Protein AF-0000000067173873 (afdb_homodimer)

Structure (mmCIF, N/CA/C/O backbone):
data_AF-0000000067173873-model_v1
#
loop_
_entity.id
_entity.type
_entity.pdbx_description
1 polymer 'DUF222 domain-containing protein'
#
loop_
_atom_site.group_PDB
_atom_site.id
_atom_site.type_symbol
_atom_site.label_atom_id
_atom_site.label_alt_id
_atom_site.label_comp_id
_atom_site.label_asym_id
_atom_site.label_entity_id
_atom_site.label_seq_id
_atom_site.pdbx_PDB_ins_code
_atom_site.Cartn_x
_atom_site.Cartn_y
_atom_site.Cartn_z
_atom_site.occupancy
_atom_site.B_iso_or_equiv
_atom_site.auth_seq_id
_atom_site.auth_comp_id
_atom_site.auth_asym_id
_atom_site.auth_atom_id
_atom_site.pdbx_PDB_model_num
ATOM 1 N N . MET A 1 1 ? 0.254 -36.562 -36.562 1 41.78 1 MET A N 1
ATOM 2 C CA . MET A 1 1 ? 0.987 -35.406 -36.031 1 41.78 1 MET A CA 1
ATOM 3 C C . MET A 1 1 ? 0.073 -34.5 -35.219 1 41.78 1 MET A C 1
ATOM 5 O O . MET A 1 1 ? 0.48 -34 -34.188 1 41.78 1 MET A O 1
ATOM 9 N N . ASP A 1 2 ? -1.356 -34.438 -35.75 1 58.62 2 ASP A N 1
ATOM 10 C CA . ASP A 1 2 ? -2.451 -33.656 -35.156 1 58.62 2 ASP A CA 1
ATOM 11 C C . ASP A 1 2 ? -2.836 -34.25 -33.781 1 58.62 2 ASP A C 1
ATOM 13 O O . ASP A 1 2 ? -3.143 -33.5 -32.875 1 58.62 2 ASP A O 1
ATOM 17 N N . ASP A 1 3 ? -2.334 -35.469 -33.562 1 78.69 3 ASP A N 1
ATOM 18 C CA . ASP A 1 3 ? -2.832 -36.281 -32.438 1 78.69 3 ASP A CA 1
ATOM 19 C C . ASP A 1 3 ? -2.023 -36 -31.188 1 78.69 3 ASP A C 1
ATOM 21 O O . ASP A 1 3 ? -2.568 -36.031 -30.078 1 78.69 3 ASP A O 1
ATOM 25 N N . GLY A 1 4 ? -0.822 -35.531 -31.406 1 88.88 4 GLY A N 1
ATOM 26 C CA . GLY A 1 4 ? 0.059 -35.375 -30.25 1 88.88 4 GLY A CA 1
ATOM 27 C C . GLY A 1 4 ? -0.312 -34.219 -29.375 1 88.88 4 GLY A C 1
ATOM 28 O O . GLY A 1 4 ? -0.349 -34.344 -28.141 1 88.88 4 GLY A O 1
ATOM 29 N N . VAL A 1 5 ? -0.688 -33.125 -30.031 1 94.5 5 VAL A N 1
ATOM 30 C CA . VAL A 1 5 ? -1.066 -31.922 -29.297 1 94.5 5 VAL A CA 1
ATOM 31 C C . VAL A 1 5 ? -2.383 -32.156 -28.562 1 94.5 5 VAL A C 1
ATOM 33 O O . VAL A 1 5 ? -2.508 -31.828 -27.375 1 94.5 5 VAL A O 1
ATOM 36 N N . GLN A 1 6 ? -3.334 -32.75 -29.234 1 94.75 6 GLN A N 1
ATOM 37 C CA . GLN A 1 6 ? -4.629 -33.062 -28.625 1 94.75 6 GLN A CA 1
ATOM 38 C C . GLN A 1 6 ? -4.473 -33.969 -27.422 1 94.75 6 GLN A C 1
ATOM 40 O O . GLN A 1 6 ? -5.125 -33.781 -26.391 1 94.75 6 GLN A O 1
ATOM 45 N N . ASP A 1 7 ? -3.602 -34.938 -27.547 1 95.94 7 ASP A N 1
ATOM 46 C CA . ASP A 1 7 ? -3.354 -35.875 -26.469 1 95.94 7 ASP A CA 1
ATOM 47 C C . ASP A 1 7 ? -2.717 -35.188 -25.266 1 95.94 7 ASP A C 1
ATOM 49 O O . ASP A 1 7 ? -3.064 -35.469 -24.125 1 95.94 7 ASP A O 1
ATOM 53 N N . ALA A 1 8 ? -1.774 -34.281 -25.562 1 96.69 8 ALA A N 1
ATOM 54 C CA . ALA A 1 8 ? -1.09 -33.562 -24.484 1 96.69 8 ALA A CA 1
ATOM 55 C C . ALA A 1 8 ? -2.059 -32.656 -23.734 1 96.69 8 ALA A C 1
ATOM 57 O O . ALA A 1 8 ? -2.043 -32.625 -22.5 1 96.69 8 ALA A O 1
ATOM 58 N N . VAL A 1 9 ? -2.908 -31.953 -24.453 1 97.31 9 VAL A N 1
ATOM 59 C CA . VAL A 1 9 ? -3.898 -31.062 -23.844 1 97.31 9 VAL A CA 1
ATOM 60 C C . VAL A 1 9 ? -4.922 -31.891 -23.078 1 97.31 9 VAL A C 1
ATOM 62 O O . VAL A 1 9 ? -5.328 -31.516 -21.969 1 97.31 9 VAL A O 1
ATOM 65 N N . ALA A 1 10 ? -5.293 -33.062 -23.609 1 97.06 10 ALA A N 1
ATOM 66 C CA . ALA A 1 10 ? -6.238 -33.938 -22.953 1 97.06 10 ALA A CA 1
ATOM 67 C C . ALA A 1 10 ? -5.66 -34.5 -21.641 1 97.06 10 ALA A C 1
ATOM 69 O O . ALA A 1 10 ? -6.391 -34.688 -20.672 1 97.06 10 ALA A O 1
ATOM 70 N N . ALA A 1 11 ? -4.375 -34.75 -21.656 1 97.5 11 ALA A N 1
ATOM 71 C CA . ALA A 1 11 ? -3.715 -35.219 -20.438 1 97.5 11 ALA A CA 1
ATOM 72 C C . ALA A 1 11 ? -3.773 -34.188 -19.344 1 97.5 11 ALA A C 1
ATOM 74 O O . ALA A 1 11 ? -3.965 -34.5 -18.172 1 97.5 11 ALA A O 1
ATOM 75 N N . LEU A 1 12 ? -3.564 -32.938 -19.703 1 97.5 12 LEU A N 1
ATOM 76 C CA . LEU A 1 12 ? -3.68 -31.828 -18.75 1 97.5 12 LEU A CA 1
ATOM 77 C C . LEU A 1 12 ? -5.094 -31.75 -18.188 1 97.5 12 LEU A C 1
ATOM 79 O O . LEU A 1 12 ? -5.277 -31.641 -16.969 1 97.5 12 LEU A O 1
ATOM 83 N N . ASP A 1 13 ? -6.078 -31.859 -19.062 1 96.75 13 ASP A N 1
ATOM 84 C CA . ASP A 1 13 ? -7.484 -31.844 -18.672 1 96.75 13 ASP A CA 1
ATOM 85 C C . ASP A 1 13 ? -7.812 -33 -17.734 1 96.75 13 ASP A C 1
ATOM 87 O O . ASP A 1 13 ? -8.477 -32.812 -16.719 1 96.75 13 ASP A O 1
ATOM 91 N N . ALA A 1 14 ? -7.316 -34.156 -18.047 1 97.38 14 ALA A N 1
ATOM 92 C CA . ALA A 1 14 ? -7.574 -35.375 -17.266 1 97.38 14 ALA A CA 1
ATOM 93 C C . ALA A 1 14 ? -6.961 -35.25 -15.867 1 97.38 14 ALA A C 1
ATOM 95 O O . ALA A 1 14 ? -7.562 -35.688 -14.875 1 97.38 14 ALA A O 1
ATOM 96 N N . ALA A 1 15 ? -5.758 -34.75 -15.82 1 97.56 15 ALA A N 1
ATOM 97 C CA . ALA A 1 15 ? -5.09 -34.562 -14.539 1 97.56 15 ALA A CA 1
ATOM 98 C C . ALA A 1 15 ? -5.879 -33.625 -13.641 1 97.56 15 ALA A C 1
ATOM 100 O O . ALA A 1 15 ? -6.043 -33.875 -12.445 1 97.56 15 ALA A O 1
ATOM 101 N N . LEU A 1 16 ? -6.445 -32.531 -14.18 1 97.06 16 LEU A N 1
ATOM 102 C CA . LEU A 1 16 ? -7.219 -31.562 -13.406 1 97.06 16 LEU A CA 1
ATOM 103 C C . LEU A 1 16 ? -8.547 -32.188 -12.953 1 97.06 16 LEU A C 1
ATOM 105 O O . LEU A 1 16 ? -9 -31.922 -11.836 1 97.06 16 LEU A O 1
ATOM 109 N N . ASN A 1 17 ? -9.141 -32.969 -13.852 1 96.75 17 ASN A N 1
ATOM 110 C CA . ASN A 1 17 ? -10.367 -33.656 -13.469 1 96.75 17 ASN A CA 1
ATOM 111 C C . ASN A 1 17 ? -10.133 -34.625 -12.297 1 96.75 17 ASN A C 1
ATOM 113 O O . ASN A 1 17 ? -10.969 -34.719 -11.391 1 96.75 17 ASN A O 1
ATOM 117 N N . THR A 1 18 ? -9.031 -35.281 -12.352 1 97.44 18 THR A N 1
ATOM 118 C CA . THR A 1 18 ? -8.68 -36.188 -11.258 1 97.44 18 THR A CA 1
ATOM 119 C C . THR A 1 18 ? -8.531 -35.438 -9.945 1 97.44 18 THR A C 1
ATOM 121 O O . THR A 1 18 ? -9.055 -35.844 -8.914 1 97.44 18 THR A O 1
ATOM 124 N N . LEU A 1 19 ? -7.875 -34.312 -9.961 1 97.62 19 LEU A N 1
ATOM 125 C CA . LEU A 1 19 ? -7.672 -33.5 -8.766 1 97.62 19 LEU A CA 1
ATOM 126 C C . LEU A 1 19 ? -8.992 -32.969 -8.25 1 97.62 19 LEU A C 1
ATOM 128 O O . LEU A 1 19 ? -9.211 -32.875 -7.039 1 97.62 19 LEU A O 1
ATOM 132 N N . LEU A 1 20 ? -9.852 -32.594 -9.188 1 96.25 20 LEU A N 1
ATOM 133 C CA . LEU A 1 20 ? -11.141 -31.984 -8.828 1 96.25 20 LEU A CA 1
ATOM 134 C C . LEU A 1 20 ? -12.031 -33 -8.141 1 96.25 20 LEU A C 1
ATOM 136 O O . LEU A 1 20 ? -12.828 -32.656 -7.27 1 96.25 20 LEU A O 1
ATOM 140 N N . THR A 1 21 ? -11.859 -34.281 -8.469 1 95.5 21 THR A N 1
ATOM 141 C CA . THR A 1 21 ? -12.789 -35.312 -8 1 95.5 21 THR A CA 1
ATOM 142 C C . THR A 1 21 ? -12.219 -36.031 -6.789 1 95.5 21 THR A C 1
ATOM 144 O O . THR A 1 21 ? -12.82 -37 -6.301 1 95.5 21 THR A O 1
ATOM 147 N N . LEU A 1 22 ? -11.062 -35.656 -6.309 1 96.12 22 LEU A N 1
ATOM 148 C CA . LEU A 1 22 ? -10.516 -36.25 -5.086 1 96.12 22 LEU A CA 1
ATOM 149 C C . LEU A 1 22 ? -11.445 -36 -3.904 1 96.12 22 LEU A C 1
ATOM 151 O O . LEU A 1 22 ? -12.172 -35 -3.875 1 96.12 22 LEU A O 1
ATOM 155 N N . PRO A 1 23 ? -11.414 -36.875 -2.938 1 95.81 23 PRO A N 1
ATOM 156 C CA . PRO A 1 23 ? -12.18 -36.656 -1.713 1 95.81 23 PRO A CA 1
ATOM 157 C C . PRO A 1 23 ? -11.469 -35.719 -0.743 1 95.81 23 PRO A C 1
ATOM 159 O O . PRO A 1 23 ? -10.953 -36.156 0.286 1 95.81 23 PRO A O 1
ATOM 162 N N . HIS A 1 24 ? -11.539 -34.469 -0.948 1 95.25 24 HIS A N 1
ATOM 163 C CA . HIS A 1 24 ? -10.75 -33.469 -0.242 1 95.25 24 HIS A CA 1
ATOM 164 C C . HIS A 1 24 ? -11.016 -33.531 1.26 1 95.25 24 HIS A C 1
ATOM 166 O O . HIS A 1 24 ? -10.086 -33.406 2.062 1 95.25 24 HIS A O 1
ATOM 172 N N . SER A 1 25 ? -12.281 -33.719 1.688 1 92.12 25 SER A N 1
ATOM 173 C CA . SER A 1 25 ? -12.633 -33.688 3.102 1 92.12 25 SER A CA 1
ATOM 174 C C . SER A 1 25 ? -12.039 -34.875 3.846 1 92.12 25 SER A C 1
ATOM 176 O O . SER A 1 25 ? -11.992 -34.906 5.078 1 92.12 25 SER A O 1
ATOM 178 N N . ALA A 1 26 ? -11.547 -35.875 3.086 1 94.44 26 ALA A N 1
ATOM 179 C CA . ALA A 1 26 ? -11 -37.094 3.699 1 94.44 26 ALA A CA 1
ATOM 180 C C . ALA A 1 26 ? -9.477 -37.094 3.637 1 94.44 26 ALA A C 1
ATOM 182 O O . ALA A 1 26 ? -8.828 -38.031 4.133 1 94.44 26 ALA A O 1
ATOM 183 N N . LEU A 1 27 ? -8.891 -36.125 3.053 1 96 27 LEU A N 1
ATOM 184 C CA . LEU A 1 27 ? -7.445 -36.062 2.891 1 96 27 LEU A CA 1
ATOM 185 C C . LEU A 1 27 ? -6.785 -35.438 4.113 1 96 27 LEU A C 1
ATOM 187 O O . LEU A 1 27 ? -7.414 -34.656 4.828 1 96 27 LEU A O 1
ATOM 191 N N . THR A 1 28 ? -5.512 -35.781 4.375 1 96.5 28 THR A N 1
ATOM 192 C CA . THR A 1 28 ? -4.742 -35.219 5.477 1 96.5 28 THR A CA 1
ATOM 193 C C . THR A 1 28 ? -4.316 -33.812 5.156 1 96.5 28 THR A C 1
ATOM 195 O O . THR A 1 28 ? -4.363 -33.375 4 1 96.5 28 THR A O 1
ATOM 198 N N . ASP A 1 29 ? -3.895 -33.062 6.199 1 95.38 29 ASP A N 1
ATOM 199 C CA . ASP A 1 29 ? -3.379 -31.703 6.008 1 95.38 29 ASP A CA 1
ATOM 200 C C . ASP A 1 29 ? -2.223 -31.688 5.012 1 95.38 29 ASP A C 1
ATOM 202 O O . ASP A 1 29 ? -2.168 -30.844 4.129 1 95.38 29 ASP A O 1
ATOM 206 N N . ALA A 1 30 ? -1.33 -32.656 5.145 1 95.56 30 ALA A N 1
ATOM 207 C CA . ALA A 1 30 ? -0.156 -32.75 4.281 1 95.56 30 ALA A CA 1
ATOM 208 C C . ALA A 1 30 ? -0.561 -32.969 2.824 1 95.56 30 ALA A C 1
ATOM 210 O O . ALA A 1 30 ? 0.006 -32.344 1.919 1 95.56 30 ALA A O 1
ATOM 211 N N . GLU A 1 31 ? -1.555 -33.812 2.662 1 97 31 GLU A N 1
ATOM 212 C CA . GLU A 1 31 ? -2.033 -34.094 1.312 1 97 31 GLU A CA 1
ATOM 213 C C . GLU A 1 31 ? -2.703 -32.875 0.689 1 97 31 GLU A C 1
ATOM 215 O O . GLU A 1 31 ? -2.48 -32.562 -0.484 1 97 31 GLU A O 1
ATOM 220 N N . LEU A 1 32 ? -3.508 -32.188 1.46 1 97.5 32 LEU A N 1
ATOM 221 C CA . LEU A 1 32 ? -4.203 -31 0.973 1 97.5 32 LEU A CA 1
ATOM 222 C C . LEU A 1 32 ? -3.209 -29.906 0.604 1 97.5 32 LEU A C 1
ATOM 224 O O . LEU A 1 32 ? -3.363 -29.234 -0.425 1 97.5 32 LEU A O 1
ATOM 228 N N . LEU A 1 33 ? -2.189 -29.719 1.395 1 96.44 33 LEU A N 1
ATOM 229 C CA . LEU A 1 33 ? -1.16 -28.719 1.105 1 96.44 33 LEU A CA 1
ATOM 230 C C . LEU A 1 33 ? -0.329 -29.141 -0.104 1 96.44 33 LEU A C 1
ATOM 232 O O . LEU A 1 33 ? 0.122 -28.281 -0.874 1 96.44 33 LEU A O 1
ATOM 236 N N . THR A 1 34 ? -0.162 -30.453 -0.3 1 96.88 34 THR A N 1
ATOM 237 C CA . THR A 1 34 ? 0.522 -30.969 -1.481 1 96.88 34 THR A CA 1
ATOM 238 C C . THR A 1 34 ? -0.263 -30.625 -2.748 1 96.88 34 THR A C 1
ATOM 240 O O . THR A 1 34 ? 0.321 -30.266 -3.77 1 96.88 34 THR A O 1
ATOM 243 N N . ILE A 1 35 ? -1.558 -30.75 -2.676 1 97.88 35 ILE A N 1
ATOM 244 C CA . ILE A 1 35 ? -2.412 -30.375 -3.797 1 97.88 35 ILE A CA 1
ATOM 245 C C . ILE A 1 35 ? -2.232 -28.891 -4.113 1 97.88 35 ILE A C 1
ATOM 247 O O . ILE A 1 35 ? -2.012 -28.516 -5.27 1 97.88 35 ILE A O 1
ATOM 251 N N . CYS A 1 36 ? -2.273 -28.031 -3.059 1 97.88 36 CYS A N 1
ATOM 252 C CA . CYS A 1 36 ? -2.107 -26.594 -3.258 1 97.88 36 CYS A CA 1
ATOM 253 C C . CYS A 1 36 ? -0.749 -26.281 -3.877 1 97.88 36 CYS A C 1
ATOM 255 O O . CYS A 1 36 ? -0.652 -25.469 -4.797 1 97.88 36 CYS A O 1
ATOM 257 N N . ALA A 1 37 ? 0.258 -26.969 -3.43 1 97.31 37 ALA A N 1
ATOM 258 C CA . ALA A 1 37 ? 1.609 -26.75 -3.938 1 97.31 37 ALA A CA 1
ATOM 259 C C . ALA A 1 37 ? 1.724 -27.203 -5.395 1 97.31 37 ALA A C 1
ATOM 261 O O . ALA A 1 37 ? 2.369 -26.531 -6.203 1 97.31 37 ALA A O 1
ATOM 262 N N . GLY A 1 38 ? 1.144 -28.359 -5.707 1 97.69 38 GLY A N 1
ATOM 263 C CA . GLY A 1 38 ? 1.144 -28.828 -7.082 1 97.69 38 GLY A CA 1
ATOM 264 C C . GLY A 1 38 ? 0.436 -27.891 -8.039 1 97.69 38 GLY A C 1
ATOM 265 O O . GLY A 1 38 ? 0.907 -27.656 -9.156 1 97.69 38 GLY A O 1
ATOM 266 N N . LEU A 1 39 ? -0.672 -27.359 -7.609 1 98.25 39 LEU A N 1
ATOM 267 C CA . LEU A 1 39 ? -1.41 -26.391 -8.414 1 98.25 39 LEU A CA 1
ATOM 268 C C . LEU A 1 39 ? -0.602 -25.109 -8.602 1 98.25 39 LEU A C 1
ATOM 270 O O . LEU A 1 39 ? -0.629 -24.516 -9.68 1 98.25 39 LEU A O 1
ATOM 274 N N . GLN A 1 40 ? 0.125 -24.734 -7.516 1 97.69 40 GLN A N 1
ATOM 275 C CA . GLN A 1 40 ? 0.968 -23.547 -7.633 1 97.69 40 GLN A CA 1
ATOM 276 C C . GLN A 1 40 ? 2.096 -23.766 -8.633 1 97.69 40 GLN A C 1
ATOM 278 O O . GLN A 1 40 ? 2.418 -22.875 -9.422 1 97.69 40 GLN A O 1
ATOM 283 N N . ASP A 1 41 ? 2.68 -24.922 -8.625 1 97.31 41 ASP A N 1
ATOM 284 C CA . ASP A 1 41 ? 3.719 -25.25 -9.594 1 97.31 41 ASP A CA 1
ATOM 285 C C . ASP A 1 41 ? 3.188 -25.156 -11.023 1 97.31 41 ASP A C 1
ATOM 287 O O . ASP A 1 41 ? 3.865 -24.641 -11.914 1 97.31 41 ASP A O 1
ATOM 291 N N . ALA A 1 42 ? 1.992 -25.625 -11.227 1 97.88 42 ALA A N 1
ATOM 292 C CA . ALA A 1 42 ? 1.359 -25.516 -12.539 1 97.88 42 ALA A CA 1
ATOM 293 C C . ALA A 1 42 ? 1.172 -24.062 -12.945 1 97.88 42 ALA A C 1
ATOM 295 O O . ALA A 1 42 ? 1.494 -23.672 -14.07 1 97.88 42 ALA A O 1
ATOM 296 N N . ARG A 1 43 ? 0.666 -23.219 -11.984 1 97.62 43 ARG A N 1
ATOM 297 C CA . ARG A 1 43 ? 0.485 -21.797 -12.242 1 97.62 43 ARG A CA 1
ATOM 298 C C . ARG A 1 43 ? 1.804 -21.141 -12.633 1 97.62 43 ARG A C 1
ATOM 300 O O . ARG A 1 43 ? 1.828 -20.234 -13.469 1 97.62 43 ARG A O 1
ATOM 307 N N . ASN A 1 44 ? 2.877 -21.625 -12.023 1 97.81 44 ASN A N 1
ATOM 308 C CA . ASN A 1 44 ? 4.199 -21.062 -12.289 1 97.81 44 ASN A CA 1
ATOM 309 C C . ASN A 1 44 ? 4.688 -21.406 -13.688 1 97.81 44 ASN A C 1
ATOM 311 O O . ASN A 1 44 ? 5.316 -20.578 -14.352 1 97.81 44 ASN A O 1
ATOM 315 N N . ARG A 1 45 ? 4.324 -22.594 -14.234 1 97.94 45 ARG A N 1
ATOM 316 C CA . ARG A 1 45 ? 4.965 -23.125 -15.43 1 97.94 45 ARG A CA 1
ATOM 317 C C . ARG A 1 45 ? 4.105 -22.875 -16.672 1 97.94 45 ARG A C 1
ATOM 319 O O . ARG A 1 45 ? 4.613 -22.859 -17.781 1 97.94 45 ARG A O 1
ATOM 326 N N . ILE A 1 46 ? 2.816 -22.656 -16.531 1 98.06 46 ILE A N 1
ATOM 327 C CA . ILE A 1 46 ? 1.872 -22.531 -17.641 1 98.06 46 ILE A CA 1
ATOM 328 C C . ILE A 1 46 ? 2.312 -21.391 -18.562 1 98.06 46 ILE A C 1
ATOM 330 O O . ILE A 1 46 ? 2.324 -21.547 -19.781 1 98.06 46 ILE A O 1
ATOM 334 N N . PRO A 1 47 ? 2.74 -20.25 -18 1 97.81 47 PRO A N 1
ATOM 335 C CA . PRO A 1 47 ? 3.141 -19.172 -18.906 1 97.81 47 PRO A CA 1
ATOM 336 C C . PRO A 1 47 ? 4.305 -19.562 -19.812 1 97.81 47 PRO A C 1
ATOM 338 O O . PRO A 1 47 ? 4.363 -19.125 -20.969 1 97.81 47 PRO A O 1
ATOM 341 N N . ALA A 1 48 ? 5.219 -20.391 -19.328 1 97.81 48 ALA A N 1
ATOM 342 C CA . ALA A 1 48 ? 6.379 -20.797 -20.125 1 97.81 48 ALA A CA 1
ATOM 343 C C . ALA A 1 48 ? 5.953 -21.562 -21.375 1 97.81 48 ALA A C 1
ATOM 345 O O . ALA A 1 48 ? 6.523 -21.375 -22.438 1 97.81 48 ALA A O 1
ATOM 346 N N . VAL A 1 49 ? 4.977 -22.422 -21.266 1 98.12 49 VAL A N 1
ATOM 347 C CA . VAL A 1 49 ? 4.434 -23.141 -22.422 1 98.12 49 VAL A CA 1
ATOM 348 C C . VAL A 1 49 ? 3.748 -22.156 -23.375 1 98.12 49 VAL A C 1
ATOM 350 O O . VAL A 1 49 ? 3.971 -22.203 -24.578 1 98.12 49 VAL A O 1
ATOM 353 N N . GLU A 1 50 ? 2.992 -21.281 -22.812 1 98.12 50 GLU A N 1
ATOM 354 C CA . GLU A 1 50 ? 2.229 -20.328 -23.609 1 98.12 50 GLU A CA 1
ATOM 355 C C . GLU A 1 50 ? 3.152 -19.391 -24.391 1 98.12 50 GLU A C 1
ATOM 357 O O . GLU A 1 50 ? 2.883 -19.062 -25.547 1 98.12 50 GLU A O 1
ATOM 362 N N . HIS A 1 51 ? 4.211 -18.953 -23.75 1 98 51 HIS A N 1
ATOM 363 C CA . HIS A 1 51 ? 5.172 -18.078 -24.422 1 98 51 HIS A CA 1
ATOM 364 C C . HIS A 1 51 ? 5.723 -18.75 -25.688 1 98 51 HIS A C 1
ATOM 366 O O . HIS A 1 51 ? 5.855 -18.094 -26.719 1 98 51 HIS A O 1
ATOM 372 N N . ARG A 1 52 ? 6.023 -20.016 -25.641 1 97.19 52 ARG A N 1
ATOM 373 C CA . ARG A 1 52 ? 6.562 -20.75 -26.781 1 97.19 52 ARG A CA 1
ATOM 374 C C . ARG A 1 52 ? 5.531 -20.844 -27.891 1 97.19 52 ARG A C 1
ATOM 376 O O . ARG A 1 52 ? 5.863 -20.672 -29.062 1 97.19 52 ARG A O 1
ATOM 383 N N . ALA A 1 53 ? 4.273 -21.094 -27.5 1 97.81 53 ALA A N 1
ATOM 384 C CA . ALA A 1 53 ? 3.205 -21.172 -28.484 1 97.81 53 ALA A CA 1
ATOM 385 C C . ALA A 1 53 ? 2.98 -19.828 -29.172 1 97.81 53 ALA A C 1
ATOM 387 O O . ALA A 1 53 ? 2.871 -19.766 -30.391 1 97.81 53 ALA A O 1
ATOM 388 N N . ILE A 1 54 ? 2.928 -18.75 -28.391 1 97.44 54 ILE A N 1
ATOM 389 C CA . ILE A 1 54 ? 2.688 -17.406 -28.922 1 97.44 54 ILE A CA 1
ATOM 390 C C . ILE A 1 54 ? 3.861 -16.984 -29.797 1 97.44 54 ILE A C 1
ATOM 392 O O . ILE A 1 54 ? 3.666 -16.406 -30.875 1 97.44 54 ILE A O 1
ATOM 396 N N . ALA A 1 55 ? 5.098 -17.266 -29.344 1 96.31 55 ALA A N 1
ATOM 397 C CA . ALA A 1 55 ? 6.289 -16.953 -30.125 1 96.31 55 ALA A CA 1
ATOM 398 C C . ALA A 1 55 ? 6.273 -17.672 -31.469 1 96.31 55 ALA A C 1
ATOM 400 O O . ALA A 1 55 ? 6.574 -17.078 -32.5 1 96.31 55 ALA A O 1
ATOM 401 N N . ALA A 1 56 ? 5.906 -18.953 -31.5 1 95.88 56 ALA A N 1
ATOM 402 C CA . ALA A 1 56 ? 5.836 -19.734 -32.719 1 95.88 56 ALA A CA 1
ATOM 403 C C . ALA A 1 56 ? 4.781 -19.172 -33.688 1 95.88 56 ALA A C 1
ATOM 405 O O . ALA A 1 56 ? 5.02 -19.047 -34.875 1 95.88 56 ALA A O 1
ATOM 406 N N . LEU A 1 57 ? 3.613 -18.781 -33.094 1 95.75 57 LEU A N 1
ATOM 407 C CA . LEU A 1 57 ? 2.568 -18.156 -33.906 1 95.75 57 LEU A CA 1
ATOM 408 C C . LEU A 1 57 ? 3.088 -16.875 -34.562 1 95.75 57 LEU A C 1
ATOM 410 O O . LEU A 1 57 ? 2.885 -16.672 -35.75 1 95.75 57 LEU A O 1
ATOM 414 N N . SER A 1 58 ? 3.773 -16.094 -33.781 1 93.62 58 SER A N 1
ATOM 415 C CA . SER A 1 58 ? 4.25 -14.805 -34.25 1 93.62 58 SER A CA 1
ATOM 416 C C . SER A 1 58 ? 5.293 -14.961 -35.375 1 93.62 58 SER A C 1
ATOM 418 O O . SER A 1 58 ? 5.453 -14.078 -36.219 1 93.62 58 SER A O 1
ATOM 420 N N . GLN A 1 59 ? 5.977 -16.078 -35.406 1 92.31 59 GLN A N 1
ATOM 421 C CA . GLN A 1 59 ? 7.027 -16.328 -36.375 1 92.31 59 GLN A CA 1
ATOM 422 C C . GLN A 1 59 ? 6.449 -16.891 -37.688 1 92.31 59 GLN A C 1
ATOM 424 O O . GLN A 1 59 ? 6.973 -16.625 -38.781 1 92.31 59 GLN A O 1
ATOM 429 N N . GLN A 1 60 ? 5.363 -17.547 -37.594 1 92.31 60 GLN A N 1
ATOM 430 C CA . GLN A 1 60 ? 4.965 -18.344 -38.75 1 92.31 60 GLN A CA 1
ATOM 431 C C . GLN A 1 60 ? 3.744 -17.75 -39.438 1 92.31 60 GLN A C 1
ATOM 433 O O . GLN A 1 60 ? 3.449 -18.078 -40.562 1 92.31 60 GLN A O 1
ATOM 438 N N . THR A 1 61 ? 3 -16.922 -38.688 1 95.19 61 THR A N 1
ATOM 439 C CA . THR A 1 61 ? 1.797 -16.344 -39.281 1 95.19 61 THR A CA 1
ATOM 440 C C . THR A 1 61 ? 1.584 -14.906 -38.781 1 95.19 61 THR A C 1
ATOM 442 O O . THR A 1 61 ? 2.494 -14.305 -38.219 1 95.19 61 THR A O 1
ATOM 445 N N . THR A 1 62 ? 0.426 -14.328 -39.188 1 93.69 62 THR A N 1
ATOM 446 C CA . THR A 1 62 ? 0.048 -12.977 -38.812 1 93.69 62 THR A CA 1
ATOM 447 C C . THR A 1 62 ? -1.356 -12.961 -38.219 1 93.69 62 THR A C 1
ATOM 449 O O . THR A 1 62 ? -2.16 -13.859 -38.469 1 93.69 62 THR A O 1
ATOM 452 N N . PRO A 1 63 ? -1.599 -12.008 -37.344 1 92.38 63 PRO A N 1
ATOM 453 C CA . PRO A 1 63 ? -2.961 -11.898 -36.812 1 92.38 63 PRO A CA 1
ATOM 454 C C . PRO A 1 63 ? -4.016 -11.836 -37.938 1 92.38 63 PRO A C 1
ATOM 456 O O . PRO A 1 63 ? -5.078 -12.445 -37.812 1 92.38 63 PRO A O 1
ATOM 459 N N . ALA A 1 64 ? -3.674 -11.156 -39 1 91.5 64 ALA A N 1
ATOM 460 C CA . ALA A 1 64 ? -4.605 -11.016 -40.094 1 91.5 64 ALA A CA 1
ATOM 461 C C . ALA A 1 64 ? -4.93 -12.375 -40.719 1 91.5 64 ALA A C 1
ATOM 463 O O . ALA A 1 64 ? -6.078 -12.641 -41.062 1 91.5 64 ALA A O 1
ATOM 464 N N . ALA A 1 65 ? -3.924 -13.172 -40.812 1 94.88 65 ALA A N 1
ATOM 465 C CA . ALA A 1 65 ? -4.117 -14.508 -41.375 1 94.88 65 ALA A CA 1
ATOM 466 C C . ALA A 1 65 ? -5.043 -15.344 -40.5 1 94.88 65 ALA A C 1
ATOM 468 O O . ALA A 1 65 ? -5.734 -16.234 -40.969 1 94.88 65 ALA A O 1
ATOM 469 N N . ILE A 1 66 ? -5.086 -15.047 -39.25 1 93.5 66 ILE A N 1
ATOM 470 C CA . ILE A 1 66 ? -5.918 -15.773 -38.281 1 93.5 66 ILE A CA 1
ATOM 471 C C . ILE A 1 66 ? -7.285 -15.109 -38.188 1 93.5 66 ILE A C 1
ATOM 473 O O . ILE A 1 66 ? -8.25 -15.719 -37.719 1 93.5 66 ILE A O 1
ATOM 477 N N . GLY A 1 67 ? -7.367 -13.844 -38.656 1 91.44 67 GLY A N 1
ATOM 478 C CA . GLY A 1 67 ? -8.656 -13.164 -38.688 1 91.44 67 GLY A CA 1
ATOM 479 C C . GLY A 1 67 ? -8.758 -12.062 -37.625 1 91.44 67 GLY A C 1
ATOM 480 O O . GLY A 1 67 ? -9.852 -11.75 -37.156 1 91.44 67 GLY A O 1
ATOM 481 N N . ALA A 1 68 ? -7.676 -11.586 -37.188 1 91.19 68 ALA A N 1
ATOM 482 C CA . ALA A 1 68 ? -7.668 -10.531 -36.188 1 91.19 68 ALA A CA 1
ATOM 483 C C . ALA A 1 68 ? -6.703 -9.414 -36.562 1 91.19 68 ALA A C 1
ATOM 485 O O . ALA A 1 68 ? -5.812 -9.617 -37.406 1 91.19 68 ALA A O 1
ATOM 486 N N . LYS A 1 69 ? -6.887 -8.273 -36.031 1 90.62 69 LYS A N 1
ATOM 487 C CA . LYS A 1 69 ? -6.074 -7.113 -36.375 1 90.62 69 LYS A CA 1
ATOM 488 C C . LYS A 1 69 ? -4.766 -7.098 -35.594 1 90.62 69 LYS A C 1
ATOM 490 O O . LYS A 1 69 ? -3.816 -6.406 -35.969 1 90.62 69 LYS A O 1
ATOM 495 N N . SER A 1 70 ? -4.742 -7.777 -34.469 1 94.06 70 SER A N 1
ATOM 496 C CA . SER A 1 70 ? -3.562 -7.801 -33.594 1 94.06 70 SER A CA 1
ATOM 497 C C . SER A 1 70 ? -3.479 -9.102 -32.812 1 94.06 70 SER A C 1
ATOM 499 O O . SER A 1 70 ? -4.469 -9.828 -32.688 1 94.06 70 SER A O 1
ATOM 501 N N . TRP A 1 71 ? -2.314 -9.391 -32.406 1 94.56 71 TRP A N 1
ATOM 502 C CA . TRP A 1 71 ? -2.117 -10.625 -31.656 1 94.56 71 TRP A CA 1
ATOM 503 C C . TRP A 1 71 ? -2.922 -10.609 -30.359 1 94.56 71 TRP A C 1
ATOM 505 O O . TRP A 1 71 ? -3.555 -11.609 -30 1 94.56 71 TRP A O 1
ATOM 515 N N . PRO A 1 72 ? -2.93 -9.492 -29.562 1 94.19 72 PRO A N 1
ATOM 516 C CA . PRO A 1 72 ? -3.797 -9.461 -28.391 1 94.19 72 PRO A CA 1
ATOM 517 C C . PRO A 1 72 ? -5.254 -9.773 -28.719 1 94.19 72 PRO A C 1
ATOM 519 O O . PRO A 1 72 ? -5.93 -10.477 -27.953 1 94.19 72 PRO A O 1
ATOM 522 N N . LEU A 1 73 ? -5.684 -9.297 -29.859 1 91.38 73 LEU A N 1
ATOM 523 C CA . LEU A 1 73 ? -7.066 -9.578 -30.234 1 91.38 73 LEU A CA 1
ATOM 524 C C . LEU A 1 73 ? -7.254 -11.055 -30.562 1 91.38 73 LEU A C 1
ATOM 526 O O . LEU A 1 73 ? -8.297 -11.641 -30.266 1 91.38 73 LEU A O 1
ATOM 530 N N . VAL A 1 74 ? -6.266 -11.727 -31.219 1 95.06 74 VAL A N 1
ATOM 531 C CA . VAL A 1 74 ? -6.309 -13.164 -31.469 1 95.06 74 VAL A CA 1
ATOM 532 C C . VAL A 1 74 ? -6.5 -13.922 -30.156 1 95.06 74 VAL A C 1
ATOM 534 O O . VAL A 1 74 ? -7.406 -14.75 -30.031 1 95.06 74 VAL A O 1
ATOM 537 N N . LEU A 1 75 ? -5.699 -13.586 -29.156 1 96.38 75 LEU A N 1
ATOM 538 C CA . LEU A 1 75 ? -5.73 -14.289 -27.875 1 96.38 75 LEU A CA 1
ATOM 539 C C . LEU A 1 75 ? -7.016 -13.984 -27.125 1 96.38 75 LEU A C 1
ATOM 541 O O . LEU A 1 75 ? -7.641 -14.891 -26.562 1 96.38 75 LEU A O 1
ATOM 545 N N . ALA A 1 76 ? -7.379 -12.695 -27.062 1 93.31 76 ALA A N 1
ATOM 546 C CA . ALA A 1 76 ? -8.594 -12.32 -26.344 1 93.31 76 ALA A CA 1
ATOM 547 C C . ALA A 1 76 ? -9.812 -13.055 -26.891 1 93.31 76 ALA A C 1
ATOM 549 O O . ALA A 1 76 ? -10.641 -13.547 -26.125 1 93.31 76 ALA A O 1
ATOM 550 N N . THR A 1 77 ? -9.898 -13.188 -28.203 1 91 77 THR A N 1
ATOM 551 C CA . THR A 1 77 ? -11.031 -13.82 -28.875 1 91 77 THR A CA 1
ATOM 552 C C . THR A 1 77 ? -11 -15.328 -28.672 1 91 77 THR A C 1
ATOM 554 O O . THR A 1 77 ? -12.008 -15.93 -28.281 1 91 77 THR A O 1
ATOM 557 N N . ARG A 1 78 ? -9.852 -15.922 -28.891 1 95 78 ARG A N 1
ATOM 558 C CA . ARG A 1 78 ? -9.734 -17.375 -28.844 1 95 78 ARG A CA 1
ATOM 559 C C . ARG A 1 78 ? -9.867 -17.906 -27.422 1 95 78 ARG A C 1
ATOM 561 O O . ARG A 1 78 ? -10.406 -18.984 -27.203 1 95 78 ARG A O 1
ATOM 568 N N . LEU A 1 79 ? -9.367 -17.141 -26.453 1 95.5 79 LEU A N 1
ATOM 569 C CA . LEU A 1 79 ? -9.258 -17.641 -25.094 1 95.5 79 LEU A CA 1
ATOM 570 C C . LEU A 1 79 ? -10.359 -17.047 -24.219 1 95.5 79 LEU A C 1
ATOM 572 O O . LEU A 1 79 ? -10.547 -17.484 -23.078 1 95.5 79 LEU A O 1
ATOM 576 N N . GLY A 1 80 ? -11.078 -16.031 -24.703 1 92.44 80 GLY A N 1
ATOM 577 C CA . GLY A 1 80 ? -12.133 -15.398 -23.922 1 92.44 80 GLY A CA 1
ATOM 578 C C . GLY A 1 80 ? -11.602 -14.586 -22.75 1 92.44 80 GLY A C 1
ATOM 579 O O . GLY A 1 80 ? -12.227 -14.547 -21.688 1 92.44 80 GLY A O 1
ATOM 580 N N . ILE A 1 81 ? -10.445 -13.984 -22.906 1 95.25 81 ILE A N 1
ATOM 581 C CA . ILE A 1 81 ? -9.844 -13.188 -21.828 1 95.25 81 ILE A CA 1
ATOM 582 C C . ILE A 1 81 ? -9.945 -11.703 -22.188 1 95.25 81 ILE A C 1
ATOM 584 O O . ILE A 1 81 ? -10.344 -11.344 -23.297 1 95.25 81 ILE A O 1
ATOM 588 N N . SER A 1 82 ? -9.656 -10.852 -21.219 1 92.81 82 SER A N 1
ATOM 589 C CA . SER A 1 82 ? -9.734 -9.414 -21.453 1 92.81 82 SER A CA 1
ATOM 590 C C . SER A 1 82 ? -8.641 -8.938 -22.391 1 92.81 82 SER A C 1
ATOM 592 O O . SER A 1 82 ? -7.594 -9.586 -22.516 1 92.81 82 SER A O 1
ATOM 594 N N . SER A 1 83 ? -8.898 -7.816 -23.062 1 90.19 83 SER A N 1
ATOM 595 C CA . SER A 1 83 ? -7.898 -7.207 -23.938 1 90.19 83 SER A CA 1
ATOM 596 C C . SER A 1 83 ? -6.637 -6.844 -23.172 1 90.19 83 SER A C 1
ATOM 598 O O . SER A 1 83 ? -5.523 -7.004 -23.672 1 90.19 83 SER A O 1
ATOM 600 N N . LYS A 1 84 ? -6.852 -6.402 -21.969 1 91.62 84 LYS A N 1
ATOM 601 C CA . LYS A 1 84 ? -5.723 -6.047 -21.125 1 91.62 84 LYS A CA 1
ATOM 602 C C . LYS A 1 84 ? -4.855 -7.27 -20.828 1 91.62 84 LYS A C 1
ATOM 604 O O . LYS A 1 84 ? -3.629 -7.207 -20.938 1 91.62 84 LYS A O 1
ATOM 609 N N . GLU A 1 85 ? -5.496 -8.344 -20.453 1 95.38 85 GLU A N 1
ATOM 610 C CA . GLU A 1 85 ? -4.781 -9.578 -20.156 1 95.38 85 GLU A CA 1
ATOM 611 C C . GLU A 1 85 ? -4.094 -10.133 -21.406 1 95.38 85 GLU A C 1
ATOM 613 O O . GLU A 1 85 ? -2.955 -10.602 -21.328 1 95.38 85 GLU A O 1
ATOM 618 N N . ALA A 1 86 ? -4.73 -10.086 -22.531 1 95.75 86 ALA A N 1
ATOM 619 C CA . ALA A 1 86 ? -4.16 -10.555 -23.781 1 95.75 86 ALA A CA 1
ATOM 620 C C . ALA A 1 86 ? -2.914 -9.75 -24.156 1 95.75 86 ALA A C 1
ATOM 622 O O . ALA A 1 86 ? -1.904 -10.32 -24.578 1 95.75 86 ALA A O 1
ATOM 623 N N . ARG A 1 87 ? -3.006 -8.43 -23.984 1 94.69 87 ARG A N 1
ATOM 624 C CA . ARG A 1 87 ? -1.857 -7.574 -24.266 1 94.69 87 ARG A CA 1
ATOM 625 C C . ARG A 1 87 ? -0.681 -7.918 -23.359 1 94.69 87 ARG A C 1
ATOM 627 O O . ARG A 1 87 ? 0.46 -8 -23.828 1 94.69 87 ARG A O 1
ATOM 634 N N . ARG A 1 88 ? -1.024 -8.102 -22.109 1 95 88 ARG A N 1
ATOM 635 C CA . ARG A 1 88 ? 0.019 -8.461 -21.156 1 95 88 ARG A CA 1
ATOM 636 C C . ARG A 1 88 ? 0.702 -9.766 -21.547 1 95 88 ARG A C 1
ATOM 638 O O . ARG A 1 88 ? 1.931 -9.859 -21.531 1 95 88 ARG A O 1
ATOM 645 N N . ARG A 1 89 ? -0.013 -10.789 -21.938 1 96.94 89 ARG A N 1
ATOM 646 C CA . ARG A 1 89 ? 0.523 -12.094 -22.297 1 96.94 89 ARG A CA 1
ATOM 647 C C . ARG A 1 89 ? 1.363 -12.008 -23.562 1 96.94 89 ARG A C 1
ATOM 649 O O . ARG A 1 89 ? 2.391 -12.68 -23.688 1 96.94 89 ARG A O 1
ATOM 656 N N . CYS A 1 90 ? 0.901 -11.164 -24.5 1 96.62 90 CYS A N 1
ATOM 657 C CA . CYS A 1 90 ? 1.691 -10.961 -25.703 1 96.62 90 CYS A CA 1
ATOM 658 C C . CYS A 1 90 ? 3.018 -10.281 -25.391 1 96.62 90 CYS A C 1
ATOM 660 O O . CYS A 1 90 ? 4.062 -10.672 -25.906 1 96.62 90 CYS A O 1
ATOM 662 N N . THR A 1 91 ? 2.928 -9.297 -24.5 1 95.56 91 THR A N 1
ATOM 663 C CA . THR A 1 91 ? 4.141 -8.602 -24.078 1 95.56 91 THR A CA 1
ATOM 664 C C . THR A 1 91 ? 5.094 -9.555 -23.359 1 95.56 91 THR A C 1
ATOM 666 O O . THR A 1 91 ? 6.297 -9.547 -23.625 1 95.56 91 THR A O 1
ATOM 669 N N . ASP A 1 92 ? 4.57 -10.398 -22.516 1 96.56 92 ASP A N 1
ATOM 670 C CA . ASP A 1 92 ? 5.383 -11.383 -21.797 1 96.56 92 ASP A CA 1
ATOM 671 C C . ASP A 1 92 ? 6.039 -12.359 -22.766 1 96.56 92 ASP A C 1
ATOM 673 O O . ASP A 1 92 ? 7.219 -12.688 -22.625 1 96.56 92 ASP A O 1
ATOM 677 N N . ALA A 1 93 ? 5.273 -12.805 -23.719 1 97.38 93 ALA A N 1
ATOM 678 C CA . ALA A 1 93 ? 5.797 -13.766 -24.688 1 97.38 93 ALA A CA 1
ATOM 679 C C . ALA A 1 93 ? 6.941 -13.156 -25.5 1 97.38 93 ALA A C 1
ATOM 681 O O . ALA A 1 93 ? 7.902 -13.844 -25.828 1 97.38 93 ALA A O 1
ATOM 682 N N . ALA A 1 94 ? 6.785 -11.875 -25.797 1 95.81 94 ALA A N 1
ATOM 683 C CA . ALA A 1 94 ? 7.828 -11.18 -26.562 1 95.81 94 ALA A CA 1
ATOM 684 C C . ALA A 1 94 ? 9.117 -11.102 -25.75 1 95.81 94 ALA A C 1
ATOM 686 O O . ALA A 1 94 ? 10.219 -11.141 -26.312 1 95.81 94 ALA A O 1
ATOM 687 N N . GLU A 1 95 ? 8.984 -11.023 -24.391 1 96.38 95 GLU A N 1
ATOM 688 C CA . GLU A 1 95 ? 10.141 -10.852 -23.531 1 96.38 95 GLU A CA 1
ATOM 689 C C . GLU A 1 95 ? 10.695 -12.203 -23.062 1 96.38 95 GLU A C 1
ATOM 691 O O . GLU A 1 95 ? 11.898 -12.344 -22.859 1 96.38 95 GLU A O 1
ATOM 696 N N . LEU A 1 96 ? 9.844 -13.211 -22.938 1 97.81 96 LEU A N 1
ATOM 697 C CA . LEU A 1 96 ? 10.227 -14.43 -22.234 1 97.81 96 LEU A CA 1
ATOM 698 C C . LEU A 1 96 ? 10.188 -15.633 -23.172 1 97.81 96 LEU A C 1
ATOM 700 O O . LEU A 1 96 ? 10.664 -16.719 -22.828 1 97.81 96 LEU A O 1
ATOM 704 N N . GLY A 1 97 ? 9.641 -15.492 -24.359 1 96.56 97 GLY A N 1
ATOM 705 C CA . GLY A 1 97 ? 9.57 -16.578 -25.328 1 96.56 97 GLY A CA 1
ATOM 706 C C . GLY A 1 97 ? 10.828 -16.719 -26.156 1 96.56 97 GLY A C 1
ATOM 707 O O . GLY A 1 97 ? 11.656 -15.797 -26.203 1 96.56 97 GLY A O 1
ATOM 708 N N . PRO A 1 98 ? 10.945 -17.875 -26.734 1 94.94 98 PRO A N 1
ATOM 709 C CA . PRO A 1 98 ? 12.086 -18.062 -27.641 1 94.94 98 PRO A CA 1
ATOM 710 C C . PRO A 1 98 ? 12.07 -17.094 -28.828 1 94.94 98 PRO A C 1
ATOM 712 O O . PRO A 1 98 ? 11 -16.625 -29.219 1 94.94 98 PRO A O 1
ATOM 715 N N . ARG A 1 99 ? 13.234 -16.812 -29.266 1 93.44 99 ARG A N 1
ATOM 716 C CA . ARG A 1 99 ? 13.398 -15.914 -30.406 1 93.44 99 ARG A CA 1
ATOM 717 C C . ARG A 1 99 ? 14.125 -16.594 -31.547 1 93.44 99 ARG A C 1
ATOM 719 O O . ARG A 1 99 ? 14.703 -17.672 -31.375 1 93.44 99 ARG A O 1
ATOM 726 N N . VAL A 1 100 ? 13.977 -16.094 -32.688 1 91.06 100 VAL A N 1
ATOM 727 C CA . VAL A 1 100 ? 14.664 -16.562 -33.906 1 91.06 100 VAL A CA 1
ATOM 728 C C . VAL A 1 100 ? 15.305 -15.391 -34.625 1 91.06 100 VAL A C 1
ATOM 730 O O . VAL A 1 100 ? 14.703 -14.328 -34.75 1 91.06 100 VAL A O 1
ATOM 733 N N . SER A 1 101 ? 16.578 -15.688 -35.031 1 90.25 101 SER A N 1
ATOM 734 C CA . SER A 1 101 ? 17.281 -14.648 -35.75 1 90.25 101 SER A CA 1
ATOM 735 C C . SER A 1 101 ? 16.75 -14.516 -37.188 1 90.25 101 SER A C 1
ATOM 737 O O . SER A 1 101 ? 15.945 -15.328 -37.625 1 90.25 101 SER A O 1
ATOM 739 N N . MET A 1 102 ? 17.297 -13.453 -37.844 1 86.56 102 MET A N 1
ATOM 740 C CA . MET A 1 102 ? 16.922 -13.219 -39.25 1 86.56 102 MET A CA 1
ATOM 741 C C . MET A 1 102 ? 17.375 -14.375 -40.125 1 86.56 102 MET A C 1
ATOM 743 O O . MET A 1 102 ? 16.766 -14.641 -41.156 1 86.56 102 MET A O 1
ATOM 747 N N . THR A 1 103 ? 18.438 -15.078 -39.656 1 90.56 103 THR A N 1
ATOM 748 C CA . THR A 1 103 ? 18.984 -16.203 -40.438 1 90.56 103 THR A CA 1
ATOM 749 C C . THR A 1 103 ? 18.359 -17.516 -40 1 90.56 103 THR A C 1
ATOM 751 O O . THR A 1 103 ? 18.75 -18.578 -40.469 1 90.56 103 THR A O 1
ATOM 754 N N . GLY A 1 104 ? 17.375 -17.453 -39.031 1 85.56 104 GLY A N 1
ATOM 755 C CA . GLY A 1 104 ? 16.625 -18.641 -38.625 1 85.56 104 GLY A CA 1
ATOM 756 C C . GLY A 1 104 ? 17.234 -19.359 -37.438 1 85.56 104 GLY A C 1
ATOM 757 O O . GLY A 1 104 ? 16.75 -20.422 -37.062 1 85.56 104 GLY A O 1
ATOM 758 N N . GLU A 1 105 ? 18.297 -18.844 -36.906 1 90.38 105 GLU A N 1
ATOM 759 C CA . GLU A 1 105 ? 18.953 -19.469 -35.75 1 90.38 105 GLU A CA 1
ATOM 760 C C . GLU A 1 105 ? 18.172 -19.219 -34.469 1 90.38 105 GLU A C 1
ATOM 762 O O . GLU A 1 105 ? 17.656 -18.125 -34.25 1 90.38 105 GLU A O 1
ATOM 767 N N . ALA A 1 106 ? 18.109 -20.25 -33.688 1 90.06 106 ALA A N 1
ATOM 768 C CA . ALA A 1 106 ? 17.438 -20.125 -32.406 1 90.06 106 ALA A CA 1
ATOM 769 C C . ALA A 1 106 ? 18.188 -19.156 -31.469 1 90.06 106 ALA A C 1
ATOM 771 O O . ALA A 1 106 ? 19.406 -19.266 -31.328 1 90.06 106 ALA A O 1
ATOM 772 N N . LEU A 1 107 ? 17.516 -18.172 -30.891 1 92.5 107 LEU A N 1
ATOM 773 C CA . LEU A 1 107 ? 18.062 -17.234 -29.922 1 92.5 107 LEU A CA 1
ATOM 774 C C . LEU A 1 107 ? 17.391 -17.391 -28.562 1 92.5 107 LEU A C 1
ATOM 776 O O . LEU A 1 107 ? 16.219 -17.766 -28.484 1 92.5 107 LEU A O 1
ATOM 780 N N . ALA A 1 108 ? 18.156 -17.141 -27.531 1 93 108 ALA A N 1
ATOM 781 C CA . ALA A 1 108 ? 17.609 -17.141 -26.172 1 93 108 ALA A CA 1
ATOM 782 C C . ALA A 1 108 ? 16.578 -16.016 -26 1 93 108 ALA A C 1
ATOM 784 O O . ALA A 1 108 ? 16.625 -15.016 -26.719 1 93 108 ALA A O 1
ATOM 785 N N . PRO A 1 109 ? 15.57 -16.203 -25.109 1 96.31 109 PRO A N 1
ATOM 786 C CA . PRO A 1 109 ? 14.672 -15.094 -24.781 1 96.31 109 PRO A CA 1
ATOM 787 C C . PRO A 1 109 ? 15.422 -13.844 -24.344 1 96.31 109 PRO A C 1
ATOM 789 O O . PRO A 1 109 ? 16.578 -13.922 -23.922 1 96.31 109 PRO A O 1
ATOM 792 N N . LYS A 1 110 ? 14.812 -12.648 -24.469 1 95.38 110 LYS A N 1
ATOM 793 C CA . LYS A 1 110 ? 15.422 -11.391 -24.047 1 95.38 110 LYS A CA 1
ATOM 794 C C . LYS A 1 110 ? 15.773 -11.422 -22.562 1 95.38 110 LYS A C 1
ATOM 796 O O . LYS A 1 110 ? 16.828 -10.945 -22.156 1 95.38 110 LYS A O 1
ATOM 801 N N . ARG A 1 111 ? 14.867 -12.031 -21.766 1 97.44 111 ARG A N 1
ATOM 802 C CA . ARG A 1 111 ? 15.078 -12.227 -20.328 1 97.44 111 ARG A CA 1
ATOM 803 C C . ARG A 1 111 ? 15.297 -13.695 -20 1 97.44 111 ARG A C 1
ATOM 805 O O . ARG A 1 111 ? 14.438 -14.336 -19.391 1 97.44 111 ARG A O 1
ATOM 812 N N . GLU A 1 112 ? 16.438 -14.172 -20.312 1 96.88 112 GLU A N 1
ATOM 813 C CA . GLU A 1 112 ? 16.766 -15.594 -20.344 1 96.88 112 GLU A CA 1
ATOM 814 C C . GLU A 1 112 ? 16.672 -16.219 -18.953 1 96.88 112 GLU A C 1
ATOM 816 O O . GLU A 1 112 ? 16.156 -17.328 -18.812 1 96.88 112 GLU A O 1
ATOM 821 N N . HIS A 1 113 ? 17.109 -15.516 -17.969 1 97 113 HIS A N 1
ATOM 822 C CA . HIS A 1 113 ? 17.156 -16.094 -16.625 1 97 113 HIS A CA 1
ATOM 823 C C . HIS A 1 113 ? 15.75 -16.188 -16.031 1 97 113 HIS A C 1
ATOM 825 O O . HIS A 1 113 ? 15.422 -17.188 -15.391 1 97 113 HIS A O 1
ATOM 831 N N . ILE A 1 114 ? 14.953 -15.148 -16.266 1 97.94 114 ILE A N 1
ATOM 832 C CA . ILE A 1 114 ? 13.57 -15.203 -15.805 1 97.94 114 ILE A CA 1
ATOM 833 C C . ILE A 1 114 ? 12.82 -16.328 -16.516 1 97.94 114 ILE A C 1
ATOM 835 O O . ILE A 1 114 ? 12.109 -17.109 -15.883 1 97.94 114 ILE A O 1
ATOM 839 N N . ALA A 1 115 ? 13.023 -16.438 -17.844 1 98.06 115 ALA A N 1
ATOM 840 C CA . ALA A 1 115 ? 12.352 -17.453 -18.656 1 98.06 115 ALA A CA 1
ATOM 841 C C . ALA A 1 115 ? 12.695 -18.844 -18.156 1 98.06 115 ALA A C 1
ATOM 843 O O . ALA A 1 115 ? 11.812 -19.703 -18 1 98.06 115 ALA A O 1
ATOM 844 N N . ALA A 1 116 ? 13.938 -19.094 -17.875 1 97.44 116 ALA A N 1
ATOM 845 C CA . ALA A 1 116 ? 14.391 -20.422 -17.438 1 97.44 116 ALA A CA 1
ATOM 846 C C . ALA A 1 116 ? 13.828 -20.766 -16.078 1 97.44 116 ALA A C 1
ATOM 848 O O . ALA A 1 116 ? 13.328 -21.875 -15.859 1 97.44 116 ALA A O 1
ATOM 849 N N . ALA A 1 117 ? 13.883 -19.797 -15.156 1 97.44 117 ALA A N 1
ATOM 850 C CA . ALA A 1 117 ? 13.391 -20.031 -13.805 1 97.44 117 ALA A CA 1
ATOM 851 C C . ALA A 1 117 ? 11.875 -20.25 -13.805 1 97.44 117 ALA A C 1
ATOM 853 O O . ALA A 1 117 ? 11.352 -21.031 -13.016 1 97.44 117 ALA A O 1
ATOM 854 N N . GLN A 1 118 ? 11.172 -19.516 -14.68 1 96.88 118 GLN A N 1
ATOM 855 C CA . GLN A 1 118 ? 9.727 -19.703 -14.812 1 96.88 118 GLN A CA 1
ATOM 856 C C . GLN A 1 118 ? 9.406 -21.094 -15.367 1 96.88 118 GLN A C 1
ATOM 858 O O . GLN A 1 118 ? 8.492 -21.766 -14.891 1 96.88 118 GLN A O 1
ATOM 863 N N . ALA A 1 119 ? 10.125 -21.562 -16.359 1 96.44 119 ALA A N 1
ATOM 864 C CA . ALA A 1 119 ? 9.93 -22.875 -16.938 1 96.44 119 ALA A CA 1
ATOM 865 C C . ALA A 1 119 ? 10.18 -23.984 -15.914 1 96.44 119 ALA A C 1
ATOM 867 O O . ALA A 1 119 ? 9.516 -25.016 -15.93 1 96.44 119 ALA A O 1
ATOM 868 N N . ASP A 1 120 ? 11.094 -23.672 -14.992 1 96 120 ASP A N 1
ATOM 869 C CA . ASP A 1 120 ? 11.422 -24.625 -13.938 1 96 120 ASP A CA 1
ATOM 870 C C . ASP A 1 120 ? 10.391 -24.562 -12.812 1 96 120 ASP A C 1
ATOM 872 O O . ASP A 1 120 ? 10.422 -25.391 -11.898 1 96 120 ASP A O 1
ATOM 876 N N . GLY A 1 121 ? 9.539 -23.594 -12.875 1 96.31 121 GLY A N 1
ATOM 877 C CA . GLY A 1 121 ? 8.477 -23.453 -11.891 1 96.31 121 GLY A CA 1
ATOM 878 C C . GLY A 1 121 ? 8.93 -22.797 -10.609 1 96.31 121 GLY A C 1
ATOM 879 O O . GLY A 1 121 ? 8.211 -22.797 -9.609 1 96.31 121 GLY A O 1
ATOM 880 N N . THR A 1 122 ? 10.125 -22.203 -10.586 1 95.69 122 THR A N 1
ATOM 881 C CA . THR A 1 122 ? 10.695 -21.688 -9.352 1 95.69 122 THR A CA 1
ATOM 882 C C . THR A 1 122 ? 10.266 -20.234 -9.117 1 95.69 122 THR A C 1
ATOM 884 O O . THR A 1 122 ? 10.43 -19.703 -8.016 1 95.69 122 THR A O 1
ATOM 887 N N . LEU A 1 123 ? 9.695 -19.562 -10.133 1 96.56 123 LEU A N 1
ATOM 888 C CA . LEU A 1 123 ? 9.164 -18.219 -9.992 1 96.56 123 LEU A CA 1
ATOM 889 C C . LEU A 1 123 ? 7.641 -18.219 -10.078 1 96.56 123 LEU A C 1
ATOM 891 O O . LEU A 1 123 ? 7.066 -18.828 -10.984 1 96.56 123 LEU A O 1
ATOM 895 N N . THR A 1 124 ? 7.023 -17.609 -9.109 1 96 124 THR A N 1
ATOM 896 C CA . THR A 1 124 ? 5.582 -17.375 -9.188 1 96 124 THR A CA 1
ATOM 897 C C . THR A 1 124 ? 5.273 -16.188 -10.094 1 96 124 THR A C 1
ATOM 899 O O . THR A 1 124 ? 6.168 -15.406 -10.422 1 96 124 THR A O 1
ATOM 902 N N . PRO A 1 125 ? 3.994 -16.062 -10.555 1 94.06 125 PRO A N 1
ATOM 903 C CA . PRO A 1 125 ? 3.604 -14.891 -11.344 1 94.06 125 PRO A CA 1
ATOM 904 C C . PRO A 1 125 ? 3.926 -13.578 -10.633 1 94.06 125 PRO A C 1
ATOM 906 O O . PRO A 1 125 ? 4.32 -12.609 -11.289 1 94.06 125 PRO A O 1
ATOM 909 N N . ASP A 1 126 ? 3.854 -13.586 -9.305 1 94 126 ASP A N 1
ATOM 910 C CA . ASP A 1 126 ? 4.188 -12.375 -8.555 1 94 126 ASP A CA 1
ATOM 911 C C . ASP A 1 126 ? 5.684 -12.078 -8.633 1 94 126 ASP A C 1
ATOM 913 O O . ASP A 1 126 ? 6.09 -10.922 -8.75 1 94 126 ASP A O 1
ATOM 917 N N . HIS A 1 127 ? 6.496 -13.125 -8.57 1 95.88 127 HIS A N 1
ATOM 918 C CA . HIS A 1 127 ? 7.934 -12.953 -8.742 1 95.88 127 HIS A CA 1
ATOM 919 C C . HIS A 1 127 ? 8.25 -12.312 -10.086 1 95.88 127 HIS A C 1
ATOM 921 O O . HIS A 1 127 ? 9.008 -11.344 -10.156 1 95.88 127 HIS A O 1
ATOM 927 N N . VAL A 1 128 ? 7.637 -12.852 -11.102 1 96.31 128 VAL A N 1
ATOM 928 C CA . VAL A 1 128 ? 7.895 -12.391 -12.461 1 96.31 128 VAL A CA 1
ATOM 929 C C . VAL A 1 128 ? 7.488 -10.93 -12.609 1 96.31 128 VAL A C 1
ATOM 931 O O . VAL A 1 128 ? 8.227 -10.125 -13.172 1 96.31 128 VAL A O 1
ATOM 934 N N . ALA A 1 129 ? 6.32 -10.609 -12.07 1 95 129 ALA A N 1
ATOM 935 C CA . ALA A 1 129 ? 5.844 -9.227 -12.117 1 95 129 ALA A CA 1
ATOM 936 C C . ALA A 1 129 ? 6.82 -8.281 -11.414 1 95 129 ALA A C 1
ATOM 938 O O . ALA A 1 129 ? 7.145 -7.215 -11.938 1 95 129 ALA A O 1
ATOM 939 N N . GLU A 1 130 ? 7.281 -8.688 -10.234 1 94.44 130 GLU A N 1
ATOM 940 C CA . GLU A 1 130 ? 8.227 -7.855 -9.492 1 94.44 130 GLU A CA 1
ATOM 941 C C . GLU A 1 130 ? 9.547 -7.711 -10.258 1 94.44 130 GLU A C 1
ATOM 943 O O . GLU A 1 130 ? 10.117 -6.617 -10.312 1 94.44 130 GLU A O 1
ATOM 948 N N . LEU A 1 131 ? 10.016 -8.773 -10.859 1 95.75 131 LEU A N 1
ATOM 949 C CA . LEU A 1 131 ? 11.281 -8.758 -11.594 1 95.75 131 LEU A CA 1
ATOM 950 C C . LEU A 1 131 ? 11.188 -7.859 -12.82 1 95.75 131 LEU A C 1
ATOM 952 O O . LEU A 1 131 ? 12.141 -7.16 -13.156 1 95.75 131 LEU A O 1
ATOM 956 N N . PHE A 1 132 ? 10.062 -7.805 -13.461 1 95.38 132 PHE A N 1
ATOM 957 C CA . PHE A 1 132 ? 9.883 -6.984 -14.656 1 95.38 132 PHE A CA 1
ATOM 958 C C . PHE A 1 132 ? 9.883 -5.504 -14.305 1 95.38 132 PHE A C 1
ATOM 960 O O . PHE A 1 132 ? 10.25 -4.664 -15.125 1 95.38 132 PHE A O 1
ATOM 967 N N . LYS A 1 133 ? 9.555 -5.18 -13.086 1 93.25 133 LYS A N 1
ATOM 968 C CA . LYS A 1 133 ? 9.625 -3.785 -12.656 1 93.25 133 LYS A CA 1
ATOM 969 C C . LYS A 1 133 ? 11.062 -3.268 -12.711 1 93.25 133 LYS A C 1
ATOM 971 O O . LYS A 1 133 ? 11.289 -2.072 -12.914 1 93.25 133 LYS A O 1
ATOM 976 N N . PHE A 1 134 ? 11.992 -4.102 -12.531 1 92.81 134 PHE A N 1
ATOM 977 C CA . PHE A 1 134 ? 13.398 -3.719 -12.664 1 92.81 134 PHE A CA 1
ATOM 978 C C . PHE A 1 134 ? 13.664 -3.129 -14.047 1 92.81 134 PHE A C 1
ATOM 980 O O . PHE A 1 134 ? 14.25 -2.051 -14.164 1 92.81 134 PHE A O 1
ATOM 987 N N . PHE A 1 135 ? 13.141 -3.771 -15.039 1 93.44 135 PHE A N 1
ATOM 988 C CA . PHE A 1 135 ? 13.422 -3.35 -16.406 1 93.44 135 PHE A CA 1
ATOM 989 C C . PHE A 1 135 ? 12.633 -2.094 -16.766 1 93.44 135 PHE A C 1
ATOM 991 O O . PHE A 1 135 ? 13.094 -1.271 -17.547 1 93.44 135 PHE A O 1
ATOM 998 N N . THR A 1 136 ? 11.508 -1.98 -16.172 1 90.62 136 THR A N 1
ATOM 999 C CA . THR A 1 136 ? 10.695 -0.789 -16.391 1 90.62 136 THR A CA 1
ATOM 1000 C C . THR A 1 136 ? 11.344 0.435 -15.758 1 90.62 136 THR A C 1
ATOM 1002 O O . THR A 1 136 ? 11.297 1.533 -16.312 1 90.62 136 THR A O 1
ATOM 1005 N N . LYS A 1 137 ? 12.031 0.211 -14.656 1 87.25 137 LYS A N 1
ATOM 1006 C CA . LYS A 1 137 ? 12.578 1.315 -13.875 1 87.25 137 LYS A CA 1
ATOM 1007 C C . LYS A 1 137 ? 14.062 1.521 -14.172 1 87.25 137 LYS A C 1
ATOM 1009 O O . LYS A 1 137 ? 14.656 2.52 -13.758 1 87.25 137 LYS A O 1
ATOM 1014 N N . CYS A 1 138 ? 14.648 0.6 -14.828 1 89.31 138 CYS A N 1
ATOM 1015 C CA . CYS A 1 138 ? 16.078 0.627 -15.094 1 89.31 138 CYS A CA 1
ATOM 1016 C C . CYS A 1 138 ? 16.469 1.844 -15.93 1 89.31 138 CYS A C 1
ATOM 1018 O O . CYS A 1 138 ? 15.859 2.096 -16.969 1 89.31 138 CYS A O 1
ATOM 1020 N N . PRO A 1 139 ? 17.469 2.613 -15.453 1 86.81 139 PRO A N 1
ATOM 1021 C CA . PRO A 1 139 ? 17.906 3.793 -16.219 1 86.81 139 PRO A CA 1
ATOM 1022 C C . PRO A 1 139 ? 18.406 3.441 -17.609 1 86.81 139 PRO A C 1
ATOM 1024 O O . PRO A 1 139 ? 18.969 2.355 -17.812 1 86.81 139 PRO A O 1
ATOM 1027 N N . ASP A 1 140 ? 18.328 4.383 -18.469 1 87.38 140 ASP A N 1
ATOM 1028 C CA . ASP A 1 140 ? 18.641 4.172 -19.891 1 87.38 140 ASP A CA 1
ATOM 1029 C C . ASP A 1 140 ? 20.141 3.973 -20.094 1 87.38 140 ASP A C 1
ATOM 1031 O O . ASP A 1 140 ? 20.562 3.387 -21.094 1 87.38 140 ASP A O 1
ATOM 1035 N N . TRP A 1 141 ? 20.891 4.531 -19.141 1 88.12 141 TRP A N 1
ATOM 1036 C CA . TRP A 1 141 ? 22.328 4.48 -19.328 1 88.12 141 TRP A CA 1
ATOM 1037 C C . TRP A 1 141 ? 22.875 3.086 -19.031 1 88.12 141 TRP A C 1
ATOM 1039 O O . TRP A 1 141 ? 24.016 2.771 -19.359 1 88.12 141 TRP A O 1
ATOM 1049 N N . VAL A 1 142 ? 22.141 2.193 -18.391 1 91.19 142 VAL A N 1
ATOM 1050 C CA . VAL A 1 142 ? 22.562 0.837 -18.047 1 91.19 142 VAL A CA 1
ATOM 1051 C C . VAL A 1 142 ? 22.578 -0.023 -19.312 1 91.19 142 VAL A C 1
ATOM 1053 O O . VAL A 1 142 ? 21.578 -0.132 -20.016 1 91.19 142 VAL A O 1
ATOM 1056 N N . THR A 1 143 ? 23.719 -0.603 -19.641 1 92.56 143 THR A N 1
ATOM 1057 C CA . THR A 1 143 ? 23.891 -1.391 -20.844 1 92.56 143 THR A CA 1
ATOM 1058 C C . THR A 1 143 ? 23.094 -2.686 -20.766 1 92.56 143 THR A C 1
ATOM 1060 O O . THR A 1 143 ? 22.734 -3.135 -19.688 1 92.56 143 THR A O 1
ATOM 1063 N N . TYR A 1 144 ? 22.828 -3.293 -21.906 1 92.31 144 TYR A N 1
ATOM 1064 C CA . TYR A 1 144 ? 22.109 -4.559 -21.969 1 92.31 144 TYR A CA 1
ATOM 1065 C C . TYR A 1 144 ? 22.859 -5.656 -21.234 1 92.31 144 TYR A C 1
ATOM 1067 O O . TYR A 1 144 ? 22.25 -6.465 -20.531 1 92.31 144 TYR A O 1
ATOM 1075 N N . ALA A 1 145 ? 24.125 -5.691 -21.344 1 93.44 145 ALA A N 1
ATOM 1076 C CA . ALA A 1 145 ? 24.953 -6.691 -20.672 1 93.44 145 ALA A CA 1
ATOM 1077 C C . ALA A 1 145 ? 24.844 -6.559 -19.156 1 93.44 145 ALA A C 1
ATOM 1079 O O . ALA A 1 145 ? 24.75 -7.562 -18.453 1 93.44 145 ALA A O 1
ATOM 1080 N N . GLU A 1 146 ? 24.828 -5.316 -18.688 1 91.56 146 GLU A N 1
ATOM 1081 C CA . GLU A 1 146 ? 24.688 -5.078 -17.25 1 91.56 146 GLU A CA 1
ATOM 1082 C C . GLU A 1 146 ? 23.281 -5.465 -16.766 1 91.56 146 GLU A C 1
ATOM 1084 O O . GLU A 1 146 ? 23.125 -5.996 -15.672 1 91.56 146 GLU A O 1
ATOM 1089 N N . GLN A 1 147 ? 22.328 -5.211 -17.594 1 94.06 147 GLN A N 1
ATOM 1090 C CA . GLN A 1 147 ? 20.969 -5.629 -17.266 1 94.06 147 GLN A CA 1
ATOM 1091 C C . GLN A 1 147 ? 20.875 -7.145 -17.109 1 94.06 147 GLN A C 1
ATOM 1093 O O . GLN A 1 147 ? 20.25 -7.645 -16.188 1 94.06 147 GLN A O 1
ATOM 1098 N N . CYS A 1 148 ? 21.5 -7.863 -18 1 94.31 148 CYS A N 1
ATOM 1099 C CA . CYS A 1 148 ? 21.469 -9.32 -17.969 1 94.31 148 CYS A CA 1
ATOM 1100 C C . CYS A 1 148 ? 22.156 -9.852 -16.703 1 94.31 148 CYS A C 1
ATOM 1102 O O . CYS A 1 148 ? 21.672 -10.805 -16.094 1 94.31 148 CYS A O 1
ATOM 1104 N N . ARG A 1 149 ? 23.203 -9.203 -16.359 1 92.81 149 ARG A N 1
ATOM 1105 C CA . ARG A 1 149 ? 23.906 -9.602 -15.141 1 92.81 149 ARG A CA 1
ATOM 1106 C C . ARG A 1 149 ? 23.047 -9.375 -13.906 1 92.81 149 ARG A C 1
ATOM 1108 O O . ARG A 1 149 ? 22.953 -10.25 -13.031 1 92.81 149 ARG A O 1
ATOM 1115 N N . LEU A 1 150 ? 22.438 -8.234 -13.844 1 93.25 150 LEU A N 1
ATOM 1116 C CA . LEU A 1 150 ? 21.578 -7.914 -12.711 1 93.25 150 LEU A CA 1
ATOM 1117 C C . LEU A 1 150 ? 20.344 -8.82 -12.688 1 93.25 150 LEU A C 1
ATOM 1119 O O . LEU A 1 150 ? 19.891 -9.219 -11.609 1 93.25 150 LEU A O 1
ATOM 1123 N N . GLU A 1 151 ? 19.828 -9.125 -13.867 1 95.31 151 GLU A N 1
ATOM 1124 C CA . GLU A 1 151 ? 18.719 -10.078 -13.969 1 95.31 151 GLU A CA 1
ATOM 1125 C C . GLU A 1 151 ? 19.094 -11.414 -13.344 1 95.31 151 GLU A C 1
ATOM 1127 O O . GLU A 1 151 ? 18.328 -11.969 -12.547 1 95.31 151 GLU A O 1
ATOM 1132 N N . GLU A 1 152 ? 20.219 -11.922 -13.719 1 95.69 152 GLU A N 1
ATOM 1133 C CA . GLU A 1 152 ? 20.688 -13.211 -13.203 1 95.69 152 GLU A CA 1
ATOM 1134 C C . GLU A 1 152 ? 20.766 -13.195 -11.68 1 95.69 152 GLU A C 1
ATOM 1136 O O . GLU A 1 152 ? 20.312 -14.133 -11.016 1 95.69 152 GLU A O 1
ATOM 1141 N N . LYS A 1 153 ? 21.281 -12.133 -11.156 1 93.19 153 LYS A N 1
ATOM 1142 C CA . LYS A 1 153 ? 21.406 -12.008 -9.711 1 93.19 153 LYS A CA 1
ATOM 1143 C C . LYS A 1 153 ? 20.047 -11.938 -9.031 1 93.19 153 LYS A C 1
ATOM 1145 O O . LYS A 1 153 ? 19.812 -12.625 -8.039 1 93.19 153 LYS A O 1
ATOM 1150 N N . LEU A 1 154 ? 19.234 -11.109 -9.562 1 94.56 154 LEU A N 1
ATOM 1151 C CA . LEU A 1 154 ? 17.891 -10.938 -8.992 1 94.56 154 LEU A CA 1
ATOM 1152 C C . LEU A 1 154 ? 17.109 -12.242 -9.047 1 94.56 154 LEU A C 1
ATOM 1154 O O . LEU A 1 154 ? 16.406 -12.594 -8.094 1 94.56 154 LEU A O 1
ATOM 1158 N N . VAL A 1 155 ? 17.203 -13 -10.18 1 96.38 155 VAL A N 1
ATOM 1159 C CA . VAL A 1 155 ? 16.484 -14.266 -10.336 1 96.38 155 VAL A CA 1
ATOM 1160 C C . VAL A 1 155 ? 17.031 -15.297 -9.352 1 96.38 155 VAL A C 1
ATOM 1162 O O . VAL A 1 155 ? 16.266 -16.016 -8.711 1 96.38 155 VAL A O 1
ATOM 1165 N N . THR A 1 156 ? 18.328 -15.344 -9.211 1 93.75 156 THR A N 1
ATOM 1166 C CA . THR A 1 156 ? 18.938 -16.266 -8.258 1 93.75 156 THR A CA 1
ATOM 1167 C C . THR A 1 156 ? 18.438 -15.992 -6.844 1 93.75 156 THR A C 1
ATOM 1169 O O . THR A 1 156 ? 18.109 -16.922 -6.105 1 93.75 156 THR A O 1
ATOM 1172 N N . GLY A 1 157 ? 18.375 -14.766 -6.512 1 89.69 157 GLY A N 1
ATOM 1173 C CA . GLY A 1 157 ? 17.875 -14.375 -5.199 1 89.69 157 GLY A CA 1
ATOM 1174 C C . GLY A 1 157 ? 16.391 -14.633 -5.023 1 89.69 157 GLY A C 1
ATOM 1175 O O . GLY A 1 157 ? 15.93 -14.891 -3.912 1 89.69 157 GLY A O 1
ATOM 1176 N N . ALA A 1 158 ? 15.664 -14.523 -6.098 1 92.12 158 ALA A N 1
ATOM 1177 C CA . ALA A 1 158 ? 14.219 -14.672 -6.051 1 92.12 158 ALA A CA 1
ATOM 1178 C C . ALA A 1 158 ? 13.82 -16.109 -5.746 1 92.12 158 ALA A C 1
ATOM 1180 O O . ALA A 1 158 ? 12.781 -16.359 -5.133 1 92.12 158 ALA A O 1
ATOM 1181 N N . ILE A 1 159 ? 14.703 -17.094 -6.207 1 92.12 159 ILE A N 1
ATOM 1182 C CA . ILE A 1 159 ? 14.414 -18.5 -5.996 1 92.12 159 ILE A CA 1
ATOM 1183 C C . ILE A 1 159 ? 14.484 -18.828 -4.504 1 92.12 159 ILE A C 1
ATOM 1185 O O . ILE A 1 159 ? 15.562 -18.812 -3.906 1 92.12 159 ILE A O 1
ATOM 1189 N N . GLY A 1 160 ? 13.398 -19.031 -3.875 1 89.81 160 GLY A N 1
ATOM 1190 C CA . GLY A 1 160 ? 13.328 -19.328 -2.453 1 89.81 160 GLY A CA 1
ATOM 1191 C C . GLY A 1 160 ? 12.898 -18.141 -1.612 1 89.81 160 GLY A C 1
ATOM 1192 O O . GLY A 1 160 ? 12.734 -18.266 -0.396 1 89.81 160 GLY A O 1
ATOM 1193 N N . ALA A 1 161 ? 12.719 -17 -2.262 1 90.5 161 ALA A N 1
ATOM 1194 C CA . ALA A 1 161 ? 12.273 -15.805 -1.563 1 90.5 161 ALA A CA 1
ATOM 1195 C C . ALA A 1 161 ? 10.805 -15.508 -1.858 1 90.5 161 ALA A C 1
ATOM 1197 O O . ALA A 1 161 ? 10.258 -15.984 -2.855 1 90.5 161 ALA A O 1
ATOM 1198 N N . ASP A 1 162 ? 10.188 -14.797 -0.959 1 90.81 162 ASP A N 1
ATOM 1199 C CA . ASP A 1 162 ? 8.828 -14.336 -1.228 1 90.81 162 ASP A CA 1
ATOM 1200 C C . ASP A 1 162 ? 8.836 -13.109 -2.139 1 90.81 162 ASP A C 1
ATOM 1202 O O . ASP A 1 162 ? 9.844 -12.406 -2.236 1 90.81 162 ASP A O 1
ATOM 1206 N N . PRO A 1 163 ? 7.73 -12.883 -2.824 1 92.88 163 PRO A N 1
ATOM 1207 C CA . PRO A 1 163 ? 7.648 -11.773 -3.785 1 92.88 163 PRO A CA 1
ATOM 1208 C C . PRO A 1 163 ? 7.938 -10.422 -3.148 1 92.88 163 PRO A C 1
ATOM 1210 O O . PRO A 1 163 ? 8.508 -9.539 -3.799 1 92.88 163 PRO A O 1
ATOM 1213 N N . GLU A 1 164 ? 7.566 -10.242 -1.869 1 89.94 164 GLU A N 1
ATOM 1214 C CA . GLU A 1 164 ? 7.863 -8.984 -1.188 1 89.94 164 GLU A CA 1
ATOM 1215 C C . GLU A 1 164 ? 9.367 -8.758 -1.081 1 89.94 164 GLU A C 1
ATOM 1217 O O . GLU A 1 164 ? 9.844 -7.633 -1.261 1 89.94 164 GLU A O 1
ATOM 1222 N N . THR A 1 165 ? 10.062 -9.812 -0.83 1 89.88 165 THR A N 1
ATOM 1223 C CA . THR A 1 165 ? 11.516 -9.75 -0.746 1 89.88 165 THR A CA 1
ATOM 1224 C C . THR A 1 165 ? 12.125 -9.414 -2.105 1 89.88 165 THR A C 1
ATOM 1226 O O . THR A 1 165 ? 13.062 -8.617 -2.195 1 89.88 165 THR A O 1
ATOM 1229 N N . VAL A 1 166 ? 11.57 -9.977 -3.119 1 92.31 166 VAL A N 1
ATOM 1230 C CA . VAL A 1 166 ? 12.039 -9.711 -4.473 1 92.31 166 VAL A CA 1
ATOM 1231 C C . VAL A 1 166 ? 11.781 -8.242 -4.824 1 92.31 166 VAL A C 1
ATOM 1233 O O . VAL A 1 166 ? 12.641 -7.586 -5.426 1 92.31 166 VAL A O 1
ATOM 1236 N N . ARG A 1 167 ? 10.656 -7.773 -4.438 1 90.5 167 ARG A N 1
ATOM 1237 C CA . ARG A 1 167 ? 10.344 -6.363 -4.652 1 90.5 167 ARG A CA 1
ATOM 1238 C C . ARG A 1 167 ? 11.414 -5.465 -4.027 1 90.5 167 ARG A C 1
ATOM 1240 O O . ARG A 1 167 ? 11.883 -4.52 -4.66 1 90.5 167 ARG A O 1
ATOM 1247 N N . GLN A 1 168 ? 11.758 -5.785 -2.793 1 87.31 168 GLN A N 1
ATOM 1248 C CA . GLN A 1 168 ? 12.766 -4.996 -2.088 1 87.31 168 GLN A CA 1
ATOM 1249 C C . GLN A 1 168 ? 14.117 -5.066 -2.797 1 87.31 168 GLN A C 1
ATOM 1251 O O . GLN A 1 168 ? 14.836 -4.066 -2.879 1 87.31 168 GLN A O 1
ATOM 1256 N N . ALA A 1 169 ? 14.469 -6.199 -3.271 1 89.44 169 ALA A N 1
ATOM 1257 C CA . ALA A 1 169 ? 15.719 -6.371 -4 1 89.44 169 ALA A CA 1
ATOM 1258 C C . ALA A 1 169 ? 15.727 -5.555 -5.289 1 89.44 169 ALA A C 1
ATOM 1260 O O . ALA A 1 169 ? 16.719 -4.91 -5.625 1 89.44 169 ALA A O 1
ATOM 1261 N N . VAL A 1 170 ? 14.602 -5.594 -6.008 1 92.12 170 VAL A N 1
ATOM 1262 C CA . VAL A 1 170 ? 14.461 -4.844 -7.25 1 92.12 170 VAL A CA 1
ATOM 1263 C C . VAL A 1 170 ? 14.57 -3.348 -6.965 1 92.12 170 VAL A C 1
ATOM 1265 O O . VAL A 1 170 ? 15.32 -2.635 -7.641 1 92.12 170 VAL A O 1
ATOM 1268 N N . ASP A 1 171 ? 13.883 -2.869 -5.949 1 84.5 171 ASP A N 1
ATOM 1269 C CA . ASP A 1 171 ? 13.914 -1.458 -5.578 1 84.5 171 ASP A CA 1
ATOM 1270 C C . ASP A 1 17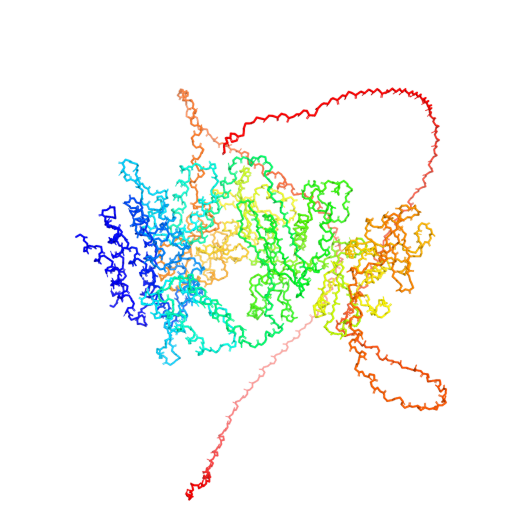1 ? 15.328 -1.026 -5.195 1 84.5 171 ASP A C 1
ATOM 1272 O O . ASP A 1 171 ? 15.773 0.069 -5.555 1 84.5 171 ASP A O 1
ATOM 1276 N N . HIS A 1 172 ? 15.961 -1.893 -4.477 1 83.38 172 HIS A N 1
ATOM 1277 C CA . HIS A 1 172 ? 17.328 -1.609 -4.062 1 83.38 172 HIS A CA 1
ATOM 1278 C C . HIS A 1 172 ? 18.266 -1.533 -5.262 1 83.38 172 HIS A C 1
ATOM 1280 O O . HIS A 1 172 ? 19.109 -0.633 -5.348 1 83.38 172 HIS A O 1
ATOM 1286 N N . ALA A 1 173 ? 18.172 -2.438 -6.168 1 87.25 173 ALA A N 1
ATOM 1287 C CA . ALA A 1 173 ? 18.984 -2.447 -7.375 1 87.25 173 ALA A CA 1
ATOM 1288 C C . ALA A 1 173 ? 18.797 -1.158 -8.172 1 87.25 173 ALA A C 1
ATOM 1290 O O . ALA A 1 173 ? 19.781 -0.539 -8.594 1 87.25 173 ALA A O 1
ATOM 1291 N N . VAL A 1 174 ? 17.547 -0.766 -8.336 1 85.5 174 VAL A N 1
ATOM 1292 C CA . VAL A 1 174 ? 17.234 0.442 -9.086 1 85.5 174 VAL A CA 1
ATOM 1293 C C . VAL A 1 174 ? 17.781 1.667 -8.352 1 85.5 174 VAL A C 1
ATOM 1295 O O . VAL A 1 174 ? 18.297 2.59 -8.977 1 85.5 174 VAL A O 1
ATOM 1298 N N . PHE A 1 175 ? 17.594 1.664 -7.055 1 77.25 175 PHE A N 1
ATOM 1299 C CA . PHE A 1 175 ? 18.094 2.756 -6.227 1 77.25 175 PHE A CA 1
ATOM 1300 C C . PHE A 1 175 ? 19.594 2.922 -6.406 1 77.25 175 PHE A C 1
ATOM 1302 O O . PHE A 1 175 ? 20.078 4.039 -6.602 1 77.25 175 PHE A O 1
ATOM 1309 N N . LEU A 1 176 ? 20.344 1.808 -6.414 1 75.5 176 LEU A N 1
ATOM 1310 C CA . LEU A 1 176 ? 21.797 1.827 -6.57 1 75.5 176 LEU A CA 1
ATOM 1311 C C . LEU A 1 176 ? 22.188 2.318 -7.957 1 75.5 176 LEU A C 1
ATOM 1313 O O . LEU A 1 176 ? 23.156 3.074 -8.109 1 75.5 176 LEU A O 1
ATOM 1317 N N . LEU A 1 177 ? 21.469 1.91 -8.922 1 80.5 177 LEU A N 1
ATOM 1318 C CA . LEU A 1 177 ? 21.75 2.336 -10.289 1 80.5 177 LEU A CA 1
ATOM 1319 C C . LEU A 1 177 ? 21.516 3.834 -10.453 1 80.5 177 LEU A C 1
ATOM 1321 O O . LEU A 1 177 ? 22.219 4.5 -11.203 1 80.5 177 LEU A O 1
ATOM 1325 N N . ASP A 1 178 ? 20.578 4.273 -9.766 1 74.88 178 ASP A N 1
ATOM 1326 C CA . ASP A 1 178 ? 20.266 5.695 -9.836 1 74.88 178 ASP A CA 1
ATOM 1327 C C . ASP A 1 178 ? 21.359 6.535 -9.188 1 74.88 178 ASP A C 1
ATOM 1329 O O . ASP A 1 178 ? 21.609 7.664 -9.602 1 74.88 178 ASP A O 1
ATOM 1333 N N . GLN A 1 179 ? 21.938 5.957 -8.18 1 69.19 179 GLN A N 1
ATOM 1334 C CA . GLN A 1 179 ? 23.016 6.66 -7.488 1 69.19 179 GLN A CA 1
ATOM 1335 C C . GLN A 1 179 ? 24.281 6.688 -8.336 1 69.19 179 GLN A C 1
ATOM 1337 O O . GLN A 1 179 ? 25.078 7.629 -8.242 1 69.19 179 GLN A O 1
ATOM 1342 N N . ASP A 1 180 ? 24.438 5.695 -9.102 1 65.19 180 ASP A N 1
ATOM 1343 C CA . ASP A 1 180 ? 25.656 5.535 -9.898 1 65.19 180 ASP A CA 1
ATOM 1344 C C . ASP A 1 180 ? 25.531 6.254 -11.242 1 65.19 180 ASP A C 1
ATOM 1346 O O . ASP A 1 180 ? 26.5 6.367 -11.984 1 65.19 180 ASP A O 1
ATOM 1350 N N . GLY A 1 181 ? 24.297 6.605 -11.547 1 63.03 181 GLY A N 1
ATOM 1351 C CA . GLY A 1 181 ? 24.094 7.242 -12.844 1 63.03 181 GLY A CA 1
ATOM 1352 C C . GLY A 1 181 ? 24.781 8.586 -12.961 1 63.03 181 GLY A C 1
ATOM 1353 O O . GLY A 1 181 ? 25.375 9.07 -12 1 63.03 181 GLY A O 1
ATOM 1354 N N . PRO A 1 182 ? 25.109 8.938 -14.336 1 59.72 182 PRO A N 1
ATOM 1355 C CA . PRO A 1 182 ? 25.703 10.266 -14.523 1 59.72 182 PRO A CA 1
ATOM 1356 C C . PRO A 1 182 ? 25.031 11.328 -13.656 1 59.72 182 PRO A C 1
ATOM 1358 O O . PRO A 1 182 ? 23.844 11.203 -13.32 1 59.72 182 PRO A O 1
ATOM 1361 N N . ALA A 1 183 ? 25.984 12.023 -13.055 1 54.44 183 ALA A N 1
ATOM 1362 C CA . ALA A 1 183 ? 25.469 13.148 -12.273 1 54.44 183 ALA A CA 1
ATOM 1363 C C . ALA A 1 183 ? 24.25 13.766 -12.938 1 54.44 183 ALA A C 1
ATOM 1365 O O . ALA A 1 183 ? 24.188 13.883 -14.164 1 54.44 183 ALA A O 1
ATOM 1366 N N . PRO A 1 184 ? 23.062 13.547 -12.164 1 50.03 184 PRO A N 1
ATOM 1367 C CA . PRO A 1 184 ? 21.906 14.18 -12.812 1 50.03 184 PRO A CA 1
ATOM 1368 C C . PRO A 1 184 ? 22.297 15.336 -13.719 1 50.03 184 PRO A C 1
ATOM 1370 O O . PRO A 1 184 ? 23.219 16.094 -13.406 1 50.03 184 PRO A O 1
ATOM 1373 N N . THR A 1 185 ? 22.328 15.031 -15.039 1 46.97 185 THR A N 1
ATOM 1374 C CA . THR A 1 185 ? 22.531 16.219 -15.852 1 46.97 185 THR A CA 1
ATOM 1375 C C . THR A 1 185 ? 21.969 17.453 -15.148 1 46.97 185 THR A C 1
ATOM 1377 O O . THR A 1 185 ? 21.172 17.344 -14.219 1 46.97 185 THR A O 1
ATOM 1380 N N . ASP A 1 186 ? 22.047 18.734 -15.805 1 43.56 186 ASP A N 1
ATOM 1381 C CA . ASP A 1 186 ? 21.562 19.984 -15.203 1 43.56 186 ASP A CA 1
ATOM 1382 C C . ASP A 1 186 ? 20.312 19.734 -14.359 1 43.56 186 ASP A C 1
ATOM 1384 O O . ASP A 1 186 ? 19.766 18.625 -14.367 1 43.56 186 ASP A O 1
ATOM 1388 N N . ASN A 1 187 ? 19.359 20.812 -14.375 1 39.06 187 ASN A N 1
ATOM 1389 C CA . ASN A 1 187 ? 18.25 21.203 -13.516 1 39.06 187 ASN A CA 1
ATOM 1390 C C . ASN A 1 187 ? 17.094 20.203 -13.625 1 39.06 187 ASN A C 1
ATOM 1392 O O . ASN A 1 187 ? 16.125 20.453 -14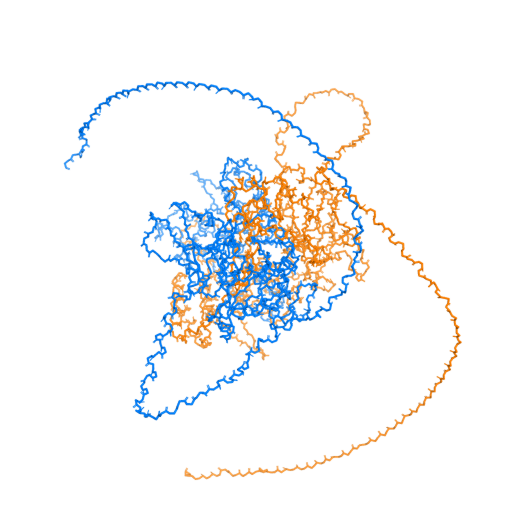.352 1 39.06 187 ASN A O 1
ATOM 1396 N N . PRO A 1 188 ? 17.344 18.938 -13.836 1 44.62 188 PRO A N 1
ATOM 1397 C CA . PRO A 1 188 ? 15.977 18.438 -13.992 1 44.62 188 PRO A CA 1
ATOM 1398 C C . PRO A 1 188 ? 15.031 18.938 -12.906 1 44.62 188 PRO A C 1
ATOM 1400 O O . PRO A 1 188 ? 15.453 19.141 -11.758 1 44.62 188 PRO A O 1
ATOM 1403 N N . PRO A 1 189 ? 13.93 19.531 -13.281 1 42.59 189 PRO A N 1
ATOM 1404 C CA . PRO A 1 189 ? 13.016 20.078 -12.273 1 42.59 189 PRO A CA 1
ATOM 1405 C C . PRO A 1 189 ? 12.633 19.047 -11.211 1 42.59 189 PRO A C 1
ATOM 1407 O O . PRO A 1 189 ? 11.938 18.078 -11.508 1 42.59 189 PRO A O 1
ATOM 1410 N N . THR A 1 190 ? 13.477 18.359 -10.633 1 49.84 190 THR A N 1
ATOM 1411 C CA . THR A 1 190 ? 12.945 17.609 -9.508 1 49.84 190 THR A CA 1
ATOM 1412 C C . THR A 1 190 ? 11.781 18.344 -8.859 1 49.84 190 THR A C 1
ATOM 1414 O O . THR A 1 190 ? 11.938 19.484 -8.406 1 49.84 190 THR A O 1
ATOM 1417 N N . LYS A 1 191 ? 10.625 18.094 -9.414 1 56.38 191 LYS A N 1
ATOM 1418 C CA . LYS A 1 191 ? 9.5 18.703 -8.727 1 56.38 191 LYS A CA 1
ATOM 1419 C C . LYS A 1 191 ? 9.711 18.719 -7.215 1 56.38 191 LYS A C 1
ATOM 1421 O O . LYS A 1 191 ? 9.977 17.672 -6.609 1 56.38 191 LYS A O 1
ATOM 1426 N N . PRO A 1 192 ? 9.781 19.891 -6.633 1 74.31 192 PRO A N 1
ATOM 1427 C CA . PRO A 1 192 ? 10.062 20.125 -5.211 1 74.31 192 PRO A CA 1
ATOM 1428 C C . PRO A 1 192 ? 9.078 19.375 -4.297 1 74.31 192 PRO A C 1
ATOM 1430 O O . PRO A 1 192 ? 7.98 19.016 -4.727 1 74.31 192 PRO A O 1
ATOM 1433 N N . PHE A 1 193 ? 9.602 18.75 -3.371 1 91.56 193 PHE A N 1
ATOM 1434 C CA . PHE A 1 193 ? 8.742 18.25 -2.303 1 91.56 193 PHE A CA 1
ATOM 1435 C C . PHE A 1 193 ? 7.668 19.266 -1.948 1 91.56 193 PHE A C 1
ATOM 1437 O O . PHE A 1 193 ? 7.895 20.469 -2.055 1 91.56 193 PHE A O 1
ATOM 1444 N N . GLY A 1 194 ? 6.527 18.781 -1.74 1 95.62 194 GLY A N 1
ATOM 1445 C CA . GLY A 1 194 ? 5.449 19.688 -1.372 1 95.62 194 GLY A CA 1
ATOM 1446 C C . GLY A 1 194 ? 4.203 18.969 -0.892 1 95.62 194 GLY A C 1
ATOM 1447 O O . GLY A 1 194 ? 3.986 17.797 -1.225 1 95.62 194 GLY A O 1
ATOM 1448 N N . ILE A 1 195 ? 3.428 19.594 -0.048 1 96.38 195 ILE A N 1
ATOM 1449 C CA . ILE A 1 195 ? 2.152 19.109 0.468 1 96.38 195 ILE A CA 1
ATOM 1450 C C . ILE A 1 195 ? 1.051 20.125 0.146 1 96.38 195 ILE A C 1
ATOM 1452 O O . ILE A 1 195 ? 1.241 21.328 0.299 1 96.38 195 ILE A O 1
ATOM 1456 N N . THR A 1 196 ? -0.091 19.656 -0.31 1 95.44 196 THR A N 1
ATOM 1457 C CA . THR A 1 196 ? -1.223 20.516 -0.638 1 95.44 196 THR A CA 1
ATOM 1458 C C . THR A 1 196 ? -2.506 19.984 -0.004 1 95.44 196 THR A C 1
ATOM 1460 O O . THR A 1 196 ? -2.697 18.781 0.105 1 95.44 196 THR A O 1
ATOM 1463 N N . PHE A 1 197 ? -3.348 20.906 0.417 1 93.75 197 PHE A N 1
ATOM 1464 C CA . PHE A 1 197 ? -4.723 20.625 0.806 1 93.75 197 PHE A CA 1
ATOM 1465 C C . PHE A 1 197 ? -5.699 21.172 -0.231 1 93.75 197 PHE A C 1
ATOM 1467 O O . PHE A 1 197 ? -5.598 22.328 -0.643 1 93.75 197 PHE A O 1
ATOM 1474 N N . GLY A 1 198 ? -6.586 20.375 -0.655 1 89.19 198 GLY A N 1
ATOM 1475 C CA . GLY A 1 198 ? -7.672 20.875 -1.48 1 89.19 198 GLY A CA 1
ATOM 1476 C C . GLY A 1 198 ? -8.672 21.703 -0.704 1 89.19 198 GLY A C 1
ATOM 1477 O O . GLY A 1 198 ? -8.523 21.891 0.505 1 89.19 198 GLY A O 1
ATOM 1478 N N . PRO A 1 199 ? -9.672 22.297 -1.485 1 87.19 199 PRO A N 1
ATOM 1479 C CA . PRO A 1 199 ? -10.727 23.031 -0.783 1 87.19 199 PRO A CA 1
ATOM 1480 C C . PRO A 1 199 ? -11.523 22.141 0.176 1 87.19 199 PRO A C 1
ATOM 1482 O O . PRO A 1 199 ? -11.578 20.922 -0.005 1 87.19 199 PRO A O 1
ATOM 1485 N N . GLN A 1 200 ? -12.008 22.797 1.219 1 85.62 200 GLN A N 1
ATOM 1486 C CA . GLN A 1 200 ? -12.852 22.031 2.137 1 85.62 200 GLN A CA 1
ATOM 1487 C C . GLN A 1 200 ? -14.055 21.438 1.409 1 85.62 200 GLN A C 1
ATOM 1489 O O . GLN A 1 200 ? -14.711 22.109 0.617 1 85.62 200 GLN A O 1
ATOM 1494 N N . GLN A 1 201 ? -14.336 20.203 1.659 1 82.38 201 GLN A N 1
ATOM 1495 C CA . GLN A 1 201 ? -15.438 19.484 1.034 1 82.38 201 GLN A CA 1
ATOM 1496 C C . GLN A 1 201 ? -16.75 19.75 1.761 1 82.38 201 GLN A C 1
ATOM 1498 O O . GLN A 1 201 ? -16.75 20.25 2.893 1 82.38 201 GLN A O 1
ATOM 1503 N N . PRO A 1 202 ? -17.859 19.469 1.209 1 73.62 202 PRO A N 1
ATOM 1504 C CA . PRO A 1 202 ? -19.156 19.703 1.852 1 73.62 202 PRO A CA 1
ATOM 1505 C C . PRO A 1 202 ? -19.297 18.969 3.182 1 73.62 202 PRO A C 1
ATOM 1507 O O . PRO A 1 202 ? -19.984 19.438 4.09 1 73.62 202 PRO A O 1
ATOM 1510 N N . ASP A 1 203 ? -18.625 17.859 3.299 1 75.5 203 ASP A N 1
ATOM 1511 C CA . ASP A 1 203 ? -18.703 17.109 4.547 1 75.5 203 ASP A CA 1
ATOM 1512 C C . ASP A 1 203 ? -17.688 17.625 5.562 1 75.5 203 ASP A C 1
ATOM 1514 O O . ASP A 1 203 ? -17.516 17.031 6.633 1 75.5 203 ASP A O 1
ATOM 1518 N N . GLY A 1 204 ? -16.984 18.734 5.223 1 82.06 204 GLY A N 1
ATOM 1519 C CA . GLY A 1 204 ? -16.016 19.359 6.109 1 82.06 204 GLY A CA 1
ATOM 1520 C C . GLY A 1 204 ? -14.609 18.828 5.938 1 82.06 204 GLY A C 1
ATOM 1521 O O . GLY A 1 204 ? -13.656 19.422 6.445 1 82.06 204 GLY A O 1
ATOM 1522 N N . SER A 1 205 ? -14.492 17.719 5.172 1 89.5 205 SER A N 1
ATOM 1523 C CA . SER A 1 205 ? -13.195 17.062 5.035 1 89.5 205 SER A CA 1
ATOM 1524 C C . SER A 1 205 ? -12.32 17.766 4.012 1 89.5 205 SER A C 1
ATOM 1526 O O . SER A 1 205 ? -12.766 18.703 3.344 1 89.5 205 SER A O 1
ATOM 1528 N N . TYR A 1 206 ? -11.016 17.453 4.043 1 92.31 206 TYR A N 1
ATOM 1529 C CA . TYR A 1 206 ? -10.031 17.938 3.08 1 92.31 206 TYR A CA 1
ATOM 1530 C C . TYR A 1 206 ? -9.32 16.781 2.396 1 92.31 206 TYR A C 1
ATOM 1532 O O . TYR A 1 206 ? -9.039 15.75 3.025 1 92.31 206 TYR A O 1
ATOM 1540 N N . HIS A 1 207 ? -9.047 16.953 1.14 1 93.75 207 HIS A N 1
ATOM 1541 C CA . HIS A 1 207 ? -8.125 16.047 0.462 1 93.75 207 HIS A CA 1
ATOM 1542 C C . HIS A 1 207 ? -6.68 16.5 0.605 1 93.75 207 HIS A C 1
ATOM 1544 O O . HIS A 1 207 ? -6.379 17.688 0.373 1 93.75 207 HIS A O 1
ATOM 1550 N N . LEU A 1 208 ? -5.828 15.656 1.021 1 95.44 208 LEU A N 1
ATOM 1551 C CA . LEU A 1 208 ? -4.402 15.883 1.229 1 95.44 208 LEU A CA 1
ATOM 1552 C C . LEU A 1 208 ? -3.576 15.156 0.175 1 95.44 208 LEU A C 1
ATOM 1554 O O . LEU A 1 208 ? -3.822 13.977 -0.11 1 95.44 208 LEU A O 1
ATOM 1558 N N . ARG A 1 209 ? -2.654 15.859 -0.464 1 94.88 209 ARG A N 1
ATOM 1559 C CA . ARG A 1 209 ? -1.737 15.266 -1.431 1 94.88 209 ARG A CA 1
ATOM 1560 C C . ARG A 1 209 ? -0.336 15.844 -1.289 1 94.88 209 ARG A C 1
ATOM 1562 O O . ARG A 1 209 ? -0.178 17.016 -0.914 1 94.88 209 ARG A O 1
ATOM 1569 N N . GLY A 1 210 ? 0.666 14.992 -1.653 1 94.94 210 GLY A N 1
ATOM 1570 C CA . GLY A 1 210 ? 2.006 15.555 -1.629 1 94.94 210 GLY A CA 1
ATOM 1571 C C . GLY A 1 210 ? 3.078 14.562 -2.041 1 94.94 210 GLY A C 1
ATOM 1572 O O . GLY A 1 210 ? 2.812 13.359 -2.146 1 94.94 210 GLY A O 1
ATOM 1573 N N . LYS A 1 211 ? 4.152 15.102 -2.418 1 95.5 211 LYS A N 1
ATOM 1574 C CA . LYS A 1 211 ? 5.426 14.398 -2.523 1 95.5 211 LYS A CA 1
ATOM 1575 C C . LYS A 1 211 ? 6.379 14.805 -1.403 1 95.5 211 LYS A C 1
ATOM 1577 O O . LYS A 1 211 ? 6.699 15.984 -1.255 1 95.5 211 LYS A O 1
ATOM 1582 N N . VAL A 1 212 ? 6.812 13.82 -0.639 1 94.69 212 VAL A N 1
ATOM 1583 C CA . VAL A 1 212 ? 7.602 14.172 0.538 1 94.69 212 VAL A CA 1
ATOM 1584 C C . VAL A 1 212 ? 8.969 13.492 0.469 1 94.69 212 VAL A C 1
ATOM 1586 O O . VAL A 1 212 ? 9.125 12.461 -0.189 1 94.69 212 VAL A O 1
ATOM 1589 N N . SER A 1 213 ? 9.945 14.078 1.14 1 90.62 213 SER A N 1
ATOM 1590 C CA . SER A 1 213 ? 11.32 13.594 1.13 1 90.62 213 SER A CA 1
ATOM 1591 C C . SER A 1 213 ? 11.469 12.336 1.978 1 90.62 213 SER A C 1
ATOM 1593 O O . SER A 1 213 ? 10.602 12.023 2.795 1 90.62 213 SER A O 1
ATOM 1595 N N . ALA A 1 214 ? 12.625 11.641 1.802 1 88.31 214 ALA A N 1
ATOM 1596 C CA . ALA A 1 214 ? 12.969 10.492 2.637 1 88.31 214 ALA A CA 1
ATOM 1597 C C . ALA A 1 214 ? 13.109 10.898 4.102 1 88.31 214 ALA A C 1
ATOM 1599 O O . ALA A 1 214 ? 12.695 10.156 4.996 1 88.31 214 ALA A O 1
ATOM 1600 N N . GLU A 1 215 ? 13.641 12.07 4.312 1 85.94 215 GLU A N 1
ATOM 1601 C CA . GLU A 1 215 ? 13.797 12.586 5.668 1 85.94 215 GLU A CA 1
ATOM 1602 C C . GLU A 1 215 ? 12.445 12.781 6.348 1 85.94 215 GLU A C 1
ATOM 1604 O O . GLU A 1 215 ? 12.289 12.484 7.535 1 85.94 215 GLU A O 1
ATOM 1609 N N . PHE A 1 216 ? 11.523 13.305 5.574 1 91.88 216 PHE A N 1
ATOM 1610 C CA . PHE A 1 216 ? 10.164 13.5 6.07 1 91.88 216 PHE A CA 1
ATOM 1611 C C . PHE A 1 216 ? 9.578 12.188 6.566 1 91.88 216 PHE A C 1
ATOM 1613 O O . PHE A 1 216 ? 9.109 12.094 7.707 1 91.88 216 PHE A O 1
ATOM 1620 N N . LYS A 1 217 ? 9.617 11.164 5.742 1 92.44 217 LYS A N 1
ATOM 1621 C CA . LYS A 1 217 ? 9.047 9.867 6.086 1 92.44 217 LYS A CA 1
ATOM 1622 C C . LYS A 1 217 ? 9.797 9.219 7.246 1 92.44 217 LYS A C 1
ATOM 1624 O O . LYS A 1 217 ? 9.188 8.648 8.148 1 92.44 217 LYS A O 1
ATOM 1629 N N . ALA A 1 218 ? 11.117 9.297 7.266 1 87.69 218 ALA A N 1
ATOM 1630 C CA . ALA A 1 218 ? 11.938 8.75 8.336 1 87.69 218 ALA A CA 1
ATOM 1631 C C . ALA A 1 218 ? 11.586 9.375 9.68 1 87.69 218 ALA A C 1
ATOM 1633 O O . ALA A 1 218 ? 11.578 8.695 10.711 1 87.69 218 ALA A O 1
ATOM 1634 N N . THR A 1 219 ? 11.344 10.688 9.648 1 87.19 219 THR A N 1
ATOM 1635 C CA . THR A 1 219 ? 11 11.414 10.867 1 87.19 219 THR A CA 1
ATOM 1636 C C . THR A 1 219 ? 9.594 11.039 11.336 1 87.19 219 THR A C 1
ATOM 1638 O O . THR A 1 219 ? 9.336 10.945 12.539 1 87.19 219 THR A O 1
ATOM 1641 N N . PHE A 1 220 ? 8.711 10.766 10.422 1 93 220 PHE A N 1
ATOM 1642 C CA . PHE A 1 220 ? 7.324 10.445 10.734 1 93 220 PHE A CA 1
ATOM 1643 C C . PHE A 1 220 ? 7.203 9.008 11.234 1 93 220 PHE A C 1
ATOM 1645 O O . PHE A 1 220 ? 6.312 8.688 12.023 1 93 220 PHE A O 1
ATOM 1652 N N . ASP A 1 221 ? 8.062 8.109 10.875 1 90.81 221 ASP A N 1
ATOM 1653 C CA . ASP A 1 221 ? 7.926 6.676 11.094 1 90.81 221 ASP A CA 1
ATOM 1654 C C . ASP A 1 221 ? 7.797 6.359 12.586 1 90.81 221 ASP A C 1
ATOM 1656 O O . ASP A 1 221 ? 6.863 5.668 13 1 90.81 221 ASP A O 1
ATOM 1660 N N . PRO A 1 222 ? 8.688 6.883 13.461 1 88.25 222 PRO A N 1
ATOM 1661 C CA . PRO A 1 222 ? 8.531 6.551 14.883 1 88.25 222 PRO A CA 1
ATOM 1662 C C . PRO A 1 222 ? 7.238 7.109 15.477 1 88.25 222 PRO A C 1
ATOM 1664 O O . PRO A 1 222 ? 6.652 6.496 16.375 1 88.25 222 PRO A O 1
ATOM 1667 N N . ILE A 1 223 ? 6.801 8.258 14.969 1 91.56 223 ILE A N 1
ATOM 1668 C CA . ILE A 1 223 ? 5.539 8.836 15.414 1 91.56 223 ILE A CA 1
ATOM 1669 C C . ILE A 1 223 ? 4.379 7.93 15.016 1 91.56 223 ILE A C 1
ATOM 1671 O O . ILE A 1 223 ? 3.518 7.609 15.836 1 91.56 223 ILE A O 1
ATOM 1675 N N . ASP A 1 224 ? 4.406 7.492 13.773 1 94.19 224 ASP A N 1
ATOM 1676 C CA . ASP A 1 224 ? 3.391 6.605 13.219 1 94.19 224 ASP A CA 1
ATOM 1677 C C . ASP A 1 224 ? 3.352 5.277 13.969 1 94.19 224 ASP A C 1
ATOM 1679 O O . ASP A 1 224 ? 2.281 4.82 14.375 1 94.19 224 ASP A O 1
ATOM 1683 N N . GLU A 1 225 ? 4.535 4.707 14.172 1 91.25 225 GLU A N 1
ATOM 1684 C CA . GLU A 1 225 ? 4.621 3.396 14.812 1 91.25 225 GLU A CA 1
ATOM 1685 C C . GLU A 1 225 ? 4.141 3.457 16.266 1 91.25 225 GLU A C 1
ATOM 1687 O O . GLU A 1 225 ? 3.568 2.492 16.766 1 91.25 225 GLU A O 1
ATOM 1692 N N . LYS A 1 226 ? 4.367 4.547 16.938 1 91.75 226 LYS A N 1
ATOM 1693 C CA . LYS A 1 226 ? 3.947 4.699 18.328 1 91.75 226 LYS A CA 1
ATOM 1694 C C . LYS A 1 226 ? 2.467 5.055 18.422 1 91.75 226 LYS A C 1
ATOM 1696 O O . LYS A 1 226 ? 1.69 4.344 19.062 1 91.75 226 LYS A O 1
ATOM 1701 N N . LEU A 1 227 ? 2.053 6.09 17.734 1 94.56 227 LEU A N 1
ATOM 1702 C CA . LEU A 1 227 ? 0.741 6.688 17.953 1 94.56 227 LEU A CA 1
ATOM 1703 C C . LEU A 1 227 ? -0.314 6.027 17.078 1 94.56 227 LEU A C 1
ATOM 1705 O O . LEU A 1 227 ? -1.513 6.148 17.344 1 94.56 227 LEU A O 1
ATOM 1709 N N . ALA A 1 228 ? 0.092 5.387 15.992 1 94.88 228 ALA A N 1
ATOM 1710 C CA . ALA A 1 228 ? -0.879 4.758 15.102 1 94.88 228 ALA A CA 1
ATOM 1711 C C . ALA A 1 228 ? -1.019 3.268 15.406 1 94.88 228 ALA A C 1
ATOM 1713 O O . ALA A 1 228 ? -1.655 2.529 14.656 1 94.88 228 ALA A O 1
ATOM 1714 N N . ALA A 1 229 ? -0.36 2.785 16.5 1 92.44 229 ALA A N 1
ATOM 1715 C CA . ALA A 1 229 ? -0.527 1.393 16.906 1 92.44 229 ALA A CA 1
ATOM 1716 C C . ALA A 1 229 ? -1.981 1.095 17.25 1 92.44 229 ALA A C 1
ATOM 1718 O O . ALA A 1 229 ? -2.715 1.982 17.703 1 92.44 229 ALA A O 1
ATOM 1719 N N . PRO A 1 230 ? -2.393 -0.195 17.062 1 92.44 230 PRO A N 1
ATOM 1720 C CA . PRO A 1 230 ? -3.764 -0.532 17.453 1 92.44 230 PRO A CA 1
ATOM 1721 C C . PRO A 1 230 ? -4.074 -0.153 18.906 1 92.44 230 PRO A C 1
ATOM 1723 O O . PRO A 1 230 ? -3.277 -0.434 19.797 1 92.44 230 PRO A O 1
ATOM 1726 N N . GLY A 1 231 ? -5.184 0.488 19.109 1 94.06 231 GLY A N 1
ATOM 1727 C CA . GLY A 1 231 ? -5.629 0.895 20.422 1 94.06 231 GLY A CA 1
ATOM 1728 C C . GLY A 1 231 ? -5.203 2.305 20.797 1 94.06 231 GLY A C 1
ATOM 1729 O O . GLY A 1 231 ? -5.766 2.912 21.703 1 94.06 231 GLY A O 1
ATOM 1730 N N . MET A 1 232 ? -4.207 2.816 20.109 1 94.56 232 MET A N 1
ATOM 1731 C CA . MET A 1 232 ? -3.719 4.16 20.391 1 94.56 232 MET A CA 1
ATOM 1732 C C . MET A 1 232 ? -4.582 5.215 19.719 1 94.56 232 MET A C 1
ATOM 1734 O O . MET A 1 232 ? -5.062 5.004 18.594 1 94.56 232 MET A O 1
ATOM 1738 N N . CYS A 1 233 ? -4.809 6.34 20.328 1 94.31 233 CYS A N 1
ATOM 1739 C CA . CYS A 1 233 ? -5.371 7.578 19.797 1 94.31 233 CYS A CA 1
ATOM 1740 C C . CYS A 1 233 ? -6.727 7.328 19.156 1 94.31 233 CYS A C 1
ATOM 1742 O O . CYS A 1 233 ? -7.051 7.926 18.125 1 94.31 233 CYS A O 1
ATOM 1744 N N . ASN A 1 234 ? -7.422 6.348 19.625 1 93 234 ASN A N 1
ATOM 1745 C CA . ASN A 1 234 ? -8.758 6.055 19.109 1 93 234 ASN A CA 1
ATOM 1746 C C . ASN A 1 234 ? -9.797 7.031 19.656 1 93 234 ASN A C 1
ATOM 1748 O O . ASN A 1 234 ? -10.094 7.023 20.844 1 93 234 ASN A O 1
ATOM 1752 N N . PRO A 1 235 ? -10.398 7.836 18.75 1 87.56 235 PRO A N 1
ATOM 1753 C CA . PRO A 1 235 ? -11.328 8.859 19.219 1 87.56 235 PRO A CA 1
ATOM 1754 C C . PRO A 1 235 ? -12.633 8.266 19.75 1 87.56 235 PRO A C 1
ATOM 1756 O O . PRO A 1 235 ? -13.391 8.953 20.453 1 87.56 235 PRO A O 1
ATOM 1759 N N . THR A 1 236 ? -12.867 7.004 19.375 1 86.81 236 THR A N 1
ATOM 1760 C CA . THR A 1 236 ? -14.109 6.379 19.812 1 86.81 236 THR A CA 1
ATOM 1761 C C . THR A 1 236 ? -13.984 5.859 21.25 1 86.81 236 THR A C 1
ATOM 1763 O O . THR A 1 236 ? -14.984 5.539 21.891 1 86.81 236 THR A O 1
ATOM 1766 N N . ASP A 1 237 ? -12.734 5.777 21.719 1 88.81 237 ASP A N 1
ATOM 1767 C CA . ASP A 1 237 ? -12.531 5.406 23.109 1 88.81 237 ASP A CA 1
ATOM 1768 C C . ASP A 1 237 ? -12.953 6.539 24.047 1 88.81 237 ASP A C 1
ATOM 1770 O O . ASP A 1 237 ? -12.734 7.715 23.734 1 88.81 237 ASP A O 1
ATOM 1774 N N . GLN A 1 238 ? -13.531 6.273 25.234 1 82.44 238 GLN A N 1
ATOM 1775 C CA . GLN A 1 238 ? -13.898 7.297 26.203 1 82.44 238 GLN A CA 1
ATOM 1776 C C . GLN A 1 238 ? -12.688 8.125 26.625 1 82.44 238 GLN A C 1
ATOM 1778 O O . GLN A 1 238 ? -12.773 9.352 26.719 1 82.44 238 GLN A O 1
ATOM 1783 N N . THR A 1 239 ? -11.656 7.371 26.859 1 84.44 239 THR A N 1
ATOM 1784 C CA . THR A 1 239 ? -10.367 8.008 27.141 1 84.44 239 THR A CA 1
ATOM 1785 C C . THR A 1 239 ? -9.289 7.453 26.219 1 84.44 239 THR A C 1
ATOM 1787 O O . THR A 1 239 ? -8.648 6.445 26.531 1 84.44 239 THR A O 1
ATOM 1790 N N . PRO A 1 240 ? -9.07 8.094 25.156 1 90.5 240 PRO A N 1
ATOM 1791 C CA . PRO A 1 240 ? -8.094 7.59 24.188 1 90.5 240 PRO A CA 1
ATOM 1792 C C . PRO A 1 240 ? -6.691 7.465 24.781 1 90.5 240 PRO A C 1
ATOM 1794 O O . PRO A 1 240 ? -6.262 8.336 25.547 1 90.5 240 PRO A O 1
ATOM 1797 N N . CYS A 1 241 ? -5.992 6.441 24.547 1 92.19 241 CYS A N 1
ATOM 1798 C CA . CYS A 1 241 ? -4.605 6.246 24.953 1 92.19 241 CYS A CA 1
ATOM 1799 C C . CYS A 1 241 ? -3.66 7.035 24.062 1 92.19 241 CYS A C 1
ATOM 1801 O O . CYS A 1 241 ? -3.57 6.777 22.859 1 92.19 241 CYS A O 1
ATOM 1803 N N . ILE A 1 242 ? -2.99 8.023 24.562 1 89.88 242 ILE A N 1
ATOM 1804 C CA . ILE A 1 242 ? -2.115 8.844 23.734 1 89.88 242 ILE A CA 1
ATOM 1805 C C . ILE A 1 242 ? -0.673 8.711 24.219 1 89.88 242 ILE A C 1
ATOM 1807 O O . ILE A 1 242 ? 0.228 9.359 23.672 1 89.88 242 ILE A O 1
ATOM 1811 N N . SER A 1 243 ? -0.478 8.008 25.312 1 85.88 243 SER A N 1
ATOM 1812 C CA . SER A 1 243 ? 0.835 7.707 25.875 1 85.88 243 SER A CA 1
ATOM 1813 C C . SER A 1 243 ? 0.851 6.332 26.531 1 85.88 243 SER A C 1
ATOM 1815 O O . SER A 1 243 ? -0.202 5.785 26.859 1 85.88 243 SER A O 1
ATOM 1817 N N . GLY A 1 244 ? 2.053 5.758 26.578 1 84.38 244 GLY A N 1
ATOM 1818 C CA . GLY A 1 244 ? 2.143 4.441 27.188 1 84.38 244 GLY A CA 1
ATOM 1819 C C . GLY A 1 244 ? 1.616 3.334 26.297 1 84.38 244 GLY A C 1
ATOM 1820 O O . GLY A 1 244 ? 1.834 3.352 25.078 1 84.38 244 GLY A O 1
ATOM 1821 N N . THR A 1 245 ? 1.037 2.277 26.953 1 87.12 245 THR A N 1
ATOM 1822 C CA . THR A 1 245 ? 0.551 1.1 26.25 1 87.12 245 THR A CA 1
ATOM 1823 C C . THR A 1 245 ? -0.964 0.978 26.375 1 87.12 245 THR A C 1
ATOM 1825 O O . THR A 1 245 ? -1.509 1.064 27.469 1 87.12 245 THR A O 1
ATOM 1828 N N . PRO A 1 246 ? -1.605 0.87 25.297 1 91.38 246 PRO A N 1
ATOM 1829 C CA . PRO A 1 246 ? -3.057 0.691 25.375 1 91.38 246 PRO A CA 1
ATOM 1830 C C . PRO A 1 246 ? -3.451 -0.627 26.031 1 91.38 246 PRO A C 1
ATOM 1832 O O . PRO A 1 246 ? -2.676 -1.588 26.016 1 91.38 246 PRO A O 1
ATOM 1835 N N . SER A 1 247 ? -4.633 -0.653 26.688 1 91.31 247 SER A N 1
ATOM 1836 C CA . SER A 1 247 ? -5.164 -1.882 27.266 1 91.31 247 SER A CA 1
ATOM 1837 C C . SER A 1 247 ? -5.562 -2.879 26.172 1 91.31 247 SER A C 1
ATOM 1839 O O . SER A 1 247 ? -5.738 -2.504 25.016 1 91.31 247 SER A O 1
ATOM 1841 N N . GLN A 1 248 ? -5.688 -4.141 26.594 1 92.38 248 GLN A N 1
ATOM 1842 C CA . GLN A 1 248 ? -6.098 -5.172 25.641 1 92.38 248 GLN A CA 1
ATOM 1843 C C . GLN A 1 248 ? -7.492 -4.891 25.094 1 92.38 248 GLN A C 1
ATOM 1845 O O . GLN A 1 248 ? -7.766 -5.152 23.922 1 92.38 248 GLN A O 1
ATOM 1850 N N . GLN A 1 249 ? -8.297 -4.414 25.938 1 91.75 249 GLN A N 1
ATOM 1851 C CA . GLN A 1 249 ? -9.648 -4.059 25.5 1 91.75 249 GLN A CA 1
ATOM 1852 C C . GLN A 1 249 ? -9.609 -2.984 24.422 1 91.75 249 GLN A C 1
ATOM 1854 O O . GLN A 1 249 ? -10.359 -3.055 23.438 1 91.75 249 GLN A O 1
ATOM 1859 N N . GLN A 1 250 ? -8.75 -1.955 24.609 1 93.19 250 GLN A N 1
ATOM 1860 C CA . GLN A 1 250 ? -8.617 -0.888 23.625 1 93.19 250 GLN A CA 1
ATOM 1861 C C . GLN A 1 250 ? -8.102 -1.431 22.297 1 93.19 250 GLN A C 1
ATOM 1863 O O . GLN A 1 250 ? -8.539 -0.991 21.219 1 93.19 250 GLN A O 1
ATOM 1868 N N . ILE A 1 251 ? -7.199 -2.318 22.359 1 93 251 ILE A N 1
ATOM 1869 C CA . ILE A 1 251 ? -6.637 -2.932 21.156 1 93 251 ILE A CA 1
ATOM 1870 C C . ILE A 1 251 ? -7.715 -3.744 20.438 1 93 251 ILE A C 1
ATOM 1872 O O . ILE A 1 251 ? -7.906 -3.598 19.234 1 93 251 ILE A O 1
ATOM 1876 N N . ASP A 1 252 ? -8.453 -4.512 21.141 1 92 252 ASP A N 1
ATOM 1877 C CA . ASP A 1 252 ? -9.445 -5.418 20.562 1 92 252 ASP A CA 1
ATOM 1878 C C . ASP A 1 252 ? -10.617 -4.641 19.984 1 92 252 ASP A C 1
ATOM 1880 O O . ASP A 1 252 ? -11.227 -5.078 19 1 92 252 ASP A O 1
ATOM 1884 N N . SER A 1 253 ? -10.898 -3.57 20.516 1 91.56 253 SER A N 1
ATOM 1885 C CA . SER A 1 253 ? -12.062 -2.809 20.094 1 91.56 253 SER A CA 1
ATOM 1886 C C . SER A 1 253 ? -11.727 -1.865 18.953 1 91.56 253 SER A C 1
ATOM 1888 O O . SER A 1 253 ? -12.625 -1.275 18.344 1 91.56 253 SER A O 1
ATOM 1890 N N . ASP A 1 254 ? -10.477 -1.69 18.672 1 93.06 254 ASP A N 1
ATOM 1891 C CA . ASP A 1 254 ? -10.07 -0.776 17.609 1 93.06 254 ASP A CA 1
ATOM 1892 C C . ASP A 1 254 ? -10.344 -1.375 16.234 1 93.06 254 ASP A C 1
ATOM 1894 O O . ASP A 1 254 ? -9.578 -2.201 15.742 1 93.06 254 ASP A O 1
ATOM 1898 N N . GLN A 1 255 ? -11.367 -0.92 15.539 1 91.19 255 GLN A N 1
ATOM 1899 C CA . GLN A 1 255 ? -11.789 -1.475 14.258 1 91.19 255 GLN A CA 1
ATOM 1900 C C . GLN A 1 255 ? -11.242 -0.651 13.094 1 91.19 255 GLN A C 1
ATOM 1902 O O . GLN A 1 255 ? -11.547 -0.927 11.938 1 91.19 255 GLN A O 1
ATOM 1907 N N . ARG A 1 256 ? -10.469 0.351 13.492 1 92.56 256 ARG A N 1
ATOM 1908 C CA . ARG A 1 256 ? -9.914 1.218 12.461 1 92.56 256 ARG A CA 1
ATOM 1909 C C . ARG A 1 256 ? -8.891 0.474 11.617 1 92.56 256 ARG A C 1
ATOM 1911 O O . ARG A 1 256 ? -8.141 -0.36 12.125 1 92.56 256 ARG A O 1
ATOM 1918 N N . GLY A 1 257 ? -8.797 0.906 10.273 1 91.75 257 GLY A N 1
ATOM 1919 C CA . GLY A 1 257 ? -7.688 0.477 9.445 1 91.75 257 GLY A CA 1
ATOM 1920 C C . GLY A 1 257 ? -6.438 1.31 9.648 1 91.75 257 GLY A C 1
ATOM 1921 O O . GLY A 1 257 ? -6.469 2.334 10.328 1 91.75 257 GLY A O 1
ATOM 1922 N N . ALA A 1 258 ? -5.363 0.924 9.023 1 91.94 258 ALA A N 1
ATOM 1923 C CA . ALA A 1 258 ? -4.066 1.568 9.203 1 91.94 258 ALA A CA 1
ATOM 1924 C C . ALA A 1 258 ? -4.109 3.025 8.75 1 91.94 258 ALA A C 1
ATOM 1926 O O . ALA A 1 258 ? -3.615 3.914 9.453 1 91.94 258 ALA A O 1
ATOM 1927 N N . PRO A 1 259 ? -4.77 3.352 7.562 1 94.5 259 PRO A N 1
ATOM 1928 C CA . PRO A 1 259 ? -4.812 4.758 7.152 1 94.5 259 PRO A CA 1
ATOM 1929 C C . PRO A 1 259 ? -5.578 5.637 8.133 1 94.5 259 PRO A C 1
ATOM 1931 O O . PRO A 1 259 ? -5.199 6.789 8.359 1 94.5 259 PRO A O 1
ATOM 1934 N N . GLU A 1 260 ? -6.648 5.082 8.727 1 95.12 260 GLU A N 1
ATOM 1935 C CA . GLU A 1 260 ? -7.426 5.828 9.719 1 95.12 260 GLU A CA 1
ATOM 1936 C C . GLU A 1 260 ? -6.621 6.07 10.984 1 95.12 260 GLU A C 1
ATOM 1938 O O . GLU A 1 260 ? -6.645 7.168 11.547 1 95.12 260 GLU A O 1
ATOM 1943 N N . ARG A 1 261 ? -5.949 5.074 11.445 1 95.81 261 ARG A N 1
ATOM 1944 C CA . ARG A 1 261 ? -5.105 5.215 12.633 1 95.81 261 ARG A CA 1
ATOM 1945 C C . ARG A 1 261 ? -3.99 6.227 12.391 1 95.81 261 ARG A C 1
ATOM 1947 O O . ARG A 1 261 ? -3.637 6.992 13.289 1 95.81 261 ARG A O 1
ATOM 1954 N N . ARG A 1 262 ? -3.459 6.215 11.195 1 96.06 262 ARG A N 1
ATOM 1955 C CA . ARG A 1 262 ? -2.41 7.172 10.859 1 96.06 262 ARG A CA 1
ATOM 1956 C C . ARG A 1 262 ? -2.947 8.602 10.875 1 96.06 262 ARG A C 1
ATOM 1958 O O . ARG A 1 262 ? -2.256 9.523 11.312 1 96.06 262 ARG A O 1
ATOM 1965 N N . HIS A 1 263 ? -4.141 8.75 10.312 1 96.69 263 HIS A N 1
ATOM 1966 C CA . HIS A 1 263 ? -4.809 10.047 10.414 1 96.69 263 HIS A CA 1
ATOM 1967 C C . HIS A 1 263 ? -4.883 10.516 11.859 1 96.69 263 HIS A C 1
ATOM 1969 O O . HIS A 1 263 ? -4.496 11.648 12.172 1 96.69 263 HIS A O 1
ATOM 1975 N N . ASP A 1 264 ? -5.348 9.641 12.703 1 94.69 264 ASP A N 1
ATOM 1976 C CA . ASP A 1 264 ? -5.539 10 14.109 1 94.69 264 ASP A CA 1
ATOM 1977 C C . ASP A 1 264 ? -4.199 10.227 14.805 1 94.69 264 ASP A C 1
ATOM 1979 O O . ASP A 1 264 ? -4.094 11.07 15.695 1 94.69 264 ASP A O 1
ATOM 1983 N N . ALA A 1 265 ? -3.207 9.453 14.422 1 95.38 265 ALA A N 1
ATOM 1984 C CA . ALA A 1 265 ? -1.865 9.609 14.977 1 95.38 265 ALA A CA 1
ATOM 1985 C C . ALA A 1 265 ? -1.288 10.984 14.641 1 95.38 265 ALA A C 1
ATOM 1987 O O . ALA A 1 265 ? -0.76 11.672 15.516 1 95.38 265 ALA A O 1
ATOM 1988 N N . MET A 1 266 ? -1.381 11.359 13.391 1 95.06 266 MET A N 1
ATOM 1989 C CA . MET A 1 266 ? -0.853 12.656 12.977 1 95.06 266 MET A CA 1
ATOM 1990 C C . MET A 1 266 ? -1.6 13.797 13.656 1 95.06 266 MET A C 1
ATOM 1992 O O . MET A 1 266 ? -0.987 14.773 14.086 1 95.06 266 MET A O 1
ATOM 1996 N N . LEU A 1 267 ? -2.902 13.641 13.758 1 93.06 267 LEU A N 1
ATOM 1997 C CA . LEU A 1 267 ? -3.701 14.633 14.477 1 93.06 267 LEU A CA 1
ATOM 1998 C C . LEU A 1 267 ? -3.24 14.758 15.922 1 93.06 267 LEU A C 1
ATOM 2000 O O . LEU A 1 267 ? -3.016 15.867 16.422 1 93.06 267 LEU A O 1
ATOM 2004 N N . THR A 1 268 ? -3.07 13.641 16.562 1 92.56 268 THR A N 1
ATOM 2005 C CA . THR A 1 268 ? -2.633 13.625 17.953 1 92.56 268 THR A CA 1
ATOM 2006 C C . THR A 1 268 ? -1.237 14.227 18.094 1 92.56 268 THR A C 1
ATOM 2008 O O . THR A 1 268 ? -0.965 14.977 19.031 1 92.56 268 THR A O 1
ATOM 2011 N N . ALA A 1 269 ? -0.369 13.906 17.203 1 93.06 269 ALA A N 1
ATOM 2012 C CA . ALA A 1 269 ? 0.981 14.461 17.203 1 93.06 269 ALA A CA 1
ATOM 2013 C C . ALA A 1 269 ? 0.948 15.984 17.156 1 93.06 269 ALA A C 1
ATOM 2015 O O . ALA A 1 269 ? 1.671 16.656 17.906 1 93.06 269 ALA A O 1
ATOM 2016 N N . MET A 1 270 ? 0.189 16.531 16.266 1 91.81 270 MET A N 1
ATOM 2017 C CA . MET A 1 270 ? 0.068 17.984 16.141 1 91.81 270 MET A CA 1
ATOM 2018 C C . MET A 1 270 ? -0.51 18.594 17.422 1 91.81 270 MET A C 1
ATOM 2020 O O . MET A 1 270 ? -0.074 19.656 17.859 1 91.81 270 MET A O 1
ATOM 2024 N N . ARG A 1 271 ? -1.444 17.891 18 1 87.88 271 ARG A N 1
ATOM 2025 C CA . ARG A 1 271 ? -2.021 18.359 19.25 1 87.88 271 ARG A CA 1
ATOM 2026 C C . ARG A 1 271 ? -0.966 18.422 20.344 1 87.88 271 ARG A C 1
ATOM 2028 O O . ARG A 1 271 ? -0.92 19.375 21.125 1 87.88 271 ARG A O 1
ATOM 2035 N N . LEU A 1 272 ? -0.221 17.406 20.406 1 87.75 272 LEU A N 1
ATOM 2036 C CA . LEU A 1 272 ? 0.842 17.344 21.406 1 87.75 272 LEU A CA 1
ATOM 2037 C C . LEU A 1 272 ? 1.84 18.484 21.203 1 87.75 272 LEU A C 1
ATOM 2039 O O . LEU A 1 272 ? 2.289 19.109 22.172 1 87.75 272 LEU A O 1
ATOM 2043 N N . LEU A 1 273 ? 2.152 18.719 19.984 1 88.25 273 LEU A N 1
ATOM 2044 C CA . LEU A 1 273 ? 3.057 19.812 19.672 1 88.25 273 LEU A CA 1
ATOM 2045 C C . LEU A 1 273 ? 2.477 21.141 20.156 1 88.25 273 LEU A C 1
ATOM 2047 O O . LEU A 1 273 ? 3.168 21.922 20.812 1 88.25 273 LEU A O 1
ATOM 2051 N N . LEU A 1 274 ? 1.229 21.453 19.859 1 85 274 LEU A N 1
ATOM 2052 C CA . LEU A 1 274 ? 0.583 22.703 20.234 1 85 274 LEU A CA 1
ATOM 2053 C C . LEU A 1 274 ? 0.473 22.828 21.75 1 85 274 LEU A C 1
ATOM 2055 O O . LEU A 1 274 ? 0.559 23.938 22.297 1 85 274 LEU A O 1
ATOM 2059 N N . ALA A 1 275 ? 0.329 21.719 22.359 1 80.25 275 ALA A N 1
ATOM 2060 C CA . ALA A 1 275 ? 0.205 21.703 23.812 1 80.25 275 ALA A CA 1
ATOM 2061 C C . ALA A 1 275 ? 1.505 22.156 24.469 1 80.25 275 ALA A C 1
ATOM 2063 O O . ALA A 1 275 ? 1.49 22.688 25.594 1 80.25 275 ALA A O 1
ATOM 2064 N N . HIS A 1 276 ? 2.584 21.922 23.844 1 81.5 276 HIS A N 1
ATOM 2065 C CA . HIS A 1 276 ? 3.875 22.328 24.391 1 81.5 276 HIS A CA 1
ATOM 2066 C C . HIS A 1 276 ? 4.059 23.844 24.312 1 81.5 276 HIS A C 1
ATOM 2068 O O . HIS A 1 276 ? 4.941 24.391 24.984 1 81.5 276 HIS A O 1
ATOM 2074 N N . LYS A 1 277 ? 3.303 24.641 23.5 1 76.31 277 LYS A N 1
ATOM 2075 C CA . LYS A 1 277 ? 3.238 26.094 23.406 1 76.31 277 LYS A CA 1
ATOM 2076 C C . LYS A 1 277 ? 4.578 26.672 22.953 1 76.31 277 LYS A C 1
ATOM 2078 O O . LYS A 1 277 ? 4.891 27.828 23.25 1 76.31 277 LYS A O 1
ATOM 2083 N N . ASP A 1 278 ? 5.355 25.859 22.281 1 75.44 278 ASP A N 1
ATOM 2084 C CA . ASP A 1 278 ? 6.691 26.312 21.906 1 75.44 278 ASP A CA 1
ATOM 2085 C C . ASP A 1 278 ? 6.66 27.078 20.594 1 75.44 278 ASP A C 1
ATOM 2087 O O . ASP A 1 278 ? 7.652 27.703 20.203 1 75.44 278 ASP A O 1
ATOM 2091 N N . LEU A 1 279 ? 5.512 27.203 19.953 1 82.19 279 LEU A N 1
ATOM 2092 C CA . LEU A 1 279 ? 5.453 27.844 18.641 1 82.19 279 LEU A CA 1
ATOM 2093 C C . LEU A 1 279 ? 5.289 29.344 18.781 1 82.19 279 LEU A C 1
ATOM 2095 O O . LEU A 1 279 ? 5.422 30.078 17.797 1 82.19 279 LEU A O 1
ATOM 2099 N N . GLY A 1 280 ? 5.008 29.781 19.906 1 75.56 280 GLY A N 1
ATOM 2100 C CA . GLY A 1 280 ? 4.93 31.219 20.141 1 75.56 280 GLY A CA 1
ATOM 2101 C C . GLY A 1 280 ? 3.654 31.844 19.594 1 75.56 280 GLY A C 1
ATOM 2102 O O . GLY A 1 280 ? 2.555 31.359 19.891 1 75.56 280 GLY A O 1
ATOM 2103 N N . GLN A 1 281 ? 3.871 33 18.875 1 76.56 281 GLN A N 1
ATOM 2104 C CA . GLN A 1 281 ? 2.711 33.75 18.422 1 76.56 281 GLN A CA 1
ATOM 2105 C C . GLN A 1 281 ? 2.738 33.969 16.906 1 76.56 281 GLN A C 1
ATOM 2107 O O . GLN A 1 281 ? 3.799 33.875 16.281 1 76.56 281 GLN A O 1
ATOM 2112 N N . ILE A 1 282 ? 1.587 34.125 16.375 1 77.19 282 ILE A N 1
ATOM 2113 C CA . ILE A 1 282 ? 1.374 34.531 14.984 1 77.19 282 ILE A CA 1
ATOM 2114 C C . ILE A 1 282 ? 0.659 35.875 14.961 1 77.19 282 ILE A C 1
ATOM 2116 O O . ILE A 1 282 ? -0.535 35.969 15.258 1 77.19 282 ILE A O 1
ATOM 2120 N N . ASN A 1 283 ? 1.366 36.938 14.555 1 75.69 283 ASN A N 1
ATOM 2121 C CA . ASN A 1 283 ? 0.777 38.25 14.461 1 75.69 283 ASN A CA 1
ATOM 2122 C C . ASN A 1 283 ? 0.022 38.625 15.734 1 75.69 283 ASN A C 1
ATOM 2124 O O . ASN A 1 283 ? -1.095 39.156 15.672 1 75.69 283 ASN A O 1
ATOM 2128 N N . GLY A 1 284 ? 0.554 38.25 16.859 1 72.69 284 GLY A N 1
ATOM 2129 C CA . GLY A 1 284 ? -0.016 38.625 18.141 1 72.69 284 GLY A CA 1
ATOM 2130 C C . GLY A 1 284 ? -0.991 37.594 18.688 1 72.69 284 GLY A C 1
ATOM 2131 O O . GLY A 1 284 ? -1.407 37.688 19.844 1 72.69 284 GLY A O 1
ATOM 2132 N N . LEU A 1 285 ? -1.333 36.656 17.891 1 73.94 285 LEU A N 1
ATOM 2133 C CA . LEU A 1 285 ? -2.17 35.562 18.344 1 73.94 285 LEU A CA 1
ATOM 2134 C C . LEU A 1 285 ? -1.317 34.375 18.766 1 73.94 285 LEU A C 1
ATOM 2136 O O . LEU A 1 285 ? -0.302 34.062 18.125 1 73.94 285 LEU A O 1
ATOM 2140 N N . PRO A 1 286 ? -1.729 33.75 19.891 1 72.38 286 PRO A N 1
ATOM 2141 C CA . PRO A 1 286 ? -1.004 32.531 20.172 1 72.38 286 PRO A CA 1
ATOM 2142 C C . PRO A 1 286 ? -1.038 31.516 19.016 1 72.38 286 PRO A C 1
ATOM 2144 O O . PRO A 1 286 ? -2.061 31.391 18.344 1 72.38 286 PRO A O 1
ATOM 2147 N N . ALA A 1 287 ? 0.073 30.953 18.75 1 74.12 287 ALA A N 1
ATOM 2148 C CA . ALA A 1 287 ? 0.146 29.953 17.688 1 74.12 287 ALA A CA 1
ATOM 2149 C C . ALA A 1 287 ? -0.508 28.641 18.125 1 74.12 287 ALA A C 1
ATOM 2151 O O . ALA A 1 287 ? 0.178 27.641 18.344 1 74.12 287 ALA A O 1
ATOM 2152 N N . THR A 1 288 ? -1.793 28.656 18.25 1 76.44 288 THR A N 1
ATOM 2153 C CA . THR A 1 288 ? -2.584 27.516 18.672 1 76.44 288 THR A CA 1
ATOM 2154 C C . THR A 1 288 ? -3.959 27.531 18 1 76.44 288 THR A C 1
ATOM 2156 O O . THR A 1 288 ? -4.234 28.391 17.156 1 76.44 288 THR A O 1
ATOM 2159 N N . LEU A 1 289 ? -4.75 26.5 18.281 1 76.5 289 LEU A N 1
ATOM 2160 C CA . LEU A 1 289 ? -6.074 26.391 17.688 1 76.5 289 LEU A CA 1
ATOM 2161 C C . LEU A 1 289 ? -7.039 27.391 18.297 1 76.5 289 LEU A C 1
ATOM 2163 O O . LEU A 1 289 ? -7.305 27.359 19.5 1 76.5 289 LEU A O 1
ATOM 2167 N N . LEU A 1 290 ? -7.473 28.328 17.469 1 74.81 290 LEU A N 1
ATOM 2168 C CA . LEU A 1 290 ? -8.469 29.328 17.828 1 74.81 290 LEU A CA 1
ATOM 2169 C C . LEU A 1 290 ? -9.789 29.062 17.109 1 74.81 290 LEU A C 1
ATOM 2171 O O . LEU A 1 290 ? -9.812 28.875 15.891 1 74.81 290 LEU A O 1
ATOM 2175 N N . VAL A 1 291 ? -10.883 28.984 17.922 1 76.19 291 VAL A N 1
ATOM 2176 C CA . VAL A 1 291 ? -12.195 28.688 17.344 1 76.19 291 VAL A CA 1
ATOM 2177 C C . VAL A 1 291 ? -13.211 29.719 17.828 1 76.19 291 VAL A C 1
ATOM 2179 O O . VAL A 1 291 ? -13.211 30.109 19 1 76.19 291 VAL A O 1
ATOM 2182 N N . THR A 1 292 ? -13.961 30.203 16.938 1 72.81 292 THR A N 1
ATOM 2183 C CA . THR A 1 292 ? -15.039 31.109 17.297 1 72.81 292 THR A CA 1
ATOM 2184 C C . THR A 1 292 ? -16.375 30.578 16.797 1 72.81 292 THR A C 1
ATOM 2186 O O . THR A 1 292 ? -16.453 29.891 15.781 1 72.81 292 THR A O 1
ATOM 2189 N N . THR A 1 293 ? -17.359 30.703 17.625 1 73.56 293 THR A N 1
ATOM 2190 C CA . THR A 1 293 ? -18.75 30.406 17.266 1 73.56 293 THR A CA 1
ATOM 2191 C C . THR A 1 293 ? -19.719 31.312 18 1 73.56 293 THR A C 1
ATOM 2193 O O . THR A 1 293 ? -19.281 32.219 18.734 1 73.56 293 THR A O 1
ATOM 2196 N N . THR A 1 294 ? -20.891 31.281 17.547 1 65.81 294 THR A N 1
ATOM 2197 C CA . THR A 1 294 ? -21.906 32.062 18.234 1 65.81 294 THR A CA 1
ATOM 2198 C C . THR A 1 294 ? -22.734 31.188 19.172 1 65.81 294 THR A C 1
ATOM 2200 O O . THR A 1 294 ? -22.75 29.969 19.031 1 65.81 294 THR A O 1
ATOM 2203 N N . LEU A 1 295 ? -23.25 31.891 20.125 1 58.81 295 LEU A N 1
ATOM 2204 C CA . LEU A 1 295 ? -24.141 31.188 21.047 1 58.81 295 LEU A CA 1
ATOM 2205 C C . LEU A 1 295 ? -25.266 30.484 20.281 1 58.81 295 LEU A C 1
ATOM 2207 O O . LEU A 1 295 ? -25.656 29.375 20.625 1 58.81 295 LEU A O 1
ATOM 2211 N N . GLN A 1 296 ? -25.703 31.078 19.281 1 60.03 296 GLN A N 1
ATOM 2212 C CA . GLN A 1 296 ? -26.797 30.562 18.484 1 60.03 296 GLN A CA 1
ATOM 2213 C C . GLN A 1 296 ? -26.391 29.281 17.766 1 60.03 296 GLN A C 1
ATOM 2215 O O . GLN A 1 296 ? -27.156 28.312 17.719 1 60.03 296 GLN A O 1
ATOM 2220 N N . GLU A 1 297 ? -25.266 29.438 17.297 1 63.91 297 GLU A N 1
ATOM 2221 C CA . GLU A 1 297 ? -24.766 28.234 16.625 1 63.91 297 GLU A CA 1
ATOM 2222 C C . GLU A 1 297 ? -24.578 27.078 17.609 1 63.91 297 GLU A C 1
ATOM 2224 O O . GLU A 1 297 ? -24.844 25.922 17.266 1 63.91 297 GLU A O 1
ATOM 2229 N N . LEU A 1 298 ? -24.125 27.391 18.719 1 62.12 298 LEU A N 1
ATOM 2230 C CA . LEU A 1 298 ? -23.922 26.375 19.75 1 62.12 298 LEU A CA 1
ATOM 2231 C C . LEU A 1 298 ? -25.25 25.75 20.172 1 62.12 298 LEU A C 1
ATOM 2233 O O . LEU A 1 298 ? -25.312 24.547 20.422 1 62.12 298 LEU A O 1
ATOM 2237 N N . GLU A 1 299 ? -26.219 26.641 20.141 1 58.56 299 GLU A N 1
ATOM 2238 C CA . GLU A 1 299 ? -27.531 26.172 20.578 1 58.56 299 GLU A CA 1
ATOM 2239 C C . GLU A 1 299 ? -28.172 25.297 19.516 1 58.56 299 GLU A C 1
ATOM 2241 O O . GLU A 1 299 ? -28.938 24.375 19.844 1 58.56 299 GLU A O 1
ATOM 2246 N N . LYS A 1 300 ? -27.875 25.594 18.297 1 57.81 300 LYS A N 1
ATOM 2247 C CA . LYS A 1 300 ? -28.438 24.781 17.203 1 57.81 300 LYS A CA 1
ATOM 2248 C C . LYS A 1 300 ? -27.766 23.422 17.125 1 57.81 300 LYS A C 1
ATOM 2250 O O . LYS A 1 300 ? -28.281 22.516 16.469 1 57.81 300 LYS A O 1
ATOM 2255 N N . ALA A 1 301 ? -27.125 23.016 18.047 1 54.47 301 ALA A N 1
ATOM 2256 C CA . ALA A 1 301 ? -26.297 21.812 18.016 1 54.47 301 ALA A CA 1
ATOM 2257 C C . ALA A 1 301 ? -25.812 21.516 16.594 1 54.47 301 ALA A C 1
ATOM 2259 O O . ALA A 1 301 ? -24.891 20.719 16.406 1 54.47 301 ALA A O 1
ATOM 2260 N N . ALA A 1 302 ? -26.5 22.047 15.547 1 55.91 302 ALA A N 1
ATOM 2261 C CA . ALA A 1 302 ? -26.125 21.844 14.156 1 55.91 302 ALA A CA 1
ATOM 2262 C C . ALA A 1 302 ? -25.422 23.078 13.594 1 55.91 302 ALA A C 1
ATOM 2264 O O . ALA A 1 302 ? -25.469 23.328 12.383 1 55.91 302 ALA A O 1
ATOM 2265 N N . GLY A 1 303 ? -24.938 23.812 14.422 1 65.19 303 GLY A N 1
ATOM 2266 C CA . GLY A 1 303 ? -24.281 25.031 13.969 1 65.19 303 GLY A CA 1
ATOM 2267 C C . GLY A 1 303 ? -22.828 24.812 13.555 1 65.19 303 GLY A C 1
ATOM 2268 O O . GLY A 1 303 ? -22.375 23.672 13.453 1 65.19 303 GLY A O 1
ATOM 2269 N N . VAL A 1 304 ? -22.203 25.938 12.992 1 74.44 304 VAL A N 1
ATOM 2270 C CA . VAL A 1 304 ? -20.844 25.875 12.453 1 74.44 304 VAL A CA 1
ATOM 2271 C C . VAL A 1 304 ? -19.922 26.797 13.25 1 74.44 304 VAL A C 1
ATOM 2273 O O . VAL A 1 304 ? -20.328 27.875 13.688 1 74.44 304 VAL A O 1
ATOM 2276 N N . ALA A 1 305 ? -18.797 26.281 13.578 1 77.88 305 ALA A N 1
ATOM 2277 C CA . ALA A 1 305 ? -17.703 27.078 14.133 1 77.88 305 ALA A CA 1
ATOM 2278 C C . ALA A 1 305 ? -16.594 27.297 13.102 1 77.88 305 ALA A C 1
ATOM 2280 O O . ALA A 1 305 ? -16.453 26.516 12.164 1 77.88 305 ALA A O 1
ATOM 2281 N N . ILE A 1 306 ? -15.93 28.453 13.211 1 78.44 306 ILE A N 1
ATOM 2282 C CA . ILE A 1 306 ? -14.867 28.781 12.266 1 78.44 306 ILE A CA 1
ATOM 2283 C C . ILE A 1 306 ? -13.555 28.984 13.016 1 78.44 306 ILE A C 1
ATOM 2285 O O . ILE A 1 306 ? -13.531 29.625 14.078 1 78.44 306 ILE A O 1
ATOM 2289 N N . THR A 1 307 ? -12.539 28.453 12.469 1 81.62 307 THR A N 1
ATOM 2290 C CA . THR A 1 307 ? -11.227 28.609 13.094 1 81.62 307 THR A CA 1
ATOM 2291 C C . THR A 1 307 ? -10.5 29.812 12.508 1 81.62 307 THR A C 1
ATOM 2293 O O . THR A 1 307 ? -10.93 30.375 11.5 1 81.62 307 THR A O 1
ATOM 2296 N N . ALA A 1 308 ? -9.383 30.203 13.211 1 78.25 308 ALA A N 1
ATOM 2297 C CA . ALA A 1 308 ? -8.594 31.328 12.727 1 78.25 308 ALA A CA 1
ATOM 2298 C C . ALA A 1 308 ? -7.949 31.016 11.383 1 78.25 308 ALA A C 1
ATOM 2300 O O . ALA A 1 308 ? -7.543 31.922 10.648 1 78.25 308 ALA A O 1
ATOM 2301 N N . GLY A 1 309 ? -7.871 29.797 11.062 1 83.25 309 GLY A N 1
ATOM 2302 C CA . GLY A 1 309 ? -7.371 29.359 9.766 1 83.25 309 GLY A CA 1
ATOM 2303 C C . GLY A 1 309 ? -8.453 29.312 8.695 1 83.25 309 GLY A C 1
ATOM 2304 O O . GLY A 1 309 ? -8.156 29.094 7.52 1 83.25 309 GLY A O 1
ATOM 2305 N N . GLY A 1 310 ? -9.664 29.484 9.094 1 81.62 310 GLY A N 1
ATOM 2306 C CA . GLY A 1 310 ? -10.766 29.516 8.141 1 81.62 310 GLY A CA 1
ATOM 2307 C C . GLY A 1 310 ? -11.461 28.188 7.996 1 81.62 310 GLY A C 1
ATOM 2308 O O . GLY A 1 310 ? -12.414 28.062 7.223 1 81.62 310 GLY A O 1
ATOM 2309 N N . THR A 1 311 ? -11.047 27.172 8.688 1 82.94 311 THR A N 1
ATOM 2310 C CA . THR A 1 311 ? -11.672 25.859 8.625 1 82.94 311 THR A CA 1
ATOM 2311 C C . THR A 1 311 ? -13.008 25.859 9.359 1 82.94 311 THR A C 1
ATOM 2313 O O . THR A 1 311 ? -13.125 26.422 10.453 1 82.94 311 THR A O 1
ATOM 2316 N N . LYS A 1 312 ? -13.992 25.344 8.719 1 81.56 312 LYS A N 1
ATOM 2317 C CA . LYS A 1 312 ? -15.305 25.203 9.344 1 81.56 312 LYS A CA 1
ATOM 2318 C C . LYS A 1 312 ? -15.398 23.891 10.117 1 81.56 312 LYS A C 1
ATOM 2320 O O . LYS A 1 312 ? -14.969 22.844 9.633 1 81.56 312 LYS A O 1
ATOM 2325 N N . LEU A 1 313 ? -15.867 24 11.352 1 79.5 313 LEU A N 1
ATOM 2326 C CA . LEU A 1 313 ? -16.078 22.844 12.203 1 79.5 313 LEU A CA 1
ATOM 2327 C C . LEU A 1 313 ? -17.562 22.672 12.547 1 79.5 313 LEU A C 1
ATOM 2329 O O . LEU A 1 313 ? -18.25 23.656 12.797 1 79.5 313 LEU A O 1
ATOM 2333 N N . SER A 1 314 ? -18 21.422 12.562 1 78 314 SER A N 1
ATOM 2334 C CA . SER A 1 314 ? -19.312 21.188 13.133 1 78 314 SER A CA 1
ATOM 2335 C C . SER A 1 314 ? -19.297 21.359 14.648 1 78 314 SER A C 1
ATOM 2337 O O . SER A 1 314 ? -18.25 21.281 15.281 1 78 314 SER A O 1
ATOM 2339 N N . ILE A 1 315 ? -20.438 21.672 15.219 1 70.19 315 ILE A N 1
ATOM 2340 C CA . ILE A 1 315 ? -20.531 21.922 16.656 1 70.19 315 ILE A CA 1
ATOM 2341 C C . ILE A 1 315 ? -20.125 20.656 17.422 1 70.19 315 ILE A C 1
ATOM 2343 O O . ILE A 1 315 ? -19.344 20.719 18.375 1 70.19 315 ILE A O 1
ATOM 2347 N N . PRO A 1 316 ? -20.516 19.5 16.906 1 66.12 316 PRO A N 1
ATOM 2348 C CA . PRO A 1 316 ? -20 18.312 17.578 1 66.12 316 PRO A CA 1
ATOM 2349 C C . PRO A 1 316 ? -18.484 18.203 17.531 1 66.12 316 PRO A C 1
ATOM 2351 O O . PRO A 1 316 ? -17.859 17.828 18.531 1 66.12 316 PRO A O 1
ATOM 2354 N N . ASP A 1 317 ? -17.953 18.531 16.469 1 72.62 317 ASP A N 1
ATOM 2355 C CA . ASP A 1 317 ? -16.484 18.531 16.359 1 72.62 317 ASP A CA 1
ATOM 2356 C C . ASP A 1 317 ? -15.867 19.547 17.328 1 72.62 317 ASP A C 1
ATOM 2358 O O . ASP A 1 317 ? -14.836 19.266 17.938 1 72.62 317 ASP A O 1
ATOM 2362 N N . LEU A 1 318 ? -16.5 20.672 17.422 1 72.25 318 LEU A N 1
ATOM 2363 C CA . LEU A 1 318 ? -16.031 21.719 18.328 1 72.25 318 LEU A CA 1
ATOM 2364 C C . LEU A 1 318 ? -16.078 21.234 19.766 1 72.25 318 LEU A C 1
ATOM 2366 O O . LEU A 1 318 ? -15.133 21.469 20.531 1 72.25 318 LEU A O 1
ATOM 2370 N N . ILE A 1 319 ? -17.094 20.562 20.094 1 65.5 319 ILE A N 1
ATOM 2371 C CA . ILE A 1 319 ? -17.25 20.062 21.453 1 65.5 319 ILE A CA 1
ATOM 2372 C C . ILE A 1 319 ? -16.172 19.031 21.766 1 65.5 319 ILE A C 1
ATOM 2374 O O . ILE A 1 319 ? -15.539 19.078 22.828 1 65.5 319 ILE A O 1
ATOM 2378 N N . ARG A 1 320 ? -15.914 18.219 20.859 1 66.56 320 ARG A N 1
ATOM 2379 C CA . ARG A 1 320 ? -14.867 17.219 21.016 1 66.56 320 ARG A CA 1
ATOM 2380 C C . ARG A 1 320 ? -13.5 17.875 21.172 1 66.56 320 ARG A C 1
ATOM 2382 O O . ARG A 1 320 ? -12.703 17.469 22.031 1 66.56 320 ARG A O 1
ATOM 2389 N N . LEU A 1 321 ? -13.305 18.812 20.344 1 67.88 321 LEU A N 1
ATOM 2390 C CA . LEU A 1 321 ? -12.047 19.547 20.391 1 67.88 321 LEU A CA 1
ATOM 2391 C C . LEU A 1 321 ? -11.883 20.266 21.734 1 67.88 321 LEU A C 1
ATOM 2393 O O . LEU A 1 321 ? -10.789 20.297 22.281 1 67.88 321 LEU A O 1
ATOM 2397 N N . ALA A 1 322 ? -12.953 20.781 22.219 1 62.5 322 ALA A N 1
ATOM 2398 C CA . ALA A 1 322 ? -12.93 21.578 23.453 1 62.5 322 ALA A CA 1
ATOM 2399 C C . ALA A 1 322 ? -12.633 20.703 24.656 1 62.5 322 ALA A C 1
ATOM 2401 O O . ALA A 1 322 ? -12.117 21.188 25.672 1 62.5 322 ALA A O 1
ATOM 2402 N N . SER A 1 323 ? -12.922 19.516 24.438 1 58.34 323 SER A N 1
ATOM 2403 C CA . SER A 1 323 ? -12.664 18.609 25.547 1 58.34 323 SER A CA 1
ATOM 2404 C C . SER A 1 323 ? -11.172 18.344 25.719 1 58.34 323 SER A C 1
ATOM 2406 O O . SER A 1 323 ? -10.734 17.875 26.766 1 58.34 323 SER A O 1
ATOM 2408 N N . GLN A 1 324 ? -10.531 18.891 24.672 1 58.34 324 GLN A N 1
ATOM 2409 C CA . GLN A 1 324 ? -9.086 18.719 24.719 1 58.34 324 GLN A CA 1
ATOM 2410 C C . GLN A 1 324 ? -8.383 20.047 25.031 1 58.34 324 GLN A C 1
ATOM 2412 O O . GLN A 1 324 ? -8.922 21.125 24.766 1 58.34 324 GLN A O 1
ATOM 2417 N N . ALA A 1 325 ? -7.566 20.281 26.141 1 48.66 325 ALA A N 1
ATOM 2418 C CA . ALA A 1 325 ? -6.969 21.484 26.734 1 48.66 325 ALA A CA 1
ATOM 2419 C C . ALA A 1 325 ? -6.25 22.312 25.672 1 48.66 325 ALA A C 1
ATOM 2421 O O . ALA A 1 325 ? -5.402 23.141 25.984 1 48.66 325 ALA A O 1
ATOM 2422 N N . LEU A 1 326 ? -6.586 22.25 24.359 1 53.59 326 LEU A N 1
ATOM 2423 C CA . LEU A 1 326 ? -5.625 22.875 23.469 1 53.59 326 LEU A CA 1
ATOM 2424 C C . LEU A 1 326 ? -6.199 24.156 22.859 1 53.59 326 LEU A C 1
ATOM 2426 O O . LEU A 1 326 ? -5.473 24.938 22.25 1 53.59 326 LEU A O 1
ATOM 2430 N N . HIS A 1 327 ? -7.531 24.578 23.266 1 59.44 327 HIS A N 1
ATOM 2431 C CA . HIS A 1 327 ? -8.117 25.531 22.344 1 59.44 327 HIS A CA 1
ATOM 2432 C C . HIS A 1 327 ? -8.609 26.781 23.062 1 59.44 327 HIS A C 1
ATOM 2434 O O . HIS A 1 327 ? -8.82 26.75 24.281 1 59.44 327 HIS A O 1
ATOM 2440 N N . TYR A 1 328 ? -8.25 28.016 22.344 1 57.31 328 TYR A N 1
ATOM 2441 C CA . TYR A 1 328 ? -9.016 29.203 22.688 1 57.31 328 TYR A CA 1
ATOM 2442 C C . TYR A 1 328 ? -10.359 29.219 21.984 1 57.31 328 TYR A C 1
ATOM 2444 O O . TYR A 1 328 ? -10.438 29 20.781 1 57.31 328 TYR A O 1
ATOM 2452 N N . LEU A 1 329 ? -11.375 29.078 22.891 1 54.91 329 LEU A N 1
ATOM 2453 C CA . LEU A 1 329 ? -12.719 29.172 22.344 1 54.91 329 LEU A CA 1
ATOM 2454 C C . LEU A 1 329 ? -13.32 30.547 22.609 1 54.91 329 LEU A C 1
ATOM 2456 O O . LEU A 1 329 ? -13.281 31.031 23.734 1 54.91 329 LEU A O 1
ATOM 2460 N N . ALA A 1 330 ? -13.602 31.234 21.562 1 57.22 330 ALA A N 1
ATOM 2461 C CA . ALA A 1 330 ? -14.367 32.469 21.688 1 57.22 330 ALA A CA 1
ATOM 2462 C C . ALA A 1 330 ? -15.812 32.281 21.234 1 57.22 330 ALA A C 1
ATOM 2464 O O . ALA A 1 330 ? -16.062 31.75 20.156 1 57.22 330 ALA A O 1
ATOM 2465 N N . VAL A 1 331 ? -16.703 32.531 22.188 1 53.75 331 VAL A N 1
ATOM 2466 C CA . VAL A 1 331 ? -18.125 32.438 21.859 1 53.75 331 VAL A CA 1
ATOM 2467 C C . VAL A 1 331 ? -18.75 33.844 21.844 1 53.75 331 VAL A C 1
ATOM 2469 O O . VAL A 1 331 ? -18.562 34.625 22.781 1 53.75 331 VAL A O 1
ATOM 2472 N N . TYR A 1 332 ? -19.406 34.156 20.688 1 54.06 332 TYR A N 1
ATOM 2473 C CA . TYR A 1 332 ? -20.031 35.469 20.531 1 54.06 332 TYR A CA 1
ATOM 2474 C C . TYR A 1 332 ? -21.547 35.344 20.453 1 54.06 332 TYR A C 1
ATOM 2476 O O . TYR A 1 332 ? -22.078 34.281 20.125 1 54.06 332 TYR A O 1
ATOM 2484 N N . ASP A 1 333 ? -22.25 36.375 20.938 1 46.31 333 ASP A N 1
ATOM 2485 C CA . ASP A 1 333 ? -23.672 36.531 20.656 1 46.31 333 ASP A CA 1
ATOM 2486 C C . ASP A 1 333 ? -23.891 36.938 19.203 1 46.31 333 ASP A C 1
ATOM 2488 O O . ASP A 1 333 ? -23.328 37.938 18.734 1 46.31 333 ASP A O 1
ATOM 2492 N N . GLU A 1 334 ? -24.547 36.156 18.422 1 54.75 334 GLU A N 1
ATOM 2493 C CA . GLU A 1 334 ? -24.766 36.406 17 1 54.75 334 GLU A CA 1
ATOM 2494 C C . GLU A 1 334 ? -25.391 37.781 16.75 1 54.75 334 GLU A C 1
ATOM 2496 O O . GLU A 1 334 ? -25.078 38.438 15.75 1 54.75 334 GLU A O 1
ATOM 2501 N N . HIS A 1 335 ? -26.328 38.156 17.656 1 48.16 335 HIS A N 1
ATOM 2502 C CA . HIS A 1 335 ? -27.094 39.375 17.438 1 48.16 335 HIS A CA 1
ATOM 2503 C C . HIS A 1 335 ? -26.281 40.594 17.781 1 48.16 335 HIS A C 1
ATOM 2505 O O . HIS A 1 335 ? -26.328 41.594 17.078 1 48.16 335 HIS A O 1
ATOM 2511 N N . THR A 1 336 ? -25.453 40.469 18.828 1 47 336 THR A N 1
ATOM 2512 C CA . THR A 1 336 ? -24.781 41.656 19.328 1 47 336 THR A CA 1
ATOM 2513 C C . THR A 1 336 ? -23.312 41.688 18.875 1 47 336 THR A C 1
ATOM 2515 O O . THR A 1 336 ? -22.672 42.719 18.922 1 47 336 THR A O 1
ATOM 2518 N N . GLY A 1 337 ? -22.828 40.562 18.406 1 48.81 337 GLY A N 1
ATOM 2519 C CA . GLY A 1 337 ? -21.422 40.438 18.062 1 48.81 337 GLY A CA 1
ATOM 2520 C C . GLY A 1 337 ? -20.5 40.531 19.266 1 48.81 337 GLY A C 1
ATOM 2521 O O . GLY A 1 337 ? -19.281 40.656 19.109 1 48.81 337 GLY A O 1
ATOM 2522 N N . ILE A 1 338 ? -21.062 40.594 20.484 1 48.75 338 ILE A N 1
ATOM 2523 C CA . ILE A 1 338 ? -20.297 40.719 21.719 1 48.75 338 ILE A CA 1
ATOM 2524 C C . ILE A 1 338 ? -19.75 39.375 22.141 1 48.75 338 ILE A C 1
ATOM 2526 O O . ILE A 1 338 ? -20.469 38.375 22.156 1 48.75 338 ILE A O 1
ATOM 2530 N N . PRO A 1 339 ? -18.328 39.375 22.391 1 53.16 339 PRO A N 1
ATOM 2531 C CA . PRO A 1 339 ? -17.766 38.125 22.906 1 53.16 339 PRO A CA 1
ATOM 2532 C C . PRO A 1 339 ? -18.391 37.688 24.219 1 53.16 339 PRO A C 1
ATOM 2534 O O . PRO A 1 339 ? -18.453 38.469 25.172 1 53.16 339 PRO A O 1
ATOM 2537 N N . LEU A 1 340 ? -19.016 36.562 24.344 1 49.75 340 LEU A N 1
ATOM 2538 C CA . LEU A 1 340 ? -19.656 36.031 25.547 1 49.75 340 LEU A CA 1
ATOM 2539 C C . LEU A 1 340 ? -18.672 35.188 26.344 1 49.75 340 LEU A C 1
ATOM 2541 O O . LEU A 1 340 ? -18.797 35.062 27.562 1 49.75 340 LEU A O 1
ATOM 2545 N N . TYR A 1 341 ? -17.75 34.562 25.672 1 51.22 341 TYR A N 1
ATOM 2546 C CA . TYR A 1 341 ? -16.797 33.656 26.312 1 51.22 341 TYR A CA 1
ATOM 2547 C C . TYR A 1 341 ? -15.477 33.625 25.547 1 51.22 341 TYR A C 1
ATOM 2549 O O . TYR A 1 341 ? -15.453 33.562 24.328 1 51.22 341 TYR A O 1
ATOM 2557 N N . LEU A 1 342 ? -14.547 34.188 26.156 1 51.16 342 LEU A N 1
ATOM 2558 C CA . LEU A 1 342 ? -13.18 33.969 25.688 1 51.16 342 LEU A CA 1
ATOM 2559 C C . LEU A 1 342 ? -12.43 33 26.594 1 51.16 342 LEU A C 1
ATOM 2561 O O . LEU A 1 342 ? -12.008 33.375 27.688 1 51.16 342 LEU A O 1
ATOM 2565 N N . GLY A 1 343 ? -12.406 31.703 26.281 1 50.56 343 GLY A N 1
ATOM 2566 C CA . GLY A 1 343 ? -11.812 30.688 27.125 1 50.56 343 GLY A CA 1
ATOM 2567 C C . GLY A 1 343 ? -10.297 30.734 27.141 1 50.56 343 GLY A C 1
ATOM 2568 O O . GLY A 1 343 ? -9.664 30.938 26.109 1 50.56 343 GLY A O 1
ATOM 2569 N N . ARG A 1 344 ? -9.547 30.375 28.25 1 52.31 344 ARG A N 1
ATOM 2570 C CA . ARG A 1 344 ? -8.172 30.125 28.656 1 52.31 344 ARG A CA 1
ATOM 2571 C C . ARG A 1 344 ? -7.262 31.297 28.297 1 52.31 344 ARG A C 1
ATOM 2573 O O . ARG A 1 344 ? -6.043 31.219 28.453 1 52.31 344 ARG A O 1
ATOM 2580 N N . ALA A 1 345 ? -7.641 32.188 27.516 1 45.94 345 ALA A N 1
ATOM 2581 C CA . ALA A 1 345 ? -6.68 33.25 27.203 1 45.94 345 ALA A CA 1
ATOM 2582 C C . ALA A 1 345 ? -6.23 33.969 28.484 1 45.94 345 ALA A C 1
ATOM 2584 O O . ALA A 1 345 ? -7.062 34.469 29.25 1 45.94 345 ALA A O 1
ATOM 2585 N N . ARG A 1 346 ? -5.254 33.375 29.078 1 41.78 346 ARG A N 1
ATOM 2586 C CA . ARG A 1 346 ? -4.711 34.312 30.047 1 41.78 346 ARG A CA 1
ATOM 2587 C C . ARG A 1 346 ? -4.715 35.75 29.5 1 41.78 346 ARG A C 1
ATOM 2589 O O . ARG A 1 346 ? -4.492 35.969 28.312 1 41.78 346 ARG A O 1
ATOM 2596 N N . ARG A 1 347 ? -5.059 36.688 30.359 1 41.66 347 ARG A N 1
ATOM 2597 C CA . ARG A 1 347 ? -5.59 38.031 30.406 1 41.66 347 ARG A CA 1
ATOM 2598 C C . ARG A 1 347 ? -4.598 39.031 29.828 1 41.66 347 ARG A C 1
ATOM 2600 O O . ARG A 1 347 ? -4.219 40 30.5 1 41.66 347 ARG A O 1
ATOM 2607 N N . THR A 1 348 ? -3.5 38.688 29.188 1 43.84 348 THR A N 1
ATOM 2608 C CA . THR A 1 348 ? -3.053 40.031 28.922 1 43.84 348 THR A CA 1
ATOM 2609 C C . THR A 1 348 ? -4.027 40.75 27.984 1 43.84 348 THR A C 1
ATOM 2611 O O . THR A 1 348 ? -4.648 40.125 27.125 1 43.84 348 THR A O 1
ATOM 2614 N N . ALA A 1 349 ? -4.41 41.875 28.484 1 43.94 349 ALA A N 1
ATOM 2615 C CA . ALA A 1 349 ? -5.344 42.781 27.828 1 43.94 349 ALA A CA 1
ATOM 2616 C C . ALA A 1 349 ? -5.156 42.75 26.312 1 43.94 349 ALA A C 1
ATOM 2618 O O . ALA A 1 349 ? -6.133 42.719 25.562 1 43.94 349 ALA A O 1
ATOM 2619 N N . SER A 1 350 ? -3.836 42.562 25.906 1 56.28 350 SER A N 1
ATOM 2620 C CA . SER A 1 350 ? -3.533 42.719 24.484 1 56.28 350 SER A CA 1
ATOM 2621 C C . SER A 1 350 ? -3.93 41.438 23.719 1 56.28 350 SER A C 1
ATOM 2623 O O . SER A 1 350 ? -4.512 41.531 22.625 1 56.28 350 SER A O 1
ATOM 2625 N N . ALA A 1 351 ? -3.734 40.312 24.359 1 61.31 351 ALA A N 1
ATOM 2626 C CA . ALA A 1 351 ? -4.102 39.062 23.672 1 61.31 351 ALA A CA 1
ATOM 2627 C C . ALA A 1 351 ? -5.617 38.906 23.625 1 61.31 351 ALA A C 1
ATOM 2629 O O . ALA A 1 351 ? -6.164 38.438 22.609 1 61.31 351 ALA A O 1
ATOM 2630 N N . GLY A 1 352 ? -6.195 39.312 24.672 1 62.41 352 GLY A N 1
ATOM 2631 C CA . GLY A 1 352 ? -7.648 39.25 24.719 1 62.41 352 GLY A CA 1
ATOM 2632 C C . GLY A 1 352 ? -8.312 40.156 23.688 1 62.41 352 GLY A C 1
ATOM 2633 O O . GLY A 1 352 ? -9.297 39.75 23.062 1 62.41 352 GLY A O 1
ATOM 2634 N N . GLN A 1 353 ? -7.785 41.344 23.578 1 65.88 353 GLN A N 1
ATOM 2635 C CA . GLN A 1 353 ? -8.305 42.281 22.594 1 65.88 353 GLN A CA 1
ATOM 2636 C C . GLN A 1 353 ? -8.148 41.719 21.172 1 65.88 353 GLN A C 1
ATOM 2638 O O . GLN A 1 353 ? -9.062 41.812 20.359 1 65.88 353 GLN A O 1
ATOM 2643 N N . ARG A 1 354 ? -7 41.156 20.922 1 74.62 354 ARG A N 1
ATOM 2644 C CA . ARG A 1 354 ? -6.746 40.594 19.594 1 74.62 354 ARG A CA 1
ATOM 2645 C C . ARG A 1 354 ? -7.695 39.438 19.312 1 74.62 354 ARG A C 1
ATOM 2647 O O . ARG A 1 354 ? -8.188 39.281 18.188 1 74.62 354 ARG A O 1
ATOM 2654 N N . LEU A 1 355 ? -7.922 38.656 20.344 1 72 355 LEU A N 1
ATOM 2655 C CA . LEU A 1 355 ? -8.836 37.531 20.203 1 72 355 LEU A CA 1
ATOM 2656 C C . LEU A 1 355 ? -10.258 38.031 19.938 1 72 355 LEU A C 1
ATOM 2658 O O . LEU A 1 355 ? -10.977 37.438 19.125 1 72 355 LEU A O 1
ATOM 2662 N N . ALA A 1 356 ? -10.586 39.062 20.578 1 71.06 356 ALA A N 1
ATOM 2663 C CA . ALA A 1 356 ? -11.922 39.625 20.406 1 71.06 356 ALA A CA 1
ATOM 2664 C C . ALA A 1 356 ? -12.109 40.156 18.984 1 71.06 356 ALA A C 1
ATOM 2666 O O . ALA A 1 356 ? -13.148 39.938 18.359 1 71.06 356 ALA A O 1
ATOM 2667 N N . ILE A 1 357 ? -11.141 40.875 18.484 1 77.38 357 ILE A N 1
ATOM 2668 C CA . ILE A 1 357 ? -11.234 41.438 17.141 1 77.38 357 ILE A CA 1
ATOM 2669 C C . ILE A 1 357 ? -11.25 40.281 16.109 1 77.38 357 ILE A C 1
ATOM 2671 O O . ILE A 1 357 ? -11.984 40.344 15.117 1 77.38 357 ILE A O 1
ATOM 2675 N N . TRP A 1 358 ? -10.422 39.281 16.375 1 78.31 358 TRP A N 1
ATOM 2676 C CA . TRP A 1 358 ? -10.422 38.156 15.469 1 78.31 358 TRP A CA 1
ATOM 2677 C C . TRP A 1 358 ? -11.781 37.469 15.438 1 78.31 358 TRP A C 1
ATOM 2679 O O . TRP A 1 358 ? -12.312 37.156 14.367 1 78.31 358 TRP A O 1
ATOM 2689 N N . ALA A 1 359 ? -12.273 37.219 16.609 1 75.19 359 ALA A N 1
ATOM 2690 C CA . ALA A 1 359 ? -13.562 36.531 16.688 1 75.19 359 ALA A CA 1
ATOM 2691 C C . ALA A 1 359 ? -14.648 37.312 15.945 1 75.19 359 ALA A C 1
ATOM 2693 O O . ALA A 1 359 ? -15.539 36.719 15.336 1 75.19 359 ALA A O 1
ATOM 2694 N N . ARG A 1 360 ? -14.586 38.562 16 1 75.31 360 ARG A N 1
ATOM 2695 C CA . ARG A 1 360 ? -15.562 39.438 15.352 1 75.31 360 ARG A CA 1
ATOM 2696 C C . ARG A 1 360 ? -15.352 39.438 13.836 1 75.31 360 ARG A C 1
ATOM 2698 O O . ARG A 1 360 ? -16.297 39.219 13.07 1 75.31 360 ARG A O 1
ATOM 2705 N N . ASP A 1 361 ? -14.109 39.656 13.398 1 82.56 361 ASP A N 1
ATOM 2706 C CA . ASP A 1 361 ? -13.812 39.938 11.992 1 82.56 361 ASP A CA 1
ATOM 2707 C C . ASP A 1 361 ? -13.523 38.625 11.242 1 82.56 361 ASP A C 1
ATOM 2709 O O . ASP A 1 361 ? -13.703 38.562 10.023 1 82.56 361 ASP A O 1
ATOM 2713 N N . ARG A 1 362 ? -12.93 37.594 11.922 1 81.81 362 ARG A N 1
ATOM 2714 C CA . ARG A 1 362 ? -12.617 36.25 11.422 1 81.81 362 ARG A CA 1
ATOM 2715 C C . ARG A 1 362 ? -11.469 36.281 10.422 1 81.81 362 ARG A C 1
ATOM 2717 O O . ARG A 1 362 ? -10.812 35.281 10.18 1 81.81 362 ARG A O 1
ATOM 2724 N N . GLY A 1 363 ? -11.227 37.438 9.75 1 88.81 363 GLY A N 1
ATOM 2725 C CA . GLY A 1 363 ? -10.164 37.625 8.781 1 88.81 363 GLY A CA 1
ATOM 2726 C C . GLY A 1 363 ? -10.023 39.094 8.352 1 88.81 363 GLY A C 1
ATOM 2727 O O . GLY A 1 363 ? -10.547 39.969 9.008 1 88.81 363 GLY A O 1
ATOM 2728 N N . CYS A 1 364 ? -9.219 39.219 7.227 1 91.62 364 CYS A N 1
ATOM 2729 C CA . CYS A 1 364 ? -8.992 40.562 6.738 1 91.62 364 CYS A CA 1
ATOM 2730 C C . CYS A 1 364 ? -10.305 41.25 6.367 1 91.62 364 CYS A C 1
ATOM 2732 O O . CYS A 1 364 ? -11.133 40.656 5.676 1 91.62 364 CYS A O 1
ATOM 2734 N N . THR A 1 365 ? -10.508 42.5 6.766 1 92.06 365 THR A N 1
ATOM 2735 C CA . THR A 1 365 ? -11.789 43.156 6.594 1 92.06 365 THR A CA 1
ATOM 2736 C C . THR A 1 365 ? -11.836 43.906 5.258 1 92.06 365 THR A C 1
ATOM 2738 O O . THR A 1 365 ? -12.883 44.438 4.875 1 92.06 365 THR A O 1
ATOM 2741 N N . ARG A 1 366 ? -10.742 43.938 4.484 1 91.5 366 ARG A N 1
ATOM 2742 C CA . ARG A 1 366 ? -10.82 44.531 3.154 1 91.5 366 ARG A CA 1
ATOM 2743 C C . ARG A 1 366 ? -11.633 43.656 2.209 1 91.5 366 ARG A C 1
ATOM 2745 O O . ARG A 1 366 ? -11.344 42.469 2.061 1 91.5 366 ARG A O 1
ATOM 2752 N N . PRO A 1 367 ? -12.539 44.25 1.492 1 88.06 367 PRO A N 1
ATOM 2753 C CA . PRO A 1 367 ? -13.359 43.469 0.574 1 88.06 367 PRO A CA 1
ATOM 2754 C C . PRO A 1 367 ? -12.523 42.719 -0.474 1 88.06 367 PRO A C 1
ATOM 2756 O O . PRO A 1 367 ? -11.625 43.312 -1.079 1 88.06 367 PRO A O 1
ATOM 2759 N N . GLY A 1 368 ? -12.844 41.406 -0.601 1 84.38 368 GLY A N 1
ATOM 2760 C CA . GLY A 1 368 ? -12.188 40.625 -1.619 1 84.38 368 GLY A CA 1
ATOM 2761 C C . GLY A 1 368 ? -10.945 39.906 -1.113 1 84.38 368 GLY A C 1
ATOM 2762 O O . GLY A 1 368 ? -10.445 39 -1.756 1 84.38 368 GLY A O 1
ATOM 2763 N N . CYS A 1 369 ? -10.344 40.375 -0.047 1 89.19 369 CYS A N 1
ATOM 2764 C CA . CYS A 1 369 ? -9.164 39.719 0.495 1 89.19 369 CYS A CA 1
ATOM 2765 C C . CYS A 1 369 ? -9.539 38.469 1.244 1 89.19 369 CYS A C 1
ATOM 2767 O O . CYS A 1 369 ? -10.453 38.469 2.072 1 89.19 369 CYS A O 1
ATOM 2769 N N . THR A 1 370 ? -8.836 37.344 1.023 1 88.25 370 THR A N 1
ATOM 2770 C CA . THR A 1 370 ? -9.195 36.031 1.575 1 88.25 370 THR A CA 1
ATOM 2771 C C . THR A 1 370 ? -8.258 35.656 2.723 1 88.25 370 THR A C 1
ATOM 2773 O O . THR A 1 370 ? -8.289 34.531 3.213 1 88.25 370 THR A O 1
ATOM 2776 N N . ALA A 1 371 ? -7.414 36.594 3.168 1 88.12 371 ALA A N 1
ATOM 2777 C CA . ALA A 1 371 ? -6.473 36.312 4.246 1 88.12 371 ALA A CA 1
ATOM 2778 C C . ALA A 1 371 ? -7.211 35.906 5.523 1 88.12 371 ALA A C 1
ATOM 2780 O O . ALA A 1 371 ? -8.094 36.656 5.98 1 88.12 371 ALA A O 1
ATOM 2781 N N . ASN A 1 372 ? -6.781 34.812 6.094 1 87.94 372 ASN A N 1
ATOM 2782 C CA . ASN A 1 372 ? -7.469 34.312 7.273 1 87.94 372 ASN A CA 1
ATOM 2783 C C . ASN A 1 372 ? -7 35.031 8.547 1 87.94 372 ASN A C 1
ATOM 2785 O O . ASN A 1 372 ? -6.207 35.969 8.484 1 87.94 372 ASN A O 1
ATOM 2789 N N . GLY A 1 373 ? -7.535 34.656 9.672 1 84.94 373 GLY A N 1
ATOM 2790 C CA . GLY A 1 373 ? -7.281 35.281 10.953 1 84.94 373 GLY A CA 1
ATOM 2791 C C . GLY A 1 373 ? -5.812 35.312 11.336 1 84.94 373 GLY A C 1
ATOM 2792 O O . GLY A 1 373 ? -5.305 36.312 11.844 1 84.94 373 GLY A O 1
ATOM 2793 N N . TYR A 1 374 ? -5.059 34.25 11.023 1 85.19 374 TYR A N 1
ATOM 2794 C CA . TYR A 1 374 ? -3.65 34.156 11.398 1 85.19 374 TYR A CA 1
ATOM 2795 C C . TYR A 1 374 ? -2.805 35.125 10.578 1 85.19 374 TYR A C 1
ATOM 2797 O O . TYR A 1 374 ? -1.752 35.562 11.031 1 85.19 374 TYR A O 1
ATOM 2805 N N . ARG A 1 375 ? -3.355 35.469 9.453 1 87.88 375 ARG A N 1
ATOM 2806 C CA . ARG A 1 375 ? -2.568 36.281 8.531 1 87.88 375 ARG A CA 1
ATOM 2807 C C . ARG A 1 375 ? -2.885 37.781 8.695 1 87.88 375 ARG A C 1
ATOM 2809 O O . ARG A 1 375 ? -2.535 38.594 7.836 1 87.88 375 ARG A O 1
ATOM 2816 N N . CYS A 1 376 ? -3.594 38.094 9.68 1 88.38 376 CYS A N 1
ATOM 2817 C CA . CYS A 1 376 ? -4.047 39.469 9.852 1 88.38 376 CYS A CA 1
ATOM 2818 C C . CYS A 1 376 ? -3.439 40.062 11.109 1 88.38 376 CYS A C 1
ATOM 2820 O O . CYS A 1 376 ? -3.016 39.375 12.016 1 88.38 376 CYS A O 1
ATOM 2822 N N . GLN A 1 377 ? -3.307 41.375 11.109 1 84.75 377 GLN A N 1
ATOM 2823 C CA . GLN A 1 377 ? -2.898 42.188 12.258 1 84.75 377 GLN A CA 1
ATOM 2824 C C . GLN A 1 377 ? -4 43.156 12.656 1 84.75 377 GLN A C 1
ATOM 2826 O O . GLN A 1 377 ? -4.973 43.344 11.93 1 84.75 377 GLN A O 1
ATOM 2831 N N . ALA A 1 378 ? -3.844 43.656 13.898 1 82.75 378 ALA A N 1
ATOM 2832 C CA . ALA A 1 378 ? -4.773 44.688 14.336 1 82.75 378 ALA A CA 1
ATOM 2833 C C . ALA A 1 378 ? -4.555 45.969 13.562 1 82.75 378 ALA A C 1
ATOM 2835 O O . ALA A 1 378 ? -3.424 46.438 13.445 1 82.75 378 ALA A O 1
ATOM 2836 N N . HIS A 1 379 ? -5.578 46.438 12.898 1 84.94 379 HIS A N 1
ATOM 2837 C CA . HIS A 1 379 ? -5.621 47.656 12.102 1 84.94 379 HIS A CA 1
ATOM 2838 C C . HIS A 1 379 ? -6.465 48.75 12.781 1 84.94 379 HIS A C 1
ATOM 2840 O O . HIS A 1 379 ? -7.598 48.469 13.188 1 84.94 379 HIS A O 1
ATOM 2846 N N . HIS A 1 380 ? -5.844 49.875 12.961 1 80.81 380 HIS A N 1
ATOM 2847 C CA . HIS A 1 380 ? -6.602 51 13.492 1 80.81 380 HIS A CA 1
ATOM 2848 C C . HIS A 1 380 ? -7.574 51.562 12.453 1 80.81 380 HIS A C 1
ATOM 2850 O O . HIS A 1 380 ? -7.188 52.344 11.594 1 80.81 380 HIS A O 1
ATOM 2856 N N . ALA A 1 381 ? -8.812 51.25 12.531 1 82.56 381 ALA A N 1
ATOM 2857 C CA . ALA A 1 381 ? -9.797 51.5 11.477 1 82.56 381 ALA A CA 1
ATOM 2858 C C . ALA A 1 381 ? -10.398 52.875 11.594 1 82.56 381 ALA A C 1
ATOM 2860 O O . ALA A 1 381 ? -10.922 53.438 10.609 1 82.56 381 ALA A O 1
ATOM 2861 N N . THR A 1 382 ? -10.57 53.531 12.695 1 72.31 382 THR A N 1
ATOM 2862 C CA . THR A 1 382 ? -11.203 54.812 12.859 1 72.31 382 THR A CA 1
ATOM 2863 C C . THR A 1 382 ? -10.172 55.938 12.773 1 72.31 382 THR A C 1
ATOM 2865 O O . THR A 1 382 ? -10.359 56.906 12.031 1 72.31 382 THR A O 1
ATOM 2868 N N . THR A 1 383 ? -9.336 55.938 13.719 1 63.69 383 THR A N 1
ATOM 2869 C CA . THR A 1 383 ? -8.297 56.969 13.742 1 63.69 383 THR A CA 1
ATOM 2870 C C . THR A 1 383 ? -6.91 56.312 13.758 1 63.69 383 THR A C 1
ATOM 2872 O O . THR A 1 383 ? -6.652 55.406 14.539 1 63.69 383 THR A O 1
ATOM 2875 N N . ASP A 1 384 ? -6.16 56.719 12.711 1 59.38 384 ASP A N 1
ATOM 2876 C CA . ASP A 1 384 ? -4.801 56.188 12.656 1 59.38 384 ASP A CA 1
ATOM 2877 C C . ASP A 1 384 ? -4.105 56.312 14.008 1 59.38 384 ASP A C 1
ATOM 2879 O O . ASP A 1 384 ? -4.324 57.281 14.742 1 59.38 384 ASP A O 1
ATOM 2883 N N . TYR A 1 385 ? -3.416 55.344 14.461 1 54.53 385 TYR A N 1
ATOM 2884 C CA . TYR A 1 385 ? -2.672 55.344 15.719 1 54.53 385 TYR A CA 1
ATOM 2885 C C . TYR A 1 385 ? -1.862 56.625 15.883 1 54.53 385 TYR A C 1
ATOM 2887 O O . TYR A 1 385 ? -1.821 57.188 16.969 1 54.53 385 TYR A O 1
ATOM 2895 N N . ALA A 1 386 ? -1.22 57 14.75 1 52.25 386 ALA A N 1
ATOM 2896 C CA . ALA A 1 386 ? -0.372 58.188 14.789 1 52.25 386 ALA A CA 1
ATOM 2897 C C . ALA A 1 386 ? -1.179 59.438 15.18 1 52.25 386 ALA A C 1
ATOM 2899 O O . ALA A 1 386 ? -0.623 60.406 15.688 1 52.25 386 ALA A O 1
ATOM 2900 N N . LYS A 1 387 ? -2.438 59.375 15.086 1 54.91 387 LYS A N 1
ATOM 2901 C CA . LYS A 1 387 ? -3.271 60.562 15.383 1 54.91 387 LYS A CA 1
ATOM 2902 C C . LYS A 1 387 ? -4.082 60.344 16.656 1 54.91 387 LYS A C 1
ATOM 2904 O O . LYS A 1 387 ? -5.105 61 16.859 1 54.91 387 LYS A O 1
ATOM 2909 N N . GLY A 1 388 ? -3.672 59.375 17.469 1 50.62 388 GLY A N 1
ATOM 2910 C CA . GLY A 1 388 ? -4.293 59.219 18.766 1 50.62 388 GLY A CA 1
ATOM 2911 C C . GLY A 1 388 ? -5.418 58.188 18.766 1 50.62 388 GLY A C 1
ATOM 2912 O O . GLY A 1 388 ? -6.301 58.25 19.625 1 50.62 388 GLY A O 1
ATOM 2913 N N . GLY A 1 389 ? -5.488 57.406 17.797 1 51.38 389 GLY A N 1
ATOM 2914 C CA . GLY A 1 389 ? -6.582 56.469 17.719 1 51.38 389 GLY A CA 1
ATOM 2915 C C . GLY A 1 389 ? -6.656 55.531 18.922 1 51.38 389 GLY A C 1
ATOM 2916 O O . GLY A 1 389 ? -5.629 55.188 19.516 1 51.38 389 GLY A O 1
ATOM 2917 N N . LEU A 1 390 ? -7.953 55.25 19.469 1 52.31 390 LEU A N 1
ATOM 2918 C CA . LEU A 1 390 ? -8.219 54.406 20.641 1 52.31 390 LEU A CA 1
ATOM 2919 C C . LEU A 1 390 ? -7.883 52.969 20.344 1 52.31 390 LEU A C 1
ATOM 2921 O O . LEU A 1 390 ? -7.973 52.5 19.203 1 52.31 390 LEU A O 1
ATOM 2925 N N . THR A 1 391 ? -7.148 52.281 21.25 1 62.22 391 THR A N 1
ATOM 2926 C CA . THR A 1 391 ? -6.773 50.875 21.156 1 62.22 391 THR A CA 1
ATOM 2927 C C . THR A 1 391 ? -7.887 50 21.688 1 62.22 391 THR A C 1
ATOM 2929 O O . THR A 1 391 ? -7.66 48.812 21.984 1 62.22 391 THR A O 1
ATOM 2932 N N . ASP A 1 392 ? -9.047 50.594 21.734 1 63.59 392 ASP A N 1
ATOM 2933 C CA . ASP A 1 392 ? -10.18 49.781 22.141 1 63.59 392 ASP A CA 1
ATOM 2934 C C . ASP A 1 392 ? -10.648 48.875 21 1 63.59 392 ASP A C 1
ATOM 2936 O O . ASP A 1 392 ? -10.492 49.219 19.828 1 63.59 392 ASP A O 1
ATOM 2940 N N . ALA A 1 393 ? -11.078 47.719 21.328 1 67 393 ALA A N 1
ATOM 2941 C CA . ALA A 1 393 ? -11.492 46.688 20.375 1 67 393 ALA A CA 1
ATOM 2942 C C . ALA A 1 393 ? -12.477 47.25 19.359 1 67 393 ALA A C 1
ATOM 2944 O O . ALA A 1 393 ? -12.492 46.812 18.203 1 67 393 ALA A O 1
ATOM 2945 N N . ASP A 1 394 ? -13.164 48.312 19.719 1 70.56 394 ASP A N 1
ATOM 2946 C CA . ASP A 1 394 ? -14.195 48.844 18.844 1 70.56 394 ASP A CA 1
ATOM 2947 C C . ASP A 1 394 ? -13.594 49.75 17.766 1 70.56 394 ASP A C 1
ATOM 2949 O O . ASP A 1 394 ? -14.25 50.031 16.766 1 70.56 394 ASP A O 1
ATOM 2953 N N . ALA A 1 395 ? -12.383 50.125 17.984 1 78.06 395 ALA A N 1
ATOM 2954 C CA . ALA A 1 395 ? -11.742 51.031 17.016 1 78.06 395 ALA A CA 1
ATOM 2955 C C . ALA A 1 395 ? -10.789 50.25 16.109 1 78.06 395 ALA A C 1
ATOM 2957 O O . ALA A 1 395 ? -10.203 50.812 15.188 1 78.06 395 ALA A O 1
ATOM 2958 N N . LEU A 1 396 ? -10.719 49 16.406 1 83.75 396 LEU A N 1
ATOM 2959 C CA . LEU A 1 396 ? -9.758 48.188 15.688 1 83.75 396 LEU A CA 1
ATOM 2960 C C . LEU A 1 396 ? -10.461 47.219 14.75 1 83.75 396 LEU A C 1
ATOM 2962 O O . LEU A 1 396 ? -11.625 46.875 14.969 1 83.75 396 LEU A O 1
ATOM 2966 N N . ALA A 1 397 ? -9.836 46.812 13.695 1 88.81 397 ALA A N 1
ATOM 2967 C CA . ALA A 1 397 ? -10.266 45.781 12.758 1 88.81 397 ALA A CA 1
ATOM 2968 C C . ALA A 1 397 ? -9.086 44.938 12.281 1 88.81 397 ALA A C 1
ATOM 2970 O O . ALA A 1 397 ? -7.93 45.312 12.492 1 88.81 397 ALA A O 1
ATOM 2971 N N . LEU A 1 398 ? -9.375 43.812 11.719 1 89 398 LEU A N 1
ATOM 2972 C CA . LEU A 1 398 ? -8.312 42.969 11.195 1 89 398 LEU A CA 1
ATOM 2973 C C . LEU A 1 398 ? -7.961 43.344 9.766 1 89 398 LEU A C 1
ATOM 2975 O O . LEU A 1 398 ? -8.852 43.656 8.961 1 89 398 LEU A O 1
ATOM 2979 N N . ALA A 1 399 ? -6.707 43.406 9.461 1 92.19 399 ALA A N 1
ATOM 2980 C CA . ALA A 1 399 ? -6.195 43.594 8.102 1 92.19 399 ALA A CA 1
ATOM 2981 C C . ALA A 1 399 ? -4.891 42.812 7.91 1 92.19 399 ALA A C 1
ATOM 2983 O O . ALA A 1 399 ? -4.047 42.781 8.812 1 92.19 399 ALA A O 1
ATOM 2984 N N . CYS A 1 400 ? -4.797 42.188 6.805 1 90.75 400 CYS A N 1
ATOM 2985 C CA . CYS A 1 400 ? -3.512 41.562 6.512 1 90.75 400 CYS A CA 1
ATOM 2986 C C . CYS A 1 400 ? -2.428 42.625 6.32 1 90.75 400 CYS A C 1
ATOM 2988 O O . CYS A 1 400 ? -2.729 43.781 6.121 1 90.75 400 CYS A O 1
ATOM 2990 N N . GLY A 1 401 ? -1.174 42.188 6.418 1 85 401 GLY A N 1
ATOM 2991 C CA . GLY A 1 401 ? -0.064 43.125 6.324 1 85 401 GLY A CA 1
ATOM 2992 C C . GLY A 1 401 ? -0.08 43.938 5.051 1 85 401 GLY A C 1
ATOM 2993 O O . GLY A 1 401 ? 0.107 45.156 5.086 1 85 401 GLY A O 1
ATOM 2994 N N . CYS A 1 402 ? -0.338 43.375 3.969 1 86.56 402 CYS A N 1
ATOM 2995 C CA . CYS A 1 402 ? -0.359 44.031 2.672 1 86.56 402 CYS A CA 1
ATOM 2996 C C . CYS A 1 402 ? -1.472 45.094 2.611 1 86.56 402 CYS A C 1
ATOM 2998 O O . CYS A 1 402 ? -1.257 46.188 2.139 1 86.56 402 CYS A O 1
ATOM 3000 N N . ASP A 1 403 ? -2.609 44.688 3.066 1 90.5 403 ASP A N 1
ATOM 3001 C CA . ASP A 1 403 ? -3.752 45.594 2.998 1 90.5 403 ASP A CA 1
ATOM 3002 C C . ASP A 1 403 ? -3.627 46.719 4.031 1 90.5 403 ASP A C 1
ATOM 3004 O O . ASP A 1 403 ? -3.998 47.875 3.762 1 90.5 403 ASP A O 1
ATOM 3008 N N . ASN A 1 404 ? -3.105 46.375 5.137 1 89.19 404 ASN A N 1
ATOM 3009 C CA . ASN A 1 404 ? -2.879 47.375 6.168 1 89.19 404 ASN A CA 1
ATOM 3010 C C . ASN A 1 404 ? -2.008 48.531 5.652 1 89.19 404 ASN A C 1
ATOM 3012 O O . ASN A 1 404 ? -2.246 49.688 5.977 1 89.19 404 ASN A O 1
ATOM 3016 N N . ARG A 1 405 ? -1.128 48.188 4.812 1 87.38 405 ARG A N 1
ATOM 3017 C CA . ARG A 1 405 ? -0.173 49.156 4.297 1 87.38 405 ARG A CA 1
ATOM 3018 C C . ARG A 1 405 ? -0.809 50.031 3.217 1 87.38 405 ARG A C 1
ATOM 3020 O O . ARG A 1 405 ? -0.255 51.062 2.842 1 87.38 405 ARG A O 1
ATOM 3027 N N . LEU A 1 406 ? -1.903 49.625 2.73 1 89.62 406 LEU A N 1
ATOM 3028 C CA . LEU A 1 406 ? -2.6 50.406 1.701 1 89.62 406 LEU A CA 1
ATOM 3029 C C . LEU A 1 406 ? -3.312 51.594 2.309 1 89.62 406 LEU A C 1
ATOM 3031 O O . LEU A 1 406 ? -3.715 52.531 1.589 1 89.62 406 LEU A O 1
ATOM 3035 N N . VAL A 1 407 ? -3.469 51.656 3.584 1 90.62 407 VAL A N 1
ATOM 3036 C CA . VAL A 1 407 ? -4.281 52.688 4.238 1 90.62 407 VAL A CA 1
ATOM 3037 C C . VAL A 1 407 ? -3.428 53.906 4.531 1 90.62 407 VAL A C 1
ATOM 3039 O O . VAL A 1 407 ? -2.275 53.781 4.949 1 90.62 407 VAL A O 1
ATOM 3042 N N . GLY A 1 408 ? -3.943 55.031 4.281 1 87.56 408 GLY A N 1
ATOM 3043 C CA . GLY A 1 408 ? -3.236 56.281 4.543 1 87.56 408 GLY A CA 1
ATOM 3044 C C . GLY A 1 408 ? -4.031 57.531 4.156 1 87.56 408 GLY A C 1
ATOM 3045 O O . GLY A 1 408 ? -5.191 57.406 3.756 1 87.56 408 GLY A O 1
ATOM 3046 N N . GLU A 1 409 ? -3.361 58.625 4.219 1 86.56 409 GLU A N 1
ATOM 3047 C CA . GLU A 1 409 ? -4.027 59.906 3.984 1 86.56 409 GLU A CA 1
ATOM 3048 C C . GLU A 1 409 ? -3.836 60.375 2.543 1 86.56 409 GLU A C 1
ATOM 3050 O O . GLU A 1 409 ? -4.57 61.219 2.061 1 86.56 409 GLU A O 1
ATOM 3055 N N . ALA A 1 410 ? -2.943 59.781 1.855 1 86.69 410 ALA A N 1
ATOM 3056 C CA . ALA A 1 410 ? -2.684 60.188 0.474 1 86.69 410 ALA A CA 1
ATOM 3057 C C . ALA A 1 410 ? -3.85 59.781 -0.434 1 86.69 410 ALA A C 1
ATOM 3059 O O . ALA A 1 410 ? -4.598 58.875 -0.14 1 86.69 410 ALA A O 1
ATOM 3060 N N . PRO A 1 411 ? -4.094 60.594 -1.488 1 86.44 411 PRO A N 1
ATOM 3061 C CA . PRO A 1 411 ? -5.246 60.375 -2.367 1 86.44 411 PRO A CA 1
ATOM 3062 C C . PRO A 1 411 ? -5.246 58.969 -2.994 1 86.44 411 PRO A C 1
ATOM 3064 O O . PRO A 1 411 ? -6.305 58.469 -3.375 1 86.44 411 PRO A O 1
ATOM 3067 N N . ASN A 1 412 ? -4.117 58.406 -3.15 1 90.12 412 ASN A N 1
ATOM 3068 C CA . ASN A 1 412 ? -4.047 57.094 -3.768 1 90.12 412 ASN A CA 1
ATOM 3069 C C . ASN A 1 412 ? -4.121 55.969 -2.727 1 90.12 412 ASN A C 1
ATOM 3071 O O . ASN A 1 412 ? -3.832 54.812 -3.027 1 90.12 412 ASN A O 1
ATOM 3075 N N . LYS A 1 413 ? -4.457 56.281 -1.559 1 92.5 413 LYS A N 1
ATOM 3076 C CA . LYS A 1 413 ? -4.523 55.312 -0.461 1 92.5 413 LYS A CA 1
ATOM 3077 C C . LYS A 1 413 ? -5.969 55.031 -0.082 1 92.5 413 LYS A C 1
ATOM 3079 O O . LYS A 1 413 ? -6.875 55.812 -0.396 1 92.5 413 LYS A O 1
ATOM 3084 N N . TRP A 1 414 ? -6.125 53.906 0.506 1 92.31 414 TRP A N 1
ATOM 3085 C CA . TRP A 1 414 ? -7.426 53.5 1.045 1 92.31 414 TRP A CA 1
ATOM 3086 C C . TRP A 1 414 ? -7.684 54.188 2.387 1 92.31 414 TRP A C 1
ATOM 3088 O O . TRP A 1 414 ? -6.742 54.531 3.104 1 92.31 414 TRP A O 1
ATOM 3098 N N . THR A 1 415 ? -8.883 54.406 2.678 1 91.81 415 THR A N 1
ATOM 3099 C CA . THR A 1 415 ? -9.289 54.844 4.016 1 91.81 415 THR A CA 1
ATOM 3100 C C . THR A 1 415 ? -10.305 53.875 4.605 1 91.81 415 THR A C 1
ATOM 3102 O O . THR A 1 415 ? -10.977 53.156 3.873 1 91.81 415 THR A O 1
ATOM 3105 N N . THR A 1 416 ? -10.289 53.781 5.938 1 92.69 416 THR A N 1
ATOM 3106 C CA . THR A 1 416 ? -11.203 52.844 6.605 1 92.69 416 THR A CA 1
ATOM 3107 C C . THR A 1 416 ? -12.047 53.594 7.637 1 92.69 416 THR A C 1
ATOM 3109 O O . THR A 1 416 ? -11.656 54.656 8.117 1 92.69 416 THR A O 1
ATOM 3112 N N . ARG A 1 417 ? -13.188 53.156 7.945 1 89.31 417 ARG A N 1
ATOM 3113 C CA . ARG A 1 417 ? -14.062 53.625 9.016 1 89.31 417 ARG A CA 1
ATOM 3114 C C . ARG A 1 417 ? -14.93 52.5 9.562 1 89.31 417 ARG A C 1
ATOM 3116 O O . ARG A 1 417 ? -15.078 51.438 8.914 1 89.31 417 ARG A O 1
ATOM 3123 N N . ILE A 1 418 ? -15.391 52.625 10.758 1 87.81 418 ILE A N 1
ATOM 3124 C CA . ILE A 1 418 ? -16.328 51.656 11.352 1 87.81 418 ILE A CA 1
ATOM 3125 C C . ILE A 1 418 ? -17.75 52.188 11.211 1 87.81 418 ILE A C 1
ATOM 3127 O O . ILE A 1 418 ? -18.047 53.312 11.617 1 87.81 418 ILE A O 1
ATOM 3131 N N . ASN A 1 419 ? -18.547 51.406 10.648 1 85 419 ASN A N 1
ATOM 3132 C CA . ASN A 1 419 ? -19.922 51.875 10.445 1 85 419 ASN A CA 1
ATOM 3133 C C . ASN A 1 419 ? -20.766 51.656 11.695 1 85 419 ASN A C 1
ATOM 3135 O O . ASN A 1 419 ? -20.25 51.25 12.742 1 85 419 ASN A O 1
ATOM 3139 N N . ASN A 1 420 ? -22.062 51.938 11.578 1 78.62 420 ASN A N 1
ATOM 3140 C CA . ASN A 1 420 ? -22.969 51.938 12.727 1 78.62 420 ASN A CA 1
ATOM 3141 C C . ASN A 1 420 ? -23.25 50.5 13.195 1 78.62 420 ASN A C 1
ATOM 3143 O O . ASN A 1 420 ? -23.75 50.281 14.297 1 78.62 420 ASN A O 1
ATOM 3147 N N . HIS A 1 421 ? -22.906 49.531 12.438 1 73.94 421 HIS A N 1
ATOM 3148 C CA . HIS A 1 421 ? -23.109 48.125 12.797 1 73.94 421 HIS A CA 1
ATOM 3149 C C . HIS A 1 421 ? -21.844 47.5 13.352 1 73.94 421 HIS A C 1
ATOM 3151 O O . HIS A 1 421 ? -21.781 46.281 13.586 1 73.94 421 HIS A O 1
ATOM 3157 N N . GLY A 1 422 ? -20.797 48.344 13.469 1 76.44 422 GLY A N 1
ATOM 3158 C CA . GLY A 1 422 ? -19.547 47.875 14.031 1 76.44 422 GLY A CA 1
ATOM 3159 C C . GLY A 1 422 ? -18.641 47.219 13.008 1 76.44 422 GLY A C 1
ATOM 3160 O O . GLY A 1 422 ? -17.641 46.594 13.367 1 76.44 422 GLY A O 1
ATOM 3161 N N . GLN A 1 423 ? -18.984 47.344 11.773 1 82.5 423 GLN A N 1
ATOM 3162 C CA . GLN A 1 423 ? -18.188 46.719 10.719 1 82.5 423 GLN A CA 1
ATOM 3163 C C . GLN A 1 423 ? -17.188 47.688 10.133 1 82.5 423 GLN A C 1
ATOM 3165 O O . GLN A 1 423 ? -17.484 48.875 9.977 1 82.5 423 GLN A O 1
ATOM 3170 N N . CYS A 1 424 ? -16.078 47.188 9.805 1 89.19 424 CYS A N 1
ATOM 3171 C CA . CYS A 1 424 ? -15.062 48.031 9.188 1 89.19 424 CYS A CA 1
ATOM 3172 C C . CYS A 1 424 ? -15.328 48.188 7.695 1 89.19 424 CYS A C 1
ATOM 3174 O O . CYS A 1 424 ? -15.445 47.219 6.961 1 89.19 424 CYS A O 1
ATOM 3176 N N . GLU A 1 425 ? -15.438 49.344 7.273 1 92.69 425 GLU A N 1
ATOM 3177 C CA . GLU A 1 425 ? -15.602 49.688 5.863 1 92.69 425 GLU A CA 1
ATOM 3178 C C . GLU A 1 425 ? -14.289 50.188 5.254 1 92.69 425 GLU A C 1
ATOM 3180 O O . GLU A 1 425 ? -13.547 50.938 5.891 1 92.69 425 GLU A O 1
ATOM 3185 N N . TRP A 1 426 ? -14.016 49.688 4.117 1 93.62 426 TRP A N 1
ATOM 3186 C CA . TRP A 1 426 ? -12.859 50.125 3.346 1 93.62 426 TRP A CA 1
ATOM 3187 C C . TRP A 1 426 ? -13.281 50.969 2.15 1 93.62 426 TRP A C 1
ATOM 3189 O O . TRP A 1 426 ? -14.125 50.562 1.353 1 93.62 426 TRP A O 1
ATOM 3199 N N . ILE A 1 427 ? -12.773 52.125 2.072 1 92.88 427 ILE A N 1
ATOM 3200 C CA . ILE A 1 427 ? -13.07 53.031 0.984 1 92.88 427 ILE A CA 1
ATOM 3201 C C . ILE A 1 427 ? -11.883 53.094 0.025 1 92.88 427 ILE A C 1
ATOM 3203 O O . ILE A 1 427 ? -10.805 53.562 0.397 1 92.88 427 ILE A O 1
ATOM 3207 N N . PRO A 1 428 ? -12.094 52.656 -1.217 1 90.94 428 PRO A N 1
ATOM 3208 C CA . PRO A 1 428 ? -10.992 52.688 -2.18 1 90.94 428 PRO A CA 1
ATOM 3209 C C . PRO A 1 428 ? -10.688 54.094 -2.68 1 90.94 428 PRO A C 1
ATOM 3211 O O . PRO A 1 428 ? -11.539 55 -2.57 1 90.94 428 PRO A O 1
ATOM 3214 N N . PRO A 1 429 ? -9.391 54.25 -3.096 1 89.12 429 PRO A N 1
ATOM 3215 C CA . PRO A 1 429 ? -9.148 55.5 -3.799 1 89.12 429 PRO A CA 1
ATOM 3216 C C . PRO A 1 429 ? -10.039 55.688 -5.031 1 89.12 429 PRO A C 1
ATOM 3218 O O . PRO A 1 429 ? -10.57 54.688 -5.547 1 89.12 429 PRO A O 1
ATOM 3221 N N . ASP A 1 430 ? -10.086 56.844 -5.48 1 88.44 430 ASP A N 1
ATOM 3222 C CA . ASP A 1 430 ? -11.07 57.25 -6.488 1 88.44 430 ASP A CA 1
ATOM 3223 C C . ASP A 1 430 ? -10.945 56.375 -7.738 1 88.44 430 ASP A C 1
ATOM 3225 O O . ASP A 1 430 ? -11.953 55.938 -8.297 1 88.44 430 ASP A O 1
ATOM 3229 N N . LEU A 1 431 ? -9.773 56.062 -8.141 1 87.06 431 LEU A N 1
ATOM 3230 C CA . LEU A 1 431 ? -9.547 55.375 -9.391 1 87.06 431 LEU A CA 1
ATOM 3231 C C . LEU A 1 431 ? -10.008 53.906 -9.289 1 87.06 431 LEU A C 1
ATOM 3233 O O . LEU A 1 431 ? -10.195 53.25 -10.312 1 87.06 431 LEU A O 1
ATOM 3237 N N . LEU A 1 432 ? -10.195 53.438 -8.109 1 87.5 432 LEU A N 1
ATOM 3238 C CA . LEU A 1 432 ? -10.586 52.031 -7.914 1 87.5 432 LEU A CA 1
ATOM 3239 C C . LEU A 1 432 ? -12.023 51.938 -7.43 1 87.5 432 LEU A C 1
ATOM 3241 O O . LEU A 1 432 ? -12.539 50.844 -7.23 1 87.5 432 LEU A O 1
ATOM 3245 N N . ASP A 1 433 ? -12.602 53.031 -7.191 1 86.75 433 ASP A N 1
ATOM 3246 C CA . ASP A 1 433 ? -13.945 53.062 -6.621 1 86.75 433 ASP A CA 1
ATOM 3247 C C . ASP A 1 433 ? -15.008 52.844 -7.703 1 86.75 433 ASP A C 1
ATOM 3249 O O . ASP A 1 433 ? -15.188 53.719 -8.57 1 86.75 433 ASP A O 1
ATOM 3253 N N . ARG A 1 434 ? -15.625 51.75 -7.711 1 83.5 434 ARG A N 1
ATOM 3254 C CA . ARG A 1 434 ? -16.688 51.469 -8.664 1 83.5 434 ARG A CA 1
ATOM 3255 C C . ARG A 1 434 ? -18.031 51.312 -7.961 1 83.5 434 ARG A C 1
ATOM 3257 O O . ARG A 1 434 ? -18.984 50.781 -8.523 1 83.5 434 ARG A O 1
ATOM 3264 N N . GLY A 1 435 ? -18.062 51.688 -6.73 1 83.62 435 GLY A N 1
ATOM 3265 C CA . GLY A 1 435 ? -19.266 51.5 -5.934 1 83.62 435 GLY A CA 1
ATOM 3266 C C . GLY A 1 435 ? -19.406 50.094 -5.363 1 83.62 435 GLY A C 1
ATOM 3267 O O . GLY A 1 435 ? -20.516 49.656 -5.062 1 83.62 435 GLY A O 1
ATOM 3268 N N . GLN A 1 436 ? -18.312 49.469 -5.176 1 83.62 436 GLN A N 1
ATOM 3269 C CA . GLN A 1 436 ? -18.312 48.094 -4.68 1 83.62 436 GLN A CA 1
ATOM 3270 C C . GLN A 1 436 ? -18.609 48.062 -3.184 1 83.62 436 GLN A C 1
ATOM 3272 O O . GLN A 1 436 ? -18.594 49.094 -2.512 1 83.62 436 GLN A O 1
ATOM 3277 N N . HIS A 1 437 ? -18.859 46.844 -2.703 1 83.38 437 HIS A N 1
ATOM 3278 C CA . HIS A 1 437 ? -19.078 46.656 -1.273 1 83.38 437 HIS A CA 1
ATOM 3279 C C . HIS A 1 437 ? -17.891 47.156 -0.462 1 83.38 437 HIS A C 1
ATOM 3281 O O . HIS A 1 437 ? -16.75 47 -0.872 1 83.38 437 HIS A O 1
ATOM 3287 N N . ARG A 1 438 ? -18.203 47.75 0.66 1 91.62 438 ARG A N 1
ATOM 3288 C CA . ARG A 1 438 ? -17.141 48.344 1.469 1 91.62 438 ARG A CA 1
ATOM 3289 C C . ARG A 1 438 ? -16.766 47.438 2.633 1 91.62 438 ARG A C 1
ATOM 3291 O O . ARG A 1 438 ? -15.781 47.688 3.334 1 91.62 438 ARG A O 1
ATOM 3298 N N . THR A 1 439 ? -17.531 46.375 2.844 1 89.31 439 THR A N 1
ATOM 3299 C CA . THR A 1 439 ? -17.219 45.406 3.879 1 89.31 439 THR A CA 1
ATOM 3300 C C . THR A 1 439 ? -16.859 44.062 3.256 1 89.31 439 THR A C 1
ATOM 3302 O O . THR A 1 439 ? -17.266 43.75 2.131 1 89.31 439 THR A O 1
ATOM 3305 N N . ASN A 1 440 ? -16.047 43.25 3.891 1 89.19 440 ASN A N 1
ATOM 3306 C CA . ASN A 1 440 ? -15.617 41.938 3.387 1 89.19 440 ASN A CA 1
ATOM 3307 C C . ASN A 1 440 ? -16.547 40.812 3.848 1 89.19 440 ASN A C 1
ATOM 3309 O O . ASN A 1 440 ? -16.438 40.344 4.977 1 89.19 440 ASN A O 1
ATOM 3313 N N . THR A 1 441 ? -17.359 40.281 2.996 1 79.56 441 THR A N 1
ATOM 3314 C CA . THR A 1 441 ? -18.312 39.25 3.35 1 79.56 441 THR A CA 1
ATOM 3315 C C . THR A 1 441 ? -17.734 37.844 3.104 1 79.56 441 THR A C 1
ATOM 3317 O O . THR A 1 441 ? -18.391 36.844 3.373 1 79.56 441 THR A O 1
ATOM 3320 N N . TYR A 1 442 ? -16.562 37.875 2.604 1 82.62 442 TYR A N 1
ATOM 3321 C CA . TYR A 1 442 ? -15.914 36.594 2.359 1 82.62 442 TYR A CA 1
ATOM 3322 C C . TYR A 1 442 ? -15.852 35.781 3.637 1 82.62 442 TYR A C 1
ATOM 3324 O O . TYR A 1 442 ? -16.109 34.562 3.613 1 82.62 442 TYR A O 1
ATOM 3332 N N . HIS A 1 443 ? -15.492 36.375 4.723 1 82.88 443 HIS A N 1
ATOM 3333 C CA . HIS A 1 443 ? -15.312 35.688 5.992 1 82.88 443 HIS A CA 1
ATOM 3334 C C . HIS A 1 443 ? -16.641 35.562 6.742 1 82.88 443 HIS A C 1
ATOM 3336 O O . HIS A 1 443 ? -16.688 34.969 7.812 1 82.88 443 HIS A O 1
ATOM 3342 N N . HIS A 1 444 ? -17.688 36.188 6.18 1 78.25 444 HIS A N 1
ATOM 3343 C CA . HIS A 1 444 ? -19.031 36.156 6.73 1 78.25 444 HIS A CA 1
ATOM 3344 C C . HIS A 1 444 ? -20.062 35.812 5.645 1 78.25 444 HIS A C 1
ATOM 3346 O O . HIS A 1 444 ? -20.969 36.625 5.383 1 78.25 444 HIS A O 1
ATOM 3352 N N . PRO A 1 445 ? -19.969 34.625 5.152 1 69.25 445 PRO A N 1
ATOM 3353 C CA . PRO A 1 445 ? -20.828 34.312 4.012 1 69.25 445 PRO A CA 1
ATOM 3354 C C . PRO A 1 445 ? -22.312 34.281 4.383 1 69.25 445 PRO A C 1
ATOM 3356 O O . PRO A 1 445 ? -23.172 34.406 3.512 1 69.25 445 PRO A O 1
ATOM 3359 N N . GLU A 1 446 ? -22.594 34.062 5.648 1 67.12 446 GLU A N 1
ATOM 3360 C CA . GLU A 1 446 ? -23.984 34 6.113 1 67.12 446 GLU A CA 1
ATOM 3361 C C . GLU A 1 446 ? -24.703 35.344 5.875 1 67.12 446 GLU A C 1
ATOM 3363 O O . GLU A 1 446 ? -25.922 35.375 5.777 1 67.12 446 GLU A O 1
ATOM 3368 N N . THR A 1 447 ? -23.891 36.344 5.836 1 64.88 447 THR A N 1
ATOM 3369 C CA . THR A 1 447 ? -24.469 37.656 5.637 1 64.88 447 THR A CA 1
ATOM 3370 C C . THR A 1 447 ? -25.109 37.781 4.254 1 64.88 447 THR A C 1
ATOM 3372 O O . THR A 1 447 ? -26.078 38.5 4.07 1 64.88 447 THR A O 1
ATOM 3375 N N . LEU A 1 448 ? -24.516 37 3.377 1 60.84 448 LEU A N 1
ATOM 3376 C CA . LEU A 1 448 ? -25.047 37.031 2.021 1 60.84 448 LEU A CA 1
ATOM 3377 C C . LEU A 1 448 ? -26.344 36.219 1.931 1 60.84 448 LEU A C 1
ATOM 3379 O O . LEU A 1 448 ? -27.141 36.406 1.01 1 60.84 448 LEU A O 1
ATOM 3383 N N . LEU A 1 449 ? -26.484 35.281 2.816 1 53.84 449 LEU A N 1
ATOM 3384 C CA . LEU A 1 449 ? -27.625 34.375 2.771 1 53.84 449 LEU A CA 1
ATOM 3385 C C . LEU A 1 449 ? -28.734 34.844 3.703 1 53.84 449 LEU A C 1
ATOM 3387 O O . LEU A 1 449 ? -29.812 34.25 3.738 1 53.84 449 LEU A O 1
ATOM 3391 N N . ALA A 1 450 ? -28.5 35.656 4.625 1 48.97 450 ALA A N 1
ATOM 3392 C CA . ALA A 1 450 ? -29.453 36.094 5.652 1 48.97 450 ALA A CA 1
ATOM 3393 C C . ALA A 1 450 ? -30.844 36.281 5.066 1 48.97 450 ALA A C 1
ATOM 3395 O O . ALA A 1 450 ? -31.844 35.969 5.723 1 48.97 450 ALA A O 1
ATOM 3396 N N . ASP A 1 451 ? -30.984 36.781 3.936 1 45.69 451 ASP A N 1
ATOM 3397 C CA . ASP A 1 451 ? -32.344 37 3.461 1 45.69 451 ASP A CA 1
ATOM 3398 C C . ASP A 1 451 ? -33 35.719 3.025 1 45.69 451 ASP A C 1
ATOM 3400 O O . ASP A 1 451 ? -34.219 35.656 2.863 1 45.69 451 ASP A O 1
ATOM 3404 N N . ILE A 1 452 ? -32.25 34.75 2.834 1 43.28 452 ILE A N 1
ATOM 3405 C CA . ILE A 1 452 ? -32.906 33.531 2.311 1 43.28 452 ILE A CA 1
ATOM 3406 C C . ILE A 1 452 ? -33.75 32.906 3.393 1 43.28 452 ILE A C 1
ATOM 3408 O O . ILE A 1 452 ? -34.844 32.406 3.113 1 43.28 452 ILE A O 1
ATOM 3412 N N . ASN A 1 453 ? -33.375 32.875 4.613 1 38.72 453 ASN A N 1
ATOM 3413 C CA . ASN A 1 453 ? -34.156 32.219 5.648 1 38.72 453 ASN A CA 1
ATOM 3414 C C . ASN A 1 453 ? -35.312 33.125 6.109 1 38.72 453 ASN A C 1
ATOM 3416 O O . ASN A 1 453 ? -36.281 32.656 6.715 1 38.72 453 ASN A O 1
ATOM 3420 N N . ARG A 1 454 ? -35.25 34.438 6.043 1 39.22 454 ARG A N 1
ATOM 3421 C CA . ARG A 1 454 ? -36.344 35.281 6.508 1 39.22 454 ARG A CA 1
ATOM 3422 C C . ARG A 1 454 ? -37.594 35.094 5.641 1 39.22 454 ARG A C 1
ATOM 3424 O O . ARG A 1 454 ? -38.719 35.188 6.129 1 39.22 454 ARG A O 1
ATOM 3431 N N . ASP A 1 455 ? -37.438 34.844 4.391 1 37.56 455 ASP A N 1
ATOM 3432 C CA . ASP A 1 455 ? -38.625 34.844 3.549 1 37.56 455 ASP A CA 1
ATOM 3433 C C . ASP A 1 455 ? -39.438 33.562 3.791 1 37.56 455 ASP A C 1
ATOM 3435 O O . ASP A 1 455 ? -40.594 33.469 3.395 1 37.56 455 ASP A O 1
ATOM 3439 N N . GLN A 1 456 ? -38.844 32.562 4.336 1 35.94 456 GLN A N 1
ATOM 3440 C CA . GLN A 1 456 ? -39.688 31.391 4.445 1 35.94 456 GLN A CA 1
ATOM 3441 C C . GLN A 1 456 ? -40.594 31.484 5.668 1 35.94 456 GLN A C 1
ATOM 3443 O O . GLN A 1 456 ? -41.562 30.734 5.785 1 35.94 456 GLN A O 1
ATOM 3448 N N . LYS A 1 457 ? -40.219 32.25 6.734 1 38.66 457 LYS A N 1
ATOM 3449 C CA . LYS A 1 457 ? -41.125 32.219 7.891 1 38.66 457 LYS A CA 1
ATOM 3450 C C . LYS A 1 457 ? -42.312 33.125 7.688 1 38.66 457 LYS A C 1
ATOM 3452 O O . LYS A 1 457 ? -43.281 33.062 8.445 1 38.66 457 LYS A O 1
ATOM 3457 N N . THR A 1 458 ? -42.188 34.156 6.875 1 36.47 458 THR A N 1
ATOM 3458 C CA . THR A 1 458 ? -43.281 35.125 6.93 1 36.47 458 THR A CA 1
ATOM 3459 C C . THR A 1 458 ? -44.531 34.562 6.254 1 36.47 458 THR A C 1
ATOM 3461 O O . THR A 1 458 ? -45.594 35.125 6.406 1 36.47 458 THR A O 1
ATOM 3464 N N . ASP A 1 459 ? -44.281 33.656 5.352 1 35.91 459 ASP A N 1
ATOM 3465 C CA . ASP A 1 459 ? -45.531 33.531 4.582 1 35.91 459 ASP A CA 1
ATOM 3466 C C . ASP A 1 459 ? -46.562 32.75 5.363 1 35.91 459 ASP A C 1
ATOM 3468 O O . ASP A 1 459 ? -47.688 32.531 4.875 1 35.91 459 ASP A O 1
ATOM 3472 N N . GLY A 1 460 ? -46.125 32 6.398 1 33.56 460 GLY A N 1
ATOM 3473 C CA . GLY A 1 460 ? -47.25 31.188 6.859 1 33.56 460 GLY A CA 1
ATOM 3474 C C . GLY A 1 460 ? -48.25 31.969 7.652 1 33.56 460 GLY A C 1
ATOM 3475 O O . GLY A 1 460 ? -49.469 31.688 7.574 1 33.56 460 GLY A O 1
ATOM 3476 N N . ASP A 1 461 ? -47.781 32.688 8.734 1 31.7 461 ASP A N 1
ATOM 3477 C CA . ASP A 1 461 ? -48.75 32.844 9.805 1 31.7 461 ASP A CA 1
ATOM 3478 C C . ASP A 1 461 ? -49.625 34.094 9.586 1 31.7 461 ASP A C 1
ATOM 3480 O O . ASP A 1 461 ? -50.312 34.531 10.492 1 31.7 461 ASP A O 1
ATOM 3484 N N . ASN A 1 462 ? -49.375 34.844 8.555 1 30.84 462 ASN A N 1
ATOM 3485 C CA . ASN A 1 462 ? -50.062 36.125 8.625 1 30.84 462 ASN A CA 1
ATOM 3486 C C . ASN A 1 462 ? -51.594 35.938 8.562 1 30.84 462 ASN A C 1
ATOM 3488 O O . ASN A 1 462 ? -52.312 36.906 8.25 1 30.84 462 ASN A O 1
ATOM 3492 N N . ARG A 1 463 ? -52.094 34.781 8.422 1 28.8 463 ARG A N 1
ATOM 3493 C CA . ARG A 1 463 ? -53.531 34.938 8.258 1 28.8 463 ARG A CA 1
ATOM 3494 C C . ARG A 1 463 ? -54.188 35.375 9.562 1 28.8 463 ARG A C 1
ATOM 3496 O O . ARG A 1 463 ? -54.969 34.594 10.156 1 28.8 463 ARG A O 1
ATOM 3503 N N . GLU A 1 464 ? -53.375 35.938 10.594 1 26.09 464 GLU A N 1
ATOM 3504 C CA . GLU A 1 464 ? -54.156 36.25 11.797 1 26.09 464 GLU A CA 1
ATOM 3505 C C . GLU A 1 464 ? -55.188 37.344 11.516 1 26.09 464 GLU A C 1
ATOM 3507 O O . GLU A 1 464 ? -54.969 38.25 10.719 1 26.09 464 GLU A O 1
ATOM 3512 N N . GLN A 1 465 ? -56.5 37.094 11.906 1 25.86 465 GLN A N 1
ATOM 3513 C CA . GLN A 1 465 ? -57.781 37.844 11.938 1 25.86 465 GLN A CA 1
ATOM 3514 C C . GLN A 1 465 ? -57.594 39.188 12.633 1 25.86 465 GLN A C 1
ATOM 3516 O O . GLN A 1 465 ? -56.906 39.281 13.641 1 25.86 465 GLN A O 1
ATOM 3521 N N . HIS A 1 466 ? -57.75 40.281 11.953 1 24.95 466 HIS A N 1
ATOM 3522 C CA . HIS A 1 466 ? -57.688 41.719 12.234 1 24.95 466 HIS A CA 1
ATOM 3523 C C . HIS A 1 466 ? -58.656 42.094 13.375 1 24.95 466 HIS A C 1
ATOM 3525 O O . HIS A 1 466 ? -59.781 42.5 13.141 1 24.95 466 HIS A O 1
ATOM 3531 N N . HIS A 1 467 ? -58.812 41.25 14.484 1 23.38 467 HIS A N 1
ATOM 3532 C CA . HIS A 1 467 ? -59.812 41.812 15.383 1 23.38 467 HIS A CA 1
ATOM 3533 C C . HIS A 1 467 ? -59.375 43.156 15.93 1 23.38 467 HIS A C 1
ATOM 3535 O O . HIS A 1 467 ? -58.219 43.375 16.281 1 23.38 467 HIS A O 1
ATOM 3541 N N . THR A 1 468 ? -60.125 44.219 15.609 1 23.67 468 THR A N 1
ATOM 3542 C CA . THR A 1 468 ? -60.094 45.656 15.836 1 23.67 468 THR A CA 1
ATOM 3543 C C . THR A 1 468 ? -60.094 45.969 17.328 1 23.67 468 THR A C 1
ATOM 3545 O O . THR A 1 468 ? -60.219 47.156 17.719 1 23.67 468 THR A O 1
ATOM 3548 N N . ASP A 1 469 ? -59.562 45.094 18.234 1 20.42 469 ASP A N 1
ATOM 3549 C CA . ASP A 1 469 ? -59.938 45.5 19.594 1 20.42 469 ASP A CA 1
ATOM 3550 C C . ASP A 1 469 ? -59.312 46.812 19.984 1 20.42 469 ASP A C 1
ATOM 3552 O O . ASP A 1 469 ? -58.125 47.062 19.688 1 20.42 469 ASP A O 1
ATOM 3556 N N . THR A 1 470 ? -60.062 47.875 20.281 1 22.97 470 THR A N 1
ATOM 3557 C CA . THR A 1 470 ? -60 49.281 20.594 1 22.97 470 THR A CA 1
ATOM 3558 C C . THR A 1 470 ? -59.125 49.531 21.812 1 22.97 470 THR A C 1
ATOM 3560 O O . THR A 1 470 ? -58.625 50.656 22.031 1 22.97 470 THR A O 1
ATOM 3563 N N . GLY A 1 471 ? -59.062 48.594 22.781 1 20.41 471 GLY A N 1
ATOM 3564 C CA . GLY A 1 471 ? -59.031 49.219 24.094 1 20.41 471 GLY A CA 1
ATOM 3565 C C . GLY A 1 471 ? -57.688 49.875 24.391 1 20.41 471 GLY A C 1
ATOM 3566 O O . GLY A 1 471 ? -56.688 49.562 23.734 1 20.41 471 GLY A O 1
ATOM 3567 N N . ALA A 1 472 ? -57.656 50.906 25.266 1 21.31 472 ALA A N 1
ATOM 3568 C CA . ALA A 1 472 ? -56.906 52.062 25.703 1 21.31 472 ALA A CA 1
ATOM 3569 C C . ALA A 1 472 ? -55.594 51.656 26.359 1 21.31 472 ALA A C 1
ATOM 3571 O O . ALA A 1 472 ? -54.562 52.312 26.172 1 21.31 472 ALA A O 1
ATOM 3572 N N . ASP A 1 473 ? -55.625 50.656 27.234 1 20.64 473 ASP A N 1
ATOM 3573 C CA . ASP A 1 473 ? -54.969 50.969 28.516 1 20.64 473 ASP A CA 1
ATOM 3574 C C . ASP A 1 473 ? -53.469 50.844 28.406 1 20.64 473 ASP A C 1
ATOM 3576 O O . ASP A 1 473 ? -52.938 49.938 27.75 1 20.64 473 ASP A O 1
ATOM 3580 N N . THR A 1 474 ? -52.688 51.906 28.625 1 20.09 474 THR A N 1
ATOM 3581 C CA . THR A 1 474 ? -51.281 52.312 28.531 1 20.09 474 THR A CA 1
ATOM 3582 C C . THR A 1 474 ? -50.438 51.469 29.469 1 20.09 474 THR A C 1
ATOM 3584 O O . THR A 1 474 ? -49.25 51.75 29.656 1 20.09 474 THR A O 1
ATOM 3587 N N . GLY A 1 475 ? -50.906 50.281 29.938 1 19.75 475 GLY A N 1
ATOM 3588 C CA . GLY A 1 475 ? -50.188 49.906 31.141 1 19.75 475 GLY A CA 1
ATOM 3589 C C . GLY A 1 475 ? -48.719 49.562 30.875 1 19.75 475 GLY A C 1
ATOM 3590 O O . GLY A 1 475 ? -48.375 49.094 29.797 1 19.75 475 GLY A O 1
ATOM 3591 N N . THR A 1 476 ? -47.75 50.312 31.484 1 20.23 476 THR A N 1
ATOM 3592 C CA . THR A 1 476 ? -46.312 50.344 31.562 1 20.23 476 THR A CA 1
ATOM 3593 C C . THR A 1 476 ? -45.75 48.969 31.953 1 20.23 476 THR A C 1
ATOM 3595 O O . THR A 1 476 ? -45.969 48.5 33.062 1 20.23 476 THR A O 1
ATOM 3598 N N . VAL A 1 477 ? -45.969 47.844 31.172 1 19.38 477 VAL A N 1
ATOM 3599 C CA . VAL A 1 477 ? -45.531 46.562 31.703 1 19.38 477 VAL A CA 1
ATOM 3600 C C . VAL A 1 477 ? -44 46.531 31.875 1 19.38 477 VAL A C 1
ATOM 3602 O O . VAL A 1 477 ? -43.281 46.875 30.938 1 19.38 477 VAL A O 1
ATOM 3605 N N . HIS A 1 478 ? -43.469 46.75 33.094 1 21.22 478 HIS A N 1
ATOM 3606 C CA . HIS A 1 478 ? -42.125 46.562 33.656 1 21.22 478 HIS A CA 1
ATOM 3607 C C . HIS A 1 478 ? -41.625 45.156 33.344 1 21.22 478 HIS A C 1
ATOM 3609 O O . HIS A 1 478 ? -42.219 44.156 33.719 1 21.22 478 HIS A O 1
ATOM 3615 N N . VAL A 1 479 ? -41.125 44.906 32.188 1 19.69 479 VAL A N 1
ATOM 3616 C CA . VAL A 1 479 ? -40.625 43.594 31.75 1 19.69 479 VAL A CA 1
ATOM 3617 C C . VAL A 1 479 ? -39.5 43.125 32.656 1 19.69 479 VAL A C 1
ATOM 3619 O O . VAL A 1 479 ? -38.406 43.75 32.688 1 19.69 479 VAL A O 1
ATOM 3622 N N . ASN A 1 480 ? -39.656 42.719 33.938 1 22.5 480 ASN A N 1
ATOM 3623 C CA . ASN A 1 480 ? -38.75 42.094 34.875 1 22.5 480 ASN A CA 1
ATOM 3624 C C . ASN A 1 480 ? -38.125 40.844 34.281 1 22.5 480 ASN A C 1
ATOM 3626 O O . ASN A 1 480 ? -37.594 40 35 1 22.5 480 ASN A O 1
ATOM 3630 N N . GLY A 1 481 ? -38.25 40.5 33 1 22.14 481 GLY A N 1
ATOM 3631 C CA . GLY A 1 481 ? -37.969 39.125 32.625 1 22.14 481 GLY A CA 1
ATOM 3632 C C . GLY A 1 481 ? -36.531 38.719 32.875 1 22.14 481 GLY A C 1
ATOM 3633 O O . GLY A 1 481 ? -35.625 39.25 32.25 1 22.14 481 GLY A O 1
ATOM 3634 N N . HIS A 1 482 ? -36.062 38.438 34.125 1 25.84 482 HIS A N 1
ATOM 3635 C CA . HIS A 1 482 ? -34.812 37.75 34.531 1 25.84 482 HIS A CA 1
ATOM 3636 C C . HIS A 1 482 ? -34.562 36.5 33.688 1 25.84 482 HIS A C 1
ATOM 3638 O O . HIS A 1 482 ? -35.094 35.438 33.969 1 25.84 482 HIS A O 1
ATOM 3644 N N . GLY A 1 483 ? -34.75 36.562 32.438 1 24.97 483 GLY A N 1
ATOM 3645 C CA . GLY A 1 483 ? -34.594 35.344 31.688 1 24.97 483 GLY A CA 1
ATOM 3646 C C . GLY A 1 483 ? -33.312 34.594 32 1 24.97 483 GLY A C 1
ATOM 3647 O O . GLY A 1 483 ? -32.281 35.219 32.25 1 24.97 483 GLY A O 1
ATOM 3648 N N . GLU A 1 484 ? -33.469 33.406 32.594 1 28.03 484 GLU A N 1
ATOM 3649 C CA . GLU A 1 484 ? -32.438 32.438 32.938 1 28.03 484 GLU A CA 1
ATOM 3650 C C . GLU A 1 484 ? -31.391 32.281 31.844 1 28.03 484 GLU A C 1
ATOM 3652 O O . GLU A 1 484 ? -31.75 32.094 30.688 1 28.03 484 GLU A O 1
ATOM 3657 N N . LYS A 1 485 ? -30.266 32.969 31.953 1 33.28 485 LYS A N 1
ATOM 3658 C CA . LYS A 1 485 ? -29.062 32.812 31.125 1 33.28 485 LYS A CA 1
ATOM 3659 C C . LYS A 1 485 ? -28.859 31.359 30.734 1 33.28 485 LYS A C 1
ATOM 3661 O O . LYS A 1 485 ? -28.812 30.484 31.609 1 33.28 485 LYS A O 1
ATOM 3666 N N . PRO A 1 486 ? -29.344 30.938 29.641 1 31.11 486 PRO A N 1
ATOM 3667 C CA . PRO A 1 486 ? -29.109 29.516 29.344 1 31.11 486 PRO A CA 1
ATOM 3668 C C . PRO A 1 486 ? -27.703 29.062 29.688 1 31.11 486 PRO A C 1
ATOM 3670 O O . PRO A 1 486 ? -26.734 29.812 29.484 1 31.11 486 PRO A O 1
ATOM 3673 N N . ALA A 1 487 ? -27.484 28.125 30.656 1 32.25 487 ALA A N 1
ATOM 3674 C CA . ALA A 1 487 ? -26.266 27.547 31.234 1 32.25 487 ALA A CA 1
ATOM 3675 C C . ALA A 1 487 ? -25.359 26.984 30.141 1 32.25 487 ALA A C 1
ATOM 3677 O O . ALA A 1 487 ? -25.812 26.203 29.297 1 32.25 487 ALA A O 1
ATOM 3678 N N . ILE A 1 488 ? -24.328 27.703 29.625 1 39.72 488 ILE A N 1
ATOM 3679 C CA . ILE A 1 488 ? -23.25 27.062 28.875 1 39.72 488 ILE A CA 1
ATOM 3680 C C . ILE A 1 488 ? -22.969 25.672 29.438 1 39.72 488 ILE A C 1
ATOM 3682 O O . ILE A 1 488 ? -22.891 25.5 30.656 1 39.72 488 ILE A O 1
ATOM 3686 N N . PRO A 1 489 ? -23.297 24.594 28.734 1 41.19 489 PRO A N 1
ATOM 3687 C CA . PRO A 1 489 ? -23.016 23.281 29.312 1 41.19 489 PRO A CA 1
ATOM 3688 C C . PRO A 1 489 ? -21.734 23.281 30.141 1 41.19 489 PRO A C 1
ATOM 3690 O O . PRO A 1 489 ? -20.719 23.844 29.719 1 41.19 489 PRO A O 1
ATOM 3693 N N . PRO A 1 490 ? -21.859 22.938 31.469 1 40.56 490 PRO A N 1
ATOM 3694 C CA . PRO A 1 490 ? -20.734 22.969 32.406 1 40.56 490 PRO A CA 1
ATOM 3695 C C . PRO A 1 490 ? -19.484 22.312 31.812 1 40.56 490 PRO A C 1
ATOM 3697 O O . PRO A 1 490 ? -18.359 22.703 32.156 1 40.56 490 PRO A O 1
ATOM 3700 N N . GLU A 1 491 ? -19.766 21.391 30.906 1 43.34 491 GLU A N 1
ATOM 3701 C CA . GLU A 1 491 ? -18.609 20.688 30.359 1 43.34 491 GLU A CA 1
ATOM 3702 C C . GLU A 1 491 ? -17.703 21.641 29.578 1 43.34 491 GLU A C 1
ATOM 3704 O O . GLU A 1 491 ? -16.5 21.391 29.438 1 43.34 491 GLU A O 1
ATOM 3709 N N . LEU A 1 492 ? -18.422 22.516 28.984 1 43.81 492 LEU A N 1
ATOM 3710 C CA . LEU A 1 492 ? -17.641 23.516 28.281 1 43.81 492 LEU A CA 1
ATOM 3711 C C . LEU A 1 492 ? -17.031 24.516 29.266 1 43.81 492 LEU A C 1
ATOM 3713 O O . LEU A 1 492 ? -16.047 25.203 28.938 1 43.81 492 LEU A O 1
ATOM 3717 N N . LEU A 1 493 ? -17.719 24.656 30.562 1 38.25 493 LEU A N 1
ATOM 3718 C CA . LEU A 1 493 ? -17.312 25.609 31.594 1 38.25 493 LEU A CA 1
ATOM 3719 C C . LEU A 1 493 ? -16.422 24.938 32.625 1 38.25 493 LEU A C 1
ATOM 3721 O O . LEU A 1 493 ? -15.688 25.609 33.375 1 38.25 493 LEU A O 1
ATOM 3725 N N . ASP A 1 494 ? -16.672 23.672 33.094 1 33.06 494 ASP A N 1
ATOM 3726 C CA . ASP A 1 494 ? -16 23.047 34.219 1 33.06 494 ASP A CA 1
ATOM 3727 C C . ASP A 1 494 ? -14.5 22.938 34 1 33.06 494 ASP A C 1
ATOM 3729 O O . ASP A 1 494 ? -14.016 21.953 33.438 1 33.06 494 ASP A O 1
ATOM 3733 N N . GLN A 1 495 ? -13.969 24 33.625 1 33.16 495 GLN A N 1
ATOM 3734 C CA . GLN A 1 495 ? -12.508 23.938 33.656 1 33.16 495 GLN A CA 1
ATOM 3735 C C . GLN A 1 495 ? -11.984 23.719 35.062 1 33.16 495 GLN A C 1
ATOM 3737 O O . GLN A 1 495 ? -12.508 24.297 36.031 1 33.16 495 GLN A O 1
ATOM 3742 N N . GLY A 1 496 ? -11.516 22.531 35.438 1 27.75 496 GLY A N 1
ATOM 3743 C CA . GLY A 1 496 ? -10.859 22.188 36.688 1 27.75 496 GLY A CA 1
ATOM 3744 C C . GLY A 1 496 ? -10.023 23.312 37.25 1 27.75 496 GLY A C 1
ATOM 3745 O O . GLY A 1 496 ? -9.367 24.031 36.5 1 27.75 496 GLY A O 1
ATOM 3746 N N . GLN A 1 497 ? -10.414 23.922 38.344 1 26.42 497 GLN A N 1
ATOM 3747 C CA . GLN A 1 497 ? -9.688 24.766 39.281 1 26.42 497 GLN A CA 1
ATOM 3748 C C . GLN A 1 497 ? -8.305 24.203 39.594 1 26.42 497 GLN A C 1
ATOM 3750 O O . GLN A 1 497 ? -8.164 23.344 40.469 1 26.42 497 GLN A O 1
ATOM 3755 N N . GLN A 1 498 ? -7.551 23.656 38.719 1 23.8 498 GLN A N 1
ATOM 3756 C CA . GLN A 1 498 ? -6.293 23.281 39.375 1 23.8 498 GLN A CA 1
ATOM 3757 C C . GLN A 1 498 ? -5.688 24.469 40.094 1 23.8 498 GLN A C 1
ATOM 3759 O O . GLN A 1 498 ? -5.641 25.578 39.562 1 23.8 498 GLN A O 1
ATOM 3764 N N . ARG A 1 499 ? -5.66 24.375 41.438 1 26.05 499 ARG A N 1
ATOM 3765 C CA . ARG A 1 499 ? -5.012 25.172 42.469 1 26.05 499 ARG A CA 1
ATOM 3766 C C . ARG A 1 499 ? -3.594 25.547 42.062 1 26.05 499 ARG A C 1
ATOM 3768 O O . ARG A 1 499 ? -2.775 24.688 41.75 1 26.05 499 ARG A O 1
ATOM 3775 N N . THR A 1 500 ? -3.453 26.719 41.5 1 23.64 500 THR A N 1
ATOM 3776 C CA . THR A 1 500 ? -2.209 27.422 41.219 1 23.64 500 THR A CA 1
ATOM 3777 C C . THR A 1 500 ? -1.271 27.391 42.406 1 23.64 500 THR A C 1
ATOM 3779 O O . THR A 1 500 ? -1.648 27.797 43.531 1 23.64 500 THR A O 1
ATOM 3782 N N . ALA A 1 501 ? -0.531 26.312 42.5 1 22.84 501 ALA A N 1
ATOM 3783 C CA . ALA A 1 501 ? 0.469 26.344 43.562 1 22.84 501 ALA A CA 1
ATOM 3784 C C . ALA A 1 501 ? 1.175 27.688 43.625 1 22.84 501 ALA A C 1
ATOM 3786 O O . ALA A 1 501 ? 1.344 28.359 42.594 1 22.84 501 ALA A O 1
ATOM 3787 N N . PRO A 1 502 ? 1.247 28.281 44.812 1 21.88 502 PRO A N 1
ATOM 3788 C CA . PRO A 1 502 ? 1.755 29.625 45.062 1 21.88 502 PRO A CA 1
ATOM 3789 C C . PRO A 1 502 ? 3.146 29.875 44.5 1 21.88 502 PRO A C 1
ATOM 3791 O O . PRO A 1 502 ? 3.971 28.953 44.469 1 21.88 502 PRO A O 1
ATOM 3794 N N . TYR A 1 503 ? 3.152 30.484 43.344 1 19.83 503 TYR A N 1
ATOM 3795 C CA . TYR A 1 503 ? 4.398 30.906 42.719 1 19.83 503 TYR A CA 1
ATOM 3796 C C . TYR A 1 503 ? 5.34 31.531 43.719 1 19.83 503 TYR A C 1
ATOM 3798 O O . TYR A 1 503 ? 4.957 32.469 44.438 1 19.83 503 TYR A O 1
ATOM 3806 N N . HIS A 1 504 ? 6.023 30.688 44.438 1 21 504 HIS A N 1
ATOM 3807 C CA . HIS A 1 504 ? 7.035 31.203 45.344 1 21 504 HIS A CA 1
ATOM 3808 C C . HIS A 1 504 ? 7.883 32.281 44.688 1 21 504 HIS A C 1
ATOM 3810 O O . HIS A 1 504 ? 8.297 32.125 43.531 1 21 504 HIS A O 1
ATOM 3816 N N . GLN A 1 505 ? 7.656 33.469 45.094 1 19.12 505 GLN A N 1
ATOM 3817 C CA . GLN A 1 505 ? 8.195 34.781 44.75 1 19.12 505 GLN A CA 1
ATOM 3818 C C . GLN A 1 505 ? 9.719 34.75 44.75 1 19.12 505 GLN A C 1
ATOM 3820 O O . GLN A 1 505 ? 10.359 34.562 45.781 1 19.12 505 GLN A O 1
ATOM 3825 N N . ALA A 1 506 ? 10.281 33.906 43.844 1 20 506 ALA A N 1
ATOM 3826 C CA . ALA A 1 506 ? 11.734 33.938 43.969 1 20 506 ALA A CA 1
ATOM 3827 C C . ALA A 1 506 ? 12.242 35.375 43.906 1 20 506 ALA A C 1
ATOM 3829 O O . ALA A 1 506 ? 11.76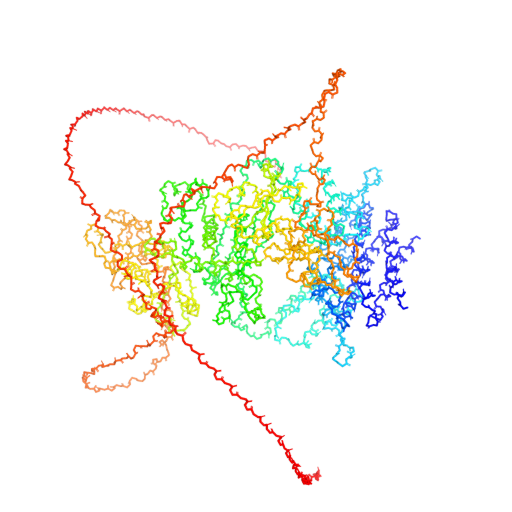6 36.188 43.094 1 20 506 ALA A O 1
ATOM 3830 N N . GLU A 1 507 ? 12.703 35.875 44.906 1 20.2 507 GLU A N 1
ATOM 3831 C CA . GLU A 1 507 ? 13.289 37.156 45.25 1 20.2 507 GLU A CA 1
ATOM 3832 C C . GLU A 1 507 ? 14.391 37.562 44.281 1 20.2 507 GLU A C 1
ATOM 3834 O O . GLU A 1 507 ? 15.359 36.812 44.125 1 20.2 507 GLU A O 1
ATOM 3839 N N . VAL A 1 508 ? 13.945 38.062 43.125 1 20.44 508 VAL A N 1
ATOM 3840 C CA . VAL A 1 508 ? 14.836 38.562 42.094 1 20.44 508 VAL A CA 1
ATOM 3841 C C . VAL A 1 508 ? 15.898 39.469 42.719 1 20.44 508 VAL A C 1
ATOM 3843 O O . VAL A 1 508 ? 15.57 40.406 43.438 1 20.44 508 VAL A O 1
ATOM 3846 N N . PRO A 1 509 ? 17.031 38.969 42.938 1 21.56 509 PRO A N 1
ATOM 3847 C CA . PRO A 1 509 ? 17.984 39.844 43.656 1 21.56 509 PRO A CA 1
ATOM 3848 C C . PRO A 1 509 ? 18.203 41.156 42.906 1 21.56 509 PRO A C 1
ATOM 3850 O O . PRO A 1 509 ? 17.969 41.25 41.719 1 21.56 509 PRO A O 1
ATOM 3853 N N . PRO A 1 510 ? 18.391 42.25 43.594 1 19.28 510 PRO A N 1
ATOM 3854 C CA . PRO A 1 510 ? 18.438 43.688 43.25 1 19.28 510 PRO A CA 1
ATOM 3855 C C . PRO A 1 510 ? 19.469 44 42.188 1 19.28 510 PRO A C 1
ATOM 3857 O O . PRO A 1 510 ? 20.609 43.531 42.25 1 19.28 510 PRO A O 1
ATOM 3860 N N . VAL A 1 511 ? 19.078 43.844 40.938 1 19.08 511 VAL A N 1
ATOM 3861 C CA . VAL A 1 511 ? 20 44.25 39.875 1 19.08 511 VAL A CA 1
ATOM 3862 C C . VAL A 1 511 ? 20.547 45.625 40.188 1 19.08 511 VAL A C 1
ATOM 3864 O O . VAL A 1 511 ? 19.766 46.562 40.469 1 19.08 511 VAL A O 1
ATOM 3867 N N . ASN A 1 512 ? 21.781 45.688 40.469 1 17.59 512 ASN A N 1
ATOM 3868 C CA . ASN A 1 512 ? 22.547 46.906 40.781 1 17.59 512 ASN A CA 1
ATOM 3869 C C . ASN A 1 512 ? 22.484 47.906 39.656 1 17.59 512 ASN A C 1
ATOM 3871 O O . ASN A 1 512 ? 22.469 47.531 38.469 1 17.59 512 ASN A O 1
ATOM 3875 N N . THR A 1 513 ? 22.281 49.25 39.938 1 17.19 513 THR A N 1
ATOM 3876 C CA . THR A 1 513 ? 21.938 50.562 39.375 1 17.19 513 THR A CA 1
ATOM 3877 C C . THR A 1 513 ? 23.047 51.062 38.438 1 17.19 513 THR A C 1
ATOM 3879 O O . THR A 1 513 ? 22.938 52.125 37.844 1 17.19 513 THR A O 1
ATOM 3882 N N . ARG A 1 514 ? 24.156 50.406 38 1 16.25 514 ARG A N 1
ATOM 3883 C CA . ARG A 1 514 ? 25.125 51.5 37.938 1 16.25 514 ARG A CA 1
ATOM 3884 C C . ARG A 1 514 ? 24.719 52.5 36.875 1 16.25 514 ARG A C 1
ATOM 3886 O O . ARG A 1 514 ? 23.953 52.188 35.969 1 16.25 514 ARG A O 1
ATOM 3893 N N . ASP A 1 515 ? 25.75 53.469 36.594 1 15.93 515 ASP A N 1
ATOM 3894 C CA . ASP A 1 515 ? 26.016 54.906 36.469 1 15.93 515 ASP A CA 1
ATOM 3895 C C . ASP A 1 515 ? 25.719 55.406 35.062 1 15.93 515 ASP A C 1
ATOM 3897 O O . ASP A 1 515 ? 25.672 54.625 34.094 1 15.93 515 ASP A O 1
ATOM 3901 N N . THR A 1 516 ? 25.938 56.75 34.906 1 15.8 516 THR A N 1
ATOM 3902 C CA . THR A 1 516 ? 25.469 58.031 34.344 1 15.8 516 THR A CA 1
ATOM 3903 C C . THR A 1 516 ? 25.984 58.219 32.938 1 15.8 516 THR A C 1
ATOM 3905 O O . THR A 1 516 ? 25.297 58.812 32.094 1 15.8 516 THR A O 1
ATOM 3908 N N . ARG A 1 517 ? 27.281 58.031 32.438 1 15.85 517 ARG A N 1
ATOM 3909 C CA . ARG A 1 517 ? 27.859 59.281 32.031 1 15.85 517 ARG A CA 1
ATOM 3910 C C . ARG A 1 517 ? 27.406 59.688 30.641 1 15.85 517 ARG A C 1
ATOM 3912 O O . ARG A 1 517 ? 27.047 58.844 29.828 1 15.85 517 ARG A O 1
ATOM 3919 N N . SER A 1 518 ? 27.625 61.062 30.266 1 1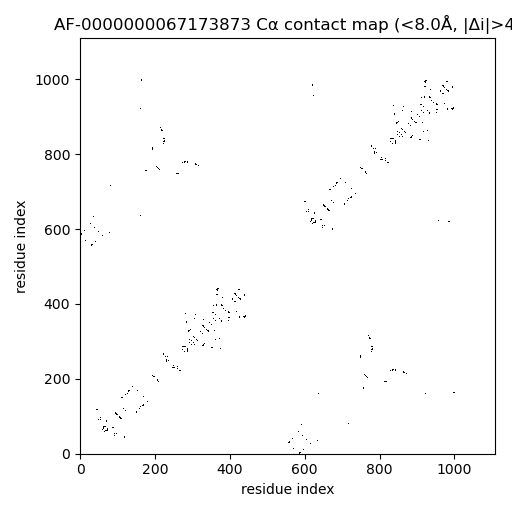5.17 518 SER A N 1
ATOM 3920 C CA . SER A 1 518 ? 27.141 62.281 29.594 1 15.17 518 SER A CA 1
ATOM 3921 C C . SER A 1 518 ? 27.5 62.281 28.109 1 15.17 518 SER A C 1
ATOM 3923 O O . SER A 1 518 ? 26.766 62.812 27.297 1 15.17 518 SER A O 1
ATOM 3925 N N . SER A 1 519 ? 28.719 61.875 27.547 1 14.92 519 SER A N 1
ATOM 3926 C CA . SER A 1 519 ? 29.359 63.031 26.922 1 14.92 519 SER A CA 1
ATOM 3927 C C . SER A 1 519 ? 28.734 63.344 25.562 1 14.92 519 SER A C 1
ATOM 3929 O O . SER A 1 519 ? 28.094 62.469 24.953 1 14.92 519 SER A O 1
ATOM 3931 N N . THR A 1 520 ? 29.266 64.5 24.875 1 14.87 520 THR A N 1
ATOM 3932 C CA . THR A 1 520 ? 28.969 65.75 24.172 1 14.87 520 THR A CA 1
ATOM 3933 C C . THR A 1 520 ? 28.875 65.5 22.672 1 14.87 520 THR A C 1
ATOM 3935 O O . THR A 1 520 ? 27.906 65.938 22.031 1 14.87 520 THR A O 1
ATOM 3938 N N . THR A 1 521 ? 30.031 65.75 21.875 1 14.6 521 THR A N 1
ATOM 3939 C CA . THR A 1 521 ? 30.172 66.938 21.094 1 14.6 521 THR A CA 1
ATOM 3940 C C . THR A 1 521 ? 29.672 66.75 19.672 1 14.6 521 THR A C 1
ATOM 3942 O O . THR A 1 521 ? 29.516 65.625 19.219 1 14.6 521 THR A O 1
ATOM 3945 N N . THR A 1 522 ? 30.344 67.562 18.688 1 14.55 522 THR A N 1
ATOM 3946 C CA . THR A 1 522 ? 30.016 68.688 17.828 1 14.55 522 THR A CA 1
ATOM 3947 C C . THR A 1 522 ? 29.797 68.25 16.391 1 14.55 522 THR A C 1
ATOM 3949 O O . THR A 1 522 ? 28.797 68.625 15.773 1 14.55 522 THR A O 1
ATOM 3952 N N . ARG A 1 523 ? 30.938 68.125 15.453 1 14.09 523 ARG A N 1
ATOM 3953 C CA . ARG A 1 523 ? 31.156 69.188 14.484 1 14.09 523 ARG A CA 1
ATOM 3954 C C . ARG A 1 523 ? 30.453 68.938 13.172 1 14.09 523 ARG A C 1
ATOM 3956 O O . ARG A 1 523 ? 30.125 67.75 12.875 1 14.09 523 ARG A O 1
ATOM 3963 N N . ASP A 1 524 ? 30.891 69.688 12.07 1 14.07 524 ASP A N 1
ATOM 3964 C CA . ASP A 1 524 ? 30.469 70.688 11.117 1 14.07 524 ASP A CA 1
ATOM 3965 C C . ASP A 1 524 ? 30.172 70.062 9.75 1 14.07 524 ASP A C 1
ATOM 3967 O O . ASP A 1 524 ? 29.125 70.312 9.164 1 14.07 524 ASP A O 1
ATOM 3971 N N . ALA A 1 525 ? 31.25 69.688 8.875 1 13.7 525 ALA A N 1
ATOM 3972 C CA . ALA A 1 525 ? 31.531 70.625 7.773 1 13.7 525 ALA A CA 1
ATOM 3973 C C . ALA A 1 525 ? 30.703 70.25 6.543 1 13.7 525 ALA A C 1
ATOM 3975 O O . ALA A 1 525 ? 30.016 71.125 5.969 1 13.7 525 ALA A O 1
ATOM 3976 N N . ASN A 1 526 ? 31.406 69.75 5.465 1 13.8 526 ASN A N 1
ATOM 3977 C CA . ASN A 1 526 ? 31.625 70.5 4.242 1 13.8 526 ASN A CA 1
ATOM 3978 C C . ASN A 1 526 ? 30.531 70.25 3.211 1 13.8 526 ASN A C 1
ATOM 3980 O O . ASN A 1 526 ? 29.859 69.25 3.285 1 13.8 526 ASN A O 1
ATOM 3984 N N . ARG A 1 527 ? 30.859 70.562 1.812 1 14.01 527 ARG A N 1
ATOM 3985 C CA . ARG A 1 527 ? 30.516 71.5 0.787 1 14.01 527 ARG A CA 1
ATOM 3986 C C . ARG A 1 527 ? 29.578 70.938 -0.26 1 14.01 527 ARG A C 1
ATOM 3988 O O . ARG A 1 527 ? 29.484 69.688 -0.377 1 14.01 527 ARG A O 1
ATOM 3995 N N . HIS A 1 528 ? 29.828 71.375 -1.596 1 13.91 528 HIS A N 1
ATOM 3996 C CA . HIS A 1 528 ? 29.094 72.188 -2.549 1 13.91 528 HIS A CA 1
ATOM 3997 C C . HIS A 1 528 ? 28.375 71.312 -3.582 1 13.91 528 HIS A C 1
ATOM 3999 O O . HIS A 1 528 ? 27.156 71.5 -3.764 1 13.91 528 HIS A O 1
ATOM 4005 N N . ASN A 1 529 ? 28.938 71.375 -4.922 1 13.54 529 ASN A N 1
ATOM 4006 C CA . ASN A 1 529 ? 28.422 72.188 -6.02 1 13.54 529 ASN A CA 1
ATOM 4007 C C . ASN A 1 529 ? 27.516 71.375 -6.938 1 13.54 529 ASN A C 1
ATOM 4009 O O . ASN A 1 529 ? 27.453 70.125 -6.812 1 13.54 529 ASN A O 1
ATOM 4013 N N . GLY A 1 530 ? 27.828 71.438 -8.398 1 13.65 530 GLY A N 1
ATOM 4014 C CA . GLY A 1 530 ? 27.234 72.188 -9.508 1 13.65 530 GLY A CA 1
ATOM 4015 C C . GLY A 1 530 ? 26.391 71.25 -10.414 1 13.65 530 GLY A C 1
ATOM 4016 O O . GLY A 1 530 ? 25.156 71.312 -10.344 1 13.65 530 GLY A O 1
ATOM 4017 N N . ASN A 1 531 ? 26.891 71 -11.82 1 14.08 531 ASN A N 1
ATOM 4018 C CA . ASN A 1 531 ? 26.391 71.625 -13.047 1 14.08 531 ASN A CA 1
ATOM 4019 C C . ASN A 1 531 ? 25.391 70.75 -13.758 1 14.08 531 ASN A C 1
ATOM 4021 O O . ASN A 1 531 ? 25.266 69.562 -13.43 1 14.08 531 ASN A O 1
ATOM 4025 N N . GLY A 1 532 ? 25.578 70.625 -15.25 1 13.85 532 GLY A N 1
ATOM 4026 C CA . GLY A 1 532 ? 24.953 71.188 -16.438 1 13.85 532 GLY A CA 1
ATOM 4027 C C . GLY A 1 532 ? 24.031 70.188 -17.156 1 13.85 532 GLY A C 1
ATOM 4028 O O . GLY A 1 532 ? 23.984 69 -16.797 1 13.85 532 GLY A O 1
ATOM 4029 N N . ASP A 1 533 ? 24.234 70.125 -18.609 1 14.2 533 ASP A N 1
ATOM 4030 C CA . ASP A 1 533 ? 23.422 70.562 -19.734 1 14.2 533 ASP A CA 1
ATOM 4031 C C . ASP A 1 533 ? 22.641 69.375 -20.328 1 14.2 533 ASP A C 1
ATOM 4033 O O . ASP A 1 533 ? 21.406 69.438 -20.422 1 14.2 533 ASP A O 1
ATOM 4037 N N . ARG A 1 534 ? 23.125 68.812 -21.625 1 14.06 534 ARG A N 1
ATOM 4038 C CA . ARG A 1 534 ? 22.656 69.188 -22.969 1 14.06 534 ARG A CA 1
ATOM 4039 C C . ARG A 1 534 ? 21.609 68.188 -23.453 1 14.06 534 ARG A C 1
ATOM 4041 O O . ARG A 1 534 ? 21.484 67.062 -22.922 1 14.06 534 ARG A O 1
ATOM 4048 N N . ASN A 1 535 ? 21.703 67.875 -24.938 1 14 535 ASN A N 1
ATOM 4049 C CA . ASN A 1 535 ? 20.938 68.188 -26.156 1 14 535 ASN A CA 1
ATOM 4050 C C . ASN A 1 535 ? 20.062 67 -26.562 1 14 535 ASN A C 1
ATOM 4052 O O . ASN A 1 535 ? 20.156 65.938 -25.984 1 14 535 ASN A O 1
ATOM 4056 N N . SER A 1 536 ? 20.312 66.5 -27.938 1 14.14 536 SER A N 1
ATOM 4057 C CA . SER A 1 536 ? 19.609 66.625 -29.203 1 14.14 536 SER A CA 1
ATOM 4058 C C . SER A 1 536 ? 18.734 65.438 -29.5 1 14.14 536 SER A C 1
ATOM 4060 O O . SER A 1 536 ? 18.906 64.375 -28.922 1 14.14 536 SER A O 1
ATOM 4062 N N . ALA A 1 537 ? 18.266 65.375 -30.891 1 13.59 537 ALA A N 1
ATOM 4063 C CA . ALA A 1 537 ? 17.078 65.375 -31.734 1 13.59 537 ALA A CA 1
ATOM 4064 C C . ALA A 1 537 ? 16.75 63.938 -32.188 1 13.59 537 ALA A C 1
ATOM 4066 O O . ALA A 1 537 ? 15.617 63.469 -32.062 1 13.59 537 ALA A O 1
ATOM 4067 N N . GLU A 1 538 ? 17.562 63.375 -33.312 1 14.03 538 GLU A N 1
ATOM 4068 C CA . GLU A 1 538 ? 17.016 63.312 -34.656 1 14.03 538 GLU A CA 1
ATOM 4069 C C . GLU A 1 538 ? 16.156 62.094 -34.875 1 14.03 538 GLU A C 1
ATOM 4071 O O . GLU A 1 538 ? 16.219 61.156 -34.062 1 14.03 538 GLU A O 1
ATOM 4076 N N . ASN A 1 539 ? 16.469 61.406 -36.094 1 14.89 539 ASN A N 1
ATOM 4077 C CA . ASN A 1 539 ? 15.766 61.312 -37.344 1 14.89 539 ASN A CA 1
ATOM 4078 C C . ASN A 1 539 ? 14.93 60.031 -37.438 1 14.89 539 ASN A C 1
ATOM 4080 O O . ASN A 1 539 ? 15.133 59.094 -36.656 1 14.89 539 ASN A O 1
ATOM 4084 N N . ARG A 1 540 ? 14.93 59.375 -38.719 1 13.68 540 ARG A N 1
ATOM 4085 C CA . ARG A 1 540 ? 13.984 59.312 -39.844 1 13.68 540 ARG A CA 1
ATOM 4086 C C . ARG A 1 540 ? 13.375 57.906 -39.938 1 13.68 540 ARG A C 1
ATOM 4088 O O . ARG A 1 540 ? 12.156 57.781 -40.031 1 13.68 540 ARG A O 1
ATOM 4095 N N . ASN A 1 541 ? 14.203 56.969 -40.625 1 14.84 541 ASN A N 1
ATOM 4096 C CA . ASN A 1 541 ? 13.812 56.531 -41.938 1 14.84 541 ASN A CA 1
ATOM 4097 C C . ASN A 1 541 ? 12.727 55.469 -41.875 1 14.84 541 ASN A C 1
ATOM 4099 O O . ASN A 1 541 ? 12.539 54.812 -40.844 1 14.84 541 ASN A O 1
ATOM 4103 N N . GLY A 1 542 ? 12.391 54.875 -43.125 1 14.16 542 GLY A N 1
ATOM 4104 C CA . GLY A 1 542 ? 11.375 54.656 -44.125 1 14.16 542 GLY A CA 1
ATOM 4105 C C . GLY A 1 542 ? 10.695 53.312 -44.031 1 14.16 542 GLY A C 1
ATOM 4106 O O . GLY A 1 542 ? 9.625 53.188 -43.438 1 14.16 542 GLY A O 1
ATOM 4107 N N . PRO A 1 543 ? 11.016 52.406 -45.094 1 15.69 543 PRO A N 1
ATOM 4108 C CA . PRO A 1 543 ? 10.055 52.094 -46.156 1 15.69 543 PRO A CA 1
ATOM 4109 C C . PRO A 1 543 ? 9.164 50.906 -45.781 1 15.69 543 PRO A C 1
ATOM 4111 O O . PRO A 1 543 ? 9.383 50.25 -44.781 1 15.69 543 PRO A O 1
ATOM 4114 N N . SER A 1 544 ? 8.961 49.938 -46.875 1 15.19 544 SER A N 1
ATOM 4115 C CA . SER A 1 544 ? 8.008 49.5 -47.906 1 15.19 544 SER A CA 1
ATOM 4116 C C . SER A 1 544 ? 7.41 48.156 -47.562 1 15.19 544 SER A C 1
ATOM 4118 O O . SER A 1 544 ? 8.023 47.344 -46.875 1 15.19 544 SER A O 1
ATOM 4120 N N . LYS A 1 545 ? 6.148 47.875 -48.094 1 14.75 545 LYS A N 1
ATOM 4121 C CA . LYS A 1 545 ? 4.926 47.062 -48.125 1 14.75 545 LYS A CA 1
ATOM 4122 C C . LYS A 1 545 ? 5.195 45.688 -48.75 1 14.75 545 LYS A C 1
ATOM 4124 O O . LYS A 1 545 ? 4.324 44.812 -48.75 1 14.75 545 LYS A O 1
ATOM 4129 N N . ASN A 1 546 ? 6.121 45.5 -49.812 1 15.2 546 ASN A N 1
ATOM 4130 C CA . ASN A 1 546 ? 5.609 44.969 -51.062 1 15.2 546 ASN A CA 1
ATOM 4131 C C . ASN A 1 546 ? 5 43.562 -50.844 1 15.2 546 ASN A C 1
ATOM 4133 O O . ASN A 1 546 ? 5.312 42.875 -49.875 1 15.2 546 ASN A O 1
ATOM 4137 N N . ALA A 1 547 ? 4.434 42.969 -52.031 1 15.37 547 ALA A N 1
ATOM 4138 C CA . ALA A 1 547 ? 3.395 42.281 -52.812 1 15.37 547 ALA A CA 1
ATOM 4139 C C . ALA A 1 547 ? 3.531 40.781 -52.688 1 15.37 547 ALA A C 1
ATOM 4141 O O . ALA A 1 547 ? 2.535 40.062 -52.5 1 15.37 547 ALA A O 1
ATOM 4142 N N . ALA A 1 548 ? 4.566 40.125 -53.312 1 15.45 548 ALA A N 1
ATOM 4143 C CA . ALA A 1 548 ? 4.414 39.375 -54.562 1 15.45 548 ALA A CA 1
ATOM 4144 C C . ALA A 1 548 ? 3.762 38.031 -54.312 1 15.45 548 ALA A C 1
ATOM 4146 O O . ALA A 1 548 ? 3.695 37.562 -53.156 1 15.45 548 ALA A O 1
ATOM 4147 N N . GLY A 1 549 ? 4.246 37 -55.094 1 15.15 549 GLY A N 1
ATOM 4148 C CA . GLY A 1 549 ? 3.9 36.219 -56.281 1 15.15 549 GLY A CA 1
ATOM 4149 C C . GLY A 1 549 ? 3.305 34.875 -55.938 1 15.15 549 GLY A C 1
ATOM 4150 O O . GLY A 1 549 ? 2.234 34.5 -56.438 1 15.15 549 GLY A O 1
ATOM 4151 N N . ASP A 1 550 ? 4.117 33.719 -55.906 1 15.98 550 ASP A N 1
ATOM 4152 C CA . ASP A 1 550 ? 4.133 32.812 -57.031 1 15.98 550 ASP A CA 1
ATOM 4153 C C . ASP A 1 550 ? 3.1 31.703 -56.875 1 15.98 550 ASP A C 1
ATOM 4155 O O . ASP A 1 550 ? 2.332 31.422 -57.781 1 15.98 550 ASP A O 1
ATOM 4159 N N . ASP A 1 551 ? 3.508 30.547 -56.25 1 15.59 551 ASP A N 1
ATOM 4160 C CA . ASP A 1 551 ? 3.645 29.188 -56.781 1 15.59 551 ASP A CA 1
ATOM 4161 C C . ASP A 1 551 ? 2.43 28.344 -56.406 1 15.59 551 ASP A C 1
ATOM 4163 O O . ASP A 1 551 ? 2.27 27.938 -55.25 1 15.59 551 ASP A O 1
ATOM 4167 N N . ASP A 1 552 ? 1.343 28.547 -57.031 1 18.31 552 ASP A N 1
ATOM 4168 C CA . ASP A 1 552 ? 0.014 28.047 -56.688 1 18.31 552 ASP A CA 1
ATOM 4169 C C . ASP A 1 552 ? -0.183 26.625 -57.219 1 18.31 552 ASP A C 1
ATOM 4171 O O . ASP A 1 552 ? -1.263 26.047 -57.094 1 18.31 552 ASP A O 1
ATOM 4175 N N . GLU A 1 553 ? 0.81 25.875 -57.531 1 17.69 553 GLU A N 1
ATOM 4176 C CA . GLU A 1 553 ? 0.459 25.141 -58.75 1 17.69 553 GLU A CA 1
ATOM 4177 C C . GLU A 1 553 ? -1.042 24.875 -58.812 1 17.69 553 GLU A C 1
ATOM 4179 O O . GLU A 1 553 ? -1.72 24.828 -57.781 1 17.69 553 GLU A O 1
ATOM 4184 N N . PRO A 1 554 ? -1.366 24.141 -59.844 1 18.42 554 PRO A N 1
ATOM 4185 C CA . PRO A 1 554 ? -2.264 24.312 -61 1 18.42 554 PRO A CA 1
ATOM 4186 C C . PRO A 1 554 ? -3.721 24.5 -60.594 1 18.42 554 PRO A C 1
ATOM 4188 O O . PRO A 1 554 ? -4.047 24.375 -59.406 1 18.42 554 PRO A O 1
ATOM 4191 N N . ARG A 1 555 ? -4.488 23.828 -61.562 1 17.12 555 ARG A N 1
ATOM 4192 C CA . ARG A 1 555 ? -5.859 23.859 -62.062 1 17.12 555 ARG A CA 1
ATOM 4193 C C . ARG A 1 555 ? -6.848 23.422 -61 1 17.12 555 ARG A C 1
ATOM 4195 O O . ARG A 1 555 ? -6.562 22.5 -60.219 1 17.12 555 ARG A O 1
ATOM 4202 N N . MET B 1 1 ? -3.012 -44.844 0.57 1 40.59 1 MET B N 1
ATOM 4203 C CA . MET B 1 1 ? -3.936 -43.719 0.531 1 40.59 1 MET B CA 1
ATOM 4204 C C . MET B 1 1 ? -3.199 -42.438 0.203 1 40.59 1 MET B C 1
ATOM 4206 O O . MET B 1 1 ? -3.721 -41.594 -0.521 1 40.59 1 MET B O 1
ATOM 4210 N N . ASP B 1 2 ? -1.777 -42.312 0.753 1 58.84 2 ASP B N 1
ATOM 4211 C CA . ASP B 1 2 ? -0.837 -41.219 0.547 1 58.84 2 ASP B CA 1
ATOM 4212 C C . ASP B 1 2 ? -0.43 -41.125 -0.92 1 58.84 2 ASP B C 1
ATOM 4214 O O . ASP B 1 2 ? -0.266 -40 -1.446 1 58.84 2 ASP B O 1
ATOM 4218 N N . ASP B 1 3 ? -0.78 -42.188 -1.641 1 78.31 3 ASP B N 1
ATOM 4219 C CA . ASP B 1 3 ? -0.213 -42.406 -2.969 1 78.31 3 ASP B CA 1
ATOM 4220 C C . ASP B 1 3 ? -1.088 -41.781 -4.047 1 78.31 3 ASP B C 1
ATOM 4222 O O . ASP B 1 3 ? -0.578 -41.25 -5.047 1 78.31 3 ASP B O 1
ATOM 4226 N N . GLY B 1 4 ? -2.359 -41.594 -3.686 1 89.19 4 GLY B N 1
ATOM 4227 C CA . GLY B 1 4 ? -3.283 -41.125 -4.695 1 89.19 4 GLY B CA 1
ATOM 4228 C C . GLY B 1 4 ? -3.104 -39.625 -5.004 1 89.19 4 GLY B C 1
ATOM 4229 O O . GLY B 1 4 ? -3.082 -39.25 -6.172 1 89.19 4 GLY B O 1
ATOM 4230 N N . VAL B 1 5 ? -2.887 -38.875 -3.967 1 94.75 5 VAL B N 1
ATOM 4231 C CA . VAL B 1 5 ? -2.701 -37.438 -4.133 1 94.75 5 VAL B CA 1
ATOM 4232 C C . VAL B 1 5 ? -1.388 -37.156 -4.859 1 94.75 5 VAL B C 1
ATOM 4234 O O . VAL B 1 5 ? -1.346 -36.344 -5.801 1 94.75 5 VAL B O 1
ATOM 4237 N N . GLN B 1 6 ? -0.348 -37.875 -4.477 1 95.06 6 GLN B N 1
ATOM 4238 C CA . GLN B 1 6 ? 0.956 -37.688 -5.109 1 95.06 6 GLN B CA 1
ATOM 4239 C C . GLN B 1 6 ? 0.9 -38.062 -6.59 1 95.06 6 GLN B C 1
ATOM 4241 O O . GLN B 1 6 ? 1.491 -37.375 -7.43 1 95.06 6 GLN B O 1
ATOM 4246 N N . ASP B 1 7 ? 0.174 -39.094 -6.855 1 96 7 ASP B N 1
ATOM 4247 C CA . ASP B 1 7 ? 0.033 -39.531 -8.242 1 96 7 ASP B CA 1
ATOM 4248 C C . ASP B 1 7 ? -0.732 -38.5 -9.07 1 96 7 ASP B C 1
ATOM 4250 O O . ASP B 1 7 ? -0.381 -38.219 -10.219 1 96 7 ASP B O 1
ATOM 4254 N N . ALA B 1 8 ? -1.786 -37.938 -8.492 1 96.81 8 ALA B N 1
ATOM 4255 C CA . ALA B 1 8 ? -2.596 -36.969 -9.195 1 96.81 8 ALA B CA 1
ATOM 4256 C C . ALA B 1 8 ? -1.786 -35.688 -9.484 1 96.81 8 ALA B C 1
ATOM 4258 O O . ALA B 1 8 ? -1.847 -35.156 -10.594 1 96.81 8 ALA B O 1
ATOM 4259 N N . VAL B 1 9 ? -1.022 -35.25 -8.516 1 97.31 9 VAL B N 1
ATOM 4260 C CA . VAL B 1 9 ? -0.186 -34.062 -8.68 1 97.31 9 VAL B CA 1
ATOM 4261 C C . VAL B 1 9 ? 0.919 -34.344 -9.695 1 97.31 9 VAL B C 1
ATOM 4263 O O . VAL B 1 9 ? 1.229 -33.5 -10.547 1 97.31 9 VAL B O 1
ATOM 4266 N N . ALA B 1 10 ? 1.471 -35.562 -9.656 1 97.06 10 ALA B N 1
ATOM 4267 C CA . ALA B 1 10 ? 2.51 -35.969 -10.602 1 97.06 10 ALA B CA 1
ATOM 4268 C C . ALA B 1 10 ? 1.97 -36 -12.031 1 97.06 10 ALA B C 1
ATOM 4270 O O . ALA B 1 10 ? 2.693 -35.719 -12.984 1 97.06 10 ALA B O 1
ATOM 4271 N N . ALA B 1 11 ? 0.714 -36.406 -12.172 1 97.5 11 ALA B N 1
ATOM 4272 C CA . ALA B 1 11 ? 0.09 -36.438 -13.492 1 97.5 11 ALA B CA 1
ATOM 4273 C C . ALA B 1 11 ? -0.032 -35.031 -14.07 1 97.5 11 ALA B C 1
ATOM 4275 O O . ALA B 1 11 ? 0.166 -34.812 -15.273 1 97.5 11 ALA B O 1
ATOM 4276 N N . LEU B 1 12 ? -0.403 -34.094 -13.234 1 97.44 12 LEU B N 1
ATOM 4277 C CA . LEU B 1 12 ? -0.472 -32.688 -13.664 1 97.44 12 LEU B CA 1
ATOM 4278 C C . LEU B 1 12 ? 0.898 -32.188 -14.102 1 97.44 12 LEU B C 1
ATOM 4280 O O . LEU B 1 12 ? 1.023 -31.578 -15.164 1 97.44 12 LEU B O 1
ATOM 4284 N N . ASP B 1 13 ? 1.934 -32.531 -13.32 1 96.62 13 ASP B N 1
ATOM 4285 C CA . ASP B 1 13 ? 3.311 -32.156 -13.625 1 96.62 13 ASP B CA 1
ATOM 4286 C C . ASP B 1 13 ? 3.768 -32.781 -14.945 1 96.62 13 ASP B C 1
ATOM 4288 O O . ASP B 1 13 ? 4.355 -32.094 -15.781 1 96.62 13 ASP B O 1
ATOM 4292 N N . ALA B 1 14 ? 3.447 -34 -15.148 1 97.31 14 ALA B N 1
ATOM 4293 C CA . ALA B 1 14 ? 3.844 -34.719 -16.359 1 97.31 14 ALA B CA 1
ATOM 4294 C C . ALA 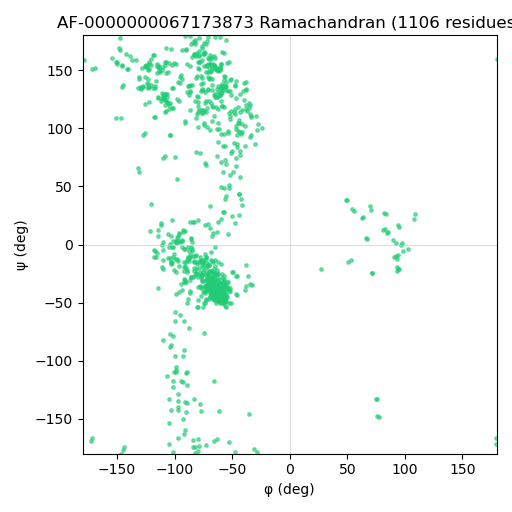B 1 14 ? 3.172 -34.156 -17.594 1 97.31 14 ALA B C 1
ATOM 4296 O O . ALA B 1 14 ? 3.793 -34.031 -18.656 1 97.31 14 ALA B O 1
ATOM 4297 N N . ALA B 1 15 ? 1.898 -33.812 -17.469 1 97.62 15 ALA B N 1
ATOM 4298 C CA . ALA B 1 15 ? 1.17 -33.219 -18.578 1 97.62 15 ALA B CA 1
ATOM 4299 C C . ALA B 1 15 ? 1.792 -31.891 -19 1 97.62 15 ALA B C 1
ATOM 4301 O O . ALA B 1 15 ? 1.949 -31.625 -20.188 1 97.62 15 ALA B O 1
ATOM 4302 N N . LEU B 1 16 ? 2.219 -31.078 -18.031 1 97 16 LEU B N 1
ATOM 4303 C CA . LEU B 1 16 ? 2.828 -29.781 -18.328 1 97 16 LEU B CA 1
ATOM 4304 C C . LEU B 1 16 ? 4.211 -29.969 -18.938 1 97 16 LEU B C 1
ATOM 4306 O O . LEU B 1 16 ? 4.586 -29.219 -19.859 1 97 16 LEU B O 1
ATOM 4310 N N . ASN B 1 17 ? 4.953 -30.969 -18.438 1 96.62 17 ASN B N 1
ATOM 4311 C CA . ASN B 1 17 ? 6.254 -31.266 -19.031 1 96.62 17 ASN B CA 1
ATOM 4312 C C . ASN B 1 17 ? 6.125 -31.688 -20.5 1 96.62 17 ASN B C 1
ATOM 4314 O O . ASN B 1 17 ? 6.938 -31.281 -21.328 1 96.62 17 ASN B O 1
ATOM 4318 N N . THR B 1 18 ? 5.121 -32.438 -20.781 1 97.38 18 THR B N 1
ATOM 4319 C CA . THR B 1 18 ? 4.871 -32.844 -22.156 1 97.38 18 THR B CA 1
ATOM 4320 C C . THR B 1 18 ? 4.574 -31.656 -23.047 1 97.38 18 THR B C 1
ATOM 4322 O O . THR B 1 18 ? 5.117 -31.531 -24.141 1 97.38 18 THR B O 1
ATOM 4325 N N . LEU B 1 19 ? 3.771 -30.781 -22.594 1 97.5 19 LEU B N 1
ATOM 4326 C CA . LEU B 1 19 ? 3.418 -29.578 -23.359 1 97.5 19 LEU B CA 1
ATOM 4327 C C . LEU B 1 19 ? 4.637 -28.688 -23.562 1 97.5 19 LEU B C 1
ATOM 4329 O O . LEU B 1 19 ? 4.797 -28.094 -24.625 1 97.5 19 LEU B O 1
ATOM 4333 N N . LEU B 1 20 ? 5.465 -28.609 -22.516 1 95.94 20 LEU B N 1
ATOM 4334 C CA . LEU B 1 20 ? 6.641 -27.734 -22.562 1 95.94 20 LEU B CA 1
ATOM 4335 C C . LEU B 1 20 ? 7.652 -28.266 -23.578 1 95.94 20 LEU B C 1
ATOM 4337 O O . LEU B 1 20 ? 8.367 -27.469 -24.203 1 95.94 20 LEU B O 1
ATOM 4341 N N . THR B 1 21 ? 7.68 -29.594 -23.812 1 95.38 21 THR B N 1
ATOM 4342 C CA . THR B 1 21 ? 8.727 -30.203 -24.641 1 95.38 21 THR B CA 1
ATOM 4343 C C . THR B 1 21 ? 8.227 -30.438 -26.062 1 95.38 21 THR B C 1
ATOM 4345 O O . THR B 1 21 ? 8.938 -31.031 -26.875 1 95.38 21 THR B O 1
ATOM 4348 N N . LEU B 1 22 ? 7.023 -30.031 -26.375 1 95.94 22 LEU B N 1
ATOM 4349 C CA . LEU B 1 22 ? 6.527 -30.125 -27.75 1 95.94 22 LEU B CA 1
ATOM 4350 C C . LEU B 1 22 ? 7.375 -29.281 -28.703 1 95.94 22 LEU B C 1
ATOM 4352 O O . LEU B 1 22 ? 7.949 -28.281 -28.297 1 95.94 22 LEU B O 1
ATOM 4356 N N . PRO B 1 23 ? 7.48 -29.703 -29.938 1 95.56 23 PRO B N 1
ATOM 4357 C CA . PRO B 1 23 ? 8.164 -28.875 -30.938 1 95.56 23 PRO B CA 1
ATOM 4358 C C . PRO B 1 23 ? 7.297 -27.734 -31.453 1 95.56 23 PRO B C 1
ATOM 4360 O O . PRO B 1 23 ? 6.812 -27.797 -32.594 1 95.56 23 PRO B O 1
ATOM 4363 N N . HIS B 1 24 ? 7.156 -26.688 -30.766 1 95 24 HIS B N 1
ATOM 4364 C CA . HIS B 1 24 ? 6.215 -25.609 -31.016 1 95 24 HIS B CA 1
ATOM 4365 C C . HIS B 1 24 ? 6.43 -25 -32.406 1 95 24 HIS B C 1
ATOM 4367 O O . HIS B 1 24 ? 5.469 -24.688 -33.094 1 95 24 HIS B O 1
ATOM 4373 N N . SER B 1 25 ? 7.711 -24.828 -32.812 1 91.88 25 SER B N 1
ATOM 4374 C CA . SER B 1 25 ? 8.016 -24.188 -34.094 1 91.88 25 SER B CA 1
ATOM 4375 C C . SER B 1 25 ? 7.562 -25.031 -35.281 1 91.88 25 SER B C 1
ATOM 4377 O O . SER B 1 25 ? 7.457 -24.547 -36.406 1 91.88 25 SER B O 1
ATOM 4379 N N . ALA B 1 26 ? 7.262 -26.328 -35 1 93.88 26 ALA B N 1
ATOM 4380 C CA . ALA B 1 26 ? 6.879 -27.234 -36.062 1 93.88 26 ALA B CA 1
ATOM 4381 C C . ALA B 1 26 ? 5.375 -27.484 -36.062 1 93.88 26 ALA B C 1
ATOM 4383 O O . ALA B 1 26 ? 4.855 -28.219 -36.906 1 93.88 26 ALA B O 1
ATOM 4384 N N . LEU B 1 27 ? 4.656 -26.906 -35.188 1 95.69 27 LEU B N 1
ATOM 4385 C CA . LEU B 1 27 ? 3.223 -27.141 -35.062 1 95.69 27 LEU B CA 1
ATOM 4386 C C . LEU B 1 27 ? 2.438 -26.172 -35.938 1 95.69 27 LEU B C 1
ATOM 4388 O O . LEU B 1 27 ? 2.918 -25.078 -36.25 1 95.69 27 LEU B O 1
ATOM 4392 N N . THR B 1 28 ? 1.229 -26.562 -36.312 1 96.06 28 THR B N 1
ATOM 4393 C CA . THR B 1 28 ? 0.358 -25.703 -37.094 1 96.06 28 THR B CA 1
ATOM 4394 C C . THR B 1 28 ? -0.25 -24.594 -36.25 1 96.06 28 THR B C 1
ATOM 4396 O O . THR B 1 28 ? -0.242 -24.688 -35.031 1 96.06 28 THR B O 1
ATOM 4399 N N . ASP B 1 29 ? -0.808 -23.547 -36.906 1 94.5 29 ASP B N 1
ATOM 4400 C CA . ASP B 1 29 ? -1.485 -22.469 -36.188 1 94.5 29 ASP B CA 1
ATOM 4401 C C . ASP B 1 29 ? -2.615 -23 -35.312 1 94.5 29 ASP B C 1
ATOM 4403 O O . ASP B 1 29 ? -2.77 -22.578 -34.188 1 94.5 29 ASP B O 1
ATOM 4407 N N . ALA B 1 30 ? -3.336 -23.938 -35.875 1 95 30 ALA B N 1
ATOM 4408 C CA . ALA B 1 30 ? -4.473 -24.516 -35.156 1 95 30 ALA B CA 1
ATOM 4409 C C . ALA B 1 30 ? -4.008 -25.266 -33.906 1 95 30 ALA B C 1
ATOM 4411 O O . ALA B 1 30 ? -4.633 -25.156 -32.844 1 95 30 ALA B O 1
ATOM 4412 N N . GLU B 1 31 ? -2.893 -26 -34.062 1 96.38 31 GLU B N 1
ATOM 4413 C CA . GLU B 1 31 ? -2.346 -26.75 -32.938 1 96.38 31 GLU B CA 1
ATOM 4414 C C . GLU B 1 31 ? -1.83 -25.812 -31.844 1 96.38 31 GLU B C 1
ATOM 4416 O O . GLU B 1 31 ? -2.059 -26.047 -30.656 1 96.38 31 GLU B O 1
ATOM 4421 N N . LEU B 1 32 ? -1.197 -24.766 -32.25 1 96.81 32 LEU B N 1
ATOM 4422 C CA . LEU B 1 32 ? -0.66 -23.797 -31.297 1 96.81 32 LEU B CA 1
ATOM 4423 C C . LEU B 1 32 ? -1.784 -23.094 -30.547 1 96.81 32 LEU B C 1
ATOM 4425 O O . LEU B 1 32 ? -1.695 -22.906 -29.328 1 96.81 32 LEU B O 1
ATOM 4429 N N . LEU B 1 33 ? -2.816 -22.734 -31.203 1 95.69 33 LEU B N 1
ATOM 4430 C CA . LEU B 1 33 ? -3.965 -22.094 -30.562 1 95.69 33 LEU B CA 1
ATOM 4431 C C . LEU B 1 33 ? -4.691 -23.078 -29.641 1 95.69 33 LEU B C 1
ATOM 4433 O O . LEU B 1 33 ? -5.23 -22.688 -28.609 1 95.69 33 LEU B O 1
ATOM 4437 N N . THR B 1 34 ? -4.684 -24.375 -30 1 96.44 34 THR B N 1
ATOM 4438 C CA . THR B 1 34 ? -5.258 -25.422 -29.156 1 96.44 34 THR B CA 1
ATOM 4439 C C . THR B 1 34 ? -4.492 -25.531 -27.844 1 96.44 34 THR B C 1
ATOM 4441 O O . THR B 1 34 ? -5.09 -25.688 -26.766 1 96.44 34 THR B O 1
ATOM 4444 N N . ILE B 1 35 ? -3.182 -25.438 -27.938 1 97.44 35 ILE B N 1
ATOM 4445 C CA . ILE B 1 35 ? -2.352 -25.438 -26.734 1 97.44 35 ILE B CA 1
ATOM 4446 C C . ILE B 1 35 ? -2.725 -24.25 -25.844 1 97.44 35 ILE B C 1
ATOM 4448 O O . ILE B 1 35 ? -2.963 -24.422 -24.641 1 97.44 35 ILE B O 1
ATOM 4452 N N . CYS B 1 36 ? -2.838 -23.016 -26.422 1 97.31 36 CYS B N 1
ATOM 4453 C CA . CYS B 1 36 ? -3.193 -21.828 -25.656 1 97.31 36 CYS B CA 1
ATOM 4454 C C . CYS B 1 36 ? -4.562 -21.984 -25.016 1 97.31 36 CYS B C 1
ATOM 4456 O O . CYS B 1 36 ? -4.742 -21.641 -23.844 1 97.31 36 CYS B O 1
ATOM 4458 N N . ALA B 1 37 ? -5.48 -22.562 -25.734 1 96.69 37 ALA B N 1
ATOM 4459 C CA . ALA B 1 37 ? -6.832 -22.766 -25.203 1 96.69 37 ALA B CA 1
ATOM 4460 C C . ALA B 1 37 ? -6.84 -23.781 -24.062 1 96.69 37 ALA B C 1
ATOM 4462 O O . ALA B 1 37 ? -7.551 -23.594 -23.078 1 96.69 37 ALA B O 1
ATOM 4463 N N . GLY B 1 38 ? -6.113 -24.875 -24.25 1 97.5 38 GLY B N 1
ATOM 4464 C CA . GLY B 1 38 ? -5.996 -25.859 -23.203 1 97.5 38 GLY B CA 1
ATOM 4465 C C . GLY B 1 38 ? -5.395 -25.312 -21.922 1 97.5 38 GLY B C 1
ATOM 4466 O O . GLY B 1 38 ? -5.859 -25.625 -20.828 1 97.5 38 GLY B O 1
ATOM 4467 N N . LEU B 1 39 ? -4.379 -24.5 -22.047 1 98.06 39 LEU B N 1
ATOM 4468 C CA . LEU B 1 39 ? -3.756 -23.844 -20.906 1 98.06 39 LEU B CA 1
ATOM 4469 C C . LEU B 1 39 ? -4.727 -22.891 -20.234 1 98.06 39 LEU B C 1
ATOM 4471 O O . LEU B 1 39 ? -4.754 -22.781 -19 1 98.06 39 LEU B O 1
ATOM 4475 N N . GLN B 1 40 ? -5.512 -22.188 -21.047 1 97.31 40 GLN B N 1
ATOM 4476 C CA . GLN B 1 40 ? -6.508 -21.281 -20.484 1 97.31 40 GLN B CA 1
ATOM 4477 C C . GLN B 1 40 ? -7.559 -22.047 -19.688 1 97.31 40 GLN B C 1
ATOM 4479 O O . GLN B 1 40 ? -7.977 -21.609 -18.609 1 97.31 40 GLN B O 1
ATOM 4484 N N . ASP B 1 41 ? -7.984 -23.156 -20.203 1 97 41 ASP B N 1
ATOM 4485 C CA . ASP B 1 41 ? -8.938 -24 -19.5 1 97 41 ASP B CA 1
ATOM 4486 C C . ASP B 1 41 ? -8.383 -24.422 -18.141 1 97 41 ASP B C 1
ATOM 4488 O O . ASP B 1 41 ? -9.094 -24.422 -17.141 1 97 41 ASP B O 1
ATOM 4492 N N . ALA B 1 42 ? -7.141 -24.797 -18.156 1 97.69 42 ALA B N 1
ATOM 4493 C CA . ALA B 1 42 ? -6.488 -25.156 -16.891 1 97.69 42 ALA B CA 1
ATOM 4494 C C . ALA B 1 42 ? -6.492 -23.969 -15.922 1 97.69 42 ALA B C 1
ATOM 4496 O O . ALA B 1 42 ? -6.832 -24.125 -14.75 1 97.69 42 ALA B O 1
ATOM 4497 N N . ARG B 1 43 ? -6.137 -22.734 -16.422 1 97.5 43 ARG B N 1
ATOM 4498 C CA . ARG B 1 43 ? -6.145 -21.531 -15.602 1 97.5 43 ARG B CA 1
ATOM 4499 C C . ARG B 1 43 ? -7.531 -21.266 -15.008 1 97.5 43 ARG B C 1
ATOM 4501 O O . ARG B 1 43 ? -7.652 -20.797 -13.883 1 97.5 43 ARG B O 1
ATOM 4508 N N . ASN B 1 44 ? -8.539 -21.609 -15.766 1 97.5 44 ASN B N 1
ATOM 4509 C CA . ASN B 1 44 ? -9.922 -21.406 -15.336 1 97.5 44 ASN B CA 1
ATOM 4510 C C . ASN B 1 44 ? -10.312 -22.359 -14.219 1 97.5 44 ASN B C 1
ATOM 4512 O O . ASN B 1 44 ? -11.031 -21.969 -13.289 1 97.5 44 ASN B O 1
ATOM 4516 N N . ARG B 1 45 ? -9.797 -23.562 -14.242 1 97.81 45 ARG B N 1
ATOM 4517 C CA . ARG B 1 45 ? -10.32 -24.625 -13.391 1 97.81 45 ARG B CA 1
ATOM 4518 C C . ARG B 1 45 ? -9.469 -24.797 -12.141 1 97.81 45 ARG B C 1
ATOM 4520 O O . ARG B 1 45 ? -9.938 -25.312 -11.125 1 97.81 45 ARG B O 1
ATOM 4527 N N . ILE B 1 46 ? -8.211 -24.406 -12.141 1 98.06 46 ILE B N 1
ATOM 4528 C CA . ILE B 1 46 ? -7.266 -24.609 -11.055 1 98.06 46 ILE B CA 1
ATOM 4529 C C . ILE B 1 46 ? -7.832 -24.031 -9.758 1 98.06 46 ILE B C 1
ATOM 4531 O O . ILE B 1 46 ? -7.789 -24.672 -8.711 1 98.06 46 ILE B O 1
ATOM 4535 N N . PRO B 1 47 ? -8.438 -22.828 -9.805 1 97.81 47 PRO B N 1
ATOM 4536 C CA . PRO B 1 47 ? -8.953 -22.281 -8.547 1 97.81 47 PRO B CA 1
ATOM 4537 C C . PRO B 1 47 ? -10.031 -23.156 -7.918 1 97.81 47 PRO B C 1
ATOM 4539 O O . PRO B 1 47 ? -10.117 -23.25 -6.691 1 97.81 47 PRO B O 1
ATOM 4542 N N . ALA B 1 48 ? -10.836 -23.828 -8.711 1 97.75 48 ALA B N 1
ATOM 4543 C CA . ALA B 1 48 ? -11.906 -24.672 -8.188 1 97.75 48 ALA B CA 1
ATOM 4544 C C . ALA B 1 48 ? -11.344 -25.812 -7.348 1 97.75 48 ALA B C 1
ATOM 4546 O O . ALA B 1 48 ? -11.906 -26.172 -6.309 1 97.75 48 ALA B O 1
ATOM 4547 N N . VAL B 1 49 ? -10.266 -26.422 -7.797 1 98.06 49 VAL B N 1
ATOM 4548 C CA . VAL B 1 49 ? -9.594 -27.469 -7.031 1 98.06 49 VAL B CA 1
ATOM 4549 C C . VAL B 1 49 ? -9.023 -26.891 -5.742 1 98.06 49 VAL B C 1
ATOM 4551 O O . VAL B 1 49 ? -9.203 -27.453 -4.66 1 98.06 49 VAL B O 1
ATOM 4554 N N . GLU B 1 50 ? -8.391 -25.766 -5.855 1 98.19 50 GLU B N 1
ATOM 4555 C CA . GLU B 1 50 ? -7.734 -25.141 -4.715 1 98.19 50 GLU B CA 1
ATOM 4556 C C . GLU B 1 50 ? -8.75 -24.734 -3.648 1 98.19 50 GLU B C 1
ATOM 4558 O O . GLU B 1 50 ? -8.492 -24.891 -2.453 1 98.19 50 GLU B O 1
ATOM 4563 N N . HIS B 1 51 ? -9.891 -24.203 -4.09 1 98.06 51 HIS B N 1
ATOM 4564 C CA . HIS B 1 51 ? -10.938 -23.828 -3.145 1 98.06 51 HIS B CA 1
ATOM 4565 C C . HIS B 1 51 ? -11.359 -25.016 -2.287 1 98.06 51 HIS B C 1
ATOM 4567 O O . HIS B 1 51 ? -11.555 -24.875 -1.077 1 98.06 51 HIS B O 1
ATOM 4573 N N . ARG B 1 52 ? -11.5 -26.172 -2.865 1 97.31 52 ARG B N 1
ATOM 4574 C CA . ARG B 1 52 ? -11.898 -27.375 -2.143 1 97.31 52 ARG B CA 1
ATOM 4575 C C . ARG B 1 52 ? -10.836 -27.797 -1.134 1 97.31 52 ARG B C 1
ATOM 4577 O O . ARG B 1 52 ? -11.148 -28.172 -0.002 1 97.31 52 ARG B O 1
ATOM 4584 N N . ALA B 1 53 ? -9.578 -27.688 -1.565 1 98.06 53 ALA B N 1
ATOM 4585 C CA . ALA B 1 53 ? -8.477 -28.031 -0.666 1 98.06 53 ALA B CA 1
ATOM 4586 C C . ALA B 1 53 ? -8.422 -27.062 0.516 1 98.06 53 ALA B C 1
ATOM 4588 O O . ALA B 1 53 ? -8.289 -27.5 1.666 1 98.06 53 ALA B O 1
ATOM 4589 N N . ILE B 1 54 ? -8.516 -25.766 0.222 1 97.94 54 ILE B N 1
ATOM 4590 C CA . ILE B 1 54 ? -8.445 -24.734 1.263 1 97.94 54 ILE B CA 1
ATOM 4591 C C . ILE B 1 54 ? -9.641 -24.875 2.203 1 97.94 54 ILE B C 1
ATOM 4593 O O . ILE B 1 54 ? -9.5 -24.766 3.422 1 97.94 54 ILE B O 1
ATOM 4597 N N . ALA B 1 55 ? -10.836 -25.109 1.673 1 96.69 55 ALA B N 1
ATOM 4598 C CA . ALA B 1 55 ? -12.031 -25.297 2.486 1 96.69 55 ALA B CA 1
ATOM 4599 C C . ALA B 1 55 ? -11.875 -26.5 3.412 1 96.69 55 ALA B C 1
ATOM 4601 O O . ALA B 1 55 ? -12.227 -26.438 4.594 1 96.69 55 ALA B O 1
ATOM 4602 N N . ALA B 1 56 ? -11.352 -27.594 2.92 1 96.19 56 ALA B N 1
ATOM 4603 C CA . ALA B 1 56 ? -11.141 -28.797 3.727 1 96.19 56 ALA B CA 1
ATOM 4604 C C . ALA B 1 56 ? -10.148 -28.531 4.855 1 96.19 56 ALA B C 1
ATOM 4606 O O . ALA B 1 56 ? -10.367 -28.953 5.996 1 96.19 56 ALA B O 1
ATOM 4607 N N . LEU B 1 57 ? -9.047 -27.828 4.508 1 96.56 57 LEU B N 1
ATOM 4608 C CA . LEU B 1 57 ? -8.078 -27.438 5.531 1 96.56 57 LEU B CA 1
ATOM 4609 C C . LEU B 1 57 ? -8.758 -26.625 6.637 1 96.56 57 LEU B C 1
ATOM 4611 O O . LEU B 1 57 ? -8.57 -26.922 7.82 1 96.56 57 LEU B O 1
ATOM 4615 N N . SER B 1 58 ? -9.539 -25.688 6.23 1 94.44 58 SER B N 1
ATOM 4616 C CA . SER B 1 58 ? -10.18 -24.766 7.172 1 94.44 58 SER B CA 1
ATOM 4617 C C . SER B 1 58 ? -11.164 -25.516 8.078 1 94.44 58 SER B C 1
ATOM 4619 O O . SER B 1 58 ? -11.414 -25.078 9.203 1 94.44 58 SER B O 1
ATOM 4621 N N . GLN B 1 59 ? -11.695 -26.609 7.664 1 92.75 59 GLN B N 1
ATOM 4622 C CA . GLN B 1 59 ? -12.68 -27.375 8.422 1 92.75 59 GLN B CA 1
ATOM 4623 C C . GLN B 1 59 ? -11.992 -28.328 9.398 1 92.75 59 GLN B C 1
ATOM 4625 O O . GLN B 1 59 ? -12.516 -28.594 10.484 1 92.75 59 GLN B O 1
ATOM 4630 N N . GLN B 1 60 ? -10.82 -28.75 9.086 1 93.06 60 GLN B N 1
ATOM 4631 C CA . GLN B 1 60 ? -10.297 -29.875 9.844 1 93.06 60 GLN B CA 1
ATOM 4632 C C . GLN B 1 60 ? -9.133 -29.453 10.734 1 93.06 60 GLN B C 1
ATOM 4634 O O . GLN B 1 60 ? -8.719 -30.188 11.625 1 93.06 60 GLN B O 1
ATOM 4639 N N . THR B 1 61 ? -8.539 -28.328 10.422 1 95.69 61 THR B N 1
ATOM 4640 C CA . THR B 1 61 ? -7.402 -27.875 11.227 1 95.69 61 THR B CA 1
ATOM 4641 C C . THR B 1 61 ? -7.398 -26.359 11.352 1 95.69 61 THR B C 1
ATOM 4643 O O . THR B 1 61 ? -8.398 -25.703 11.047 1 95.69 61 THR B O 1
ATOM 4646 N N . THR B 1 62 ? -6.355 -25.812 12.023 1 94.94 62 THR B N 1
ATOM 4647 C CA . THR B 1 62 ? -6.18 -24.375 12.219 1 94.94 62 THR B CA 1
ATOM 4648 C C . THR B 1 62 ? -4.809 -23.938 11.719 1 94.94 62 THR B C 1
ATOM 4650 O O . THR B 1 62 ? -3.883 -24.734 11.617 1 94.94 62 THR B O 1
ATOM 4653 N N . PRO B 1 63 ? -4.715 -22.688 11.336 1 94.81 63 PRO B N 1
ATOM 4654 C CA . PRO B 1 63 ? -3.396 -22.172 10.953 1 94.81 63 PRO B CA 1
ATOM 4655 C C . PRO B 1 63 ? -2.336 -22.422 12.023 1 94.81 63 PRO B C 1
ATOM 4657 O O . PRO B 1 63 ? -1.201 -22.781 11.703 1 94.81 63 PRO B O 1
ATOM 4660 N N . ALA B 1 64 ? -2.709 -22.266 13.266 1 91.69 64 ALA B N 1
ATOM 4661 C CA . ALA B 1 64 ? -1.781 -22.469 14.375 1 91.69 64 ALA B CA 1
ATOM 4662 C C . ALA B 1 64 ? -1.254 -23.906 14.398 1 91.69 64 ALA B C 1
ATOM 4664 O O . ALA B 1 64 ? -0.067 -24.125 14.641 1 91.69 64 ALA B O 1
ATOM 4665 N N . ALA B 1 65 ? -2.15 -24.797 14.117 1 94 65 ALA B N 1
ATOM 4666 C CA . ALA B 1 65 ? -1.765 -26.219 14.094 1 94 65 ALA B CA 1
ATOM 4667 C C . ALA B 1 65 ? -0.757 -26.5 12.984 1 94 65 ALA B C 1
ATOM 4669 O O . ALA B 1 65 ? 0.025 -27.438 13.07 1 94 65 ALA B O 1
ATOM 4670 N N . ILE B 1 66 ? -0.767 -25.703 11.961 1 94.19 66 ILE B N 1
ATOM 4671 C CA . ILE B 1 66 ? 0.122 -25.859 10.82 1 94.19 66 ILE B CA 1
ATOM 4672 C C . ILE B 1 66 ? 1.393 -25.047 11.023 1 94.19 66 ILE B C 1
ATOM 4674 O O . ILE B 1 66 ? 2.414 -25.297 10.383 1 94.19 66 ILE B O 1
ATOM 4678 N N . GLY B 1 67 ? 1.337 -24.047 11.945 1 91.38 67 GLY B N 1
ATOM 4679 C CA . GLY B 1 67 ? 2.518 -23.25 12.258 1 91.38 67 GLY B CA 1
ATOM 4680 C C . GLY B 1 67 ? 2.432 -21.828 11.734 1 91.38 67 GLY B C 1
ATOM 4681 O O . GLY B 1 67 ? 3.453 -21.219 11.422 1 91.38 67 GLY B O 1
ATOM 4682 N N . ALA B 1 68 ? 1.309 -21.312 11.562 1 93 68 ALA B N 1
ATOM 4683 C CA . ALA B 1 68 ? 1.115 -19.953 11.086 1 93 68 ALA B CA 1
ATOM 4684 C C . ALA B 1 68 ? 0.013 -19.25 11.867 1 93 68 ALA B C 1
ATOM 4686 O O . ALA B 1 68 ? -0.818 -19.891 12.508 1 93 68 ALA B O 1
ATOM 4687 N N . LYS B 1 69 ? 0.066 -17.938 11.82 1 89.19 69 LYS B N 1
ATOM 4688 C CA . LYS B 1 69 ? -0.904 -17.141 12.578 1 89.19 69 LYS B CA 1
ATOM 4689 C C . LYS B 1 69 ? -2.227 -17.031 11.82 1 89.19 69 LYS B C 1
ATOM 4691 O O . LYS B 1 69 ? -3.254 -16.688 12.414 1 89.19 69 LYS B O 1
ATOM 4696 N N . SER B 1 70 ? -2.199 -17.25 10.531 1 93.19 70 SER B N 1
ATOM 4697 C CA . SER B 1 70 ? -3.387 -17.094 9.695 1 93.19 70 SER B CA 1
ATOM 4698 C C . SER B 1 70 ? -3.311 -17.953 8.453 1 93.19 70 SER B C 1
ATOM 4700 O O . SER B 1 70 ? -2.232 -18.438 8.086 1 93.19 70 SER B O 1
ATOM 4702 N N . TRP B 1 71 ? -4.469 -18.188 7.859 1 95.5 71 TRP B N 1
ATOM 4703 C CA . TRP B 1 71 ? -4.512 -19.031 6.668 1 95.5 71 TRP B CA 1
ATOM 4704 C C . TRP B 1 71 ? -3.75 -18.375 5.516 1 95.5 71 TRP B C 1
ATOM 4706 O O . TRP B 1 71 ? -3 -19.047 4.805 1 95.5 71 TRP B O 1
ATOM 4716 N N . PRO B 1 72 ? -3.9 -17.047 5.301 1 95.19 72 PRO B N 1
ATOM 4717 C CA . PRO B 1 72 ? -3.072 -16.438 4.262 1 95.19 72 PRO B CA 1
ATOM 4718 C C . PRO B 1 72 ? -1.578 -16.656 4.488 1 95.19 72 PRO B C 1
ATOM 4720 O O . PRO B 1 72 ? -0.835 -16.906 3.533 1 95.19 72 PRO B O 1
ATOM 4723 N N . LEU B 1 73 ? -1.185 -16.641 5.703 1 93.62 73 LEU B N 1
ATOM 4724 C CA . LEU B 1 73 ? 0.232 -16.859 5.977 1 93.62 73 LEU B CA 1
ATOM 4725 C C . LEU B 1 73 ? 0.619 -18.312 5.703 1 93.62 73 LEU B C 1
ATOM 4727 O O . LEU B 1 73 ? 1.726 -18.594 5.234 1 93.62 73 LEU B O 1
ATOM 4731 N N . VAL B 1 74 ? -0.265 -19.281 5.977 1 95.88 74 VAL B N 1
ATOM 4732 C CA . VAL B 1 74 ? -0.023 -20.672 5.625 1 95.88 74 VAL B CA 1
ATOM 4733 C C . VAL B 1 74 ? 0.238 -20.797 4.125 1 95.88 74 VAL B C 1
ATOM 4735 O O . VAL B 1 74 ? 1.253 -21.359 3.705 1 95.88 74 VAL B O 1
ATOM 4738 N N . LEU B 1 75 ? -0.621 -20.203 3.363 1 96.94 75 LEU B N 1
ATOM 4739 C CA . LEU B 1 75 ? -0.524 -20.312 1.912 1 96.94 75 LEU B CA 1
ATOM 4740 C C . LEU B 1 75 ? 0.686 -19.562 1.382 1 96.94 75 LEU B C 1
ATOM 4742 O O . LEU B 1 75 ? 1.412 -20.062 0.52 1 96.94 75 LEU B O 1
ATOM 4746 N N . ALA B 1 76 ? 0.887 -18.344 1.886 1 95.44 76 ALA B N 1
ATOM 4747 C CA . ALA B 1 76 ? 2.025 -17.562 1.427 1 95.44 76 ALA B CA 1
ATOM 4748 C C . ALA B 1 76 ? 3.34 -18.297 1.674 1 95.44 76 ALA B C 1
ATOM 4750 O O . ALA B 1 76 ? 4.215 -18.312 0.805 1 95.44 76 ALA B O 1
ATOM 4751 N N . THR B 1 77 ? 3.432 -18.891 2.809 1 93 77 THR B N 1
ATOM 4752 C CA . THR B 1 77 ? 4.66 -19.578 3.193 1 93 77 THR B CA 1
ATOM 4753 C C . THR B 1 77 ? 4.828 -20.875 2.406 1 93 77 THR B C 1
ATOM 4755 O O . THR B 1 77 ? 5.887 -21.125 1.83 1 93 77 THR B O 1
ATOM 4758 N N . ARG B 1 78 ? 3.781 -21.656 2.316 1 95.69 78 ARG B N 1
ATOM 4759 C CA . ARG B 1 78 ? 3.855 -22.984 1.697 1 95.69 78 ARG B CA 1
ATOM 4760 C C . ARG B 1 78 ? 3.986 -22.875 0.182 1 95.69 78 ARG B C 1
ATOM 4762 O O . ARG B 1 78 ? 4.629 -23.703 -0.455 1 95.69 78 ARG B O 1
ATOM 4769 N N . LEU B 1 79 ? 3.41 -21.828 -0.392 1 96.06 79 LEU B N 1
ATOM 4770 C CA . LEU B 1 79 ? 3.346 -21.75 -1.847 1 96.06 79 LEU B CA 1
ATOM 4771 C C . LEU B 1 79 ? 4.344 -20.719 -2.375 1 96.06 79 LEU B C 1
ATOM 4773 O O . LEU B 1 79 ? 4.566 -20.625 -3.584 1 96.06 79 LEU B O 1
ATOM 4777 N N . GLY B 1 80 ? 4.914 -19.922 -1.499 1 93.81 80 GLY B N 1
ATOM 4778 C CA . GLY B 1 80 ? 5.855 -18.906 -1.919 1 93.81 80 GLY B CA 1
ATOM 4779 C C . GLY B 1 80 ? 5.195 -17.766 -2.67 1 93.81 80 GLY B C 1
ATOM 4780 O O . GLY B 1 80 ? 5.785 -17.188 -3.592 1 93.81 80 GLY B O 1
ATOM 4781 N N . ILE B 1 81 ? 3.949 -17.469 -2.377 1 95.75 81 ILE B N 1
ATOM 4782 C CA . ILE B 1 81 ? 3.223 -16.391 -3.043 1 95.75 81 ILE B CA 1
ATOM 4783 C C . ILE B 1 81 ? 3.137 -15.18 -2.121 1 95.75 81 ILE B C 1
ATOM 4785 O O . ILE B 1 81 ? 3.518 -15.25 -0.951 1 95.75 81 ILE B O 1
ATOM 4789 N N . SER B 1 82 ? 2.719 -14.078 -2.686 1 94.19 82 SER B N 1
ATOM 4790 C CA . SER B 1 82 ? 2.615 -12.859 -1.894 1 94.19 82 SER B CA 1
ATOM 4791 C C . SER B 1 82 ? 1.488 -12.961 -0.87 1 94.19 82 SER B C 1
ATOM 4793 O O . SER B 1 82 ? 0.54 -13.719 -1.057 1 94.19 82 SER B O 1
ATOM 4795 N N . SER B 1 83 ? 1.628 -12.172 0.186 1 92.75 83 SER B N 1
ATOM 4796 C CA . SER B 1 83 ? 0.577 -12.102 1.196 1 92.75 83 SER B CA 1
ATOM 4797 C C . SER B 1 83 ? -0.738 -11.617 0.593 1 92.75 83 SER B C 1
ATOM 4799 O O . SER B 1 83 ? -1.809 -12.117 0.947 1 92.75 83 SER B O 1
ATOM 4801 N N . LYS B 1 84 ? -0.607 -10.688 -0.27 1 91.75 84 LYS B N 1
ATOM 4802 C CA . LYS B 1 84 ? -1.797 -10.164 -0.938 1 91.75 84 LYS B CA 1
ATOM 4803 C C . LYS B 1 84 ? -2.51 -11.266 -1.723 1 91.75 84 LYS B C 1
ATOM 4805 O O . LYS B 1 84 ? -3.729 -11.422 -1.619 1 91.75 84 LYS B O 1
ATOM 4810 N N . GLU B 1 85 ? -1.759 -12.008 -2.486 1 95.81 85 GLU B N 1
ATOM 4811 C CA . GLU B 1 85 ? -2.318 -13.102 -3.273 1 95.81 85 GLU B CA 1
ATOM 4812 C C . GLU B 1 85 ? -2.896 -14.195 -2.375 1 95.81 85 GLU B C 1
ATOM 4814 O O . GLU B 1 85 ? -3.965 -14.734 -2.658 1 95.81 85 GLU B O 1
ATOM 4819 N N . ALA B 1 86 ? -2.227 -14.523 -1.317 1 97 86 ALA B N 1
ATOM 4820 C CA . ALA B 1 86 ? -2.695 -15.531 -0.372 1 97 86 ALA B CA 1
ATOM 4821 C C . ALA B 1 86 ? -4.027 -15.125 0.25 1 97 86 ALA B C 1
ATOM 4823 O O . ALA B 1 86 ? -4.941 -15.938 0.37 1 97 86 ALA B O 1
ATOM 4824 N N . ARG B 1 87 ? -4.148 -13.852 0.624 1 94.69 87 ARG B N 1
ATOM 4825 C CA . ARG B 1 87 ? -5.391 -13.344 1.196 1 94.69 87 ARG B CA 1
ATOM 4826 C C . ARG B 1 87 ? -6.535 -13.445 0.195 1 94.69 87 ARG B C 1
ATOM 4828 O O . ARG B 1 87 ? -7.641 -13.859 0.549 1 94.69 87 ARG B O 1
ATOM 4835 N N . ARG B 1 88 ? -6.207 -13.055 -0.985 1 95 88 ARG B N 1
ATOM 4836 C CA . ARG B 1 88 ? -7.223 -13.133 -2.033 1 95 88 ARG B CA 1
ATOM 4837 C C . ARG B 1 88 ? -7.711 -14.57 -2.211 1 95 88 ARG B C 1
ATOM 4839 O O . ARG B 1 88 ? -8.914 -14.812 -2.297 1 95 88 ARG B O 1
ATOM 4846 N N . ARG B 1 89 ? -6.852 -15.523 -2.264 1 97.06 89 ARG B N 1
ATOM 4847 C CA . ARG B 1 89 ? -7.199 -16.922 -2.486 1 97.06 89 ARG B CA 1
ATOM 4848 C C . ARG B 1 89 ? -8.008 -17.484 -1.316 1 97.06 89 ARG B C 1
ATOM 4850 O O . ARG B 1 89 ? -8.93 -18.266 -1.513 1 97.06 89 ARG B O 1
ATOM 4857 N N . CYS B 1 90 ? -7.629 -17.062 -0.107 1 97.19 90 CYS B N 1
ATOM 4858 C CA . CYS B 1 90 ? -8.406 -17.484 1.056 1 97.19 90 CYS B CA 1
ATOM 4859 C C . CYS B 1 90 ? -9.82 -16.906 0.996 1 97.19 90 CYS B C 1
ATOM 4861 O O . CYS B 1 90 ? -10.789 -17.625 1.282 1 97.19 90 CYS B O 1
ATOM 4863 N N . THR B 1 91 ? -9.906 -15.641 0.604 1 95.5 91 THR B N 1
ATOM 4864 C CA . THR B 1 91 ? -11.219 -15 0.473 1 95.5 91 THR B CA 1
ATOM 4865 C C . THR B 1 91 ? -12.055 -15.703 -0.594 1 95.5 91 THR B C 1
ATOM 4867 O O . THR B 1 91 ? -13.234 -15.977 -0.384 1 95.5 91 THR B O 1
ATOM 4870 N N . ASP B 1 92 ? -11.461 -16.016 -1.706 1 96.25 92 ASP B N 1
ATOM 4871 C CA . ASP B 1 92 ? -12.156 -16.719 -2.783 1 96.25 92 ASP B CA 1
ATOM 4872 C C . ASP B 1 92 ? -12.648 -18.094 -2.318 1 96.25 92 ASP B C 1
ATOM 4874 O O . ASP B 1 92 ? -13.781 -18.484 -2.611 1 96.25 92 ASP B O 1
ATOM 4878 N N . ALA B 1 93 ? -11.789 -18.781 -1.632 1 97.5 93 ALA B N 1
ATOM 4879 C CA . ALA B 1 93 ? -12.156 -20.125 -1.161 1 97.5 93 ALA B CA 1
ATOM 4880 C C . ALA B 1 93 ? -13.344 -20.062 -0.21 1 97.5 93 ALA B C 1
ATOM 4882 O O . ALA B 1 93 ? -14.195 -20.953 -0.213 1 97.5 93 ALA B O 1
ATOM 4883 N N . ALA B 1 94 ? -13.359 -19.031 0.622 1 96.06 94 ALA B N 1
ATOM 4884 C CA . ALA B 1 94 ? -14.461 -18.844 1.56 1 96.06 94 ALA B CA 1
ATOM 4885 C C . ALA B 1 94 ? -15.781 -18.609 0.819 1 96.06 94 ALA B C 1
ATOM 4887 O O . ALA B 1 94 ? -16.844 -19.031 1.286 1 96.06 94 ALA B O 1
ATOM 4888 N N . GLU B 1 95 ? -15.703 -17.969 -0.379 1 96.25 95 GLU B N 1
ATOM 4889 C CA . GLU B 1 95 ? -16.891 -17.609 -1.146 1 96.25 95 GLU B CA 1
ATOM 4890 C C . GLU B 1 95 ? -17.266 -18.719 -2.133 1 96.25 95 GLU B C 1
ATOM 4892 O O . GLU B 1 95 ? -18.438 -18.938 -2.422 1 96.25 95 GLU B O 1
ATOM 4897 N N . LEU B 1 96 ? -16.281 -19.422 -2.631 1 97.62 96 LEU B N 1
ATOM 4898 C CA . LEU B 1 96 ? -16.516 -20.297 -3.781 1 97.62 96 LEU B CA 1
ATOM 4899 C C . LEU B 1 96 ? -16.281 -21.75 -3.416 1 97.62 96 LEU B C 1
ATOM 4901 O O . LEU B 1 96 ? -16.625 -22.656 -4.191 1 97.62 96 LEU B O 1
ATOM 4905 N N . GLY B 1 97 ? -15.711 -22.031 -2.26 1 96.25 97 GLY B N 1
ATOM 4906 C CA . GLY B 1 97 ? -15.469 -23.391 -1.816 1 96.25 97 GLY B CA 1
ATOM 4907 C C . GLY B 1 97 ? -16.688 -24.031 -1.164 1 96.25 97 GLY B C 1
ATOM 4908 O O . GLY B 1 97 ? -17.625 -23.344 -0.774 1 96.25 97 GLY B O 1
ATOM 4909 N N . PRO B 1 98 ? -16.609 -25.359 -1.083 1 95 98 PRO B N 1
ATOM 4910 C CA . PRO B 1 98 ? -17.688 -26.047 -0.379 1 95 98 PRO B CA 1
ATOM 4911 C C . PRO B 1 98 ? -17.781 -25.672 1.096 1 95 98 PRO B C 1
ATOM 4913 O O . PRO B 1 98 ? -16.781 -25.266 1.689 1 95 98 PRO B O 1
ATOM 4916 N N . ARG B 1 99 ? -18.953 -25.766 1.577 1 93.62 99 ARG B N 1
ATOM 4917 C CA . ARG B 1 99 ? -19.203 -25.438 2.979 1 93.62 99 ARG B CA 1
ATOM 4918 C C . ARG B 1 99 ? -19.812 -26.625 3.717 1 93.62 99 ARG B C 1
ATOM 4920 O O . ARG B 1 99 ? -20.25 -27.594 3.092 1 93.62 99 ARG B O 1
ATOM 4927 N N . VAL B 1 100 ? -19.656 -26.625 4.961 1 91 100 VAL B N 1
ATOM 4928 C CA . VAL B 1 100 ? -20.25 -27.641 5.828 1 91 100 VAL B CA 1
ATOM 4929 C C . VAL B 1 100 ? -21.047 -26.953 6.945 1 91 100 VAL B C 1
ATOM 4931 O O . VAL B 1 100 ? -20.594 -25.969 7.52 1 91 100 VAL B O 1
ATOM 4934 N N . SER B 1 101 ? -22.25 -27.531 7.16 1 89.62 101 SER B N 1
ATOM 4935 C CA . SER B 1 101 ? -23.094 -27 8.227 1 89.62 101 SER B CA 1
ATOM 4936 C C . SER B 1 101 ? -22.547 -27.375 9.602 1 89.62 101 SER B C 1
ATOM 4938 O O . SER B 1 101 ? -21.625 -28.188 9.703 1 89.62 101 SER B O 1
ATOM 4940 N N . MET B 1 102 ? -23.219 -26.766 10.586 1 86.44 102 MET B N 1
ATOM 4941 C CA . MET B 1 102 ? -22.844 -27.078 11.969 1 86.44 102 MET B CA 1
ATOM 4942 C C . MET B 1 102 ? -23.109 -28.547 12.297 1 86.44 102 MET B C 1
ATOM 4944 O O . MET B 1 102 ? -22.438 -29.125 13.148 1 86.44 102 MET B O 1
ATOM 4948 N N . THR B 1 103 ? -24.062 -29.125 11.523 1 89.56 103 THR B N 1
ATOM 4949 C CA . THR B 1 103 ? -24.422 -30.531 11.742 1 89.56 103 THR B CA 1
ATOM 4950 C C . THR B 1 103 ? -23.609 -31.438 10.828 1 89.56 103 THR B C 1
ATOM 4952 O O . THR B 1 103 ? -23.844 -32.656 10.797 1 89.56 103 THR B O 1
ATOM 4955 N N . GLY B 1 104 ? -22.672 -30.859 10.055 1 85.44 104 GLY B N 1
ATOM 4956 C CA . GLY B 1 104 ? -21.781 -31.656 9.234 1 85.44 104 GLY B CA 1
ATOM 4957 C C . GLY B 1 104 ? -22.328 -31.922 7.836 1 85.44 104 GLY B C 1
ATOM 4958 O O . GLY B 1 104 ? -21.703 -32.656 7.051 1 85.44 104 GLY B O 1
ATOM 4959 N N . GLU B 1 105 ? -23.453 -31.375 7.5 1 90.12 105 GLU B N 1
ATOM 4960 C CA . GLU B 1 105 ? -24.047 -31.562 6.18 1 90.12 105 GLU B CA 1
ATOM 4961 C C . GLU B 1 105 ? -23.344 -30.703 5.137 1 90.12 105 GLU B C 1
ATOM 4963 O O . GLU B 1 105 ? -22.984 -29.547 5.41 1 90.12 105 GLU B O 1
ATOM 4968 N N . ALA B 1 106 ? -23.141 -31.344 3.971 1 90.19 106 ALA B N 1
ATOM 4969 C CA . ALA B 1 106 ? -22.547 -30.594 2.871 1 90.19 106 ALA B CA 1
ATOM 4970 C C . ALA B 1 106 ? -23.453 -29.453 2.428 1 90.19 106 ALA B C 1
ATOM 4972 O O . ALA B 1 106 ? -24.656 -29.656 2.221 1 90.19 106 ALA B O 1
ATOM 4973 N N . LEU B 1 107 ? -22.953 -28.25 2.375 1 92.44 107 LEU B N 1
ATOM 4974 C CA . LEU B 1 107 ? -23.641 -27.078 1.866 1 92.44 107 LEU B CA 1
ATOM 4975 C C . LEU B 1 107 ? -22.984 -26.578 0.583 1 92.44 107 LEU B C 1
ATOM 4977 O O . LEU B 1 107 ? -21.781 -26.719 0.397 1 92.44 107 LEU B O 1
ATOM 4981 N N . ALA B 1 108 ? -23.828 -26 -0.272 1 92.94 108 ALA B N 1
ATOM 4982 C CA . ALA B 1 108 ? -23.312 -25.359 -1.483 1 92.94 108 ALA B CA 1
ATOM 4983 C C . ALA B 1 108 ? -22.453 -24.141 -1.144 1 92.94 108 ALA B C 1
ATOM 4985 O O . ALA B 1 108 ? -22.609 -23.547 -0.075 1 92.94 108 ALA B O 1
ATOM 4986 N N . PRO B 1 109 ? -21.453 -23.812 -2.08 1 96.06 109 PRO B N 1
ATOM 4987 C CA . PRO B 1 109 ? -20.734 -22.547 -1.894 1 96.06 109 PRO B CA 1
ATOM 4988 C C . PRO B 1 109 ? -21.656 -21.344 -1.791 1 96.06 109 PRO B C 1
ATOM 4990 O O . PRO B 1 109 ? -22.797 -21.391 -2.244 1 96.06 109 PRO B O 1
ATOM 4993 N N . LYS B 1 110 ? -21.188 -20.25 -1.156 1 95.12 110 LYS B N 1
ATOM 4994 C CA . LYS B 1 110 ? -21.969 -19.031 -1.042 1 95.12 110 LYS B CA 1
ATOM 4995 C C . LYS B 1 110 ? -22.359 -18.484 -2.418 1 95.12 110 LYS B C 1
ATOM 4997 O O . LYS B 1 110 ? -23.484 -18.047 -2.623 1 95.12 110 LYS B O 1
ATOM 5002 N N . ARG B 1 111 ? -21.406 -18.562 -3.346 1 97.25 111 ARG B N 1
ATOM 5003 C CA . ARG B 1 111 ? -21.641 -18.188 -4.734 1 97.25 111 ARG B CA 1
ATOM 5004 C C . ARG B 1 111 ? -21.672 -19.406 -5.645 1 97.25 111 ARG B C 1
ATOM 5006 O O . ARG B 1 111 ? -20.766 -19.594 -6.465 1 97.25 111 ARG B O 1
ATOM 5013 N N . GLU B 1 112 ? -22.734 -20.094 -5.582 1 96.5 112 GLU B N 1
ATOM 5014 C CA . GLU B 1 112 ? -22.875 -21.438 -6.137 1 96.5 112 GLU B CA 1
ATOM 5015 C C . GLU B 1 112 ? -22.734 -21.422 -7.656 1 96.5 112 GLU B C 1
ATOM 5017 O O . GLU B 1 112 ? -22.094 -22.312 -8.234 1 96.5 112 GLU B O 1
ATOM 5022 N N . HIS B 1 113 ? -23.281 -20.453 -8.273 1 96.62 113 HIS B N 1
ATOM 5023 C CA . HIS B 1 113 ? -23.297 -20.422 -9.734 1 96.62 113 HIS B CA 1
ATOM 5024 C C . HIS B 1 113 ? -21.906 -20.078 -10.281 1 96.62 113 HIS B C 1
ATOM 5026 O O . HIS B 1 113 ? -21.469 -20.672 -11.273 1 96.62 113 HIS B O 1
ATOM 5032 N N . ILE B 1 114 ? -21.25 -19.109 -9.633 1 97.75 114 ILE B N 1
ATOM 5033 C CA . ILE B 1 114 ? -19.891 -18.781 -10.039 1 97.75 114 ILE B CA 1
ATOM 5034 C C . ILE B 1 114 ? -18.984 -19.984 -9.828 1 97.75 114 ILE B C 1
ATOM 5036 O O . ILE B 1 114 ? -18.188 -20.344 -10.711 1 97.75 114 ILE B O 1
ATOM 5040 N N . ALA B 1 115 ? -19.125 -20.656 -8.672 1 97.94 115 ALA B N 1
ATOM 5041 C CA . ALA B 1 115 ? -18.297 -21.812 -8.336 1 97.94 115 ALA B CA 1
ATOM 5042 C C . ALA B 1 115 ? -18.469 -22.922 -9.367 1 97.94 115 ALA B C 1
ATOM 5044 O O . ALA B 1 115 ? -17.484 -23.516 -9.828 1 97.94 115 ALA B O 1
ATOM 5045 N N . ALA B 1 116 ? -19.672 -23.203 -9.766 1 97.06 116 ALA B N 1
ATOM 5046 C CA . ALA B 1 116 ? -19.953 -24.266 -10.719 1 97.06 116 ALA B CA 1
ATOM 5047 C C . ALA B 1 116 ? -19.391 -23.938 -12.094 1 97.06 116 ALA B C 1
ATOM 5049 O O . ALA B 1 116 ? -18.75 -24.797 -12.727 1 97.06 116 ALA B O 1
ATOM 5050 N N . ALA B 1 117 ? -19.594 -22.719 -12.5 1 96.94 117 ALA B N 1
ATOM 5051 C CA . ALA B 1 117 ? -19.109 -22.297 -13.812 1 96.94 117 ALA B CA 1
ATOM 5052 C C . ALA B 1 117 ? -17.578 -22.297 -13.859 1 96.94 117 ALA B C 1
ATOM 5054 O O . ALA B 1 117 ? -16.984 -22.609 -14.891 1 96.94 117 ALA B O 1
ATOM 5055 N N . GLN B 1 118 ? -16.953 -21.906 -12.75 1 96.69 118 GLN B N 1
ATOM 5056 C CA . GLN B 1 118 ? -15.5 -21.938 -12.656 1 96.69 118 GLN B CA 1
ATOM 5057 C C . GLN B 1 118 ? -14.977 -23.359 -12.703 1 96.69 118 GLN B C 1
ATOM 5059 O O . GLN B 1 118 ? -13.992 -23.656 -13.398 1 96.69 118 GLN B O 1
ATOM 5064 N N . ALA B 1 119 ? -15.617 -24.297 -12.047 1 96.25 119 ALA B N 1
ATOM 5065 C CA . ALA B 1 119 ? -15.234 -25.719 -12.039 1 96.25 119 ALA B CA 1
ATOM 5066 C C . ALA B 1 119 ? -15.352 -26.312 -13.438 1 96.25 119 ALA B C 1
ATOM 5068 O O . ALA B 1 119 ? -14.555 -27.172 -13.82 1 96.25 119 ALA B O 1
ATOM 5069 N N . ASP B 1 120 ? -16.312 -25.766 -14.172 1 95.75 120 ASP B N 1
ATOM 5070 C CA . ASP B 1 120 ? -16.531 -26.25 -15.531 1 95.75 120 ASP B CA 1
ATOM 5071 C C . ASP B 1 120 ? -15.555 -25.594 -16.516 1 95.75 120 ASP B C 1
ATOM 5073 O O . ASP B 1 120 ? -15.492 -25.969 -17.688 1 95.75 120 ASP B O 1
ATOM 5077 N N . GLY B 1 121 ? -14.859 -24.609 -16.031 1 96.12 121 GLY B N 1
ATOM 5078 C CA . GLY B 1 121 ? -13.852 -23.938 -16.844 1 96.12 121 GLY B CA 1
ATOM 5079 C C . GLY B 1 121 ? -14.43 -22.875 -17.75 1 96.12 121 GLY B C 1
ATOM 5080 O O . GLY B 1 121 ? -13.734 -22.359 -18.625 1 96.12 121 GLY B O 1
ATOM 5081 N N . THR B 1 122 ? -15.656 -22.484 -17.547 1 95.38 122 THR B N 1
ATOM 5082 C CA . THR B 1 122 ? -16.328 -21.594 -18.484 1 95.38 122 THR B CA 1
ATOM 5083 C C . THR B 1 122 ? -16.094 -20.141 -18.078 1 95.38 122 THR B C 1
ATOM 5085 O O . THR B 1 122 ? -16.359 -19.219 -18.859 1 95.38 122 THR B O 1
ATOM 5088 N N . LEU B 1 123 ? -15.633 -19.891 -16.875 1 96.19 123 LEU B N 1
ATOM 5089 C CA . LEU B 1 123 ? -15.297 -18.531 -16.422 1 96.19 123 LEU B CA 1
ATOM 5090 C C . LEU B 1 123 ? -13.789 -18.359 -16.312 1 96.19 123 LEU B C 1
ATOM 5092 O O . LEU B 1 123 ? -13.109 -19.203 -15.711 1 96.19 123 LEU B O 1
ATOM 5096 N N . THR B 1 124 ? -13.273 -17.312 -16.922 1 95.31 124 THR B N 1
ATOM 5097 C CA . THR B 1 124 ? -11.875 -16.938 -16.719 1 95.31 124 THR B CA 1
ATOM 5098 C C . THR B 1 124 ? -11.703 -16.188 -15.391 1 95.31 124 THR B C 1
ATOM 5100 O O . THR B 1 124 ? -12.688 -15.742 -14.797 1 95.31 124 THR B O 1
ATOM 5103 N N . PRO B 1 125 ? -10.406 -16.094 -14.875 1 93.38 125 PRO B N 1
ATOM 5104 C CA . PRO B 1 125 ? -10.156 -15.305 -13.672 1 93.38 125 PRO B CA 1
ATOM 5105 C C . PRO B 1 125 ? -10.68 -13.875 -13.773 1 93.38 125 PRO B C 1
ATOM 5107 O O . PRO B 1 125 ? -11.188 -13.32 -12.797 1 93.38 125 PRO B O 1
ATOM 5110 N N . ASP B 1 126 ? -10.672 -13.305 -14.953 1 92.62 126 ASP B N 1
ATOM 5111 C CA . ASP B 1 126 ? -11.195 -11.953 -15.148 1 92.62 126 ASP B CA 1
ATOM 5112 C C . ASP B 1 126 ? -12.711 -11.922 -15 1 92.62 126 ASP B C 1
ATOM 5114 O O . ASP B 1 126 ? -13.266 -10.977 -14.43 1 92.62 126 ASP B O 1
ATOM 5118 N N . HIS B 1 127 ? -13.375 -12.953 -15.555 1 94.25 127 HIS B N 1
ATOM 5119 C CA . HIS B 1 127 ? -14.82 -13.055 -15.367 1 94.25 127 HIS B CA 1
ATOM 5120 C C . HIS B 1 127 ? -15.188 -13.07 -13.883 1 94.25 127 HIS B C 1
ATOM 5122 O O . HIS B 1 127 ? -16.062 -12.32 -13.453 1 94.25 127 HIS B O 1
ATOM 5128 N N . VAL B 1 128 ? -14.445 -13.922 -13.195 1 95.81 128 VAL B N 1
ATOM 5129 C CA . VAL B 1 128 ? -14.719 -14.102 -11.773 1 95.81 128 VAL B CA 1
ATOM 5130 C C . VAL B 1 128 ? -14.508 -12.781 -11.031 1 95.81 128 VAL B C 1
ATOM 5132 O O . VAL B 1 128 ? -15.336 -12.383 -10.211 1 95.81 128 VAL B O 1
ATOM 5135 N N . ALA B 1 129 ? -13.414 -12.109 -11.336 1 94.19 129 ALA B N 1
ATOM 5136 C CA . ALA B 1 129 ? -13.125 -10.82 -10.711 1 94.19 129 ALA B CA 1
ATOM 5137 C C . ALA B 1 129 ? -14.234 -9.82 -10.984 1 94.19 129 ALA B C 1
ATOM 5139 O O . ALA B 1 129 ? -14.688 -9.109 -10.078 1 94.19 129 ALA B O 1
ATOM 5140 N N . GLU B 1 130 ? -14.695 -9.703 -12.227 1 91.44 130 GLU B N 1
ATOM 5141 C CA . GLU B 1 130 ? -15.766 -8.781 -12.586 1 91.44 130 GLU B CA 1
ATOM 5142 C C . GLU B 1 130 ? -17.062 -9.133 -11.883 1 91.44 130 GLU B C 1
ATOM 5144 O O . GLU B 1 130 ? -17.781 -8.242 -11.398 1 91.44 130 GLU B O 1
ATOM 5149 N N . LEU B 1 131 ? -17.359 -10.414 -11.797 1 94.12 131 LEU B N 1
ATOM 5150 C CA . LEU B 1 131 ? -18.594 -10.867 -11.156 1 94.12 131 LEU B CA 1
ATOM 5151 C C . LEU B 1 131 ? -18.578 -10.539 -9.664 1 94.12 131 LEU B C 1
ATOM 5153 O O . LEU B 1 131 ? -19.609 -10.172 -9.102 1 94.12 131 LEU B O 1
ATOM 5157 N N . PHE B 1 132 ? -17.453 -10.656 -9.039 1 94.44 132 PHE B N 1
ATOM 5158 C CA . PHE B 1 132 ? -17.344 -10.383 -7.609 1 94.44 132 PHE B CA 1
ATOM 5159 C C . PHE B 1 132 ? -17.562 -8.906 -7.32 1 94.44 132 PHE B C 1
ATOM 5161 O O . PHE B 1 132 ? -18 -8.531 -6.23 1 94.44 132 PHE B O 1
ATOM 5168 N N . LYS B 1 133 ? -17.297 -8.031 -8.289 1 90.25 133 LYS B N 1
ATOM 5169 C CA . LYS B 1 133 ? -17.578 -6.609 -8.117 1 90.25 133 LYS B CA 1
ATOM 5170 C C . LYS B 1 133 ? -19.062 -6.355 -7.895 1 90.25 133 LYS B C 1
ATOM 5172 O O . LYS B 1 133 ? -19.438 -5.383 -7.23 1 90.25 133 LYS B O 1
ATOM 5177 N N . PHE B 1 134 ? -19.922 -7.164 -8.422 1 92.06 134 PHE B N 1
ATOM 5178 C CA . PHE B 1 134 ? -21.359 -7.059 -8.18 1 92.06 134 PHE B CA 1
ATOM 5179 C C . PHE B 1 134 ? -21.672 -7.145 -6.691 1 92.06 134 PHE B C 1
ATOM 5181 O O . PHE B 1 134 ? -22.391 -6.301 -6.156 1 92.06 134 PHE B O 1
ATOM 5188 N N . PHE B 1 135 ? -21 -8.094 -6.07 1 91.69 135 PHE B N 1
ATOM 5189 C CA . PHE B 1 135 ? -21.297 -8.328 -4.66 1 91.69 135 PHE B CA 1
ATOM 5190 C C . PHE B 1 135 ? -20.672 -7.234 -3.795 1 91.69 135 PHE B C 1
ATOM 5192 O O . PHE B 1 135 ? -21.219 -6.891 -2.74 1 91.69 135 PHE B O 1
ATOM 5199 N N . THR B 1 136 ? -19.578 -6.73 -4.223 1 87.81 136 THR B N 1
ATOM 5200 C CA . THR B 1 136 ? -18.922 -5.641 -3.51 1 87.81 136 THR B CA 1
ATOM 5201 C C . THR B 1 136 ? -19.75 -4.363 -3.596 1 87.81 136 THR B C 1
ATOM 5203 O O . THR B 1 136 ? -19.844 -3.604 -2.627 1 87.81 136 THR B O 1
ATOM 5206 N N . LYS B 1 137 ? -20.422 -4.156 -4.688 1 82.44 137 LYS B N 1
ATOM 5207 C CA . LYS B 1 137 ? -21.141 -2.916 -4.965 1 82.44 137 LYS B CA 1
ATOM 5208 C C . LYS B 1 137 ? -22.625 -3.057 -4.637 1 82.44 137 LYS B C 1
ATOM 5210 O O . LYS B 1 137 ? -23.359 -2.064 -4.609 1 82.44 137 LYS B O 1
ATOM 5215 N N . CYS B 1 138 ? -23.047 -4.234 -4.426 1 86.75 138 CYS B N 1
ATOM 5216 C CA . CYS B 1 138 ? -24.469 -4.516 -4.215 1 86.75 138 CYS B CA 1
ATOM 5217 C C . CYS B 1 138 ? -24.969 -3.818 -2.957 1 86.75 138 CYS B C 1
ATOM 5219 O O . CYS B 1 138 ? -24.375 -3.951 -1.885 1 86.75 138 CYS B O 1
ATOM 5221 N N . PRO B 1 139 ? -26.078 -3.018 -3.094 1 82.81 139 PRO B N 1
ATOM 5222 C CA . PRO B 1 139 ? -26.625 -2.338 -1.922 1 82.81 139 PRO B CA 1
ATOM 5223 C C . PRO B 1 139 ? -27.047 -3.309 -0.821 1 82.81 139 PRO B C 1
ATOM 5225 O O . PRO B 1 139 ? -27.453 -4.441 -1.11 1 82.81 139 PRO B O 1
ATOM 5228 N N . ASP B 1 140 ? -27.062 -2.824 0.384 1 83.88 140 ASP B N 1
ATOM 5229 C CA . ASP B 1 140 ? -27.297 -3.648 1.564 1 83.88 140 ASP B CA 1
ATOM 5230 C C . ASP B 1 140 ? -28.75 -4.109 1.629 1 83.88 140 ASP B C 1
ATOM 5232 O O . ASP B 1 140 ? -29.062 -5.121 2.266 1 83.88 140 ASP B O 1
ATOM 5236 N N . TRP B 1 141 ? -29.609 -3.328 1.004 1 84.69 141 TRP B N 1
ATOM 5237 C CA . TRP B 1 141 ? -31.031 -3.646 1.117 1 84.69 141 TRP B CA 1
ATOM 5238 C C . TRP B 1 141 ? -31.391 -4.844 0.245 1 84.69 141 TRP B C 1
ATOM 5240 O O . TRP B 1 141 ? -32.469 -5.43 0.395 1 84.69 141 TRP B O 1
ATOM 5250 N N . VAL B 1 142 ? -30.562 -5.277 -0.708 1 88.75 142 VAL B N 1
ATOM 5251 C CA . VAL B 1 142 ? -30.828 -6.41 -1.59 1 88.75 142 VAL B CA 1
ATOM 5252 C C . VAL B 1 142 ? -30.703 -7.715 -0.805 1 88.75 142 VAL B C 1
ATOM 5254 O O . VAL B 1 142 ? -29.672 -7.969 -0.167 1 88.75 142 VAL B O 1
ATOM 5257 N N . THR B 1 143 ? -31.75 -8.523 -0.803 1 91.31 143 THR B N 1
ATOM 5258 C CA . THR B 1 143 ? -31.781 -9.766 -0.038 1 91.31 143 THR B CA 1
ATOM 5259 C C . THR B 1 143 ? -30.812 -10.797 -0.633 1 91.31 143 THR B C 1
ATOM 5261 O O . THR B 1 143 ? -30.453 -10.695 -1.805 1 91.31 143 THR B O 1
ATOM 5264 N N . TYR B 1 144 ? -30.5 -11.805 0.144 1 92.5 144 TYR B N 1
ATOM 5265 C CA . TYR B 1 144 ? -29.609 -12.875 -0.298 1 92.5 144 TYR B CA 1
ATOM 5266 C C . TYR B 1 144 ? -30.234 -13.648 -1.458 1 92.5 144 TYR B C 1
ATOM 5268 O O . TYR B 1 144 ? -29.531 -13.992 -2.42 1 92.5 144 TYR B O 1
ATOM 5276 N N . ALA B 1 145 ? -31.5 -13.883 -1.381 1 93.44 145 ALA B N 1
ATOM 5277 C CA . ALA B 1 145 ? -32.188 -14.609 -2.438 1 93.44 145 ALA B CA 1
ATOM 5278 C C . ALA B 1 145 ? -32.156 -13.836 -3.756 1 93.44 145 ALA B C 1
ATOM 5280 O O . ALA B 1 145 ? -31.953 -14.43 -4.82 1 93.44 145 ALA B O 1
ATOM 5281 N N . GLU B 1 146 ? -32.281 -12.547 -3.65 1 91.88 146 GLU B N 1
ATOM 5282 C CA . GLU B 1 146 ? -32.188 -11.719 -4.852 1 91.88 146 GLU B CA 1
ATOM 5283 C C . GLU B 1 146 ? -30.781 -11.672 -5.402 1 91.88 146 GLU B C 1
ATOM 5285 O O . GLU B 1 146 ? -30.578 -11.672 -6.621 1 91.88 146 GLU B O 1
ATOM 5290 N N . GLN B 1 147 ? -29.828 -11.641 -4.547 1 93.94 147 GLN B N 1
ATOM 5291 C CA . GLN B 1 147 ? -28.438 -11.703 -4.969 1 93.94 147 GLN B CA 1
ATOM 5292 C C . GLN B 1 147 ? -28.156 -12.992 -5.738 1 93.94 147 GLN B C 1
ATOM 5294 O O . GLN B 1 147 ? -27.5 -12.977 -6.777 1 93.94 147 GLN B O 1
ATOM 5299 N N . CYS B 1 148 ? -28.688 -14.094 -5.254 1 94.25 148 CYS B N 1
ATOM 5300 C CA . CYS B 1 148 ? -28.484 -15.391 -5.891 1 94.25 148 CYS B CA 1
ATOM 5301 C C . CYS B 1 148 ? -29.109 -15.43 -7.277 1 94.25 148 CYS B C 1
ATOM 5303 O O . CYS B 1 148 ? -28.531 -15.977 -8.211 1 94.25 148 CYS B O 1
ATOM 5305 N N . ARG B 1 149 ? -30.25 -14.828 -7.363 1 93.62 149 ARG B N 1
ATOM 5306 C CA . ARG B 1 149 ? -30.938 -14.773 -8.648 1 93.62 149 ARG B CA 1
ATOM 5307 C C . ARG B 1 149 ? -30.141 -13.945 -9.656 1 93.62 149 ARG B C 1
ATOM 5309 O O . ARG B 1 149 ? -29.969 -14.352 -10.812 1 93.62 149 ARG B O 1
ATOM 5316 N N . LEU B 1 150 ? -29.688 -12.844 -9.227 1 93.38 150 LEU B N 1
ATOM 5317 C CA . LEU B 1 150 ? -28.906 -11.969 -10.094 1 93.38 150 LEU B CA 1
ATOM 5318 C C . LEU B 1 150 ? -27.562 -12.609 -10.453 1 93.38 150 LEU B C 1
ATOM 5320 O O . LEU B 1 150 ? -27.094 -12.461 -11.578 1 93.38 150 LEU B O 1
ATOM 5324 N N . GLU B 1 151 ? -26.969 -13.312 -9.461 1 95.69 151 GLU B N 1
ATOM 5325 C CA . GLU B 1 151 ? -25.75 -14.07 -9.727 1 95.69 151 GLU B CA 1
ATOM 5326 C C . GLU B 1 151 ? -25.953 -15.062 -10.867 1 95.69 151 GLU B C 1
ATOM 5328 O O . GLU B 1 151 ? -25.141 -15.117 -11.797 1 95.69 151 GLU B O 1
ATOM 5333 N N . GLU B 1 152 ? -27.016 -15.805 -10.781 1 96.31 152 GLU B N 1
ATOM 5334 C CA . GLU B 1 152 ? -27.312 -16.797 -11.805 1 96.31 152 GLU B CA 1
ATOM 5335 C C . GLU B 1 152 ? -27.438 -16.156 -13.18 1 96.31 152 GLU B C 1
ATOM 5337 O O . GLU B 1 152 ? -26.891 -16.672 -14.164 1 96.31 152 GLU B O 1
ATOM 5342 N N . LYS B 1 153 ? -28.109 -15.055 -13.219 1 94.19 153 LYS B N 1
ATOM 5343 C CA . LYS B 1 153 ? -28.312 -14.352 -14.484 1 94.19 153 LYS B CA 1
ATOM 5344 C C . LYS B 1 153 ? -26.984 -13.828 -15.039 1 94.19 153 LYS B C 1
ATOM 5346 O O . LYS B 1 153 ? -26.688 -13.984 -16.219 1 94.19 153 LYS B O 1
ATOM 5351 N N . LEU B 1 154 ? -26.25 -13.227 -14.164 1 94.69 154 LEU B N 1
ATOM 5352 C CA . LEU B 1 154 ? -24.969 -12.656 -14.57 1 94.69 154 LEU B CA 1
ATOM 5353 C C . LEU B 1 154 ? -24.016 -13.75 -15.047 1 94.69 154 LEU B C 1
ATOM 5355 O O . LEU B 1 154 ? -23.297 -13.578 -16.047 1 94.69 154 LEU B O 1
ATOM 5359 N N . VAL B 1 155 ? -23.984 -14.938 -14.336 1 96.88 155 VAL B N 1
ATOM 5360 C CA . VAL B 1 155 ? -23.109 -16.047 -14.688 1 96.88 155 VAL B CA 1
ATOM 5361 C C . VAL B 1 155 ? -23.531 -16.641 -16.031 1 96.88 155 VAL B C 1
ATOM 5363 O O . VAL B 1 155 ? -22.688 -16.922 -16.891 1 96.88 155 VAL B O 1
ATOM 5366 N N . THR B 1 156 ? -24.812 -16.781 -16.219 1 94.88 156 THR B N 1
ATOM 5367 C CA . THR B 1 156 ? -25.328 -17.281 -17.484 1 94.88 156 THR B CA 1
ATOM 5368 C C . THR B 1 156 ? -24.906 -16.391 -18.641 1 94.88 156 THR B C 1
ATOM 5370 O O . THR B 1 156 ? -24.484 -16.875 -19.703 1 94.88 156 THR B O 1
ATOM 5373 N N . GLY B 1 157 ? -24.984 -15.156 -18.422 1 90.88 157 GLY B N 1
ATOM 5374 C CA . GLY B 1 157 ? -24.578 -14.195 -19.438 1 90.88 157 GLY B CA 1
ATOM 5375 C C . GLY B 1 157 ? -23.078 -14.156 -19.641 1 90.88 157 GLY B C 1
ATOM 5376 O O . GLY B 1 157 ? -22.609 -13.852 -20.75 1 90.88 157 GLY B O 1
ATOM 5377 N N . ALA B 1 158 ? -22.328 -14.43 -18.641 1 92.44 158 ALA B N 1
ATOM 5378 C CA . ALA B 1 158 ? -20.875 -14.352 -18.703 1 92.44 158 ALA B CA 1
ATOM 5379 C C . ALA B 1 158 ? -20.297 -15.477 -19.547 1 92.44 158 ALA B C 1
ATOM 5381 O O . ALA B 1 158 ? -19.25 -15.312 -20.172 1 92.44 158 ALA B O 1
ATOM 5382 N N . ILE B 1 159 ? -21.062 -16.625 -19.547 1 91.69 159 ILE B N 1
ATOM 5383 C CA . ILE B 1 159 ? -20.609 -17.766 -20.328 1 91.69 159 ILE B CA 1
ATOM 5384 C C . ILE B 1 159 ? -20.641 -17.422 -21.812 1 91.69 159 ILE B C 1
ATOM 5386 O O . ILE B 1 159 ? -21.719 -17.156 -22.359 1 91.69 159 ILE B O 1
ATOM 5390 N N . GLY B 1 160 ? -19.547 -17.281 -22.453 1 88.06 160 GLY B N 1
ATOM 5391 C CA . GLY B 1 160 ? -19.453 -16.953 -23.859 1 88.06 160 GLY B CA 1
ATOM 5392 C C . GLY B 1 160 ? -19.203 -15.469 -24.109 1 88.06 160 GLY B C 1
ATOM 5393 O O . GLY B 1 160 ? -19.047 -15.055 -25.266 1 88.06 160 GLY B O 1
ATOM 5394 N N . ALA B 1 161 ? -19.219 -14.703 -23.094 1 87.69 161 ALA B N 1
ATOM 5395 C CA . ALA B 1 161 ? -18.953 -13.273 -23.219 1 87.69 161 ALA B CA 1
ATOM 5396 C C . ALA B 1 161 ? -17.547 -12.922 -22.781 1 87.69 161 ALA B C 1
ATOM 5398 O O . ALA B 1 161 ? -16.906 -13.68 -22.031 1 87.69 161 ALA B O 1
ATOM 5399 N N . ASP B 1 162 ? -17.047 -11.828 -23.328 1 87 162 ASP B N 1
ATOM 5400 C CA . ASP B 1 162 ? -15.758 -11.352 -22.844 1 87 162 ASP B CA 1
ATOM 5401 C C . ASP B 1 162 ? -15.906 -10.633 -21.516 1 87 162 ASP B C 1
ATOM 5403 O O . ASP B 1 162 ? -16.984 -10.148 -21.172 1 87 162 ASP B O 1
ATOM 5407 N N . PRO B 1 163 ? -14.812 -10.555 -20.734 1 90.69 163 PRO B N 1
ATOM 5408 C CA . PRO B 1 163 ? -14.852 -9.945 -19.391 1 90.69 163 PRO B CA 1
ATOM 5409 C C . PRO B 1 163 ? -15.328 -8.5 -19.422 1 90.69 163 PRO B C 1
ATOM 5411 O O . PRO B 1 163 ? -15.992 -8.047 -18.5 1 90.69 163 PRO B O 1
ATOM 5414 N N . GLU B 1 164 ? -15.016 -7.75 -20.516 1 85.31 164 GLU B N 1
ATOM 5415 C CA . GLU B 1 164 ? -15.469 -6.371 -20.641 1 85.31 164 GLU B CA 1
ATOM 5416 C C . GLU B 1 164 ? -16.984 -6.293 -20.703 1 85.31 164 GLU B C 1
ATOM 5418 O O . GLU B 1 164 ? -17.594 -5.406 -20.109 1 85.31 164 GLU B O 1
ATOM 5423 N N . THR B 1 165 ? -17.547 -7.23 -21.406 1 85.44 165 THR B N 1
ATOM 5424 C CA . THR B 1 165 ? -19 -7.316 -21.5 1 85.44 165 THR B CA 1
ATOM 5425 C C . THR B 1 165 ? -19.609 -7.641 -20.141 1 85.44 165 THR B C 1
ATOM 5427 O O . THR B 1 165 ? -20.641 -7.07 -19.766 1 85.44 165 THR B O 1
ATOM 5430 N N . VAL B 1 166 ? -18.984 -8.531 -19.438 1 90.81 166 VAL B N 1
ATOM 5431 C CA . VAL B 1 166 ? -19.453 -8.906 -18.094 1 90.81 166 VAL B CA 1
ATOM 5432 C C . VAL B 1 166 ? -19.375 -7.699 -17.172 1 90.81 166 VAL B C 1
ATOM 5434 O O . VAL B 1 166 ? -20.281 -7.461 -16.375 1 90.81 166 VAL B O 1
ATOM 5437 N N . ARG B 1 167 ? -18.297 -6.953 -17.281 1 87.62 167 ARG B N 1
ATOM 5438 C CA . ARG B 1 167 ? -18.156 -5.73 -16.5 1 87.62 167 ARG B CA 1
ATOM 5439 C C . ARG B 1 167 ? -19.328 -4.793 -16.719 1 87.62 167 ARG B C 1
ATOM 5441 O O . ARG B 1 167 ? -19.906 -4.266 -15.766 1 87.62 167 ARG B O 1
ATOM 5448 N N . GLN B 1 168 ? -19.703 -4.621 -17.969 1 83.62 168 GLN B N 1
ATOM 5449 C CA . GLN B 1 168 ? -20.828 -3.744 -18.297 1 83.62 168 GLN B CA 1
ATOM 5450 C C . GLN B 1 168 ? -22.141 -4.273 -17.734 1 83.62 168 GLN B C 1
ATOM 5452 O O . GLN B 1 168 ? -22.969 -3.502 -17.266 1 83.62 168 GLN B O 1
ATOM 5457 N N . ALA B 1 169 ? -22.312 -5.562 -17.812 1 86.44 169 ALA B N 1
ATOM 5458 C CA . ALA B 1 169 ? -23.516 -6.184 -17.266 1 86.44 169 ALA B CA 1
ATOM 5459 C C . ALA B 1 169 ? -23.594 -5.977 -15.758 1 86.44 169 ALA B C 1
ATOM 5461 O O . ALA B 1 169 ? -24.656 -5.668 -15.227 1 86.44 169 ALA B O 1
ATOM 5462 N N . VAL B 1 170 ? -22.453 -6.199 -15.039 1 89.5 170 VAL B N 1
ATOM 5463 C CA . VAL B 1 170 ? -22.375 -6.016 -13.594 1 89.5 170 VAL B CA 1
ATOM 5464 C C . VAL B 1 170 ? -22.703 -4.566 -13.242 1 89.5 170 VAL B C 1
ATOM 5466 O O . VAL B 1 170 ? -23.516 -4.305 -12.359 1 89.5 170 VAL B O 1
ATOM 5469 N N . ASP B 1 171 ? -22.109 -3.611 -13.984 1 80.88 171 ASP B N 1
ATOM 5470 C CA . ASP B 1 171 ? -22.344 -2.189 -13.742 1 80.88 171 ASP B CA 1
ATOM 5471 C C . ASP B 1 171 ? -23.812 -1.831 -13.961 1 80.88 171 ASP B C 1
ATOM 5473 O O . ASP B 1 171 ? -24.391 -1.066 -13.188 1 80.88 171 ASP B O 1
ATOM 5477 N N . HIS B 1 172 ? -24.359 -2.379 -14.961 1 81.12 172 HIS B N 1
ATOM 5478 C CA . HIS B 1 172 ? -25.766 -2.133 -15.273 1 81.12 172 HIS B CA 1
ATOM 5479 C C . HIS B 1 172 ? -26.672 -2.703 -14.195 1 81.12 172 HIS B C 1
ATOM 5481 O O . HIS B 1 172 ? -27.656 -2.064 -13.797 1 81.12 172 HIS B O 1
ATOM 5487 N N . ALA B 1 173 ? -26.375 -3.891 -13.727 1 85.38 173 ALA B N 1
ATOM 5488 C CA . ALA B 1 173 ? -27.172 -4.516 -12.664 1 85.38 173 ALA B CA 1
ATOM 5489 C C . ALA B 1 173 ? -27.141 -3.67 -11.398 1 85.38 173 ALA B C 1
ATOM 5491 O O . ALA B 1 173 ? -28.188 -3.434 -10.781 1 85.38 173 ALA B O 1
ATOM 5492 N N . VAL B 1 174 ? -25.953 -3.221 -11 1 81.81 174 VAL B N 1
ATOM 5493 C CA . VAL B 1 174 ? -25.812 -2.402 -9.805 1 81.81 174 VAL B CA 1
ATOM 5494 C C . VAL B 1 174 ? -26.562 -1.084 -9.984 1 81.81 174 VAL B C 1
ATOM 5496 O O . VAL B 1 174 ? -27.203 -0.6 -9.047 1 81.81 174 VAL B O 1
ATOM 5499 N N . PHE B 1 175 ? -26.469 -0.553 -11.203 1 68.94 175 PHE B N 1
ATOM 5500 C CA . PHE B 1 175 ? -27.156 0.688 -11.531 1 68.94 175 PHE B CA 1
ATOM 5501 C C . PHE B 1 175 ? -28.672 0.532 -11.344 1 68.94 175 PHE B C 1
ATOM 5503 O O . PHE B 1 175 ? -29.312 1.379 -10.719 1 68.94 175 PHE B O 1
ATOM 5510 N N . LEU B 1 176 ? -29.188 -0.497 -11.781 1 75.69 176 LEU B N 1
ATOM 5511 C CA . LEU B 1 176 ? -30.609 -0.765 -11.672 1 75.69 176 LEU B CA 1
ATOM 5512 C C . LEU B 1 176 ? -31.031 -0.948 -10.219 1 75.69 176 LEU B C 1
ATOM 5514 O O . LEU B 1 176 ? -32.094 -0.48 -9.805 1 75.69 176 LEU B O 1
ATOM 5518 N N . LEU B 1 177 ? -30.188 -1.611 -9.461 1 80.12 177 LEU B N 1
ATOM 5519 C CA . LEU B 1 177 ? -30.469 -1.831 -8.047 1 80.12 177 LEU B CA 1
ATOM 5520 C C . LEU B 1 177 ? -30.453 -0.515 -7.273 1 80.12 177 LEU B C 1
ATOM 5522 O O . LEU B 1 177 ? -31.234 -0.318 -6.348 1 80.12 177 LEU B O 1
ATOM 5526 N N . ASP B 1 178 ? -29.562 0.327 -7.645 1 69.44 178 ASP B N 1
ATOM 5527 C CA . ASP B 1 178 ? -29.453 1.621 -6.977 1 69.44 178 ASP B CA 1
ATOM 5528 C C . ASP B 1 178 ? -30.688 2.479 -7.234 1 69.44 178 ASP B C 1
ATOM 5530 O O . ASP B 1 178 ? -31.078 3.277 -6.383 1 69.44 178 ASP B O 1
ATOM 5534 N N . GLN B 1 179 ? -31.234 2.363 -8.375 1 65.94 179 GLN B N 1
ATOM 5535 C CA . GLN B 1 179 ? -32.438 3.102 -8.727 1 65.94 179 GLN B CA 1
ATOM 5536 C C . GLN B 1 179 ? -33.656 2.588 -7.953 1 65.94 179 GLN B C 1
ATOM 5538 O O . GLN B 1 179 ? -34.562 3.355 -7.633 1 65.94 179 GLN B O 1
ATOM 5543 N N . ASP B 1 180 ? -33.531 1.444 -7.656 1 60.88 180 ASP B N 1
ATOM 5544 C CA . ASP B 1 180 ? -34.656 0.803 -7.008 1 60.88 180 ASP B CA 1
ATOM 5545 C C . ASP B 1 180 ? -34.562 0.898 -5.488 1 60.88 180 ASP B C 1
ATOM 5547 O O . ASP B 1 180 ? -35.469 0.532 -4.77 1 60.88 180 ASP B O 1
ATOM 5551 N N . GLY B 1 181 ? -33.281 1.272 -5.066 1 62.16 181 GLY B N 1
ATOM 5552 C CA . GLY B 1 181 ? -33.062 1.323 -3.629 1 62.16 181 GLY B CA 1
ATOM 5553 C C . GLY B 1 181 ? -33.781 2.473 -2.959 1 62.16 181 GLY B C 1
ATOM 5554 O O . GLY B 1 181 ? -34.375 3.312 -3.633 1 62.16 181 GLY B O 1
ATOM 5555 N N . PRO B 1 182 ? -33.938 2.268 -1.533 1 60.62 182 PRO B N 1
ATOM 5556 C CA . PRO B 1 182 ? -34.531 3.402 -0.821 1 60.62 182 PRO B CA 1
ATOM 5557 C C . PRO B 1 182 ? -33.812 4.723 -1.126 1 60.62 182 PRO B C 1
ATOM 5559 O O . PRO B 1 182 ? -32.688 4.727 -1.571 1 60.62 182 PRO B O 1
ATOM 5562 N N . ALA B 1 183 ? -34.594 5.711 -1.218 1 52.78 183 ALA B N 1
ATOM 5563 C CA . ALA B 1 183 ? -34.031 7.043 -1.418 1 52.78 183 ALA B CA 1
ATOM 5564 C C . ALA B 1 183 ? -32.75 7.211 -0.626 1 52.78 183 ALA B C 1
ATOM 5566 O O . ALA B 1 183 ? -32.625 6.695 0.486 1 52.78 183 ALA B O 1
ATOM 5567 N N . PRO B 1 184 ? -31.625 7.492 -1.464 1 48.72 184 PRO B N 1
ATOM 5568 C CA . PRO B 1 184 ? -30.359 7.668 -0.748 1 48.72 184 PRO B CA 1
ATOM 5569 C C . PRO B 1 184 ? -30.562 8.195 0.672 1 48.72 184 PRO B C 1
ATOM 5571 O O . PRO B 1 184 ? -31.359 9.109 0.891 1 48.72 184 PRO B O 1
ATOM 5574 N N . THR B 1 185 ? -30.547 7.383 1.554 1 47.56 185 THR B N 1
ATOM 5575 C CA . THR B 1 185 ? -30.516 7.988 2.881 1 47.56 185 THR B CA 1
ATOM 5576 C C . THR B 1 185 ? -29.391 9.016 2.975 1 47.56 185 THR B C 1
ATOM 5578 O O . THR B 1 185 ? -28.391 8.93 2.242 1 47.56 185 THR B O 1
ATOM 5581 N N . ASP B 1 186 ? -29.625 10.203 3.402 1 44.06 186 ASP B N 1
ATOM 5582 C CA . ASP B 1 186 ? -28.766 11.367 3.609 1 44.06 186 ASP B CA 1
ATOM 5583 C C . ASP B 1 186 ? -27.375 10.953 4.098 1 44.06 186 ASP B C 1
ATOM 5585 O O . ASP B 1 186 ? -26.484 11.789 4.234 1 44.06 186 ASP B O 1
ATOM 5589 N N . ASN B 1 187 ? -27.266 9.812 4.766 1 42.03 187 ASN B N 1
ATOM 5590 C CA . ASN B 1 187 ? -25.969 9.648 5.391 1 42.03 187 ASN B CA 1
ATOM 5591 C C . ASN B 1 187 ? -25.031 8.781 4.547 1 42.03 187 ASN B C 1
ATOM 5593 O O . ASN B 1 187 ? -25 7.559 4.715 1 42.03 187 ASN B O 1
ATOM 5597 N N . PRO B 1 188 ? -24.828 9.156 3.377 1 45.69 188 PRO B N 1
ATOM 5598 C CA . PRO B 1 188 ? -23.875 8.305 2.674 1 45.69 188 PRO B CA 1
ATOM 5599 C C . PRO B 1 188 ? -22.734 7.836 3.572 1 45.69 188 PRO B C 1
ATOM 5601 O O . PRO B 1 188 ? -22.344 8.539 4.508 1 45.69 188 PRO B O 1
ATOM 5604 N N . PRO B 1 189 ? -22.469 6.609 3.506 1 45.94 189 PRO B N 1
ATOM 5605 C CA . PRO B 1 189 ? -21.344 6.141 4.316 1 45.94 189 PRO B CA 1
ATOM 5606 C C . PRO B 1 189 ? -20.094 7.004 4.152 1 45.94 189 PRO B C 1
ATOM 5608 O O . PRO B 1 189 ? -19.656 7.266 3.027 1 45.94 189 PRO B O 1
ATOM 5611 N N . THR B 1 190 ? -19.922 8.023 4.863 1 50.62 190 THR B N 1
ATOM 5612 C CA . THR B 1 190 ? -18.719 8.867 4.859 1 50.62 190 THR B CA 1
ATOM 5613 C C . THR B 1 190 ? -17.469 8.008 4.871 1 50.62 190 THR B C 1
ATOM 5615 O O . THR B 1 190 ? -17.281 7.164 5.75 1 50.62 190 THR B O 1
ATOM 5618 N N . LYS B 1 191 ? -16.906 7.824 3.648 1 59.31 191 LYS B N 1
ATOM 5619 C CA . LYS B 1 191 ? -15.586 7.203 3.627 1 59.31 191 LYS B CA 1
ATOM 5620 C C . LYS B 1 191 ? -14.727 7.688 4.793 1 59.31 191 LYS B C 1
ATOM 5622 O O . LYS B 1 191 ? -14.664 8.891 5.066 1 59.31 191 LYS B O 1
ATOM 5627 N N . PRO B 1 192 ? -14.039 6.742 5.516 1 77.19 192 PRO B N 1
ATOM 5628 C CA . PRO B 1 192 ? -13.297 7.102 6.723 1 77.19 192 PRO B CA 1
ATOM 5629 C C . PRO B 1 192 ? -12.086 7.988 6.426 1 77.19 192 PRO B C 1
ATOM 5631 O O . PRO B 1 192 ? -11.617 8.039 5.285 1 77.19 192 PRO B O 1
ATOM 5634 N N . PHE B 1 193 ? -11.844 8.969 7.18 1 91.44 193 PHE B N 1
ATOM 5635 C CA . PHE B 1 193 ? -10.594 9.727 7.16 1 91.44 193 PHE B CA 1
ATOM 5636 C C . PHE B 1 193 ? -9.391 8.781 7.148 1 91.44 193 PHE B C 1
ATOM 5638 O O . PHE B 1 193 ? -9.461 7.676 7.684 1 91.44 193 PHE B O 1
ATOM 5645 N N . GLY B 1 194 ? -8.406 9.125 6.41 1 95.88 194 GLY B N 1
ATOM 5646 C CA . GLY B 1 194 ? -7.211 8.297 6.375 1 95.88 194 GLY B CA 1
ATOM 5647 C C . GLY B 1 194 ? -6.066 8.93 5.609 1 95.88 194 GLY B C 1
ATOM 5648 O O . GLY B 1 194 ? -6.289 9.805 4.766 1 95.88 194 GLY B O 1
ATOM 5649 N N . ILE B 1 195 ? -4.82 8.609 5.965 1 96.38 195 ILE B N 1
ATOM 5650 C CA . ILE B 1 195 ? -3.6 9.055 5.305 1 96.38 195 ILE B CA 1
ATOM 5651 C C . ILE B 1 195 ? -2.787 7.848 4.848 1 96.38 195 ILE B C 1
ATOM 5653 O O . ILE B 1 195 ? -2.654 6.867 5.582 1 96.38 195 ILE B O 1
ATOM 5657 N N . THR B 1 196 ? -2.266 7.859 3.635 1 95.94 196 THR B N 1
ATOM 5658 C CA . THR B 1 196 ? -1.462 6.77 3.094 1 95.94 196 THR B CA 1
ATOM 5659 C C . THR B 1 196 ? -0.172 7.305 2.479 1 95.94 196 THR B C 1
ATOM 5661 O O . THR B 1 196 ? -0.161 8.383 1.884 1 95.94 196 THR B O 1
ATOM 5664 N N . PHE B 1 197 ? 0.909 6.562 2.643 1 94.06 197 PHE B N 1
ATOM 5665 C CA . PHE B 1 197 ? 2.16 6.75 1.919 1 94.06 197 PHE B CA 1
ATOM 5666 C C . PHE B 1 197 ? 2.352 5.656 0.875 1 94.06 197 PHE B C 1
ATOM 5668 O O . PHE B 1 197 ? 2.199 4.473 1.175 1 94.06 197 PHE B O 1
ATOM 5675 N N . GLY B 1 198 ? 2.641 6.02 -0.303 1 89.5 198 GLY B N 1
ATOM 5676 C CA . GLY B 1 198 ? 3.041 5.035 -1.299 1 89.5 198 GLY B CA 1
ATOM 5677 C C . GLY B 1 198 ? 4.422 4.461 -1.049 1 89.5 198 GLY B C 1
ATOM 5678 O O . GLY B 1 198 ? 5.082 4.82 -0.072 1 89.5 198 GLY B O 1
ATOM 5679 N N . PRO B 1 199 ? 4.82 3.541 -1.912 1 85.69 199 PRO B N 1
ATOM 5680 C CA . PRO B 1 199 ? 6.184 3.01 -1.793 1 85.69 199 PRO B CA 1
ATOM 5681 C C . PRO B 1 199 ? 7.254 4.074 -2.016 1 85.69 199 PRO B C 1
ATOM 5683 O O . PRO B 1 199 ? 6.992 5.09 -2.67 1 85.69 199 PRO B O 1
ATOM 5686 N N . GLN B 1 200 ? 8.367 3.838 -1.352 1 86.31 200 GLN B N 1
ATOM 5687 C CA . GLN B 1 200 ? 9.477 4.758 -1.601 1 86.31 200 GLN B CA 1
ATOM 5688 C C . GLN B 1 200 ? 9.859 4.77 -3.076 1 86.31 200 GLN B C 1
ATOM 5690 O O . GLN B 1 200 ? 9.969 3.715 -3.703 1 86.31 200 GLN B O 1
ATOM 5695 N N . GLN B 1 201 ? 10.008 5.918 -3.627 1 83.31 201 GLN B N 1
ATOM 5696 C CA . GLN B 1 201 ? 10.367 6.094 -5.031 1 83.31 201 GLN B CA 1
ATOM 5697 C C . GLN B 1 201 ? 11.867 5.949 -5.238 1 83.31 201 GLN B C 1
ATOM 5699 O O . GLN B 1 201 ? 12.641 6.031 -4.285 1 83.31 201 GLN B O 1
ATOM 5704 N N . PRO B 1 202 ? 12.344 5.734 -6.434 1 74.94 202 PRO B N 1
ATOM 5705 C CA . PRO B 1 202 ? 13.781 5.574 -6.703 1 74.94 202 PRO B CA 1
ATOM 5706 C C . PRO B 1 202 ? 14.602 6.773 -6.242 1 74.94 202 PRO B C 1
ATOM 5708 O O . PRO B 1 202 ? 15.766 6.617 -5.852 1 74.94 202 PRO B O 1
ATOM 5711 N N . ASP B 1 203 ? 14.016 7.969 -6.246 1 76.25 203 ASP B N 1
ATOM 5712 C CA . ASP B 1 203 ? 14.742 9.156 -5.809 1 76.25 203 ASP B CA 1
ATOM 5713 C C . ASP B 1 203 ? 14.656 9.328 -4.289 1 76.25 203 ASP B C 1
ATOM 5715 O O . ASP B 1 203 ? 15.094 10.344 -3.748 1 76.25 203 ASP B O 1
ATOM 5719 N N . GLY B 1 204 ? 14.031 8.312 -3.648 1 81.56 204 GLY B N 1
ATOM 5720 C CA . GLY B 1 204 ? 13.945 8.297 -2.197 1 81.56 204 GLY B CA 1
ATOM 5721 C C . GLY B 1 204 ? 12.664 8.922 -1.668 1 81.56 204 GLY B C 1
ATOM 5722 O O . GLY B 1 204 ? 12.328 8.758 -0.492 1 81.56 204 GLY B O 1
ATOM 5723 N N . SER B 1 205 ? 11.93 9.609 -2.525 1 89.12 205 SER B N 1
ATOM 5724 C CA . SER B 1 205 ? 10.734 10.344 -2.107 1 89.12 205 SER B CA 1
ATOM 5725 C C . SER B 1 205 ? 9.547 9.406 -1.92 1 89.12 205 SER B C 1
ATOM 5727 O O . SER B 1 205 ? 9.633 8.219 -2.213 1 89.12 205 SER B O 1
ATOM 5729 N N . TYR B 1 206 ? 8.508 9.906 -1.282 1 92.75 206 TYR B N 1
ATOM 5730 C CA . TYR B 1 206 ? 7.234 9.219 -1.094 1 92.75 206 TYR B CA 1
ATOM 5731 C C . TYR B 1 206 ? 6.078 10.07 -1.606 1 92.75 206 TYR B C 1
ATOM 5733 O O . TYR B 1 206 ? 6.086 11.297 -1.463 1 92.75 206 TYR B O 1
ATOM 5741 N N . HIS B 1 207 ? 5.117 9.43 -2.146 1 94.19 207 HIS B N 1
ATOM 5742 C CA . HIS B 1 207 ? 3.846 10.094 -2.416 1 94.19 207 HIS B CA 1
ATOM 5743 C C . HIS B 1 207 ? 2.902 9.984 -1.222 1 94.19 207 HIS B C 1
ATOM 5745 O O . HIS B 1 207 ? 2.729 8.898 -0.663 1 94.19 207 HIS B O 1
ATOM 5751 N N . LEU B 1 208 ? 2.352 11.102 -0.849 1 95.5 208 LEU B N 1
ATOM 5752 C CA . LEU B 1 208 ? 1.421 11.219 0.269 1 95.5 208 LEU B CA 1
ATOM 5753 C C . LEU B 1 208 ? 0.015 11.539 -0.227 1 95.5 208 LEU B C 1
ATOM 5755 O O . LEU B 1 208 ? -0.161 12.406 -1.085 1 95.5 208 LEU B O 1
ATOM 5759 N N . ARG B 1 209 ? -0.997 10.758 0.266 1 95.38 209 ARG B N 1
ATOM 5760 C CA . ARG B 1 209 ? -2.396 11.023 -0.05 1 95.38 209 ARG B CA 1
ATOM 5761 C C . ARG B 1 209 ? -3.285 10.781 1.166 1 95.38 209 ARG B C 1
ATOM 5763 O O . ARG B 1 209 ? -2.973 9.953 2.018 1 95.38 209 ARG B O 1
ATOM 5770 N N . GLY B 1 210 ? -4.43 11.57 1.169 1 94.81 210 GLY B N 1
ATOM 5771 C CA . GLY B 1 210 ? -5.355 11.305 2.26 1 94.81 210 GLY B CA 1
ATOM 5772 C C . GLY B 1 210 ? -6.602 12.172 2.215 1 94.81 210 GLY B C 1
ATOM 5773 O O . GLY B 1 210 ? -6.66 13.141 1.456 1 94.81 210 GLY B O 1
ATOM 5774 N N . LYS B 1 211 ? -7.605 11.688 2.865 1 95.19 211 LYS B N 1
ATOM 5775 C CA . LYS B 1 211 ? -8.766 12.477 3.283 1 95.19 211 LYS B CA 1
ATOM 5776 C C . LYS B 1 211 ? -8.727 12.75 4.781 1 95.19 211 LYS B C 1
ATOM 5778 O O . LYS B 1 211 ? -8.688 11.82 5.59 1 95.19 211 LYS B O 1
ATOM 5783 N N . VAL B 1 212 ? -8.727 14.047 5.129 1 94.5 212 VAL B N 1
ATOM 5784 C CA . VAL B 1 212 ? -8.539 14.367 6.539 1 94.5 212 VAL B CA 1
ATOM 5785 C C . VAL B 1 212 ? -9.75 15.148 7.051 1 94.5 212 VAL B C 1
ATOM 5787 O O . VAL B 1 212 ? -10.445 15.805 6.277 1 94.5 212 VAL B O 1
ATOM 5790 N N . SER B 1 213 ? -10.008 15.086 8.32 1 90.88 213 SER B N 1
ATOM 5791 C CA . SER B 1 213 ? -11.148 15.734 8.969 1 90.88 213 SER B CA 1
ATOM 5792 C C . SER B 1 213 ? -10.945 17.234 9.062 1 90.88 213 SER B C 1
ATOM 5794 O O . SER B 1 213 ? -9.82 17.734 8.922 1 90.88 213 SER B O 1
ATOM 5796 N N . ALA B 1 214 ? -12.031 17.922 9.336 1 88.25 214 ALA B N 1
ATOM 5797 C CA . ALA B 1 214 ? -11.961 19.359 9.602 1 88.25 214 ALA B CA 1
ATOM 5798 C C . ALA B 1 214 ? -11.094 19.656 10.828 1 88.25 214 ALA B C 1
ATOM 5800 O O . ALA B 1 214 ? -10.352 20.641 10.844 1 88.25 214 ALA B O 1
ATOM 5801 N N . GLU B 1 215 ? -11.195 18.844 11.797 1 85.88 215 GLU B N 1
ATOM 5802 C CA . GLU B 1 215 ? -10.383 18.984 13.008 1 85.88 215 GLU B CA 1
ATOM 5803 C C . GLU B 1 215 ? -8.898 18.891 12.688 1 85.88 215 GLU B C 1
ATOM 5805 O O . GLU B 1 215 ? -8.086 19.641 13.242 1 85.88 215 GLU B O 1
ATOM 5810 N N . PHE B 1 216 ? -8.57 17.922 11.852 1 92.25 216 PHE B N 1
ATOM 5811 C CA . PHE B 1 216 ? -7.188 17.75 11.422 1 92.25 216 PHE B CA 1
ATOM 5812 C C . PHE B 1 216 ? -6.645 19.031 10.812 1 92.25 216 PHE B C 1
ATOM 5814 O O . PHE B 1 216 ? -5.59 19.531 11.219 1 92.25 216 PHE B O 1
ATOM 5821 N N . LYS B 1 217 ? -7.324 19.547 9.859 1 91.81 217 LYS B N 1
ATOM 5822 C CA . LYS B 1 217 ? -6.887 20.766 9.172 1 91.81 217 LYS B CA 1
ATOM 5823 C C . LYS B 1 217 ? -6.848 21.953 10.133 1 91.81 217 LYS B C 1
ATOM 5825 O O . LYS B 1 217 ? -5.91 22.75 10.094 1 91.81 217 LYS B O 1
ATOM 5830 N N . ALA B 1 218 ? -7.84 22.109 10.992 1 87.19 218 ALA B N 1
ATOM 5831 C CA . ALA B 1 218 ? -7.895 23.203 11.969 1 87.19 218 ALA B CA 1
ATOM 5832 C C . ALA B 1 218 ? -6.688 23.156 12.898 1 87.19 218 ALA B C 1
ATOM 5834 O O . ALA B 1 218 ? -6.145 24.203 13.266 1 87.19 218 ALA B O 1
ATOM 5835 N N . THR B 1 219 ? -6.336 21.969 13.289 1 87.31 219 THR B N 1
ATOM 5836 C CA . THR B 1 219 ? -5.199 21.797 14.188 1 87.31 219 THR B CA 1
ATOM 5837 C C . THR B 1 219 ? -3.891 22.094 13.461 1 87.31 219 THR B C 1
ATOM 5839 O O . THR B 1 219 ? -2.959 22.641 14.062 1 87.31 219 THR B O 1
ATOM 5842 N N . PHE B 1 220 ? -3.824 21.812 12.219 1 92.81 220 PHE B N 1
ATOM 5843 C CA . PHE B 1 220 ? -2.615 22.016 11.422 1 92.81 220 PHE B CA 1
ATOM 5844 C C . PHE B 1 220 ? -2.445 23.484 11.062 1 92.81 220 PHE B C 1
ATOM 5846 O O . PHE B 1 220 ? -1.322 23.953 10.883 1 92.81 220 PHE B O 1
ATOM 5853 N N . ASP B 1 221 ? -3.457 24.219 10.969 1 90.31 221 ASP B N 1
ATOM 5854 C CA . ASP B 1 221 ? -3.441 25.578 10.422 1 90.31 221 ASP B CA 1
ATOM 5855 C C . ASP B 1 221 ? -2.48 26.469 11.195 1 90.31 221 ASP B C 1
ATOM 5857 O O . ASP B 1 221 ? -1.622 27.125 10.602 1 90.31 221 ASP B O 1
ATOM 5861 N N . PRO B 1 222 ? -2.539 26.516 12.516 1 88.5 222 PRO B N 1
ATOM 5862 C CA . PRO B 1 222 ? -1.592 27.391 13.211 1 88.5 222 PRO B CA 1
ATOM 5863 C C . PRO B 1 222 ? -0.141 26.953 13.039 1 88.5 222 PRO B C 1
ATOM 5865 O O . PRO B 1 222 ? 0.764 27.797 13 1 88.5 222 PRO B O 1
ATOM 5868 N N . ILE B 1 223 ? 0.046 25.672 12.93 1 91.62 223 ILE B N 1
ATOM 5869 C CA . ILE B 1 223 ? 1.386 25.156 12.695 1 91.62 223 ILE B CA 1
ATOM 5870 C C . ILE B 1 223 ? 1.876 25.594 11.312 1 91.62 223 ILE B C 1
ATOM 5872 O O . ILE B 1 223 ? 2.996 26.094 11.18 1 91.62 223 ILE B O 1
ATOM 587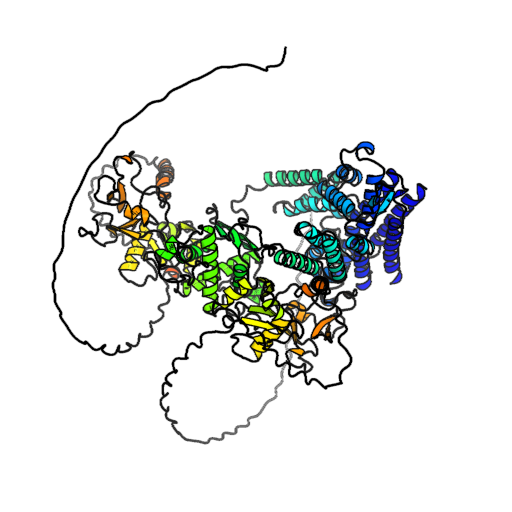6 N N . ASP B 1 224 ? 1.007 25.406 10.367 1 93.75 224 ASP B N 1
ATOM 5877 C CA . ASP B 1 224 ? 1.299 25.797 8.984 1 93.75 224 ASP B CA 1
ATOM 5878 C C . ASP B 1 224 ? 1.581 27.297 8.883 1 93.75 224 ASP B C 1
ATOM 5880 O O . ASP B 1 224 ? 2.586 27.703 8.289 1 93.75 224 ASP B O 1
ATOM 5884 N N . GLU B 1 225 ? 0.728 28.094 9.484 1 91.06 225 GLU B N 1
ATOM 5885 C CA . GLU B 1 225 ? 0.85 29.547 9.391 1 91.06 225 GLU B CA 1
ATOM 5886 C C . GLU B 1 225 ? 2.125 30.047 10.07 1 91.06 225 GLU B C 1
ATOM 5888 O O . GLU B 1 225 ? 2.73 31.031 9.633 1 91.06 225 GLU B O 1
ATOM 5893 N N . LYS B 1 226 ? 2.523 29.406 11.094 1 91.75 226 LYS B N 1
ATOM 5894 C CA . LYS B 1 226 ? 3.729 29.797 11.812 1 91.75 226 LYS B CA 1
ATOM 5895 C C . LYS B 1 226 ? 4.984 29.297 11.109 1 91.75 226 LYS B C 1
ATOM 5897 O O . LYS B 1 226 ? 5.859 30.078 10.742 1 91.75 226 LYS B O 1
ATOM 5902 N N . LEU B 1 227 ? 5.031 28.016 10.844 1 94.5 227 LEU B N 1
ATOM 5903 C CA . LEU B 1 227 ? 6.273 27.375 10.438 1 94.5 227 LEU B CA 1
ATOM 5904 C C . LEU B 1 227 ? 6.438 27.406 8.922 1 94.5 227 LEU B C 1
ATOM 5906 O O . LEU B 1 227 ? 7.543 27.234 8.406 1 94.5 227 LEU B O 1
ATOM 5910 N N . ALA B 1 228 ? 5.367 27.594 8.195 1 95 228 ALA B N 1
ATOM 5911 C CA . ALA B 1 228 ? 5.457 27.625 6.734 1 95 228 ALA B CA 1
ATOM 5912 C C . ALA B 1 228 ? 5.512 29.047 6.215 1 95 228 ALA B C 1
ATOM 5914 O O . ALA B 1 228 ? 5.418 29.281 5.008 1 95 228 ALA B O 1
ATOM 5915 N N . ALA B 1 229 ? 5.609 30.047 7.109 1 92.56 229 ALA B N 1
ATOM 5916 C CA . ALA B 1 229 ? 5.773 31.438 6.676 1 92.56 229 ALA B CA 1
ATOM 5917 C C . ALA B 1 229 ? 7.066 31.609 5.883 1 92.56 229 ALA B C 1
ATOM 5919 O O . ALA B 1 229 ? 8.039 30.891 6.105 1 92.56 229 ALA B O 1
ATOM 5920 N N . PRO B 1 230 ? 7.027 32.594 4.941 1 93 230 PRO B N 1
ATOM 5921 C CA . PRO B 1 230 ? 8.273 32.844 4.207 1 93 230 PRO B CA 1
ATOM 5922 C C . PRO B 1 230 ? 9.469 33.062 5.129 1 93 230 PRO B C 1
ATOM 5924 O O . PRO B 1 230 ? 9.367 33.844 6.09 1 93 230 PRO B O 1
ATOM 5927 N N . GLY B 1 231 ? 10.531 32.406 4.844 1 94.69 231 GLY B N 1
ATOM 5928 C CA . GLY B 1 231 ? 11.758 32.562 5.613 1 94.69 231 GLY B CA 1
ATOM 5929 C C . GLY B 1 231 ? 11.883 31.531 6.727 1 94.69 231 GLY B C 1
ATOM 5930 O O . GLY B 1 231 ? 12.977 31.297 7.242 1 94.69 231 GLY B O 1
ATOM 5931 N N . MET B 1 232 ? 10.781 30.969 7.129 1 94.81 232 MET B N 1
ATOM 5932 C CA . MET B 1 232 ? 10.797 29.984 8.211 1 94.81 232 MET B CA 1
ATOM 5933 C C . MET B 1 232 ? 11.219 28.609 7.684 1 94.81 232 MET B C 1
ATOM 5935 O O . MET B 1 232 ? 10.859 28.234 6.562 1 94.81 232 MET B O 1
ATOM 5939 N N . CYS B 1 233 ? 11.953 27.812 8.461 1 94.06 233 CYS B N 1
ATOM 5940 C CA . CYS B 1 233 ? 12.258 26.406 8.297 1 94.06 233 CYS B CA 1
ATOM 5941 C C . CYS B 1 233 ? 12.859 26.125 6.922 1 94.06 233 CYS B C 1
ATOM 5943 O O . CYS B 1 233 ? 12.562 25.094 6.305 1 94.06 233 CYS B O 1
ATOM 5945 N N . ASN B 1 234 ? 13.547 27.047 6.359 1 92.75 234 ASN B N 1
ATOM 5946 C CA . ASN B 1 234 ? 14.195 26.875 5.066 1 92.75 234 ASN B CA 1
ATOM 5947 C C . ASN B 1 234 ? 15.492 26.078 5.199 1 92.75 234 ASN B C 1
ATOM 5949 O O . ASN B 1 234 ? 16.469 26.547 5.789 1 92.75 234 ASN B O 1
ATOM 5953 N N . PRO B 1 235 ? 15.531 24.891 4.582 1 87.44 235 PRO B N 1
ATOM 5954 C CA . PRO B 1 235 ? 16.703 24.031 4.758 1 87.44 235 PRO B CA 1
ATOM 5955 C C . PRO B 1 235 ? 17.938 24.578 4.047 1 87.44 235 PRO B C 1
ATOM 5957 O O . PRO B 1 235 ? 19.062 24.141 4.328 1 87.44 235 PRO B O 1
ATOM 5960 N N . THR B 1 236 ? 17.719 25.453 3.129 1 86.62 236 THR B N 1
ATOM 5961 C CA . THR B 1 236 ? 18.844 25.984 2.381 1 86.62 236 THR B CA 1
ATOM 5962 C C . THR B 1 236 ? 19.547 27.078 3.182 1 86.62 236 THR B C 1
ATOM 5964 O O . THR B 1 236 ? 20.672 27.484 2.85 1 86.62 236 THR B O 1
ATOM 5967 N N . ASP B 1 237 ? 18.844 27.609 4.223 1 88.5 237 ASP B N 1
ATOM 5968 C CA . ASP B 1 237 ? 19.5 28.578 5.109 1 88.5 237 ASP B CA 1
ATOM 5969 C C . ASP B 1 237 ? 20.578 27.891 5.957 1 88.5 237 ASP B C 1
ATOM 5971 O O . ASP B 1 237 ? 20.406 26.75 6.391 1 88.5 237 ASP B O 1
ATOM 5975 N N . GLN B 1 238 ? 21.688 28.531 6.219 1 82.19 238 GLN B N 1
ATOM 5976 C CA . GLN B 1 238 ? 22.75 27.984 7.066 1 82.19 238 GLN B CA 1
ATOM 5977 C C . GLN B 1 238 ? 22.203 27.609 8.445 1 82.19 238 GLN B C 1
ATOM 5979 O O . GLN B 1 238 ? 22.531 26.547 8.984 1 82.19 238 GLN B O 1
ATOM 5984 N N . THR B 1 239 ? 21.438 28.547 8.938 1 84.62 239 THR B N 1
ATOM 5985 C CA . THR B 1 239 ? 20.719 28.312 10.18 1 84.62 239 THR B CA 1
ATOM 5986 C C . THR B 1 239 ? 19.234 28.578 10.008 1 84.62 239 THR B C 1
ATOM 5988 O O . THR B 1 239 ? 18.781 29.719 10.188 1 84.62 239 THR B O 1
ATOM 5991 N N . PRO B 1 240 ? 18.531 27.625 9.766 1 90.38 240 PRO B N 1
ATOM 5992 C CA . PRO B 1 240 ? 17.094 27.812 9.516 1 90.38 240 PRO B CA 1
ATOM 5993 C C . PRO B 1 240 ? 16.359 28.391 10.727 1 90.38 240 PRO B C 1
ATOM 5995 O O . PRO B 1 240 ? 16.656 28.016 11.859 1 90.38 240 PRO B O 1
ATOM 5998 N N . CYS B 1 241 ? 15.523 29.312 10.547 1 92 241 CYS B N 1
ATOM 5999 C CA . CYS B 1 241 ? 14.672 29.875 11.586 1 92 241 CYS B CA 1
ATOM 6000 C C . CYS B 1 241 ? 13.516 28.938 11.922 1 92 241 CYS B C 1
ATOM 6002 O O . CYS B 1 241 ? 12.664 28.672 11.078 1 92 241 CYS B O 1
ATOM 6004 N N . ILE B 1 242 ? 13.492 28.391 13.117 1 89.56 242 ILE B N 1
ATOM 6005 C CA . ILE B 1 242 ? 12.43 27.453 13.461 1 89.56 242 ILE B CA 1
ATOM 6006 C C . ILE B 1 242 ? 11.602 28 14.617 1 89.56 242 ILE B C 1
ATOM 6008 O O . ILE B 1 242 ? 10.664 27.344 15.086 1 89.56 242 ILE B O 1
ATOM 6012 N N . SER B 1 243 ? 12 29.094 15.148 1 86.25 243 SER B N 1
ATOM 6013 C CA . SER B 1 243 ? 11.289 29.828 16.203 1 86.25 243 SER B CA 1
ATOM 6014 C C . SER B 1 243 ? 11.469 31.328 16.047 1 86.25 243 SER B C 1
ATOM 6016 O O . SER B 1 243 ? 12.398 31.781 15.391 1 86.25 243 SER B O 1
ATOM 6018 N N . GLY B 1 244 ? 10.492 32.062 16.547 1 84.94 244 GLY B N 1
ATOM 6019 C CA . GLY B 1 244 ? 10.594 33.5 16.453 1 84.94 244 GLY B CA 1
ATOM 6020 C C . GLY B 1 244 ? 10.258 34.031 15.062 1 84.94 244 GLY B C 1
ATOM 6021 O O . GLY B 1 244 ? 9.344 33.5 14.406 1 84.94 244 GLY B O 1
ATOM 6022 N N . THR B 1 245 ? 10.914 35.156 14.68 1 87.44 245 THR B N 1
ATOM 6023 C CA . THR B 1 245 ? 10.664 35.812 13.406 1 87.44 245 THR B CA 1
ATOM 6024 C C . THR B 1 245 ? 11.898 35.75 12.508 1 87.44 245 THR B C 1
ATOM 6026 O O . THR B 1 245 ? 13.008 36.062 12.93 1 87.44 245 THR B O 1
ATOM 6029 N N . PRO B 1 246 ? 11.68 35.281 11.344 1 91.94 246 PRO B N 1
ATOM 6030 C CA . PRO B 1 246 ? 12.82 35.219 10.43 1 91.94 246 PRO B CA 1
ATOM 6031 C C . PRO B 1 246 ? 13.336 36.625 10.062 1 91.94 246 PRO B C 1
ATOM 6033 O O . PRO B 1 246 ? 12.578 37.594 10.109 1 91.94 246 PRO B O 1
ATOM 6036 N N . SER B 1 247 ? 14.656 36.719 9.695 1 91.88 247 SER B N 1
ATOM 6037 C CA . SER B 1 247 ? 15.234 37.969 9.227 1 91.88 247 SER B CA 1
ATOM 6038 C C . SER B 1 247 ? 14.711 38.344 7.844 1 91.88 247 SER B C 1
ATOM 6040 O O . SER B 1 247 ? 14.188 37.469 7.125 1 91.88 247 SER B O 1
ATOM 6042 N N . GLN B 1 248 ? 14.836 39.625 7.531 1 92.75 248 GLN B N 1
ATOM 6043 C CA . GLN B 1 248 ? 14.406 40.094 6.211 1 92.75 248 GLN B CA 1
ATOM 6044 C C . GLN B 1 248 ? 15.188 39.375 5.109 1 92.75 248 GLN B C 1
ATOM 6046 O O . GLN B 1 248 ? 14.633 39.062 4.047 1 92.75 248 GLN B O 1
ATOM 6051 N N . GLN B 1 249 ? 16.406 39.156 5.379 1 92.94 249 GLN B N 1
ATOM 6052 C CA . GLN B 1 249 ? 17.234 38.438 4.414 1 92.94 249 GLN B CA 1
ATOM 6053 C C . GLN B 1 249 ? 16.703 37 4.18 1 92.94 249 GLN B C 1
ATOM 6055 O O . GLN B 1 249 ? 16.672 36.531 3.041 1 92.94 249 GLN B O 1
ATOM 6060 N N . GLN B 1 250 ? 16.328 36.312 5.25 1 94.31 250 GLN B N 1
ATOM 6061 C CA . GLN B 1 250 ? 15.773 34.969 5.145 1 94.31 250 GLN B CA 1
ATOM 6062 C C . GLN B 1 250 ? 14.469 34.969 4.352 1 94.31 250 GLN B C 1
ATOM 6064 O O . GLN B 1 250 ? 14.219 34.062 3.564 1 94.31 250 GLN B O 1
ATOM 6069 N N . ILE B 1 251 ? 13.664 35.969 4.566 1 94 251 ILE B N 1
ATOM 6070 C CA . ILE B 1 251 ? 12.391 36.094 3.863 1 94 251 ILE B CA 1
ATOM 6071 C C . ILE B 1 251 ? 12.641 36.312 2.377 1 94 251 ILE B C 1
ATOM 6073 O O . ILE B 1 251 ? 12.062 35.656 1.526 1 94 251 ILE B O 1
ATOM 6077 N N . ASP B 1 252 ? 13.555 37.188 2.078 1 93.12 252 ASP B N 1
ATOM 6078 C CA . ASP B 1 252 ? 13.828 37.594 0.701 1 93.12 252 ASP B CA 1
ATOM 6079 C C . ASP B 1 252 ? 14.484 36.469 -0.078 1 93.12 252 ASP B C 1
ATOM 6081 O O . ASP B 1 252 ? 14.281 36.344 -1.287 1 93.12 252 ASP B O 1
ATOM 6085 N N . SER B 1 253 ? 15.195 35.688 0.544 1 93 253 SER B N 1
ATOM 6086 C CA . SER B 1 253 ? 15.953 34.625 -0.128 1 93 253 SER B CA 1
ATOM 6087 C C . SER B 1 253 ? 15.133 33.344 -0.276 1 93 253 SER B C 1
ATOM 6089 O O . SER B 1 253 ? 15.531 32.406 -0.979 1 93 253 SER B O 1
ATOM 6091 N N . ASP B 1 254 ? 14.008 33.281 0.374 1 93.75 254 ASP B N 1
ATOM 6092 C CA . ASP B 1 254 ? 13.172 32.094 0.317 1 93.75 254 ASP B CA 1
ATOM 6093 C C . ASP B 1 254 ? 12.445 31.984 -1.022 1 93.75 254 ASP B C 1
ATOM 6095 O O . ASP B 1 254 ? 11.414 32.625 -1.224 1 93.75 254 ASP B O 1
ATOM 6099 N N . GLN B 1 255 ? 12.891 31.125 -1.93 1 92.25 255 GLN B N 1
ATOM 6100 C CA . GLN B 1 255 ? 12.32 30.984 -3.268 1 92.25 255 GLN B CA 1
ATOM 6101 C C . GLN B 1 255 ? 11.32 29.844 -3.334 1 92.25 255 GLN B C 1
ATOM 6103 O O . GLN B 1 255 ? 10.805 29.516 -4.406 1 92.25 255 GLN B O 1
ATOM 6108 N N . ARG B 1 256 ? 11.094 29.234 -2.213 1 93.38 256 ARG B N 1
ATOM 6109 C CA . ARG B 1 256 ? 10.164 28.109 -2.17 1 93.38 256 ARG B CA 1
ATOM 6110 C C . ARG B 1 256 ? 8.727 28.578 -2.396 1 93.38 256 ARG B C 1
ATOM 6112 O O . ARG B 1 256 ? 8.352 29.672 -1.971 1 93.38 256 ARG B O 1
ATOM 6119 N N . GLY B 1 257 ? 7.949 27.656 -3.031 1 92.94 257 GLY B N 1
ATOM 6120 C CA . GLY B 1 257 ? 6.512 27.875 -3.064 1 92.94 257 GLY B CA 1
ATOM 6121 C C . GLY B 1 257 ? 5.812 27.422 -1.796 1 92.94 257 GLY B C 1
ATOM 6122 O O . GLY B 1 257 ? 6.43 26.781 -0.935 1 92.94 257 GLY B O 1
ATOM 6123 N N . ALA B 1 258 ? 4.516 27.734 -1.711 1 92.38 258 ALA B N 1
ATOM 6124 C CA . ALA B 1 258 ? 3.738 27.438 -0.507 1 92.38 258 ALA B CA 1
ATOM 6125 C C . ALA B 1 258 ? 3.725 25.953 -0.202 1 92.38 258 ALA B C 1
ATOM 6127 O O . ALA B 1 258 ? 3.924 25.547 0.945 1 92.38 258 ALA B O 1
ATOM 6128 N N . PRO B 1 259 ? 3.555 25.031 -1.225 1 94.69 259 PRO B N 1
ATOM 6129 C CA . PRO B 1 259 ? 3.553 23.594 -0.926 1 94.69 259 PRO B CA 1
ATOM 6130 C C . PRO B 1 259 ? 4.895 23.109 -0.382 1 94.69 259 PRO B C 1
ATOM 6132 O O . PRO B 1 259 ? 4.93 22.234 0.486 1 94.69 259 PRO B O 1
ATOM 6135 N N . GLU B 1 260 ? 5.977 23.672 -0.873 1 95.12 260 GLU B N 1
ATOM 6136 C CA . GLU B 1 260 ? 7.305 23.312 -0.391 1 95.12 260 GLU B CA 1
ATOM 6137 C C . GLU B 1 260 ? 7.52 23.781 1.047 1 95.12 260 GLU B C 1
ATOM 6139 O O . GLU B 1 260 ? 8.07 23.047 1.867 1 95.12 260 GLU B O 1
ATOM 6144 N N . ARG B 1 261 ? 7.141 24.969 1.31 1 95.69 261 ARG B N 1
ATOM 6145 C CA . ARG B 1 261 ? 7.246 25.484 2.67 1 95.69 261 ARG B CA 1
ATOM 6146 C C . ARG B 1 261 ? 6.406 24.656 3.639 1 95.69 261 ARG B C 1
ATOM 6148 O O . ARG B 1 261 ? 6.816 24.422 4.777 1 95.69 261 ARG B O 1
ATOM 6155 N N . ARG B 1 262 ? 5.27 24.266 3.209 1 96 262 ARG B N 1
ATOM 6156 C CA . ARG B 1 262 ? 4.406 23.438 4.047 1 96 262 ARG B CA 1
ATOM 6157 C C . ARG B 1 262 ? 5.059 22.094 4.348 1 96 262 ARG B C 1
ATOM 6159 O O . ARG B 1 262 ? 4.953 21.578 5.461 1 96 262 ARG B O 1
ATOM 6166 N N . HIS B 1 263 ? 5.645 21.469 3.328 1 96.44 263 HIS B N 1
ATOM 6167 C CA . HIS B 1 263 ? 6.426 20.266 3.537 1 96.44 263 HIS B CA 1
ATOM 6168 C C . HIS B 1 263 ? 7.461 20.453 4.641 1 96.44 263 HIS B C 1
ATOM 6170 O O . HIS B 1 263 ? 7.539 19.656 5.57 1 96.44 263 HIS B O 1
ATOM 6176 N N . ASP B 1 264 ? 8.211 21.516 4.52 1 94.19 264 ASP B N 1
ATOM 6177 C CA . ASP B 1 264 ? 9.281 21.781 5.473 1 94.19 264 ASP B CA 1
ATOM 6178 C C . ASP B 1 264 ? 8.727 22.109 6.855 1 94.19 264 ASP B C 1
ATOM 6180 O O . ASP B 1 264 ? 9.328 21.766 7.871 1 94.19 264 ASP B O 1
ATOM 6184 N N . ALA B 1 265 ? 7.605 22.781 6.883 1 95.19 265 ALA B N 1
ATOM 6185 C CA . ALA B 1 265 ? 6.941 23.109 8.141 1 95.19 265 ALA B CA 1
ATOM 6186 C C . ALA B 1 265 ? 6.512 21.844 8.875 1 95.19 265 ALA B C 1
ATOM 6188 O O . ALA B 1 265 ? 6.766 21.688 10.078 1 95.19 265 ALA B O 1
ATOM 6189 N N . MET B 1 266 ? 5.867 20.953 8.18 1 95 266 MET B N 1
ATOM 6190 C CA . MET B 1 266 ? 5.406 19.719 8.797 1 95 266 MET B CA 1
ATOM 6191 C C . MET B 1 266 ? 6.582 18.875 9.273 1 95 266 MET B C 1
ATOM 6193 O O . MET B 1 266 ? 6.535 18.281 10.352 1 95 266 MET B O 1
ATOM 6197 N N . LEU B 1 267 ? 7.613 18.797 8.461 1 92.5 267 LEU B N 1
ATOM 6198 C CA . LEU B 1 267 ? 8.828 18.109 8.859 1 92.5 267 LEU B CA 1
ATOM 6199 C C . LEU B 1 267 ? 9.398 18.688 10.156 1 92.5 267 LEU B C 1
ATOM 6201 O O . LEU B 1 267 ? 9.703 17.953 11.094 1 92.5 267 LEU B O 1
ATOM 6205 N N . THR B 1 268 ? 9.5 20 10.203 1 91.94 268 THR B N 1
ATOM 6206 C CA . THR B 1 268 ? 10.023 20.672 11.383 1 91.94 268 THR B CA 1
ATOM 6207 C C . THR B 1 268 ? 9.133 20.422 12.594 1 91.94 268 THR B C 1
ATOM 6209 O O . THR B 1 268 ? 9.633 20.203 13.703 1 91.94 268 THR B O 1
ATOM 6212 N N . ALA B 1 269 ? 7.859 20.469 12.398 1 92.69 269 ALA B N 1
ATOM 6213 C CA . ALA B 1 269 ? 6.914 20.203 13.477 1 92.69 269 ALA B CA 1
ATOM 6214 C C . ALA B 1 269 ? 7.152 18.828 14.078 1 92.69 269 ALA B C 1
ATOM 6216 O O . ALA B 1 269 ? 7.176 18.672 15.305 1 92.69 269 ALA B O 1
ATOM 6217 N N . MET B 1 270 ? 7.273 17.828 13.289 1 91.69 270 MET B N 1
ATOM 6218 C CA . MET B 1 270 ? 7.512 16.469 13.758 1 91.69 270 MET B CA 1
ATOM 6219 C C . MET B 1 270 ? 8.844 16.359 14.484 1 91.69 270 MET B C 1
ATOM 6221 O O . MET B 1 270 ? 8.953 15.664 15.492 1 91.69 270 MET B O 1
ATOM 6225 N N . ARG B 1 271 ? 9.82 17.062 13.984 1 87.62 271 ARG B N 1
ATOM 6226 C CA . ARG B 1 271 ? 11.117 17.094 14.648 1 87.62 271 ARG B CA 1
ATOM 6227 C C . ARG B 1 271 ? 11 17.688 16.047 1 87.62 271 ARG B C 1
ATOM 6229 O O . ARG B 1 271 ? 11.609 17.172 17 1 87.62 271 ARG B O 1
ATOM 6236 N N . LEU B 1 272 ? 10.32 18.75 16.141 1 87.44 272 LEU B N 1
ATOM 6237 C CA . LEU B 1 272 ? 10.109 19.391 17.422 1 87.44 272 LEU B CA 1
ATOM 6238 C C . LEU B 1 272 ? 9.406 18.453 18.391 1 87.44 272 LEU B C 1
ATOM 6240 O O . LEU B 1 272 ? 9.766 18.391 19.578 1 87.44 272 LEU B O 1
ATOM 6244 N N . LEU B 1 273 ? 8.453 17.766 17.891 1 88.25 273 LEU B N 1
ATOM 6245 C CA . LEU B 1 273 ? 7.754 16.797 18.719 1 88.25 273 LEU B CA 1
ATOM 6246 C C . LEU B 1 273 ? 8.711 15.734 19.234 1 88.25 273 LEU B C 1
ATOM 6248 O O . LEU B 1 273 ? 8.711 15.422 20.438 1 88.25 273 LEU B O 1
ATOM 6252 N N . LEU B 1 274 ? 9.508 15.117 18.391 1 85.12 274 LEU B N 1
ATOM 6253 C CA . LEU B 1 274 ? 10.438 14.062 18.781 1 85.12 274 LEU B CA 1
ATOM 6254 C C . LEU B 1 274 ? 11.477 14.578 19.766 1 85.12 274 LEU B C 1
ATOM 6256 O O . LEU B 1 274 ? 11.93 13.844 20.641 1 85.12 274 LEU B O 1
ATOM 6260 N N . ALA B 1 275 ? 11.82 15.828 19.625 1 80.25 275 ALA B N 1
ATOM 6261 C CA . ALA B 1 275 ? 12.812 16.438 20.5 1 80.25 275 ALA B CA 1
ATOM 6262 C C . ALA B 1 275 ? 12.305 16.531 21.922 1 80.25 275 ALA B C 1
ATOM 6264 O O . ALA B 1 275 ? 13.094 16.547 22.875 1 80.25 275 ALA B O 1
ATOM 6265 N N . HIS B 1 276 ? 11.031 16.609 22.094 1 81.12 276 HIS B N 1
ATOM 6266 C CA . HIS B 1 276 ? 10.438 16.703 23.422 1 81.12 276 HIS B CA 1
ATOM 6267 C C . HIS B 1 276 ? 10.523 15.359 24.156 1 81.12 276 HIS B C 1
ATOM 6269 O O . HIS B 1 276 ? 10.352 15.305 25.375 1 81.12 276 HIS B O 1
ATOM 6275 N N . LYS B 1 277 ? 10.734 14.133 23.484 1 77.25 277 LYS B N 1
ATOM 6276 C CA . LYS B 1 277 ? 10.961 12.789 24.016 1 77.25 277 LYS B CA 1
ATOM 6277 C C . LYS B 1 277 ? 9.758 12.297 24.812 1 77.25 277 LYS B C 1
ATOM 6279 O O . LYS B 1 277 ? 9.898 11.445 25.688 1 77.25 277 LYS B O 1
ATOM 6284 N N . ASP B 1 278 ? 8.617 12.859 24.531 1 77.06 278 ASP B N 1
ATOM 6285 C CA . ASP B 1 278 ? 7.43 12.508 25.312 1 77.06 278 ASP B CA 1
ATOM 6286 C C . ASP B 1 278 ? 6.762 11.25 24.766 1 77.06 278 ASP B C 1
ATOM 6288 O O . ASP B 1 278 ? 5.863 10.695 25.391 1 77.06 278 ASP B O 1
ATOM 6292 N N . LEU B 1 279 ? 7.246 10.695 23.672 1 83.31 279 LEU B N 1
ATOM 6293 C CA . LEU B 1 279 ? 6.57 9.562 23.047 1 83.31 279 LEU B CA 1
ATOM 6294 C C . LEU B 1 279 ? 7.023 8.25 23.672 1 83.31 279 LEU B C 1
ATOM 6296 O O . LEU B 1 279 ? 6.422 7.199 23.422 1 83.31 279 LEU B O 1
ATOM 6300 N N . GLY B 1 280 ? 8.023 8.305 24.438 1 78.62 280 GLY B N 1
ATOM 6301 C CA . GLY B 1 280 ? 8.461 7.113 25.156 1 78.62 280 GLY B CA 1
ATOM 6302 C C . GLY B 1 280 ? 9.18 6.117 24.266 1 78.62 280 GLY B C 1
ATOM 6303 O O . GLY B 1 280 ? 10.133 6.48 23.562 1 78.62 280 GLY B O 1
ATOM 6304 N N . GLN B 1 281 ? 8.727 4.812 24.438 1 78.19 281 GLN B N 1
ATOM 6305 C CA . GLN B 1 281 ? 9.445 3.748 23.75 1 78.19 281 GLN B CA 1
ATOM 6306 C C . GLN B 1 281 ? 8.5 2.928 22.875 1 78.19 281 GLN B C 1
ATOM 6308 O O . GLN B 1 281 ? 7.289 2.91 23.109 1 78.19 281 GLN B O 1
ATOM 6313 N N . ILE B 1 282 ? 9.07 2.352 21.891 1 78.38 282 ILE B N 1
ATOM 6314 C CA . ILE B 1 282 ? 8.414 1.361 21.031 1 78.38 282 ILE B CA 1
ATOM 6315 C C . ILE B 1 282 ? 9.156 0.028 21.141 1 78.38 282 ILE B C 1
ATOM 6317 O O . ILE B 1 282 ? 10.258 -0.12 20.609 1 78.38 282 ILE B O 1
ATOM 6321 N N . ASN B 1 283 ? 8.555 -0.957 21.766 1 78.19 283 ASN B N 1
ATOM 6322 C CA . ASN B 1 283 ? 9.141 -2.283 21.906 1 78.19 283 ASN B CA 1
ATOM 6323 C C . ASN B 1 283 ? 10.578 -2.209 22.406 1 78.19 283 ASN B C 1
ATOM 6325 O O . ASN B 1 283 ? 11.461 -2.889 21.875 1 78.19 283 ASN B O 1
ATOM 6329 N N . GLY B 1 284 ? 10.844 -1.3 23.312 1 73.69 284 GLY B N 1
ATOM 6330 C CA . GLY B 1 284 ? 12.141 -1.2 23.953 1 73.69 284 GLY B CA 1
ATOM 6331 C C . GLY B 1 284 ? 13.07 -0.218 23.266 1 73.69 284 GLY B C 1
ATOM 6332 O O . GLY B 1 284 ? 14.141 0.102 23.797 1 73.69 284 GLY B O 1
ATOM 6333 N N . LEU B 1 285 ? 12.68 0.266 22.109 1 75.69 285 LEU B N 1
ATOM 6334 C CA . LEU B 1 285 ? 13.43 1.306 21.422 1 75.69 285 LEU B CA 1
ATOM 6335 C C . LEU B 1 285 ? 12.852 2.684 21.703 1 75.69 285 LEU B C 1
ATOM 6337 O O . LEU B 1 285 ? 11.625 2.838 21.797 1 75.69 285 LEU B O 1
ATOM 6341 N N . PRO B 1 286 ? 13.781 3.639 21.891 1 73.69 286 PRO B N 1
ATOM 6342 C CA . PRO B 1 286 ? 13.219 4.988 22.016 1 73.69 286 PRO B CA 1
ATOM 6343 C C . PRO B 1 286 ? 12.359 5.375 20.812 1 73.69 286 PRO B C 1
ATOM 6345 O O . PRO B 1 286 ? 12.695 5.035 19.672 1 73.69 286 PRO B O 1
ATOM 6348 N N . ALA B 1 287 ? 11.25 5.957 21.094 1 77.81 287 ALA B N 1
ATOM 6349 C CA . ALA B 1 287 ? 10.375 6.418 20.016 1 77.81 287 ALA B CA 1
ATOM 6350 C C . ALA B 1 287 ? 10.953 7.652 19.328 1 77.81 287 ALA B C 1
ATOM 6352 O O . ALA B 1 287 ? 10.414 8.758 19.469 1 77.81 287 ALA B O 1
ATOM 6353 N N . THR B 1 288 ? 12.023 7.484 18.641 1 79.5 288 THR B N 1
ATOM 6354 C CA . THR B 1 288 ? 12.711 8.555 17.922 1 79.5 288 THR B CA 1
ATOM 6355 C C . THR B 1 288 ? 13.352 8.016 16.641 1 79.5 288 THR B C 1
ATOM 6357 O O . THR B 1 288 ? 13.18 6.848 16.297 1 79.5 288 THR B O 1
ATOM 6360 N N . LEU B 1 289 ? 14 8.906 15.922 1 79.12 289 LEU B N 1
ATOM 6361 C CA . LEU B 1 289 ? 14.617 8.539 14.656 1 79.12 289 LEU B CA 1
ATOM 6362 C C . LEU B 1 289 ? 15.891 7.73 14.891 1 79.12 289 LEU B C 1
ATOM 6364 O O . LEU B 1 289 ? 16.828 8.211 15.516 1 79.12 289 LEU B O 1
ATOM 6368 N N . LEU B 1 290 ? 15.852 6.516 14.477 1 77.19 290 LEU B N 1
ATOM 6369 C CA . LEU B 1 290 ? 16.984 5.605 14.516 1 77.19 290 LEU B CA 1
ATOM 6370 C C . LEU B 1 290 ? 17.5 5.312 13.117 1 77.19 290 LEU B C 1
ATOM 6372 O O . LEU B 1 290 ? 16.719 4.953 12.227 1 77.19 290 LEU B O 1
ATOM 6376 N N . VAL B 1 291 ? 18.828 5.516 12.883 1 78.12 291 VAL B N 1
ATOM 6377 C CA . VAL B 1 291 ? 19.422 5.309 11.562 1 78.12 291 VAL B CA 1
ATOM 6378 C C . VAL B 1 291 ? 20.656 4.41 11.68 1 78.12 291 VAL B C 1
ATOM 6380 O O . VAL B 1 291 ? 21.453 4.559 12.609 1 78.12 291 VAL B O 1
ATOM 6383 N N . THR B 1 292 ? 20.734 3.504 10.836 1 76.75 292 THR B N 1
ATOM 6384 C CA . THR B 1 292 ? 21.922 2.662 10.781 1 76.75 292 THR B CA 1
ATOM 6385 C C . THR B 1 292 ? 22.547 2.697 9.391 1 76.75 292 THR B C 1
ATOM 6387 O O . THR B 1 292 ? 21.844 2.867 8.391 1 76.75 292 THR B O 1
ATOM 6390 N N . THR B 1 293 ? 23.828 2.746 9.375 1 76.94 293 THR B N 1
ATOM 6391 C CA . THR B 1 293 ? 24.594 2.619 8.141 1 76.94 293 THR B CA 1
ATOM 6392 C C . THR B 1 293 ? 25.938 1.942 8.406 1 76.94 293 THR B C 1
ATOM 6394 O O . THR B 1 293 ? 26.219 1.515 9.531 1 76.94 293 THR B O 1
ATOM 6397 N N . THR B 1 294 ? 26.562 1.597 7.406 1 69.75 294 THR B N 1
ATOM 6398 C CA . THR B 1 294 ? 27.891 1.009 7.551 1 69.75 294 THR B CA 1
ATOM 6399 C C . THR B 1 294 ? 28.984 2.043 7.262 1 69.75 294 THR B C 1
ATOM 6401 O O . THR B 1 294 ? 28.719 3.064 6.625 1 69.75 294 THR B O 1
ATOM 6404 N N . LEU B 1 295 ? 30.109 1.697 7.859 1 61.78 295 LEU B N 1
ATOM 6405 C CA . LEU B 1 295 ? 31.266 2.551 7.586 1 61.78 295 LEU B CA 1
ATOM 6406 C C . LEU B 1 295 ? 31.531 2.633 6.09 1 61.78 295 LEU B C 1
ATOM 6408 O O . LEU B 1 295 ? 31.859 3.701 5.57 1 61.78 295 LEU B O 1
ATOM 6412 N N . GLN B 1 296 ? 31.344 1.569 5.445 1 64.5 296 GLN B N 1
ATOM 6413 C CA . GLN B 1 296 ? 31.578 1.495 4.008 1 64.5 296 GLN B CA 1
ATOM 6414 C C . GLN B 1 296 ? 30.625 2.4 3.24 1 64.5 296 GLN B C 1
ATOM 6416 O O . GLN B 1 296 ? 31.031 3.096 2.309 1 64.5 296 GLN B O 1
ATOM 6421 N N . GLU B 1 297 ? 29.5 2.363 3.73 1 66.88 297 GLU B N 1
ATOM 6422 C CA . GLU B 1 297 ? 28.516 3.229 3.088 1 66.88 297 GLU B CA 1
ATOM 6423 C C . GLU B 1 297 ? 28.828 4.703 3.322 1 66.88 297 GLU B C 1
ATOM 6425 O O . GLU B 1 297 ? 28.641 5.535 2.434 1 66.88 297 GLU B O 1
ATOM 6430 N N . LEU B 1 298 ? 29.234 4.949 4.48 1 64.56 298 LEU B N 1
ATOM 6431 C CA . LEU B 1 298 ? 29.578 6.328 4.816 1 64.56 298 LEU B CA 1
ATOM 6432 C C . LEU B 1 298 ? 30.75 6.809 3.975 1 64.56 298 LEU B C 1
ATOM 6434 O O . LEU B 1 298 ? 30.797 7.977 3.574 1 64.56 298 LEU B O 1
ATOM 6438 N N . GLU B 1 299 ? 31.562 5.793 3.785 1 62.19 299 GLU B N 1
ATOM 6439 C CA . GLU B 1 299 ? 32.781 6.141 3.027 1 62.19 299 GLU B CA 1
ATOM 6440 C C . GLU B 1 299 ? 32.469 6.301 1.542 1 62.19 299 GLU B C 1
ATOM 6442 O O . GLU B 1 299 ? 33.094 7.082 0.846 1 62.19 299 GLU B O 1
ATOM 6447 N N . LYS B 1 300 ? 31.422 5.574 1.263 1 62.38 300 LYS B N 1
ATOM 6448 C CA . LYS B 1 300 ? 31 5.723 -0.126 1 62.38 300 LYS B CA 1
ATOM 6449 C C . LYS B 1 300 ? 30.203 7.012 -0.32 1 62.38 300 LYS B C 1
ATOM 6451 O O . LYS B 1 300 ? 29.359 7.359 0.512 1 62.38 300 LYS B O 1
ATOM 6456 N N . ALA B 1 301 ? 30.734 8.047 -0.829 1 54.31 301 ALA B N 1
ATOM 6457 C CA . ALA B 1 301 ? 29.969 9.273 -1.03 1 54.31 301 ALA B CA 1
ATOM 6458 C C . ALA B 1 301 ? 28.531 8.961 -1.48 1 54.31 301 ALA B C 1
ATOM 6460 O O . ALA B 1 301 ? 27.641 9.797 -1.35 1 54.31 301 ALA B O 1
ATOM 6461 N N . ALA B 1 302 ? 28.281 7.766 -1.963 1 58.44 302 ALA B N 1
ATOM 6462 C CA . ALA B 1 302 ? 26.984 7.414 -2.514 1 58.44 302 ALA B CA 1
ATOM 6463 C C . ALA B 1 302 ? 26.359 6.242 -1.756 1 58.44 302 ALA B C 1
ATOM 6465 O O . ALA B 1 302 ? 25.672 5.402 -2.348 1 58.44 302 ALA B O 1
ATOM 6466 N N . GLY B 1 303 ? 26.625 6.234 -0.484 1 70.81 303 GLY B N 1
ATOM 6467 C CA . GLY B 1 303 ? 26.094 5.133 0.302 1 70.81 303 GLY B CA 1
ATOM 6468 C C . GLY B 1 303 ? 24.672 5.375 0.792 1 70.81 303 GLY B C 1
ATOM 6469 O O . GLY B 1 303 ? 24.078 6.398 0.47 1 70.81 303 GLY B O 1
ATOM 6470 N N . VAL B 1 304 ? 24.062 4.25 1.418 1 76.31 304 VAL B N 1
ATOM 6471 C CA . VAL B 1 304 ? 22.672 4.285 1.858 1 76.31 304 VAL B CA 1
ATOM 6472 C C . VAL B 1 304 ? 22.594 3.977 3.354 1 76.31 304 VAL B C 1
ATOM 6474 O O . VAL B 1 304 ? 23.359 3.148 3.861 1 76.31 304 VAL B O 1
ATOM 6477 N N . ALA B 1 305 ? 21.812 4.777 4.012 1 80.75 305 ALA B N 1
ATOM 6478 C CA . ALA B 1 305 ? 21.438 4.492 5.398 1 80.75 305 ALA B CA 1
ATOM 6479 C C . ALA B 1 305 ? 19.984 4.039 5.5 1 80.75 305 ALA B C 1
ATOM 6481 O O . ALA B 1 305 ? 19.172 4.375 4.645 1 80.75 305 ALA B O 1
ATOM 6482 N N . ILE B 1 306 ? 19.719 3.16 6.461 1 82.25 306 ILE B N 1
ATOM 6483 C CA . ILE B 1 306 ? 18.375 2.637 6.656 1 82.25 306 ILE B CA 1
ATOM 6484 C C . ILE B 1 306 ? 17.875 3.008 8.047 1 82.25 306 ILE B C 1
ATOM 6486 O O . ILE B 1 306 ? 18.609 2.91 9.031 1 82.25 306 ILE B O 1
ATOM 6490 N N . THR B 1 307 ? 16.672 3.469 8.102 1 84.56 307 THR B N 1
ATOM 6491 C CA . THR B 1 307 ? 16.078 3.812 9.391 1 84.56 307 THR B CA 1
ATOM 6492 C C . THR B 1 307 ? 15.352 2.611 9.984 1 84.56 307 THR B C 1
ATOM 6494 O O . THR B 1 307 ? 15.133 1.606 9.305 1 84.56 307 THR B O 1
ATOM 6497 N N . ALA B 1 308 ? 14.977 2.727 11.289 1 82.69 308 ALA B N 1
ATOM 6498 C CA . ALA B 1 308 ? 14.25 1.646 11.953 1 82.69 308 ALA B CA 1
ATOM 6499 C C . ALA B 1 308 ? 12.867 1.46 11.336 1 82.69 308 ALA B C 1
ATOM 6501 O O . ALA B 1 308 ? 12.242 0.41 11.508 1 82.69 308 ALA B O 1
ATOM 6502 N N . GLY B 1 309 ? 12.375 2.428 10.688 1 85.06 309 GLY B N 1
ATOM 6503 C CA . GLY B 1 309 ? 11.117 2.342 9.961 1 85.06 309 GLY B CA 1
ATOM 6504 C C . GLY B 1 309 ? 11.266 1.752 8.57 1 85.06 309 GLY B C 1
ATOM 6505 O O . GLY B 1 309 ? 10.273 1.495 7.891 1 85.06 309 GLY B O 1
ATOM 6506 N N . GLY B 1 310 ? 12.5 1.595 8.141 1 85.44 310 GLY B N 1
ATOM 6507 C CA . GLY B 1 310 ? 12.75 0.971 6.852 1 85.44 310 GLY B CA 1
ATOM 6508 C C . GLY B 1 310 ? 12.984 1.974 5.738 1 85.44 310 GLY B C 1
ATOM 6509 O O . GLY B 1 310 ? 13.203 1.591 4.586 1 85.44 310 GLY B O 1
ATOM 6510 N N . THR B 1 311 ? 12.961 3.227 6.016 1 83.88 311 THR B N 1
ATOM 6511 C CA . THR B 1 311 ? 13.195 4.258 5.012 1 83.88 311 THR B CA 1
ATOM 6512 C C . THR B 1 311 ? 14.68 4.348 4.664 1 83.88 311 THR B C 1
ATOM 6514 O O . THR B 1 311 ? 15.539 4.293 5.551 1 83.88 311 THR B O 1
ATOM 6517 N N . LYS B 1 312 ? 14.969 4.379 3.422 1 83.5 312 LYS B N 1
ATOM 6518 C CA . LYS B 1 312 ? 16.344 4.562 2.951 1 83.5 312 LYS B CA 1
ATOM 6519 C C . LYS B 1 312 ? 16.688 6.047 2.844 1 83.5 312 LYS B C 1
ATOM 6521 O O . LYS B 1 312 ? 15.891 6.844 2.352 1 83.5 312 LYS B O 1
ATOM 6526 N N . LEU B 1 313 ? 17.828 6.367 3.395 1 82.31 313 LEU B N 1
ATOM 6527 C CA . LEU B 1 313 ? 18.359 7.727 3.318 1 82.31 313 LEU B CA 1
ATOM 6528 C C . LEU B 1 313 ? 19.672 7.766 2.555 1 82.31 313 LEU B C 1
ATOM 6530 O O . LEU B 1 313 ? 20.516 6.883 2.729 1 82.31 313 LEU B O 1
ATOM 6534 N N . SER B 1 314 ? 19.797 8.773 1.678 1 78.25 314 SER B N 1
ATOM 6535 C CA . SER B 1 314 ? 21.125 9.023 1.134 1 78.25 314 SER B CA 1
ATOM 6536 C C . SER B 1 314 ? 22.094 9.516 2.215 1 78.25 314 SER B C 1
ATOM 6538 O O . SER B 1 314 ? 21.656 10.047 3.238 1 78.25 314 SER B O 1
ATOM 6540 N N . ILE B 1 315 ? 23.344 9.312 2.008 1 74.62 315 ILE B N 1
ATOM 6541 C CA . ILE B 1 315 ? 24.328 9.711 3.002 1 74.62 315 ILE B CA 1
ATOM 6542 C C . ILE B 1 315 ? 24.297 11.227 3.203 1 74.62 315 ILE B C 1
ATOM 6544 O O . ILE B 1 315 ? 24.297 11.703 4.34 1 74.62 315 ILE B O 1
ATOM 6548 N N . PRO B 1 316 ? 24.094 11.977 2.117 1 69.19 316 PRO B N 1
ATOM 6549 C CA . PRO B 1 316 ? 23.922 13.414 2.346 1 69.19 316 PRO B CA 1
ATOM 6550 C C . PRO B 1 316 ? 22.703 13.734 3.211 1 69.19 316 PRO B C 1
ATOM 6552 O O . PRO B 1 316 ? 22.781 14.602 4.086 1 69.19 316 PRO B O 1
ATOM 6555 N N . ASP B 1 317 ? 21.672 13.062 2.977 1 73.69 317 ASP B N 1
ATOM 6556 C CA . ASP B 1 317 ? 20.484 13.258 3.814 1 73.69 317 ASP B CA 1
ATOM 6557 C C . ASP B 1 317 ? 20.781 12.883 5.266 1 73.69 317 ASP B C 1
ATOM 6559 O O . ASP B 1 317 ? 20.328 13.555 6.188 1 73.69 317 ASP B O 1
ATOM 6563 N N . LEU B 1 318 ? 21.469 11.805 5.406 1 75.19 318 LEU B N 1
ATOM 6564 C CA . LEU B 1 318 ? 21.844 11.359 6.742 1 75.19 318 LEU B CA 1
ATOM 6565 C C . LEU B 1 318 ? 22.688 12.414 7.449 1 75.19 318 LEU B C 1
ATOM 6567 O O . LEU B 1 318 ? 22.484 12.695 8.633 1 75.19 318 LEU B O 1
ATOM 6571 N N . ILE B 1 319 ? 23.562 13 6.766 1 68.81 319 ILE B N 1
ATOM 6572 C CA . ILE B 1 319 ? 24.453 14.016 7.336 1 68.81 319 ILE B CA 1
ATOM 6573 C C . ILE B 1 319 ? 23.641 15.234 7.75 1 68.81 319 ILE B C 1
ATOM 6575 O O . ILE B 1 319 ? 23.828 15.781 8.844 1 68.81 319 ILE B O 1
ATOM 6579 N N . ARG B 1 320 ? 22.766 15.594 6.938 1 68 320 ARG B N 1
ATOM 6580 C CA . ARG B 1 320 ? 21.891 16.719 7.254 1 68 320 ARG B CA 1
ATOM 6581 C C . ARG B 1 320 ? 21.062 16.438 8.5 1 68 320 ARG B C 1
ATOM 6583 O O . ARG B 1 320 ? 20.922 17.297 9.375 1 68 320 ARG B O 1
ATOM 6590 N N . LEU B 1 321 ? 20.578 15.266 8.539 1 70.25 321 LEU B N 1
ATOM 6591 C CA . LEU B 1 321 ? 19.766 14.844 9.672 1 70.25 321 LEU B CA 1
ATOM 6592 C C . LEU B 1 321 ? 20.594 14.82 10.953 1 70.25 321 LEU B C 1
ATOM 6594 O O . LEU B 1 321 ? 20.109 15.219 12.016 1 70.25 321 LEU B O 1
ATOM 6598 N N . ALA B 1 322 ? 21.766 14.352 10.844 1 63.97 322 ALA B N 1
ATOM 6599 C CA . ALA B 1 322 ? 22.641 14.188 12 1 63.97 322 ALA B CA 1
ATOM 6600 C C . ALA B 1 322 ? 23.031 15.539 12.594 1 63.97 322 ALA B C 1
ATOM 6602 O O . ALA B 1 322 ? 23.328 15.633 13.781 1 63.97 322 ALA B O 1
ATOM 6603 N N . SER B 1 323 ? 22.953 16.469 11.773 1 60.84 323 SER B N 1
ATOM 6604 C CA . SER B 1 323 ? 23.297 17.812 12.242 1 60.84 323 SER B CA 1
ATOM 6605 C C . SER B 1 323 ? 22.219 18.375 13.172 1 60.84 323 SER B C 1
ATOM 6607 O O . SER B 1 323 ? 22.469 19.312 13.922 1 60.84 323 SER B O 1
ATOM 6609 N N . GLN B 1 324 ? 21.141 17.547 13.102 1 59.19 324 GLN B N 1
ATOM 6610 C CA . GLN B 1 324 ? 20.047 17.984 13.953 1 59.19 324 GLN B CA 1
ATOM 6611 C C . GLN B 1 324 ? 19.891 17.078 15.172 1 59.19 324 GLN B C 1
ATOM 6613 O O . GLN B 1 324 ? 20.281 15.906 15.125 1 59.19 324 GLN B O 1
ATOM 6618 N N . ALA B 1 325 ? 20.078 17.406 16.531 1 51.09 325 ALA B N 1
ATOM 6619 C CA . ALA B 1 325 ? 20.156 16.719 17.812 1 51.09 325 ALA B CA 1
ATOM 6620 C C . ALA B 1 325 ? 19.078 15.656 17.938 1 51.09 325 ALA B C 1
ATOM 6622 O O . ALA B 1 325 ? 18.734 15.242 19.047 1 51.09 325 ALA B O 1
ATOM 6623 N N . LEU B 1 326 ? 18.5 15.047 16.891 1 54.62 326 LEU B N 1
ATOM 6624 C CA . LEU B 1 326 ? 17.312 14.266 17.188 1 54.62 326 LEU B CA 1
ATOM 6625 C C . LEU B 1 326 ? 17.562 12.781 16.938 1 54.62 326 LEU B C 1
ATOM 6627 O O . LEU B 1 326 ? 16.75 11.945 17.328 1 54.62 326 LEU B O 1
ATOM 6631 N N . HIS B 1 327 ? 18.906 12.32 16.625 1 61.94 327 HIS B N 1
ATOM 6632 C CA . HIS B 1 327 ? 18.922 10.977 16.047 1 61.94 327 HIS B CA 1
ATOM 6633 C C . HIS B 1 327 ? 19.953 10.094 16.734 1 61.94 327 HIS B C 1
ATOM 6635 O O . HIS B 1 327 ? 20.875 10.594 17.391 1 61.94 327 HIS B O 1
ATOM 6641 N N . TYR B 1 328 ? 19.422 8.766 17.047 1 60.03 328 TYR B N 1
ATOM 6642 C CA . TYR B 1 328 ? 20.422 7.73 17.297 1 60.03 328 TYR B CA 1
ATOM 6643 C C . TYR B 1 328 ? 20.984 7.191 15.992 1 60.03 328 TYR B C 1
ATOM 6645 O O . TYR B 1 328 ? 20.25 6.883 15.062 1 60.03 328 TYR B O 1
ATOM 6653 N N . LEU B 1 329 ? 22.312 7.508 15.867 1 59.59 329 LEU B N 1
ATOM 6654 C CA . LEU B 1 329 ? 22.984 6.961 14.703 1 59.59 329 LEU B CA 1
ATOM 6655 C C . LEU B 1 329 ? 23.844 5.754 15.086 1 59.59 329 LEU B C 1
ATOM 6657 O O . LEU B 1 329 ? 24.609 5.816 16.047 1 59.59 329 LEU B O 1
ATOM 6661 N N . ALA B 1 330 ? 23.531 4.629 14.555 1 62.03 330 ALA B N 1
ATOM 6662 C CA . ALA B 1 330 ? 24.391 3.451 14.688 1 62.03 330 ALA B CA 1
ATOM 6663 C C . ALA B 1 330 ? 25.156 3.193 13.398 1 62.03 330 ALA B C 1
ATOM 6665 O O . ALA B 1 330 ? 24.578 3.164 12.312 1 62.03 330 ALA B O 1
ATOM 6666 N N . VAL B 1 331 ? 26.469 3.191 13.539 1 57.5 331 VAL B N 1
ATOM 6667 C CA . VAL B 1 331 ? 27.328 2.898 12.398 1 57.5 331 VAL B CA 1
ATOM 6668 C C . VAL B 1 331 ? 28.016 1.546 12.594 1 57.5 331 VAL B C 1
ATOM 6670 O O . VAL B 1 331 ? 28.594 1.281 13.656 1 57.5 331 VAL B O 1
ATOM 6673 N N . TYR B 1 332 ? 27.844 0.616 11.578 1 57.91 332 TYR B N 1
ATOM 6674 C CA . TYR B 1 332 ? 28.422 -0.724 11.664 1 57.91 332 TYR B CA 1
ATOM 6675 C C . TYR B 1 332 ? 29.484 -0.925 10.602 1 57.91 332 TYR B C 1
ATOM 6677 O O . TYR B 1 332 ? 29.516 -0.219 9.586 1 57.91 332 TYR B O 1
ATOM 6685 N N . ASP B 1 333 ? 30.484 -1.857 10.945 1 50.41 333 ASP B N 1
ATOM 6686 C CA . ASP B 1 333 ? 31.391 -2.377 9.93 1 50.41 333 ASP B CA 1
ATOM 6687 C C . ASP B 1 333 ? 30.688 -3.402 9.039 1 50.41 333 ASP B C 1
ATOM 6689 O O . ASP B 1 333 ? 30.125 -4.379 9.531 1 50.41 333 ASP B O 1
ATOM 6693 N N . GLU B 1 334 ? 30.531 -3.137 7.75 1 57.88 334 GLU B N 1
ATOM 6694 C CA . GLU B 1 334 ? 29.828 -3.984 6.797 1 57.88 334 GLU B CA 1
ATOM 6695 C C . GLU B 1 334 ? 30.344 -5.422 6.848 1 57.88 334 GLU B C 1
ATOM 6697 O O . GLU B 1 334 ? 29.578 -6.367 6.691 1 57.88 334 GLU B O 1
ATOM 6702 N N . HIS B 1 335 ? 31.688 -5.551 6.992 1 50.28 335 HIS B N 1
ATOM 6703 C CA . HIS B 1 335 ? 32.312 -6.863 6.887 1 50.28 335 HIS B CA 1
ATOM 6704 C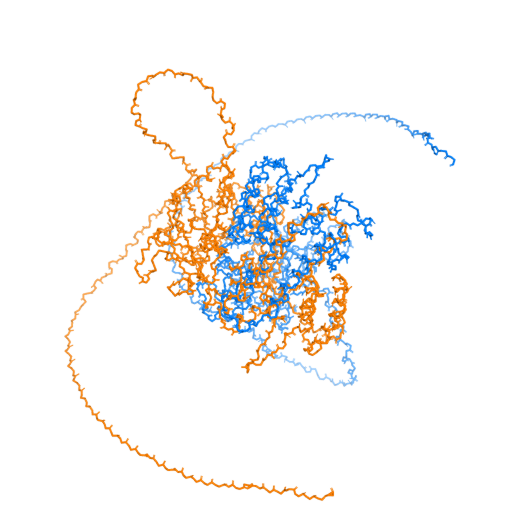 C . HIS B 1 335 ? 32.125 -7.668 8.164 1 50.28 335 HIS B C 1
ATOM 6706 O O . HIS B 1 335 ? 31.859 -8.875 8.117 1 50.28 335 HIS B O 1
ATOM 6712 N N . THR B 1 336 ? 32.156 -6.93 9.289 1 47.84 336 THR B N 1
ATOM 6713 C CA . THR B 1 336 ? 32.156 -7.66 10.555 1 47.84 336 THR B CA 1
ATOM 6714 C C . THR B 1 336 ? 30.781 -7.621 11.195 1 47.84 336 THR B C 1
ATOM 6716 O O . THR B 1 336 ? 30.469 -8.422 12.086 1 47.84 336 THR B O 1
ATOM 6719 N N . GLY B 1 337 ? 29.938 -6.727 10.703 1 53.47 337 GLY B N 1
ATOM 6720 C CA . GLY B 1 337 ? 28.641 -6.531 11.336 1 53.47 337 GLY B CA 1
ATOM 6721 C C . GLY B 1 337 ? 28.75 -5.938 12.727 1 53.47 337 GLY B C 1
ATOM 6722 O O . GLY B 1 337 ? 27.75 -5.875 13.453 1 53.47 337 GLY B O 1
ATOM 6723 N N . ILE B 1 338 ? 29.969 -5.551 13.242 1 51.56 338 ILE B N 1
ATOM 6724 C CA . ILE B 1 338 ? 30.203 -5.016 14.578 1 51.56 338 ILE B CA 1
ATOM 6725 C C . ILE B 1 338 ? 29.828 -3.533 14.617 1 51.56 338 ILE B C 1
ATOM 6727 O O . ILE B 1 338 ? 30.25 -2.766 13.742 1 51.56 338 ILE B O 1
ATOM 6731 N N . PRO B 1 339 ? 28.922 -3.211 15.672 1 55.84 339 PRO B N 1
ATOM 6732 C CA . PRO B 1 339 ? 28.625 -1.783 15.812 1 55.84 339 PRO B CA 1
ATOM 6733 C C . PRO B 1 339 ? 29.875 -0.951 16.094 1 55.84 339 PRO B C 1
ATOM 6735 O O . PRO B 1 339 ? 30.641 -1.278 17 1 55.84 339 PRO B O 1
ATOM 6738 N N . LEU B 1 340 ? 30.219 0.039 15.32 1 52.25 340 LEU B N 1
ATOM 6739 C CA . LEU B 1 340 ? 31.375 0.912 15.453 1 52.25 340 LEU B CA 1
ATOM 6740 C C . LEU B 1 340 ? 31.016 2.18 16.219 1 52.25 340 LEU B C 1
ATOM 6742 O O . LEU B 1 340 ? 31.875 2.77 16.891 1 52.25 340 LEU B O 1
ATOM 6746 N N . TYR B 1 341 ? 29.812 2.623 16.031 1 52.62 341 TYR B N 1
ATOM 6747 C CA . TYR B 1 341 ? 29.344 3.857 16.656 1 52.62 341 TYR B CA 1
ATOM 6748 C C . TYR B 1 341 ? 27.859 3.777 17 1 52.62 341 TYR B C 1
ATOM 6750 O O . TYR B 1 341 ? 27.062 3.34 16.172 1 52.62 341 TYR B O 1
ATOM 6758 N N . LEU B 1 342 ? 27.625 3.688 18.219 1 54.78 342 LEU B N 1
ATOM 6759 C CA . LEU B 1 342 ? 26.266 3.893 18.688 1 54.78 342 LEU B CA 1
ATOM 6760 C C . LEU B 1 342 ? 26.109 5.27 19.328 1 54.78 342 LEU B C 1
ATOM 6762 O O . LEU B 1 342 ? 26.562 5.496 20.453 1 54.78 342 LEU B O 1
ATOM 6766 N N . GLY B 1 343 ? 25.672 6.258 18.547 1 51.56 343 GLY B N 1
ATOM 6767 C CA . GLY B 1 343 ? 25.578 7.625 19.031 1 51.56 343 GLY B CA 1
ATOM 6768 C C . GLY B 1 343 ? 24.469 7.82 20.047 1 51.56 343 GLY B C 1
ATOM 6769 O O . GLY B 1 343 ? 23.391 7.262 19.922 1 51.56 343 GLY B O 1
ATOM 6770 N N . ARG B 1 344 ? 24.516 8.781 21.016 1 52.12 344 ARG B N 1
ATOM 6771 C CA . ARG B 1 344 ? 23.688 9.43 22.031 1 52.12 344 ARG B CA 1
ATOM 6772 C C . ARG B 1 344 ? 23 8.398 22.906 1 52.12 344 ARG B C 1
ATOM 6774 O O . ARG B 1 344 ? 22.172 8.75 23.766 1 52.12 344 ARG B O 1
ATOM 6781 N N . ALA B 1 345 ? 22.938 7.164 22.562 1 46.91 345 ALA B N 1
ATOM 6782 C CA . ALA B 1 345 ? 22.156 6.289 23.438 1 46.91 345 ALA B CA 1
ATOM 6783 C C . ALA B 1 345 ? 22.75 6.23 24.844 1 46.91 345 ALA B C 1
ATOM 6785 O O . ALA B 1 345 ? 23.938 5.938 25 1 46.91 345 ALA B O 1
ATOM 6786 N N . ARG B 1 346 ? 22.266 7.184 25.594 1 42.28 346 ARG B N 1
ATOM 6787 C CA . ARG B 1 346 ? 22.625 6.84 26.969 1 42.28 346 ARG B CA 1
ATOM 6788 C C . ARG B 1 346 ? 22.484 5.34 27.203 1 42.28 346 ARG B C 1
ATOM 6790 O O . ARG B 1 346 ? 21.531 4.711 26.734 1 42.28 346 ARG B O 1
ATOM 6797 N N . ARG B 1 347 ? 23.531 4.75 27.641 1 43.59 347 ARG B N 1
ATOM 6798 C CA . ARG B 1 347 ? 24.078 3.406 27.766 1 43.59 347 ARG B CA 1
ATOM 6799 C C . ARG B 1 347 ? 23.188 2.518 28.609 1 43.59 347 ARG B C 1
ATOM 6801 O O . ARG B 1 347 ? 23.516 2.205 29.766 1 43.59 347 ARG B O 1
ATOM 6808 N N . THR B 1 348 ? 21.875 2.783 28.797 1 45.81 348 THR B N 1
ATOM 6809 C CA . THR B 1 348 ? 21.609 1.549 29.531 1 45.81 348 THR B CA 1
ATOM 6810 C C . THR B 1 348 ? 21.875 0.333 28.641 1 45.81 348 THR B C 1
ATOM 6812 O O . THR B 1 348 ? 21.719 0.399 27.422 1 45.81 348 THR B O 1
ATOM 6815 N N . ALA B 1 349 ? 22.609 -0.529 29.234 1 45.22 349 ALA B N 1
ATOM 6816 C CA . ALA B 1 349 ? 23.047 -1.786 28.641 1 45.22 349 ALA B CA 1
ATOM 6817 C C . ALA B 1 349 ? 21.938 -2.391 27.781 1 45.22 349 ALA B C 1
ATOM 6819 O O . ALA B 1 349 ? 22.188 -2.865 26.672 1 45.22 349 ALA B O 1
ATOM 6820 N N . SER B 1 350 ? 20.656 -2.168 28.328 1 59.88 350 SER B N 1
ATOM 6821 C CA . SER B 1 350 ? 19.531 -2.836 27.656 1 59.88 350 SER B CA 1
ATOM 6822 C C . SER B 1 350 ? 19.156 -2.113 26.375 1 59.88 350 SER B C 1
ATOM 6824 O O . SER B 1 350 ? 18.906 -2.748 25.344 1 59.88 350 SER B O 1
ATOM 6826 N N . ALA B 1 351 ? 19.25 -0.766 26.453 1 63.25 351 ALA B N 1
ATOM 6827 C CA . ALA B 1 351 ? 18.906 -0.007 25.25 1 63.25 351 ALA B CA 1
ATOM 6828 C C . ALA B 1 351 ? 20 -0.142 24.188 1 63.25 351 ALA B C 1
ATOM 6830 O O . ALA B 1 351 ? 19.703 -0.256 23 1 63.25 351 ALA B O 1
ATOM 6831 N N . GLY B 1 352 ? 21.203 -0.205 24.719 1 64.25 352 GLY B N 1
ATOM 6832 C CA . GLY B 1 352 ? 22.312 -0.39 23.812 1 64.25 352 GLY B CA 1
ATOM 6833 C C . GLY B 1 352 ? 22.297 -1.729 23.094 1 64.25 352 GLY B C 1
ATOM 6834 O O . GLY B 1 352 ? 22.578 -1.808 21.906 1 64.25 352 GLY B O 1
ATOM 6835 N N . GLN B 1 353 ? 21.969 -2.723 23.844 1 70.56 353 GLN B N 1
ATOM 6836 C CA . GLN B 1 353 ? 21.859 -4.059 23.266 1 70.56 353 GLN B CA 1
ATOM 6837 C C . GLN B 1 353 ? 20.75 -4.117 22.219 1 70.56 353 GLN B C 1
ATOM 6839 O O . GLN B 1 353 ? 20.922 -4.707 21.156 1 70.56 353 GLN B O 1
ATOM 6844 N N . ARG B 1 354 ? 19.641 -3.475 22.5 1 77 354 ARG B N 1
ATOM 6845 C CA . ARG B 1 354 ? 18.516 -3.455 21.578 1 77 354 ARG B CA 1
ATOM 6846 C C . ARG B 1 354 ? 18.875 -2.699 20.297 1 77 354 ARG B C 1
ATOM 6848 O O . ARG B 1 354 ? 18.5 -3.117 19.203 1 77 354 ARG B O 1
ATOM 6855 N N . LEU B 1 355 ? 19.609 -1.642 20.531 1 74 355 LEU B N 1
ATOM 6856 C CA . LEU B 1 355 ? 20.031 -0.852 19.375 1 74 355 LEU B CA 1
ATOM 6857 C C . LEU B 1 355 ? 21.016 -1.635 18.516 1 74 355 LEU B C 1
ATOM 6859 O O . LEU B 1 355 ? 20.984 -1.556 17.281 1 74 355 LEU B O 1
ATOM 6863 N N . ALA B 1 356 ? 21.859 -2.398 19.172 1 74.12 356 ALA B N 1
ATOM 6864 C CA . ALA B 1 356 ? 22.844 -3.203 18.438 1 74.12 356 ALA B CA 1
ATOM 6865 C C . ALA B 1 356 ? 22.156 -4.293 17.625 1 74.12 356 ALA B C 1
ATOM 6867 O O . ALA B 1 356 ? 22.516 -4.512 16.453 1 74.12 356 ALA B O 1
ATOM 6868 N N . ILE B 1 357 ? 21.188 -4.941 18.172 1 80.44 357 ILE B N 1
ATOM 6869 C CA . ILE B 1 357 ? 20.484 -6.012 17.469 1 80.44 357 ILE B CA 1
ATOM 6870 C C . ILE B 1 357 ? 19.672 -5.426 16.312 1 80.44 357 ILE B C 1
ATOM 6872 O O . ILE B 1 357 ? 19.594 -6.02 15.234 1 80.44 357 ILE B O 1
ATOM 6876 N N . TRP B 1 358 ? 19.094 -4.273 16.578 1 81.12 358 TRP B N 1
ATOM 6877 C CA . TRP B 1 358 ? 18.328 -3.627 15.508 1 81.12 358 TRP B CA 1
ATOM 6878 C C . TRP B 1 358 ? 19.25 -3.256 14.344 1 81.12 358 TRP B C 1
ATOM 6880 O O . TRP B 1 358 ? 18.922 -3.5 13.18 1 81.12 358 TRP B O 1
ATOM 6890 N N . ALA B 1 359 ? 20.328 -2.662 14.719 1 77.44 359 ALA B N 1
ATOM 6891 C CA . ALA B 1 359 ? 21.25 -2.227 13.672 1 77.44 359 ALA B CA 1
ATOM 6892 C C . ALA B 1 359 ? 21.719 -3.408 12.82 1 77.44 359 ALA B C 1
ATOM 6894 O O . ALA B 1 359 ? 21.922 -3.275 11.617 1 77.44 359 ALA B O 1
ATOM 6895 N N . ARG B 1 360 ? 21.859 -4.504 13.422 1 78.44 360 ARG B N 1
ATOM 6896 C CA . ARG B 1 360 ? 22.297 -5.711 12.734 1 78.44 360 ARG B CA 1
ATOM 6897 C C . ARG B 1 360 ? 21.188 -6.297 11.875 1 78.44 360 ARG B C 1
ATOM 6899 O O . ARG B 1 360 ? 21.391 -6.586 10.695 1 78.44 360 ARG B O 1
ATOM 6906 N N . ASP B 1 361 ? 19.984 -6.461 12.492 1 87.38 361 ASP B N 1
ATOM 6907 C CA . ASP B 1 361 ? 18.906 -7.219 11.867 1 87.38 361 ASP B CA 1
ATOM 6908 C C . ASP B 1 361 ? 18.016 -6.312 11.016 1 87.38 361 ASP B C 1
ATOM 6910 O O . ASP B 1 361 ? 17.375 -6.77 10.07 1 87.38 361 ASP B O 1
ATOM 6914 N N . ARG B 1 362 ? 17.844 -5.004 11.414 1 86.12 362 ARG B N 1
ATOM 6915 C CA . ARG B 1 362 ? 17.094 -3.951 10.734 1 86.12 362 ARG B CA 1
ATOM 6916 C C . ARG B 1 362 ? 15.594 -4.199 10.828 1 86.12 362 ARG B C 1
ATOM 6918 O O . ARG B 1 362 ? 14.797 -3.27 10.695 1 86.12 362 ARG B O 1
ATOM 6925 N N . GLY B 1 363 ? 15.164 -5.398 11.008 1 91.25 363 GLY B N 1
ATOM 6926 C CA . GLY B 1 363 ? 13.773 -5.801 11.133 1 91.25 363 GLY B CA 1
ATOM 6927 C C . GLY B 1 363 ? 13.609 -7.258 11.523 1 91.25 363 GLY B C 1
ATOM 6928 O O . GLY B 1 363 ? 14.562 -7.902 11.961 1 91.25 363 GLY B O 1
ATOM 6929 N N . CYS B 1 364 ? 12.344 -7.719 11.414 1 94.56 364 CYS B N 1
ATOM 6930 C CA . CYS B 1 364 ? 12.062 -9.102 11.781 1 94.56 364 CYS B CA 1
ATOM 6931 C C . CYS B 1 364 ? 12.922 -10.07 10.984 1 94.56 364 CYS B C 1
ATOM 6933 O O . CYS B 1 364 ? 13.031 -9.938 9.758 1 94.56 364 CYS B O 1
ATOM 6935 N N . THR B 1 365 ? 13.484 -11.07 11.625 1 94.31 365 THR B N 1
ATOM 6936 C CA . THR B 1 365 ? 14.453 -11.945 10.969 1 94.31 365 THR B CA 1
ATOM 6937 C C . THR B 1 365 ? 13.766 -13.156 10.359 1 94.31 365 THR B C 1
ATOM 6939 O O . THR B 1 365 ? 14.398 -13.961 9.68 1 94.31 365 THR B O 1
ATOM 6942 N N . ARG B 1 366 ? 12.438 -13.352 10.531 1 94.19 366 ARG B N 1
ATOM 6943 C CA . ARG B 1 366 ? 11.75 -14.445 9.852 1 94.19 366 ARG B CA 1
ATOM 6944 C C . ARG B 1 366 ? 11.633 -14.156 8.352 1 94.19 366 ARG B C 1
ATOM 6946 O O . ARG B 1 366 ? 11.125 -13.109 7.957 1 94.19 366 ARG B O 1
ATOM 6953 N N . PRO B 1 367 ? 11.945 -15.141 7.559 1 91.5 367 PRO B N 1
ATOM 6954 C CA . PRO B 1 367 ? 11.859 -14.922 6.113 1 91.5 367 PRO B CA 1
ATOM 6955 C C . PRO B 1 367 ? 10.453 -14.547 5.656 1 91.5 367 PRO B C 1
ATOM 6957 O O . PRO B 1 367 ? 9.477 -15.172 6.074 1 91.5 367 PRO B O 1
ATOM 6960 N N . GLY B 1 368 ? 10.453 -13.438 4.879 1 88.19 368 GLY B N 1
ATOM 6961 C CA . GLY B 1 368 ? 9.18 -13.023 4.301 1 88.19 368 GLY B CA 1
ATOM 6962 C C . GLY B 1 368 ? 8.461 -11.984 5.137 1 88.19 368 GLY B C 1
ATOM 6963 O O . GLY B 1 368 ? 7.531 -11.328 4.66 1 88.19 368 GLY B O 1
ATOM 6964 N N . CYS B 1 369 ? 8.781 -11.875 6.398 1 92.81 369 CYS B N 1
ATOM 6965 C CA . CYS B 1 369 ? 8.133 -10.867 7.23 1 92.81 369 CYS B CA 1
ATOM 6966 C C . CYS B 1 369 ? 8.703 -9.484 6.957 1 92.81 369 CYS B C 1
ATOM 6968 O O . CYS B 1 369 ? 9.922 -9.297 6.938 1 92.81 369 CYS B O 1
ATOM 6970 N N . THR B 1 370 ? 7.867 -8.539 6.773 1 90.25 370 THR B N 1
ATOM 6971 C CA . THR B 1 370 ? 8.289 -7.203 6.367 1 90.25 370 THR B CA 1
ATOM 6972 C C . THR B 1 370 ? 8.266 -6.246 7.555 1 90.25 370 THR B C 1
ATOM 6974 O O . THR B 1 370 ? 8.461 -5.039 7.395 1 90.25 370 THR B O 1
ATOM 6977 N N . ALA B 1 371 ? 8.023 -6.758 8.766 1 90.94 371 ALA B N 1
ATOM 6978 C CA . ALA B 1 371 ? 7.957 -5.898 9.938 1 90.94 371 ALA B CA 1
ATOM 6979 C C . ALA B 1 371 ? 9.281 -5.164 10.156 1 90.94 371 ALA B C 1
ATOM 6981 O O . ALA B 1 371 ? 10.344 -5.789 10.219 1 90.94 371 ALA B O 1
ATOM 6982 N N . ASN B 1 372 ? 9.172 -3.871 10.297 1 90.81 372 ASN B N 1
ATOM 6983 C CA . ASN B 1 372 ? 10.367 -3.047 10.422 1 90.81 372 ASN B CA 1
ATOM 6984 C C . ASN B 1 372 ? 10.93 -3.092 11.844 1 90.81 372 ASN B C 1
ATOM 6986 O O . ASN B 1 372 ? 10.438 -3.844 12.688 1 90.81 372 ASN B O 1
ATOM 6990 N N . GLY B 1 373 ? 11.953 -2.373 12.102 1 87.69 373 GLY B N 1
ATOM 6991 C CA . GLY B 1 373 ? 12.664 -2.406 13.367 1 87.69 373 GLY B CA 1
ATOM 6992 C C . GLY B 1 373 ? 11.805 -2.018 14.555 1 87.69 373 GLY B C 1
ATOM 6993 O O . GLY B 1 373 ? 11.891 -2.629 15.617 1 87.69 373 GLY B O 1
ATOM 6994 N N . TYR B 1 374 ? 10.898 -1.032 14.406 1 85 374 TYR B N 1
ATOM 6995 C CA . TYR B 1 374 ? 10.055 -0.566 15.5 1 85 374 TYR B CA 1
ATOM 6996 C C . TYR B 1 374 ? 9.047 -1.638 15.906 1 85 374 TYR B C 1
ATOM 6998 O O . TYR B 1 374 ? 8.633 -1.697 17.062 1 85 374 TYR B O 1
ATOM 7006 N N . ARG B 1 375 ? 8.773 -2.543 14.969 1 89.38 375 ARG B N 1
ATOM 7007 C CA . ARG B 1 375 ? 7.711 -3.512 15.195 1 89.38 375 ARG B CA 1
ATOM 7008 C C . ARG B 1 375 ? 8.266 -4.828 15.727 1 89.38 375 ARG B C 1
ATOM 7010 O O . ARG B 1 375 ? 7.57 -5.844 15.742 1 89.38 375 ARG B O 1
ATOM 7017 N N . CYS B 1 376 ? 9.461 -4.801 16.047 1 90.81 376 CYS B N 1
ATOM 7018 C CA . CYS B 1 376 ? 10.109 -6.043 16.453 1 90.81 376 CYS B CA 1
ATOM 7019 C C . CYS B 1 376 ? 10.539 -5.988 17.906 1 90.81 376 CYS B C 1
ATOM 7021 O O . CYS B 1 376 ? 10.695 -4.906 18.469 1 90.81 376 CYS B O 1
ATOM 7023 N N . GLN B 1 377 ? 10.672 -7.145 18.547 1 86.25 377 GLN B N 1
ATOM 7024 C CA . GLN B 1 377 ? 11.211 -7.359 19.891 1 86.25 377 GLN B CA 1
ATOM 7025 C C . GLN B 1 377 ? 12.445 -8.25 19.859 1 86.25 377 GLN B C 1
ATOM 7027 O O . GLN B 1 377 ? 12.758 -8.852 18.828 1 86.25 377 GLN B O 1
ATOM 7032 N N . ALA B 1 378 ? 13.172 -8.18 20.984 1 84.94 378 ALA B N 1
ATOM 7033 C CA . ALA B 1 378 ? 14.312 -9.086 21.094 1 84.94 378 ALA B CA 1
ATOM 7034 C C . ALA B 1 378 ? 13.852 -10.531 21.266 1 84.94 378 ALA B C 1
ATOM 7036 O O . ALA B 1 378 ? 12.984 -10.82 22.078 1 84.94 378 ALA B O 1
ATOM 7037 N N . HIS B 1 379 ? 14.297 -11.398 20.391 1 87 379 HIS B N 1
ATOM 7038 C CA . HIS B 1 379 ? 14.008 -12.828 20.328 1 87 379 HIS B CA 1
ATOM 7039 C C . HIS B 1 379 ? 15.25 -13.656 20.656 1 87 379 HIS B C 1
ATOM 7041 O O . HIS B 1 379 ? 16.328 -13.422 20.094 1 87 379 HIS B O 1
ATOM 7047 N N . HIS B 1 380 ? 15.109 -14.516 21.672 1 83.5 380 HIS B N 1
ATOM 7048 C CA . HIS B 1 380 ? 16.188 -15.438 21.984 1 83.5 380 HIS B CA 1
ATOM 7049 C C . HIS B 1 380 ? 16.344 -16.5 20.906 1 83.5 380 HIS B C 1
ATOM 7051 O O . HIS B 1 380 ? 15.648 -17.5 20.906 1 83.5 380 HIS B O 1
ATOM 7057 N N . ALA B 1 381 ? 17.25 -16.328 20.031 1 84.88 381 ALA B N 1
ATOM 7058 C CA . ALA B 1 381 ? 17.359 -17.109 18.797 1 84.88 381 ALA B CA 1
ATOM 7059 C C . ALA B 1 381 ? 18.094 -18.422 19.031 1 84.88 381 ALA B C 1
ATOM 7061 O O . ALA B 1 381 ? 17.938 -19.375 18.25 1 84.88 381 ALA B O 1
ATOM 7062 N N . THR B 1 382 ? 19 -18.625 19.953 1 74.88 382 THR B N 1
ATOM 7063 C CA . THR B 1 382 ? 19.766 -19.844 20.172 1 74.88 382 THR B CA 1
ATOM 7064 C C . THR B 1 382 ? 19.109 -20.719 21.234 1 74.88 382 THR B C 1
ATOM 7066 O O . THR B 1 382 ? 18.922 -21.922 21.016 1 74.88 382 THR B O 1
ATOM 7069 N N . THR B 1 383 ? 19.016 -20.188 22.344 1 68.38 383 THR B N 1
ATOM 7070 C CA . THR B 1 383 ? 18.391 -20.922 23.438 1 68.38 383 THR B CA 1
ATOM 7071 C C . THR B 1 383 ? 17.25 -20.109 24.062 1 68.38 383 THR B C 1
ATOM 7073 O O . THR B 1 383 ? 17.422 -18.922 24.359 1 68.38 383 THR B O 1
ATOM 7076 N N . ASP B 1 384 ? 16.125 -20.828 23.953 1 61.81 384 ASP B N 1
ATOM 7077 C CA . ASP B 1 384 ? 14.977 -20.141 24.547 1 61.81 384 ASP B CA 1
ATOM 7078 C C . ASP B 1 384 ? 15.32 -19.609 25.938 1 61.81 384 ASP B C 1
ATOM 7080 O O . ASP B 1 384 ? 16.078 -20.234 26.672 1 61.81 384 ASP B O 1
ATOM 7084 N N . TYR B 1 385 ? 14.906 -18.422 26.219 1 54.06 385 TYR B N 1
ATOM 7085 C CA . TYR B 1 385 ? 15.133 -17.797 27.516 1 54.06 385 TYR B CA 1
ATOM 7086 C C . TYR B 1 385 ? 14.805 -18.75 28.641 1 54.06 385 TYR B C 1
ATOM 7088 O O . TYR B 1 385 ? 15.555 -18.844 29.625 1 54.06 385 TYR B O 1
ATOM 7096 N N . ALA B 1 386 ? 13.672 -19.453 28.438 1 51.59 386 ALA B N 1
ATOM 7097 C CA . ALA B 1 386 ? 13.211 -20.359 29.5 1 51.59 386 ALA B CA 1
ATOM 7098 C C . ALA B 1 386 ? 14.227 -21.453 29.75 1 51.59 386 ALA B C 1
ATOM 7100 O O . ALA B 1 386 ? 14.258 -22.047 30.844 1 51.59 386 ALA B O 1
ATOM 7101 N N . LYS B 1 387 ? 15.125 -21.625 28.891 1 59.09 387 LYS B N 1
ATOM 7102 C CA . LYS B 1 387 ? 16.109 -22.688 29.047 1 59.09 387 LYS B CA 1
ATOM 7103 C C . LYS B 1 387 ? 17.5 -22.125 29.312 1 59.09 387 LYS B C 1
ATOM 7105 O O . LYS B 1 387 ? 18.5 -22.797 29.078 1 59.09 387 LYS B O 1
ATOM 7110 N N . GLY B 1 388 ? 17.562 -20.859 29.703 1 51.28 388 GLY B N 1
ATOM 7111 C CA . GLY B 1 388 ? 18.844 -20.281 30.109 1 51.28 388 GLY B CA 1
ATOM 7112 C C . GLY B 1 388 ? 19.547 -19.562 28.969 1 51.28 388 GLY B C 1
ATOM 7113 O O . GLY B 1 388 ? 20.781 -19.406 29 1 51.28 388 GLY B O 1
ATOM 7114 N N . GLY B 1 389 ? 18.875 -19.266 27.969 1 52.62 389 GLY B N 1
ATOM 7115 C CA . GLY B 1 389 ? 19.516 -18.609 26.844 1 52.62 389 GLY B CA 1
ATOM 7116 C C . GLY B 1 389 ? 20.219 -17.328 27.234 1 52.62 389 GLY B C 1
ATOM 7117 O O . GLY B 1 389 ? 19.781 -16.609 28.141 1 52.62 389 GLY B O 1
ATOM 7118 N N . LEU B 1 390 ? 21.531 -17.094 26.703 1 53.66 390 LEU B N 1
ATOM 7119 C CA . LEU B 1 390 ? 22.359 -15.914 26.953 1 53.66 390 LEU B CA 1
ATOM 7120 C C . LEU B 1 390 ? 21.703 -14.656 26.406 1 53.66 390 LEU B C 1
ATOM 7122 O O . LEU B 1 390 ? 20.953 -14.711 25.422 1 53.66 390 LEU B O 1
ATOM 7126 N N . THR B 1 391 ? 21.656 -13.555 27.172 1 63.66 391 THR B N 1
ATOM 7127 C CA . THR B 1 391 ? 21.109 -12.258 26.781 1 63.66 391 THR B CA 1
ATOM 7128 C C . THR B 1 391 ? 22.172 -11.422 26.078 1 63.66 391 THR B C 1
ATOM 7130 O O . THR B 1 391 ? 22 -10.211 25.906 1 63.66 391 THR B O 1
ATOM 7133 N N . ASP B 1 392 ? 23.172 -12.156 25.625 1 67.25 392 ASP B N 1
ATOM 7134 C CA . ASP B 1 392 ? 24.172 -11.453 24.828 1 67.25 392 ASP B CA 1
ATOM 7135 C C . ASP B 1 392 ? 23.641 -11.172 23.422 1 67.25 392 ASP B C 1
ATOM 7137 O O . ASP B 1 392 ? 22.812 -11.922 22.906 1 67.25 392 ASP B O 1
ATOM 7141 N N . ALA B 1 393 ? 24.016 -10.047 22.938 1 69.31 393 ALA B N 1
ATOM 7142 C CA . ALA B 1 393 ? 23.562 -9.57 21.625 1 69.31 393 ALA B CA 1
ATOM 7143 C C . ALA B 1 393 ? 23.734 -10.648 20.562 1 69.31 393 ALA B C 1
ATOM 7145 O O . ALA B 1 393 ? 22.953 -10.727 19.625 1 69.31 393 ALA B O 1
ATOM 7146 N N . ASP B 1 394 ? 24.641 -11.602 20.766 1 74.25 394 ASP B N 1
ATOM 7147 C CA . ASP B 1 394 ? 24.938 -12.609 19.75 1 74.25 394 ASP B CA 1
ATOM 7148 C C . ASP B 1 394 ? 23.938 -13.75 19.797 1 74.25 394 ASP B C 1
ATOM 7150 O O . ASP B 1 394 ? 23.828 -14.531 18.844 1 74.25 394 ASP B O 1
ATOM 7154 N N . ALA B 1 395 ? 23.219 -13.766 20.891 1 80.44 395 ALA B N 1
ATOM 7155 C CA . ALA B 1 395 ? 22.234 -14.836 21.031 1 80.44 395 ALA B CA 1
ATOM 7156 C C . ALA B 1 395 ? 20.828 -14.336 20.719 1 80.44 395 ALA B C 1
ATOM 7158 O O . ALA B 1 395 ? 19.859 -15.109 20.719 1 80.44 395 ALA B O 1
ATOM 7159 N N . LEU B 1 396 ? 20.781 -13.07 20.438 1 85.62 396 LEU B N 1
ATOM 7160 C CA . LEU B 1 396 ? 19.469 -12.453 20.25 1 85.62 396 LEU B CA 1
ATOM 7161 C C . LEU B 1 396 ? 19.266 -12.07 18.781 1 85.62 396 LEU B C 1
ATOM 7163 O O . LEU B 1 396 ? 20.234 -11.867 18.047 1 85.62 396 LEU B O 1
ATOM 7167 N N . ALA B 1 397 ? 18.047 -12.078 18.312 1 90.56 397 ALA B N 1
ATOM 7168 C CA . ALA B 1 397 ? 17.625 -11.594 17 1 90.56 397 ALA B CA 1
ATOM 7169 C C . ALA B 1 397 ? 16.297 -10.828 17.109 1 90.56 397 ALA B C 1
ATOM 7171 O O . ALA B 1 397 ? 15.625 -10.898 18.125 1 90.56 397 ALA B O 1
ATOM 7172 N N . LEU B 1 398 ? 16.016 -10.062 16.109 1 90.38 398 LEU B N 1
ATOM 7173 C CA . LEU B 1 398 ? 14.75 -9.344 16.094 1 90.38 398 LEU B CA 1
ATOM 7174 C C . LEU B 1 398 ? 13.633 -10.219 15.539 1 90.38 398 LEU B C 1
ATOM 7176 O O . LEU B 1 398 ? 13.836 -10.953 14.562 1 90.38 398 LEU B O 1
ATOM 7180 N N . ALA B 1 399 ? 12.461 -10.18 16.172 1 93.81 399 ALA B N 1
ATOM 7181 C CA . ALA B 1 399 ? 11.234 -10.797 15.672 1 93.81 399 ALA B CA 1
ATOM 7182 C C . ALA B 1 399 ? 10.016 -9.961 16.047 1 93.81 399 ALA B C 1
ATOM 7184 O O . ALA B 1 399 ? 9.938 -9.422 17.156 1 93.81 399 ALA B O 1
ATOM 7185 N N . CYS B 1 400 ? 9.164 -9.797 15.102 1 91.88 400 CYS B N 1
ATOM 7186 C CA . CYS B 1 400 ? 7.906 -9.156 15.477 1 91.88 400 CYS B CA 1
ATOM 7187 C C . CYS B 1 400 ? 7.129 -10.031 16.453 1 91.88 400 CYS B C 1
ATOM 7189 O O . CYS B 1 400 ? 7.418 -11.219 16.609 1 91.88 400 CYS B O 1
ATOM 7191 N N . GLY B 1 401 ? 6.164 -9.406 17.188 1 87.44 401 GLY B N 1
ATOM 7192 C CA . GLY B 1 401 ? 5.418 -10.117 18.203 1 87.44 401 GLY B CA 1
ATOM 7193 C C . GLY B 1 401 ? 4.746 -11.375 17.688 1 87.44 401 GLY B C 1
ATOM 7194 O O . GLY B 1 401 ? 4.828 -12.438 18.312 1 87.44 401 GLY B O 1
ATOM 7195 N N . CYS B 1 402 ? 4.141 -11.305 16.594 1 88.56 402 CYS B N 1
ATOM 7196 C CA . CYS B 1 402 ? 3.43 -12.422 16 1 88.56 402 CYS B CA 1
ATOM 7197 C C . CYS B 1 402 ? 4.387 -13.562 15.664 1 88.56 402 CYS B C 1
ATOM 7199 O O . CYS B 1 402 ? 4.09 -14.727 15.922 1 88.56 402 CYS B O 1
ATOM 7201 N N . ASP B 1 403 ? 5.523 -13.25 15.07 1 92.94 403 ASP B N 1
ATOM 7202 C CA . ASP B 1 403 ? 6.477 -14.281 14.664 1 92.94 403 ASP B CA 1
ATOM 7203 C C . ASP B 1 403 ? 7.211 -14.859 15.875 1 92.94 403 ASP B C 1
ATOM 7205 O O . ASP B 1 403 ? 7.484 -16.062 15.922 1 92.94 403 ASP B O 1
ATOM 7209 N N . ASN B 1 404 ? 7.465 -14.016 16.812 1 90.25 404 ASN B N 1
ATOM 7210 C CA . ASN B 1 404 ? 8.094 -14.477 18.047 1 90.25 404 ASN B CA 1
ATOM 7211 C C . ASN B 1 404 ? 7.273 -15.578 18.719 1 90.25 404 ASN B C 1
ATOM 7213 O O . ASN B 1 404 ? 7.832 -16.547 19.234 1 90.25 404 ASN B O 1
ATOM 7217 N N . ARG B 1 405 ? 6.023 -15.469 18.609 1 89.12 405 ARG B N 1
ATOM 7218 C CA . ARG B 1 405 ? 5.109 -16.406 19.266 1 89.12 405 ARG B CA 1
ATOM 7219 C C . ARG B 1 405 ? 5.023 -17.719 18.5 1 89.12 405 ARG B C 1
ATOM 7221 O O . ARG B 1 405 ? 4.5 -18.703 19 1 89.12 405 ARG B O 1
ATOM 7228 N N . LEU B 1 406 ? 5.496 -17.734 17.297 1 92.31 406 LEU B N 1
ATOM 7229 C CA . LEU B 1 406 ? 5.473 -18.938 16.469 1 92.31 406 LEU B CA 1
ATOM 7230 C C . LEU B 1 406 ? 6.57 -19.906 16.906 1 92.31 406 LEU B C 1
ATOM 7232 O O . LEU B 1 406 ? 6.551 -21.078 16.531 1 92.31 406 LEU B O 1
ATOM 7236 N N . VAL B 1 407 ? 7.527 -19.469 17.672 1 92.81 407 VAL B N 1
ATOM 7237 C CA . VAL B 1 407 ? 8.703 -20.266 18 1 92.81 407 VAL B CA 1
ATOM 7238 C C . VAL B 1 407 ? 8.422 -21.141 19.219 1 92.81 407 VAL B C 1
ATOM 7240 O O . VAL B 1 407 ? 7.781 -20.688 20.172 1 92.81 407 VAL B O 1
ATOM 7243 N N . GLY B 1 408 ? 8.828 -22.375 19.203 1 90.69 408 GLY B N 1
ATOM 7244 C CA . GLY B 1 408 ? 8.648 -23.297 20.312 1 90.69 408 GLY B CA 1
ATOM 7245 C C . GLY B 1 408 ? 9.188 -24.688 20.047 1 90.69 408 GLY B C 1
ATOM 7246 O O . GLY B 1 408 ? 9.828 -24.922 19.016 1 90.69 408 GLY B O 1
ATOM 7247 N N . GLU B 1 409 ? 8.844 -25.594 20.844 1 89.75 409 GLU B N 1
ATOM 7248 C CA . GLU B 1 409 ? 9.398 -26.938 20.766 1 89.75 409 GLU B CA 1
ATOM 7249 C C . GLU B 1 409 ? 8.414 -27.906 20.125 1 89.75 409 GLU B C 1
ATOM 7251 O O . GLU B 1 409 ? 8.797 -28.984 19.672 1 89.75 409 GLU B O 1
ATOM 7256 N N . ALA B 1 410 ? 7.219 -27.5 20.078 1 91.56 410 ALA B N 1
ATOM 7257 C CA . ALA B 1 410 ? 6.207 -28.391 19.5 1 91.56 410 ALA B CA 1
ATOM 7258 C C . ALA B 1 410 ? 6.445 -28.578 18 1 91.56 410 ALA B C 1
ATOM 7260 O O . ALA B 1 410 ? 7.051 -27.719 17.344 1 91.56 410 ALA B O 1
ATOM 7261 N N . PRO B 1 411 ? 6.051 -29.719 17.438 1 90.25 411 PRO B N 1
ATOM 7262 C CA . PRO B 1 411 ? 6.316 -30.047 16.031 1 90.25 411 PRO B CA 1
ATOM 7263 C C . PRO B 1 411 ? 5.715 -29.016 15.07 1 90.25 411 PRO B C 1
ATOM 7265 O O . PRO B 1 411 ? 6.195 -28.859 13.945 1 90.25 411 PRO B O 1
ATOM 7268 N N . ASN B 1 412 ? 4.688 -28.328 15.461 1 91.81 412 ASN B N 1
ATOM 7269 C CA . ASN B 1 412 ? 4.039 -27.359 14.594 1 91.81 412 ASN B CA 1
ATOM 7270 C C . ASN B 1 412 ? 4.613 -25.953 14.797 1 91.81 412 ASN B C 1
ATOM 7272 O O . ASN B 1 412 ? 4.055 -24.969 14.312 1 91.81 412 ASN B O 1
ATOM 7276 N N . LYS B 1 413 ? 5.699 -25.906 15.523 1 94.06 413 LYS B N 1
ATOM 7277 C CA . LYS B 1 413 ? 6.312 -24.609 15.828 1 94.06 413 LYS B CA 1
ATOM 7278 C C . LYS B 1 413 ? 7.602 -24.422 15.031 1 94.06 413 LYS B C 1
ATOM 7280 O O . LYS B 1 413 ? 8.18 -25.391 14.531 1 94.06 413 LYS B O 1
ATOM 7285 N N . TRP B 1 414 ? 7.941 -23.172 14.875 1 95.19 414 TRP B N 1
ATOM 7286 C CA . TRP B 1 414 ? 9.203 -22.812 14.242 1 95.19 414 TRP B CA 1
ATOM 7287 C C . TRP B 1 414 ? 10.359 -22.938 15.227 1 95.19 414 TRP B C 1
ATOM 7289 O O . TRP B 1 414 ? 10.164 -22.828 16.438 1 95.19 414 TRP B O 1
ATOM 7299 N N . THR B 1 415 ? 11.492 -23.203 14.75 1 94.12 415 THR B N 1
ATOM 7300 C CA . THR B 1 415 ? 12.727 -23.125 15.531 1 94.12 415 THR B CA 1
ATOM 7301 C C . THR B 1 415 ? 13.711 -22.156 14.883 1 94.12 415 THR B C 1
ATOM 7303 O O . THR B 1 415 ? 13.625 -21.875 13.688 1 94.12 415 THR B O 1
ATOM 7306 N N . THR B 1 416 ? 14.555 -21.531 15.734 1 94.12 416 THR B N 1
ATOM 7307 C CA . THR B 1 416 ? 15.539 -20.578 15.234 1 94.12 416 THR B CA 1
ATOM 7308 C C . THR B 1 416 ? 16.953 -20.969 15.664 1 94.12 416 THR B C 1
ATOM 7310 O O . THR B 1 416 ? 17.125 -21.688 16.656 1 94.12 416 THR B O 1
ATOM 7313 N N . ARG B 1 417 ? 17.938 -20.609 14.93 1 92.19 417 ARG B N 1
ATOM 7314 C CA . ARG B 1 417 ? 19.344 -20.75 15.258 1 92.19 417 ARG B CA 1
ATOM 7315 C C . ARG B 1 417 ? 20.172 -19.641 14.609 1 92.19 417 ARG B C 1
ATOM 7317 O O . ARG B 1 417 ? 19.719 -18.984 13.664 1 92.19 417 ARG B O 1
ATOM 7324 N N . ILE B 1 418 ? 21.312 -19.344 15.195 1 89.19 418 ILE B N 1
ATOM 7325 C CA . ILE B 1 418 ? 22.25 -18.391 14.602 1 89.19 418 ILE B CA 1
ATOM 7326 C C . ILE B 1 418 ? 23.312 -19.156 13.805 1 89.19 418 ILE B C 1
ATOM 7328 O O . ILE B 1 418 ? 23.969 -20.047 14.336 1 89.19 418 ILE B O 1
ATOM 7332 N N . ASN B 1 419 ? 23.438 -18.828 12.562 1 89.31 419 ASN B N 1
ATOM 7333 C CA . ASN B 1 419 ? 24.391 -19.547 11.734 1 89.31 419 ASN B CA 1
ATOM 7334 C C . ASN B 1 419 ? 25.812 -18.984 11.914 1 89.31 419 ASN B C 1
ATOM 7336 O O . ASN B 1 419 ? 26.031 -18.125 12.758 1 89.31 419 ASN B O 1
ATOM 7340 N N . ASN B 1 420 ? 26.75 -19.484 11.109 1 82.81 420 ASN B N 1
ATOM 7341 C CA . ASN B 1 420 ? 28.172 -19.156 11.266 1 82.81 420 ASN B CA 1
ATOM 7342 C C . ASN B 1 420 ? 28.469 -17.734 10.812 1 82.81 420 ASN B C 1
ATOM 7344 O O . ASN B 1 420 ? 29.531 -17.203 11.109 1 82.81 420 ASN B O 1
ATOM 7348 N N . HIS B 1 421 ? 27.562 -17.094 10.188 1 78.62 421 HIS B N 1
ATOM 7349 C CA . HIS B 1 421 ? 27.734 -15.711 9.734 1 78.62 421 HIS B CA 1
ATOM 7350 C C . HIS B 1 421 ? 27.031 -14.734 10.672 1 78.62 421 HIS B C 1
ATOM 7352 O O . HIS B 1 421 ? 26.953 -13.539 10.375 1 78.62 421 HIS B O 1
ATOM 7358 N N . GLY B 1 422 ? 26.453 -15.289 11.758 1 79.44 422 GLY B N 1
ATOM 7359 C CA . GLY B 1 422 ? 25.797 -14.438 12.734 1 79.44 422 GLY B CA 1
ATOM 7360 C C . GLY B 1 422 ? 24.359 -14.102 12.367 1 79.44 422 GLY B C 1
ATOM 7361 O O . GLY B 1 422 ? 23.75 -13.227 12.992 1 79.44 422 GLY B O 1
ATOM 7362 N N . GLN B 1 423 ? 23.828 -14.742 11.367 1 86.25 423 GLN B N 1
ATOM 7363 C CA . GLN B 1 423 ? 22.469 -14.484 10.93 1 86.25 423 GLN B CA 1
ATOM 7364 C C . GLN B 1 423 ? 21.484 -15.445 11.594 1 86.25 423 GLN B C 1
ATOM 7366 O O . GLN B 1 423 ? 21.781 -16.625 11.766 1 86.25 423 GLN B O 1
ATOM 7371 N N . CYS B 1 424 ? 20.359 -14.914 11.914 1 91.62 424 CYS B N 1
ATOM 7372 C CA . CYS B 1 424 ? 19.312 -15.758 12.492 1 91.62 424 CYS B CA 1
ATOM 7373 C C . CYS B 1 424 ? 18.594 -16.547 11.414 1 91.62 424 CYS B C 1
ATOM 7375 O O . CYS B 1 424 ? 18.062 -15.977 10.461 1 91.62 424 CYS B O 1
ATOM 7377 N N . GLU B 1 425 ? 18.578 -17.859 11.523 1 95.06 425 GLU B N 1
ATOM 7378 C CA . GLU B 1 425 ? 17.844 -18.75 10.625 1 95.06 425 GLU B CA 1
ATOM 7379 C C . GLU B 1 425 ? 16.547 -19.219 11.266 1 95.06 425 GLU B C 1
ATOM 7381 O O . GLU B 1 425 ? 16.5 -19.547 12.453 1 95.06 425 GLU B O 1
ATOM 7386 N N . TRP B 1 426 ? 15.562 -19.156 10.492 1 95.69 426 TRP B N 1
ATOM 7387 C CA . TRP B 1 426 ? 14.258 -19.672 10.898 1 95.69 426 TRP B CA 1
ATOM 7388 C C . TRP B 1 426 ? 13.945 -20.984 10.172 1 95.69 426 TRP B C 1
ATOM 7390 O O . TRP B 1 426 ? 14.039 -21.047 8.945 1 95.69 426 TRP B O 1
ATOM 7400 N N . ILE B 1 427 ? 13.617 -22.016 10.891 1 95.19 427 ILE B N 1
ATOM 7401 C CA . ILE B 1 427 ? 13.266 -23.312 10.344 1 95.19 427 ILE B CA 1
ATOM 7402 C C . ILE B 1 427 ? 11.773 -23.562 10.508 1 95.19 427 ILE B C 1
ATOM 7404 O O . ILE B 1 427 ? 11.266 -23.688 11.625 1 95.19 427 ILE B O 1
ATOM 7408 N N . PRO B 1 428 ? 11.055 -23.625 9.398 1 94.5 428 PRO B N 1
ATOM 7409 C CA . PRO B 1 428 ? 9.609 -23.859 9.492 1 94.5 428 PRO B CA 1
ATOM 7410 C C . PRO B 1 428 ? 9.266 -25.281 9.898 1 94.5 428 PRO B C 1
ATOM 7412 O O . PRO B 1 428 ? 10.102 -26.188 9.766 1 94.5 428 PRO B O 1
ATOM 7415 N N . PRO B 1 429 ? 8.062 -25.469 10.516 1 94.44 429 PRO B N 1
ATOM 7416 C CA . PRO B 1 429 ? 7.598 -26.859 10.68 1 94.44 429 PRO B CA 1
ATOM 7417 C C . PRO B 1 429 ? 7.453 -27.594 9.344 1 94.44 429 PRO B C 1
ATOM 7419 O O . PRO B 1 429 ? 7.434 -26.953 8.289 1 94.44 429 PRO B O 1
ATOM 7422 N N . ASP B 1 430 ? 7.332 -28.844 9.344 1 93.06 430 ASP B N 1
ATOM 7423 C CA . ASP B 1 430 ? 7.426 -29.719 8.18 1 93.06 430 ASP B CA 1
ATOM 7424 C C . ASP B 1 430 ? 6.383 -29.344 7.129 1 93.06 430 ASP B C 1
ATOM 7426 O O . ASP B 1 430 ? 6.688 -29.281 5.934 1 93.06 430 ASP B O 1
ATOM 7430 N N . LEU B 1 431 ? 5.184 -29.016 7.547 1 93.69 431 LEU B N 1
ATOM 7431 C CA . LEU B 1 431 ? 4.082 -28.766 6.625 1 93.69 431 LEU B CA 1
ATOM 7432 C C . LEU B 1 431 ? 4.301 -27.469 5.852 1 93.69 431 LEU B C 1
ATOM 7434 O O . LEU B 1 431 ? 3.676 -27.25 4.812 1 93.69 431 LEU B O 1
ATOM 7438 N N . LEU B 1 432 ? 5.238 -26.625 6.422 1 94.12 432 LEU B N 1
ATOM 7439 C CA . LEU B 1 432 ? 5.465 -25.328 5.793 1 94.12 432 LEU B CA 1
ATOM 7440 C C . LEU B 1 432 ? 6.848 -25.266 5.156 1 94.12 432 LEU B C 1
ATOM 7442 O O . LEU B 1 432 ? 7.223 -24.25 4.574 1 94.12 432 LEU B O 1
ATOM 7446 N N . ASP B 1 433 ? 7.609 -26.328 5.27 1 93.19 433 ASP B N 1
ATOM 7447 C CA . ASP B 1 433 ? 8.984 -26.344 4.77 1 93.19 433 ASP B CA 1
ATOM 7448 C C . ASP B 1 433 ? 9.023 -26.734 3.293 1 93.19 433 ASP B C 1
ATOM 7450 O O . ASP B 1 433 ? 8.672 -27.859 2.932 1 93.19 433 ASP B O 1
ATOM 7454 N N . ARG B 1 434 ? 9.414 -25.922 2.459 1 90.56 434 ARG B N 1
ATOM 7455 C CA . ARG B 1 434 ? 9.555 -26.188 1.032 1 90.56 434 ARG B CA 1
ATOM 7456 C C . ARG B 1 434 ? 10.984 -25.953 0.568 1 90.56 434 ARG B C 1
ATOM 7458 O O . ARG B 1 434 ? 11.242 -25.797 -0.629 1 90.56 434 ARG B O 1
ATOM 7465 N N . GLY B 1 435 ? 11.898 -25.797 1.521 1 89.69 435 GLY B N 1
ATOM 7466 C CA . GLY B 1 435 ? 13.289 -25.531 1.187 1 89.69 435 GLY B CA 1
ATOM 7467 C C . GLY B 1 435 ? 13.562 -24.062 0.917 1 89.69 435 GLY B C 1
ATOM 7468 O O . GLY B 1 435 ? 14.531 -23.719 0.233 1 89.69 435 GLY B O 1
ATOM 7469 N N . GLN B 1 436 ? 12.773 -23.219 1.491 1 90.5 436 GLN B N 1
ATOM 7470 C CA . GLN B 1 436 ? 12.914 -21.781 1.282 1 90.5 436 GLN B CA 1
ATOM 7471 C C . GLN B 1 436 ? 14.086 -21.219 2.072 1 90.5 436 GLN B C 1
ATOM 7473 O O . GLN B 1 436 ? 14.664 -21.906 2.912 1 90.5 436 GLN B O 1
ATOM 7478 N N . HIS B 1 437 ? 14.367 -19.984 1.77 1 90.81 437 HIS B N 1
ATOM 7479 C CA . HIS B 1 437 ? 15.422 -19.281 2.504 1 90.81 437 HIS B CA 1
ATOM 7480 C C . HIS B 1 437 ? 15.141 -19.297 4.004 1 90.81 437 HIS B C 1
ATOM 7482 O O . HIS B 1 437 ? 13.992 -19.156 4.426 1 90.81 437 HIS B O 1
ATOM 7488 N N . ARG B 1 438 ? 16.188 -19.406 4.766 1 94.75 438 ARG B N 1
ATOM 7489 C CA . ARG B 1 438 ? 16.047 -19.5 6.215 1 94.75 438 ARG B CA 1
ATOM 7490 C C . ARG B 1 438 ? 16.359 -18.156 6.875 1 94.75 438 ARG B C 1
ATOM 7492 O O . ARG B 1 438 ? 16.109 -17.969 8.07 1 94.75 438 ARG B O 1
ATOM 7499 N N . THR B 1 439 ? 16.906 -17.234 6.109 1 92.44 439 THR B N 1
ATOM 7500 C CA . THR B 1 439 ? 17.156 -15.883 6.594 1 92.44 439 THR B CA 1
ATOM 7501 C C . THR B 1 439 ? 16.281 -14.867 5.863 1 92.44 439 THR B C 1
ATOM 7503 O O . THR B 1 439 ? 15.812 -15.133 4.754 1 92.44 439 THR B O 1
ATOM 7506 N N . ASN B 1 440 ? 15.992 -13.766 6.508 1 92.25 440 ASN B N 1
ATOM 7507 C CA . ASN B 1 440 ? 15.141 -12.734 5.926 1 92.25 440 ASN B CA 1
ATOM 7508 C C . ASN B 1 440 ? 15.961 -11.695 5.172 1 92.25 440 ASN B C 1
ATOM 7510 O O . ASN B 1 440 ? 16.531 -10.781 5.781 1 92.25 440 ASN B O 1
ATOM 7514 N N . THR B 1 441 ? 15.945 -11.75 3.908 1 88.75 441 THR B N 1
ATOM 7515 C CA . THR B 1 441 ? 16.75 -10.82 3.117 1 88.75 441 THR B CA 1
ATOM 7516 C C . THR B 1 441 ? 15.914 -9.617 2.701 1 88.75 441 THR B C 1
ATOM 7518 O O . THR B 1 441 ? 16.406 -8.719 2.014 1 88.75 441 THR B O 1
ATOM 7521 N N . TYR B 1 442 ? 14.695 -9.617 3.156 1 89.25 442 TYR B N 1
ATOM 7522 C CA . TYR B 1 442 ? 13.859 -8.453 2.896 1 89.25 442 TYR B CA 1
ATOM 7523 C C . TYR B 1 442 ? 14.508 -7.184 3.436 1 89.25 442 TYR B C 1
ATOM 7525 O O . TYR B 1 442 ? 14.516 -6.148 2.766 1 89.25 442 TYR B O 1
ATOM 7533 N N . HIS B 1 443 ? 15.055 -7.273 4.602 1 87.31 443 HIS B N 1
ATOM 7534 C CA . HIS B 1 443 ? 15.633 -6.105 5.262 1 87.31 443 HIS B CA 1
ATOM 7535 C C . HIS B 1 443 ? 17.094 -5.914 4.859 1 87.31 443 HIS B C 1
ATOM 7537 O O . HIS B 1 443 ? 17.734 -4.953 5.289 1 87.31 443 HIS B O 1
ATOM 7543 N N . HIS B 1 444 ? 17.625 -6.836 4.117 1 84.81 444 HIS B N 1
ATOM 7544 C CA . HIS B 1 444 ? 18.984 -6.801 3.609 1 84.81 444 HIS B CA 1
ATOM 7545 C C . HIS B 1 444 ? 19.031 -7.105 2.115 1 84.81 444 HIS B C 1
ATOM 7547 O O . HIS B 1 444 ? 19.672 -8.07 1.692 1 84.81 444 HIS B O 1
ATOM 7553 N N . PRO B 1 445 ? 18.406 -6.258 1.393 1 80.81 445 PRO B N 1
ATOM 7554 C CA . PRO B 1 445 ? 18.266 -6.566 -0.034 1 80.81 445 PRO B CA 1
ATOM 7555 C C . PRO B 1 445 ? 19.609 -6.641 -0.748 1 80.81 445 PRO B C 1
ATOM 7557 O O . PRO B 1 445 ? 19.719 -7.266 -1.805 1 80.81 445 PRO B O 1
ATOM 7560 N N . GLU B 1 446 ? 20.641 -6.016 -0.191 1 77 446 GLU B N 1
ATOM 7561 C CA . GLU B 1 446 ? 21.984 -6.023 -0.782 1 77 446 GLU B CA 1
ATOM 7562 C C . GLU B 1 446 ? 22.547 -7.438 -0.853 1 77 446 GLU B C 1
ATOM 7564 O O . GLU B 1 446 ? 23.406 -7.727 -1.685 1 77 446 GLU B O 1
ATOM 7569 N N . THR B 1 447 ? 22.062 -8.266 0.012 1 77.62 447 THR B N 1
ATOM 7570 C CA . THR B 1 447 ? 22.547 -9.641 0.061 1 77.62 447 THR B CA 1
ATOM 7571 C C . THR B 1 447 ? 22.172 -10.391 -1.212 1 77.62 447 THR B C 1
ATOM 7573 O O . THR B 1 447 ? 22.906 -11.266 -1.666 1 77.62 447 THR B O 1
ATOM 7576 N N . LEU B 1 448 ? 20.984 -10.031 -1.721 1 76.69 448 LEU B N 1
ATOM 7577 C CA . LEU B 1 448 ? 20.547 -10.703 -2.939 1 76.69 448 LEU B CA 1
ATOM 7578 C C . LEU B 1 448 ? 21.312 -10.172 -4.152 1 76.69 448 LEU B C 1
ATOM 7580 O O . LEU B 1 448 ? 21.297 -10.797 -5.215 1 76.69 448 LEU B O 1
ATOM 7584 N N . LEU B 1 449 ? 22.047 -8.953 -3.912 1 71.44 449 LEU B N 1
ATOM 7585 C CA . LEU B 1 449 ? 22.734 -8.305 -5.016 1 71.44 449 LEU B CA 1
ATOM 7586 C C . LEU B 1 449 ? 24.25 -8.422 -4.848 1 71.44 449 LEU B C 1
ATOM 7588 O O . LEU B 1 449 ? 25.016 -7.824 -5.609 1 71.44 449 LEU B O 1
ATOM 7592 N N . ALA B 1 450 ? 24.922 -8.805 -3.713 1 60.56 450 ALA B N 1
ATOM 7593 C CA . ALA B 1 450 ? 26.297 -8.75 -3.246 1 60.56 450 ALA B CA 1
ATOM 7594 C C . ALA B 1 450 ? 27.281 -8.891 -4.41 1 60.56 450 ALA B C 1
ATOM 7596 O O . ALA B 1 450 ? 28.344 -8.273 -4.414 1 60.56 450 ALA B O 1
ATOM 7597 N N . ASP B 1 451 ? 27.109 -9.609 -5.461 1 53.28 451 ASP B N 1
ATOM 7598 C CA . ASP B 1 451 ? 28.141 -9.695 -6.477 1 53.28 451 ASP B CA 1
ATOM 7599 C C . ASP B 1 451 ? 27.938 -8.664 -7.574 1 53.28 451 ASP B C 1
ATOM 7601 O O . ASP B 1 451 ? 28.641 -8.664 -8.586 1 53.28 451 ASP B O 1
ATOM 7605 N N . ILE B 1 452 ? 27.125 -7.75 -7.383 1 48.72 452 ILE B N 1
ATOM 7606 C CA . ILE B 1 452 ? 26.906 -6.766 -8.438 1 48.72 452 ILE B CA 1
ATOM 7607 C C . ILE B 1 452 ? 28.031 -5.727 -8.414 1 48.72 452 ILE B C 1
ATOM 7609 O O . ILE B 1 452 ? 28.547 -5.336 -9.461 1 48.72 452 ILE B O 1
ATOM 7613 N N . ASN B 1 453 ? 28.422 -5.152 -7.312 1 45.34 453 ASN B N 1
ATOM 7614 C CA . ASN B 1 453 ? 29.391 -4.07 -7.25 1 45.34 453 ASN B CA 1
ATOM 7615 C C . ASN B 1 453 ? 30.812 -4.594 -7.406 1 45.34 453 ASN B C 1
ATOM 7617 O O . ASN B 1 453 ? 31.734 -3.824 -7.699 1 45.34 453 ASN B O 1
ATOM 7621 N N . ARG B 1 454 ? 31.172 -5.828 -7.141 1 40.12 454 ARG B N 1
ATOM 7622 C CA . ARG B 1 454 ? 32.594 -6.199 -7.184 1 40.12 454 ARG B CA 1
ATOM 7623 C C . ARG B 1 454 ? 33.125 -6.168 -8.609 1 40.12 454 ARG B C 1
ATOM 7625 O O . ARG B 1 454 ? 34.312 -6 -8.828 1 40.12 454 ARG B O 1
ATOM 7632 N N . ASP B 1 455 ? 32.344 -6.473 -9.547 1 39.47 455 ASP B N 1
ATOM 7633 C CA . ASP B 1 455 ? 32.906 -6.648 -10.875 1 39.47 455 ASP B CA 1
ATOM 7634 C C . ASP B 1 455 ? 33.188 -5.301 -11.539 1 39.47 455 ASP B C 1
ATOM 7636 O O . ASP B 1 455 ? 33.781 -5.246 -12.609 1 39.47 455 ASP B O 1
ATOM 7640 N N . GLN B 1 456 ? 32.781 -4.277 -11.07 1 37.81 456 GLN B N 1
ATOM 7641 C CA . GLN B 1 456 ? 33.062 -3.049 -11.805 1 37.81 456 GLN B CA 1
ATOM 7642 C C . GLN B 1 456 ? 34.469 -2.557 -11.508 1 37.81 456 GLN B C 1
ATOM 7644 O O . GLN B 1 456 ? 35.031 -1.779 -12.281 1 37.81 456 GLN B O 1
ATOM 7649 N N . LYS B 1 457 ? 35.156 -2.863 -10.352 1 37.91 457 LYS B N 1
ATOM 7650 C CA . LYS B 1 457 ? 36.469 -2.27 -10.117 1 37.91 457 LYS B CA 1
ATOM 7651 C C . LYS B 1 457 ? 37.562 -3.059 -10.836 1 37.91 457 LYS B C 1
ATOM 7653 O O . LYS B 1 457 ? 38.719 -2.654 -10.828 1 37.91 457 LYS B O 1
ATOM 7658 N N . THR B 1 458 ? 37.344 -4.293 -11.211 1 35.53 458 THR B N 1
ATOM 7659 C CA . THR B 1 458 ? 38.531 -5.027 -11.68 1 35.53 458 THR B CA 1
ATOM 7660 C C . THR B 1 458 ? 38.969 -4.539 -13.055 1 35.53 458 THR B C 1
ATOM 7662 O O . THR B 1 458 ? 40.094 -4.801 -13.492 1 35.53 458 THR B O 1
ATOM 7665 N N . ASP B 1 459 ? 38.031 -4.008 -13.82 1 35.81 459 ASP B N 1
ATOM 7666 C CA . ASP B 1 459 ? 38.625 -3.867 -15.141 1 35.81 459 ASP B CA 1
ATOM 7667 C C . ASP B 1 459 ? 39.531 -2.648 -15.211 1 35.81 459 ASP B C 1
ATOM 7669 O O . ASP B 1 459 ? 40.188 -2.396 -16.234 1 35.81 459 ASP B O 1
ATOM 7673 N N . GLY B 1 460 ? 39.375 -1.696 -14.312 1 32.84 460 GLY B N 1
ATOM 7674 C CA . GLY B 1 460 ? 40.188 -0.553 -14.672 1 32.84 460 GLY B CA 1
ATOM 7675 C C . GLY B 1 460 ? 41.656 -0.756 -14.359 1 32.84 460 GLY B C 1
ATOM 7676 O O . GLY B 1 460 ? 42.531 -0.082 -14.938 1 32.84 460 GLY B O 1
ATOM 7677 N N . ASP B 1 461 ? 41.938 -1.304 -13.133 1 33.06 461 ASP B N 1
ATOM 7678 C CA . ASP B 1 461 ? 43.312 -0.999 -12.719 1 33.06 461 ASP B CA 1
ATOM 7679 C C . ASP B 1 461 ? 44.312 -2.01 -13.297 1 33.06 461 ASP B C 1
ATOM 7681 O O . ASP B 1 461 ? 45.438 -2.102 -12.836 1 33.06 461 ASP B O 1
ATOM 7685 N N . ASN B 1 462 ? 43.844 -2.949 -14.094 1 30.56 462 ASN B N 1
ATOM 7686 C CA . ASN B 1 462 ? 44.906 -3.906 -14.344 1 30.56 462 ASN B CA 1
ATOM 7687 C C . ASN B 1 462 ? 46 -3.295 -15.188 1 30.56 462 ASN B C 1
ATOM 7689 O O . ASN B 1 462 ? 46.844 -4.016 -15.766 1 30.56 462 ASN B O 1
ATOM 7693 N N . ARG B 1 463 ? 45.844 -2.109 -15.695 1 28.44 463 ARG B N 1
ATOM 7694 C CA . ARG B 1 463 ? 46.969 -1.831 -16.578 1 28.44 463 ARG B CA 1
ATOM 7695 C C . ARG B 1 463 ? 48.25 -1.662 -15.773 1 28.44 463 ARG B C 1
ATOM 7697 O O . ARG B 1 463 ? 48.875 -0.586 -15.773 1 28.44 463 ARG B O 1
ATOM 7704 N N . GLU B 1 464 ? 48.344 -2.053 -14.445 1 26.91 464 GLU B N 1
ATOM 7705 C CA . GLU B 1 464 ? 49.688 -1.768 -13.891 1 26.91 464 GLU B CA 1
ATOM 7706 C C . GLU B 1 464 ? 50.75 -2.578 -14.602 1 26.91 464 GLU B C 1
ATOM 7708 O O . GLU B 1 464 ? 50.562 -3.752 -14.922 1 26.91 464 GLU B O 1
ATOM 7713 N N . GLN B 1 465 ? 51.75 -1.92 -15.289 1 25.3 465 GLN B N 1
ATOM 7714 C CA . GLN B 1 465 ? 53 -2.254 -15.938 1 25.3 465 GLN B CA 1
ATOM 7715 C C . GLN B 1 465 ? 53.812 -3.225 -15.086 1 25.3 465 GLN B C 1
ATOM 7717 O O . GLN B 1 465 ? 53.938 -3.043 -13.867 1 25.3 465 GLN B O 1
ATOM 7722 N N . HIS B 1 466 ? 54.031 -4.465 -15.539 1 24.48 466 HIS B N 1
ATOM 7723 C CA . HIS B 1 466 ? 54.812 -5.586 -15.055 1 24.48 466 HIS B CA 1
ATOM 7724 C C . HIS B 1 466 ? 56.281 -5.172 -14.836 1 24.48 466 HIS B C 1
ATOM 7726 O O . HIS B 1 466 ? 57.094 -5.176 -15.766 1 24.48 466 HIS B O 1
ATOM 7732 N N . HIS B 1 467 ? 56.656 -3.992 -14.266 1 23.59 467 HIS B N 1
ATOM 7733 C CA . HIS B 1 467 ? 58.125 -3.883 -14.117 1 23.59 467 HIS B CA 1
ATOM 7734 C C . HIS B 1 467 ? 58.688 -5.039 -13.297 1 23.59 467 HIS B C 1
ATOM 7736 O O . HIS B 1 467 ? 58.094 -5.434 -12.281 1 23.59 467 HIS B O 1
ATOM 7742 N N . THR B 1 468 ? 59.562 -5.855 -13.914 1 23.88 468 THR B N 1
ATOM 7743 C CA . THR B 1 468 ? 60.312 -7.047 -13.555 1 23.88 468 THR B CA 1
ATOM 7744 C C . THR B 1 468 ? 61.188 -6.781 -12.336 1 23.88 468 THR B C 1
ATOM 7746 O O . THR B 1 468 ? 62.031 -7.609 -11.984 1 23.88 468 THR B O 1
ATOM 7749 N N . ASP B 1 469 ? 60.938 -5.895 -11.383 1 21.34 469 ASP B N 1
ATOM 7750 C CA . ASP B 1 469 ? 62.062 -5.715 -10.469 1 21.34 469 ASP B CA 1
ATOM 7751 C C . ASP B 1 469 ? 62.406 -7.02 -9.758 1 21.34 469 ASP B C 1
ATOM 7753 O O . ASP B 1 469 ? 61.531 -7.852 -9.508 1 21.34 469 ASP B O 1
ATOM 7757 N N . THR B 1 470 ? 63.75 -7.355 -9.688 1 24.02 470 THR B N 1
ATOM 7758 C CA . THR B 1 470 ? 64.688 -8.344 -9.211 1 24.02 470 THR B CA 1
ATOM 7759 C C . THR B 1 470 ? 64.438 -8.742 -7.773 1 24.02 470 THR B C 1
ATOM 7761 O O . THR B 1 470 ? 63.688 -8.047 -7.07 1 24.02 470 THR B O 1
ATOM 7764 N N . GLY B 1 471 ? 65.25 -9.688 -7.062 1 21 471 GLY B N 1
ATOM 7765 C CA . GLY B 1 471 ? 65.25 -10.836 -6.168 1 21 471 GLY B CA 1
ATOM 7766 C C . GLY B 1 471 ? 65.125 -10.453 -4.707 1 21 471 GLY B C 1
ATOM 7767 O O . GLY B 1 471 ? 65.125 -11.32 -3.83 1 21 471 GLY B O 1
ATOM 7768 N N . ALA B 1 472 ? 65.562 -9.25 -4.301 1 19.56 472 ALA B N 1
ATOM 7769 C CA . ALA B 1 472 ? 66.188 -9.297 -2.984 1 19.56 472 ALA B CA 1
ATOM 7770 C C . ALA B 1 472 ? 65.25 -9.891 -1.943 1 19.56 472 ALA B C 1
ATOM 7772 O O . ALA B 1 472 ? 64 -9.93 -2.145 1 19.56 472 ALA B O 1
ATOM 7773 N N . ASP B 1 473 ? 65.688 -10.094 -0.656 1 21.33 473 ASP B N 1
ATOM 7774 C CA . ASP B 1 473 ? 65.688 -10.805 0.619 1 21.33 473 ASP B CA 1
ATOM 7775 C C . ASP B 1 473 ? 64.375 -10.602 1.353 1 21.33 473 ASP B C 1
ATOM 7777 O O . ASP B 1 473 ? 63.656 -9.641 1.093 1 21.33 473 ASP B O 1
ATOM 7781 N N . THR B 1 474 ? 64 -11.578 2.225 1 21.06 474 THR B N 1
ATOM 7782 C CA . THR B 1 474 ? 62.875 -12.125 2.977 1 21.06 474 THR B CA 1
ATOM 7783 C C . THR B 1 474 ? 62.344 -11.109 4 1 21.06 474 THR B C 1
ATOM 7785 O O . THR B 1 474 ? 61.531 -11.438 4.852 1 21.06 474 THR B O 1
ATOM 7788 N N . GLY B 1 475 ? 62.75 -9.812 3.98 1 19.53 475 GLY B N 1
ATOM 7789 C CA . GLY B 1 475 ? 62.562 -9.188 5.281 1 19.53 475 GLY B CA 1
ATOM 7790 C C . GLY B 1 475 ? 61.125 -9.211 5.746 1 19.53 475 GLY B C 1
ATOM 7791 O O . GLY B 1 475 ? 60.188 -9.188 4.93 1 19.53 475 GLY B O 1
ATOM 7792 N N . THR B 1 476 ? 60.812 -9.883 6.934 1 20.58 476 THR B N 1
ATOM 7793 C CA . THR B 1 476 ? 59.625 -10.07 7.742 1 20.58 476 THR B CA 1
ATOM 7794 C C . THR B 1 476 ? 58.844 -8.758 7.902 1 20.58 476 THR B C 1
ATOM 7796 O O . THR B 1 476 ? 59.344 -7.828 8.547 1 20.58 476 THR B O 1
ATOM 7799 N N . VAL B 1 477 ? 58.375 -8.055 6.875 1 20.19 477 VAL B N 1
ATOM 7800 C CA . VAL B 1 477 ? 57.781 -6.738 7.152 1 20.19 477 VAL B CA 1
ATOM 7801 C C . VAL B 1 477 ? 56.594 -6.879 8.102 1 20.19 477 VAL B C 1
ATOM 7803 O O . VAL B 1 477 ? 55.688 -7.645 7.836 1 20.19 477 VAL B O 1
ATOM 7806 N N . HIS B 1 478 ? 56.781 -6.699 9.484 1 22.05 478 HIS B N 1
ATOM 7807 C CA . HIS B 1 478 ? 55.844 -6.438 10.547 1 22.05 478 HIS B CA 1
ATOM 7808 C C . HIS B 1 478 ? 54.812 -5.383 10.117 1 22.05 478 HIS B C 1
ATOM 7810 O O . HIS B 1 478 ? 55.188 -4.254 9.789 1 22.05 478 HIS B O 1
ATOM 7816 N N . VAL B 1 479 ? 53.875 -5.695 9.359 1 20.53 479 VAL B N 1
ATOM 7817 C CA . VAL B 1 479 ? 52.906 -4.734 8.859 1 20.53 479 VAL B CA 1
ATOM 7818 C C . VAL B 1 479 ? 52.25 -4.02 10.031 1 20.53 479 VAL B C 1
ATOM 7820 O O . VAL B 1 479 ? 51.531 -4.645 10.82 1 20.53 479 VAL B O 1
ATOM 7823 N N . ASN B 1 480 ? 52.844 -3.121 10.781 1 23.31 480 ASN B N 1
ATOM 7824 C CA . ASN B 1 480 ? 52.406 -2.098 11.719 1 23.31 480 ASN B CA 1
ATOM 7825 C C . ASN B 1 480 ? 51.281 -1.271 11.148 1 23.31 480 ASN B C 1
ATOM 7827 O O . ASN B 1 480 ? 51.219 -0.051 11.32 1 23.31 480 ASN B O 1
ATOM 7831 N N . GLY B 1 481 ? 50.594 -1.731 10.148 1 23.77 481 GLY B N 1
ATOM 7832 C CA . GLY B 1 481 ? 49.719 -0.824 9.43 1 23.77 481 GLY B CA 1
ATOM 7833 C C . GLY B 1 481 ? 48.656 -0.166 10.312 1 23.77 481 GLY B C 1
ATOM 7834 O O . GLY B 1 481 ? 47.719 -0.815 10.742 1 23.77 481 GLY B O 1
ATOM 7835 N N . HIS B 1 482 ? 49 0.628 11.312 1 26.73 482 HIS B N 1
ATOM 7836 C CA . HIS B 1 482 ? 48.188 1.578 12.031 1 26.73 482 HIS B CA 1
ATOM 7837 C C . HIS B 1 482 ? 47.281 2.359 11.078 1 26.73 482 HIS B C 1
ATOM 7839 O O . HIS B 1 482 ? 47.656 3.42 10.586 1 26.73 482 HIS B O 1
ATOM 7845 N N . GLY B 1 483 ? 46.844 1.758 10.078 1 26.47 483 GLY B N 1
ATOM 7846 C CA . GLY B 1 483 ? 46.094 2.586 9.156 1 26.47 483 GLY B CA 1
ATOM 7847 C C . GLY B 1 483 ? 45.094 3.512 9.844 1 26.47 483 GLY B C 1
ATOM 7848 O O . GLY B 1 483 ? 44.531 3.154 10.875 1 26.47 483 GLY B O 1
ATOM 7849 N N . GLU B 1 484 ? 45.312 4.781 9.648 1 28.05 484 GLU B N 1
ATOM 7850 C CA . GLU B 1 484 ? 44.5 5.891 10.141 1 28.05 484 GLU B CA 1
ATOM 7851 C C . GLU B 1 484 ? 43 5.609 9.961 1 28.05 484 GLU B C 1
ATOM 7853 O O . GLU B 1 484 ? 42.562 5.258 8.859 1 28.05 484 GLU B O 1
ATOM 7858 N N . LYS B 1 485 ? 42.375 5.137 10.984 1 33.31 485 LYS B N 1
ATOM 7859 C CA . LYS B 1 485 ? 40.906 5.047 11.055 1 33.31 485 LYS B CA 1
ATOM 7860 C C . LYS B 1 485 ? 40.25 6.207 10.32 1 33.31 485 LYS B C 1
ATOM 7862 O O . LYS B 1 485 ? 40.562 7.371 10.578 1 33.31 485 LYS B O 1
ATOM 7867 N N . PRO B 1 486 ? 39.906 6.031 9.109 1 32.88 486 PRO B N 1
ATOM 7868 C CA . PRO B 1 486 ? 39.281 7.203 8.484 1 32.88 486 PRO B CA 1
ATOM 7869 C C . PRO B 1 486 ? 38.375 7.957 9.438 1 32.88 486 PRO B C 1
ATOM 7871 O O . PRO B 1 486 ? 37.625 7.336 10.203 1 32.88 486 PRO B O 1
ATOM 7874 N N . ALA B 1 487 ? 38.625 9.227 9.82 1 34.41 487 ALA B N 1
ATOM 7875 C CA . ALA B 1 487 ? 37.969 10.125 10.773 1 34.41 487 ALA B CA 1
ATOM 7876 C C . ALA B 1 487 ? 36.5 10.305 10.43 1 34.41 487 ALA B C 1
ATOM 7878 O O . ALA B 1 487 ? 36.156 10.578 9.273 1 34.41 487 ALA B O 1
ATOM 7879 N N . ILE B 1 488 ? 35.562 9.508 11.047 1 43.09 488 ILE B N 1
ATOM 7880 C CA . ILE B 1 488 ? 34.156 9.93 11.016 1 43.09 488 ILE B CA 1
ATOM 7881 C C . ILE B 1 488 ? 34.094 11.453 10.953 1 43.09 488 ILE B C 1
ATOM 7883 O O . ILE B 1 488 ? 34.781 12.148 11.711 1 43.09 488 ILE B O 1
ATOM 7887 N N . PRO B 1 489 ? 33.656 11.992 9.781 1 44.53 489 PRO B N 1
ATOM 7888 C CA . PRO B 1 489 ? 33.594 13.453 9.781 1 44.53 489 PRO B CA 1
ATOM 7889 C C . PRO B 1 489 ? 33.188 14.031 11.133 1 44.53 489 PRO B C 1
ATOM 7891 O O . PRO B 1 489 ? 32.25 13.508 11.781 1 44.53 489 PRO B O 1
ATOM 7894 N N . PRO B 1 490 ? 34.094 14.875 11.633 1 44.62 490 PRO B N 1
ATOM 7895 C CA . PRO B 1 490 ? 33.844 15.43 12.961 1 44.62 490 PRO B CA 1
ATOM 7896 C C . PRO B 1 490 ? 32.438 15.945 13.141 1 44.62 490 PRO B C 1
ATOM 7898 O O . PRO B 1 490 ? 31.891 15.922 14.25 1 44.62 490 PRO B O 1
ATOM 7901 N N . GLU B 1 491 ? 31.922 16.328 11.961 1 45.62 491 GLU B N 1
ATOM 7902 C CA . GLU B 1 491 ? 30.562 16.859 12.031 1 45.62 491 GLU B CA 1
ATOM 7903 C C . GLU B 1 491 ? 29.578 15.797 12.508 1 45.62 491 GLU B C 1
ATOM 7905 O O . GLU B 1 491 ? 28.531 16.125 13.086 1 45.62 491 GLU B O 1
ATOM 7910 N N . LEU B 1 492 ? 29.938 14.695 12.023 1 47.28 492 LEU B N 1
ATOM 7911 C CA . LEU B 1 492 ? 29.109 13.594 12.484 1 47.28 492 LEU B CA 1
ATOM 7912 C C . LEU B 1 492 ? 29.438 13.234 13.93 1 47.28 492 LEU B C 1
ATOM 7914 O O . LEU B 1 492 ? 28.609 12.648 14.633 1 47.28 492 LEU B O 1
ATOM 7918 N N . LEU B 1 493 ? 30.766 13.695 14.289 1 42.72 493 LEU B N 1
ATOM 7919 C CA . LEU B 1 493 ? 31.25 13.391 15.633 1 42.72 493 LEU B CA 1
ATOM 7920 C C . LEU B 1 493 ? 31.062 14.586 16.562 1 42.72 493 LEU B C 1
ATOM 7922 O O . LEU B 1 493 ? 31 14.43 17.781 1 42.72 493 LEU B O 1
ATOM 7926 N N . ASP B 1 494 ? 31.375 15.906 16.062 1 34.97 494 ASP B N 1
ATOM 7927 C CA . ASP B 1 494 ? 31.438 17.109 16.891 1 34.97 494 ASP B CA 1
ATOM 7928 C C . ASP B 1 494 ? 30.109 17.328 17.625 1 34.97 494 ASP B C 1
ATOM 7930 O O . ASP B 1 494 ? 29.203 18 17.094 1 34.97 494 ASP B O 1
ATOM 7934 N N . GLN B 1 495 ? 29.703 16.453 18.141 1 34.66 495 GLN B N 1
ATOM 7935 C CA . GLN B 1 495 ? 28.594 16.766 19.031 1 34.66 495 GLN B CA 1
ATOM 7936 C C . GLN B 1 495 ? 29.016 17.719 20.141 1 34.66 495 GLN B C 1
ATOM 7938 O O . GLN B 1 495 ? 30.109 17.578 20.703 1 34.66 495 GLN B O 1
ATOM 7943 N N . GLY B 1 496 ? 28.75 19.062 20.062 1 28.38 496 GLY B N 1
ATOM 7944 C CA . GLY B 1 496 ? 28.984 20.078 21.062 1 28.38 496 GLY B CA 1
ATOM 7945 C C . GLY B 1 496 ? 28.953 19.547 22.484 1 28.38 496 GLY B C 1
ATOM 7946 O O . GLY B 1 496 ? 28.078 18.766 22.828 1 28.38 496 GLY B O 1
ATOM 7947 N N . GLN B 1 497 ? 30.141 19.406 23.062 1 26.73 497 GLN B N 1
ATOM 7948 C CA . GLN B 1 497 ? 30.312 19.312 24.516 1 26.73 497 GLN B CA 1
ATOM 7949 C C . GLN B 1 497 ? 29.469 20.344 25.234 1 26.73 497 GLN B C 1
ATOM 7951 O O . GLN B 1 497 ? 29.844 21.516 25.328 1 26.73 497 GLN B O 1
ATOM 7956 N N . GLN B 1 498 ? 28.266 20.609 24.938 1 24.38 498 GLN B N 1
ATOM 7957 C CA . GLN B 1 498 ? 27.719 21.578 25.891 1 24.38 498 GLN B CA 1
ATOM 7958 C C . GLN B 1 498 ? 28.094 21.219 27.328 1 24.38 498 GLN B C 1
ATOM 7960 O O . GLN B 1 498 ? 27.891 20.078 27.75 1 24.38 498 GLN B O 1
ATOM 7965 N N . ARG B 1 499 ? 29.062 21.984 27.875 1 25.55 499 ARG B N 1
ATOM 7966 C CA . ARG B 1 499 ? 29.484 22.078 29.25 1 25.55 499 ARG B CA 1
ATOM 7967 C C . ARG B 1 499 ? 28.297 22.016 30.203 1 25.55 499 ARG B C 1
ATOM 7969 O O . ARG B 1 499 ? 27.328 22.766 30.062 1 25.55 499 ARG B O 1
ATOM 7976 N N . THR B 1 500 ? 28.109 20.906 30.781 1 23.36 500 THR B N 1
ATOM 7977 C CA . THR B 1 500 ? 27.203 20.703 31.906 1 23.36 500 THR B CA 1
ATOM 7978 C C . THR B 1 500 ? 27.391 21.812 32.938 1 23.36 500 THR B C 1
ATOM 7980 O O . THR B 1 500 ? 28.516 22.062 33.375 1 23.36 500 THR B O 1
ATOM 7983 N N . ALA B 1 501 ? 26.703 22.938 32.781 1 23.06 501 ALA B N 1
ATOM 7984 C CA . ALA B 1 501 ? 26.75 23.859 33.906 1 23.06 501 ALA B CA 1
ATOM 7985 C C . ALA B 1 501 ? 26.734 23.109 35.25 1 23.06 501 ALA B C 1
ATOM 7987 O O . ALA B 1 501 ? 26.047 22.109 35.375 1 23.06 501 ALA B O 1
ATOM 7988 N N . PRO B 1 502 ? 27.797 23.203 36 1 21.98 502 PRO B N 1
ATOM 7989 C CA . PRO B 1 502 ? 27.953 22.453 37.25 1 21.98 502 PRO B CA 1
ATOM 7990 C C . PRO B 1 502 ? 26.703 22.5 38.125 1 21.98 502 PRO B C 1
ATOM 7992 O O . PRO B 1 502 ? 26.016 23.516 38.188 1 21.98 502 PRO B O 1
ATOM 7995 N N . TYR B 1 503 ? 25.875 21.5 37.969 1 20.48 503 TYR B N 1
ATOM 7996 C CA . TYR B 1 503 ? 24.766 21.375 38.906 1 20.48 503 TYR B CA 1
ATOM 7997 C C . TYR B 1 503 ? 25.188 21.719 40.312 1 20.48 503 TYR B C 1
ATOM 7999 O O . TYR B 1 503 ? 26.172 21.172 40.844 1 20.48 503 TYR B O 1
ATOM 8007 N N . HIS B 1 504 ? 25.156 23 40.594 1 21.06 504 HIS B N 1
ATOM 8008 C CA . HIS B 1 504 ? 25.375 23.406 41.969 1 21.06 504 HIS B CA 1
ATOM 8009 C C . HIS B 1 504 ? 24.656 22.484 42.969 1 21.06 504 HIS B C 1
ATOM 8011 O O . HIS B 1 504 ? 23.484 22.156 42.781 1 21.06 504 HIS B O 1
ATOM 8017 N N . GLN B 1 505 ? 25.422 21.672 43.562 1 19.2 505 GLN B N 1
ATOM 8018 C CA . GLN B 1 505 ? 25.125 20.672 44.562 1 19.2 505 GLN B CA 1
ATOM 8019 C C . GLN B 1 505 ? 24.234 21.25 45.656 1 19.2 505 GLN B C 1
ATOM 8021 O O . GLN B 1 505 ? 24.656 22.172 46.375 1 19.2 505 GLN B O 1
ATOM 8026 N N . ALA B 1 506 ? 22.938 21.578 45.281 1 20.42 506 ALA B N 1
ATOM 8027 C CA . ALA B 1 506 ? 22.188 22.109 46.406 1 20.42 506 ALA B CA 1
ATOM 8028 C C . ALA B 1 506 ? 22.391 21.234 47.656 1 20.42 506 ALA B C 1
ATOM 8030 O O . ALA B 1 506 ? 22.297 20.016 47.594 1 20.42 506 ALA B O 1
ATOM 8031 N N . GLU B 1 507 ? 23.188 21.656 48.531 1 20.28 507 GLU B N 1
ATOM 8032 C CA . GLU B 1 507 ? 23.531 2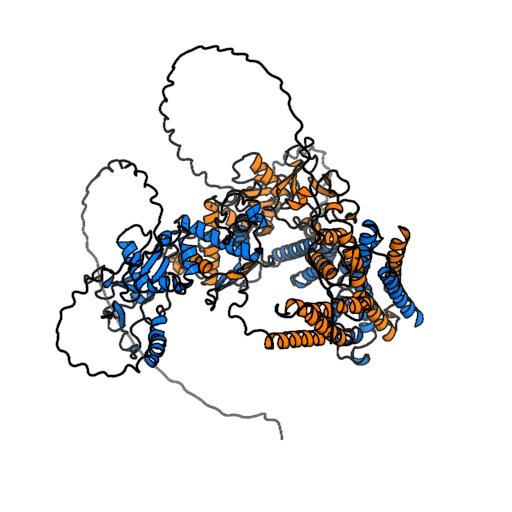1.094 49.812 1 20.28 507 GLU B CA 1
ATOM 8033 C C . GLU B 1 507 ? 22.281 20.672 50.594 1 20.28 507 GLU B C 1
ATOM 8035 O O . GLU B 1 507 ? 21.422 21.516 50.875 1 20.28 507 GLU B O 1
ATOM 8040 N N . VAL B 1 508 ? 21.703 19.578 50.156 1 21.34 508 VAL B N 1
ATOM 8041 C CA . VAL B 1 508 ? 20.562 19.062 50.906 1 21.34 508 VAL B CA 1
ATOM 8042 C C . VAL B 1 508 ? 20.859 19.078 52.406 1 21.34 508 VAL B C 1
ATOM 8044 O O . VAL B 1 508 ? 21.938 18.641 52.844 1 21.34 508 VAL B O 1
ATOM 8047 N N . PRO B 1 509 ? 20.281 20 53.062 1 22.11 509 PRO B N 1
ATOM 8048 C CA . PRO B 1 509 ? 20.625 20.125 54.469 1 22.11 509 PRO B CA 1
ATOM 8049 C C . PRO B 1 509 ? 20.5 18.797 55.219 1 22.11 509 PRO B C 1
ATOM 8051 O O . PRO B 1 509 ? 19.797 17.891 54.781 1 22.11 509 PRO B O 1
ATOM 8054 N N . PRO B 1 510 ? 21.375 18.516 56.125 1 19.88 510 PRO B N 1
ATOM 8055 C CA . PRO B 1 510 ? 21.594 17.266 56.875 1 19.88 510 PRO B CA 1
ATOM 8056 C C . PRO B 1 510 ? 20.328 16.797 57.594 1 19.88 510 PRO B C 1
ATOM 8058 O O . PRO B 1 510 ? 19.734 17.547 58.375 1 19.88 510 PRO B O 1
ATOM 8061 N N . VAL B 1 511 ? 19.344 16.359 56.812 1 19.17 511 VAL B N 1
ATOM 8062 C CA . VAL B 1 511 ? 18.188 16 57.625 1 19.17 511 VAL B CA 1
ATOM 8063 C C . VAL B 1 511 ? 18.625 15.141 58.812 1 19.17 511 VAL B C 1
ATOM 8065 O O . VAL B 1 511 ? 19.406 14.203 58.656 1 19.17 511 VAL B O 1
ATOM 8068 N N . ASN B 1 512 ? 18.406 15.68 59.938 1 18 512 ASN B N 1
ATOM 8069 C CA . ASN B 1 512 ? 18.656 15.258 61.312 1 18 512 ASN B CA 1
ATOM 8070 C C . ASN B 1 512 ? 18.094 13.867 61.594 1 18 512 ASN B C 1
ATOM 8072 O O . ASN B 1 512 ? 16.938 13.586 61.25 1 18 512 ASN B O 1
ATOM 8076 N N . THR B 1 513 ? 19 12.93 61.719 1 19.25 513 THR B N 1
ATOM 8077 C CA . THR B 1 513 ? 18.859 11.523 62.062 1 19.25 513 THR B CA 1
ATOM 8078 C C . THR B 1 513 ? 18.062 11.359 63.344 1 19.25 513 THR B C 1
ATOM 8080 O O . THR B 1 513 ? 18.016 10.273 63.906 1 19.25 513 THR B O 1
ATOM 8083 N N . ARG B 1 514 ? 16.875 11.977 63.438 1 16.72 514 ARG B N 1
ATOM 8084 C CA . ARG B 1 514 ? 16.469 11.734 64.812 1 16.72 514 ARG B CA 1
ATOM 8085 C C . ARG B 1 514 ? 16.469 10.242 65.125 1 16.72 514 ARG B C 1
ATOM 8087 O O . ARG B 1 514 ? 16.109 9.422 64.312 1 16.72 514 ARG B O 1
ATOM 8094 N N . ASP B 1 515 ? 16.953 9.914 66.375 1 16.09 515 ASP B N 1
ATOM 8095 C CA . ASP B 1 515 ? 17.406 8.766 67.125 1 16.09 515 ASP B CA 1
ATOM 8096 C C . ASP B 1 515 ? 16.25 7.82 67.438 1 16.09 515 ASP B C 1
ATOM 8098 O O . ASP B 1 515 ? 16.469 6.633 67.688 1 16.09 515 ASP B O 1
ATOM 8102 N N . THR B 1 516 ? 14.961 8.297 67.562 1 16.34 516 THR B N 1
ATOM 8103 C CA . THR B 1 516 ? 14.547 7.762 68.812 1 16.34 516 THR B CA 1
ATOM 8104 C C . THR B 1 516 ? 14.516 6.238 68.812 1 16.34 516 THR B C 1
ATOM 8106 O O . THR B 1 516 ? 14.484 5.633 67.75 1 16.34 516 THR B O 1
ATOM 8109 N N . ARG B 1 517 ? 13.844 5.648 69.938 1 15.48 517 ARG B N 1
ATOM 8110 C CA . ARG B 1 517 ? 13.961 4.691 71.062 1 15.48 517 ARG B CA 1
ATOM 8111 C C . ARG B 1 517 ? 13.391 3.336 70.625 1 15.48 517 ARG B C 1
ATOM 8113 O O . ARG B 1 517 ? 12.977 3.137 69.5 1 15.48 517 ARG B O 1
ATOM 8120 N N . SER B 1 518 ? 12.266 2.938 71.375 1 15.54 518 SER B N 1
ATOM 8121 C CA . SER B 1 518 ? 12.328 1.829 72.312 1 15.54 518 SER B CA 1
ATOM 8122 C C . SER B 1 518 ? 11.93 0.514 71.688 1 15.54 518 SER B C 1
ATOM 8124 O O . SER B 1 518 ? 12.648 0.007 70.812 1 15.54 518 SER B O 1
ATOM 8126 N N . SER B 1 519 ? 10.828 -0.087 72.25 1 15.19 519 SER B N 1
ATOM 8127 C CA . SER B 1 519 ? 10.672 -1.234 73.125 1 15.19 519 SER B CA 1
ATOM 8128 C C . SER B 1 519 ? 10.148 -2.451 72.375 1 15.19 519 SER B C 1
ATOM 8130 O O . SER B 1 519 ? 9.672 -2.328 71.25 1 15.19 519 SER B O 1
ATOM 8132 N N . THR B 1 520 ? 9.445 -3.359 73.188 1 15.34 520 THR B N 1
ATOM 8133 C CA . THR B 1 520 ? 9.531 -4.75 73.625 1 15.34 520 THR B CA 1
ATOM 8134 C C . THR B 1 520 ? 8.586 -5.629 72.812 1 15.34 520 THR B C 1
ATOM 8136 O O . THR B 1 520 ? 8.969 -6.719 72.375 1 15.34 520 THR B O 1
ATOM 8139 N N . THR B 1 521 ? 7.207 -5.488 72.875 1 15.35 521 THR B N 1
ATOM 8140 C CA . THR B 1 521 ? 6.57 -6.578 73.625 1 15.35 521 THR B CA 1
ATOM 8141 C C . THR B 1 521 ? 6.207 -7.719 72.688 1 15.35 521 THR B C 1
ATOM 8143 O O . THR B 1 521 ? 6.039 -7.504 71.438 1 15.35 521 THR B O 1
ATOM 8146 N N . THR B 1 522 ? 5.84 -8.938 73.25 1 15.27 522 THR B N 1
ATOM 8147 C CA . THR B 1 522 ? 5.918 -10.391 73.25 1 15.27 522 THR B CA 1
ATOM 8148 C C . THR B 1 522 ? 4.754 -10.984 72.438 1 15.27 522 THR B C 1
ATOM 8150 O O . THR B 1 522 ? 4.914 -12 71.812 1 15.27 522 THR B O 1
ATOM 8153 N N . ARG B 1 523 ? 3.432 -10.508 72.438 1 15.01 523 ARG B N 1
ATOM 8154 C CA . ARG B 1 523 ? 2.537 -11.523 73 1 15.01 523 ARG B CA 1
ATOM 8155 C C . ARG B 1 523 ? 2.281 -12.625 72 1 15.01 523 ARG B C 1
ATOM 8157 O O . ARG B 1 523 ? 2.258 -12.375 70.75 1 15.01 523 ARG B O 1
ATOM 8164 N N . ASP B 1 524 ? 1.829 -13.898 72.5 1 14.9 524 ASP B N 1
ATOM 8165 C CA . ASP B 1 524 ? 1.827 -15.352 72.438 1 14.9 524 ASP B CA 1
ATOM 8166 C C . ASP B 1 524 ? 0.711 -15.828 71.5 1 14.9 524 ASP B C 1
ATOM 8168 O O . ASP B 1 524 ? 0.914 -16.75 70.688 1 14.9 524 ASP B O 1
ATOM 8172 N N . ALA B 1 525 ? -0.624 -15.367 71.625 1 15.14 525 ALA B N 1
ATOM 8173 C CA . ALA B 1 525 ? -1.548 -16.422 72.062 1 15.14 525 ALA B CA 1
ATOM 8174 C C . ALA B 1 525 ? -1.919 -17.328 70.875 1 15.14 525 ALA B C 1
ATOM 8176 O O . ALA B 1 525 ? -1.956 -16.875 69.688 1 15.14 525 ALA B O 1
ATOM 8177 N N . ASN B 1 526 ? -2.375 -18.656 71.188 1 14.87 526 ASN B N 1
ATOM 8178 C CA . ASN B 1 526 ? -2.482 -20.062 70.812 1 14.87 526 ASN B CA 1
ATOM 8179 C C . ASN B 1 526 ? -3.721 -20.328 69.938 1 14.87 526 ASN B C 1
ATOM 8181 O O . ASN B 1 526 ? -3.744 -21.25 69.125 1 14.87 526 ASN B O 1
ATOM 8185 N N . ARG B 1 527 ? -5 -19.75 70.125 1 14.46 527 ARG B N 1
ATOM 8186 C CA . ARG B 1 527 ? -6.027 -20.703 70.5 1 14.46 527 ARG B CA 1
ATOM 8187 C C . ARG B 1 527 ? -6.426 -21.594 69.312 1 14.46 527 ARG B C 1
ATOM 8189 O O . ARG B 1 527 ? -6.262 -21.203 68.188 1 14.46 527 ARG B O 1
ATOM 8196 N N . HIS B 1 528 ? -7.59 -22.484 69.562 1 14.91 528 HIS B N 1
ATOM 8197 C CA . HIS B 1 528 ? -8.023 -23.891 69.562 1 14.91 528 HIS B CA 1
ATOM 8198 C C . HIS B 1 528 ? -8.773 -24.203 68.25 1 14.91 528 HIS B C 1
ATOM 8200 O O . HIS B 1 528 ? -8.414 -25.141 67.562 1 14.91 528 HIS B O 1
ATOM 8206 N N . ASN B 1 529 ? -10.242 -24.375 68.375 1 14.23 529 ASN B N 1
ATOM 8207 C CA . ASN B 1 529 ? -10.945 -25.656 68.5 1 14.23 529 ASN B CA 1
ATOM 8208 C C . ASN B 1 529 ? -11.555 -26.078 67.188 1 14.23 529 ASN B C 1
ATOM 8210 O O . ASN B 1 529 ? -11.062 -27.016 66.5 1 14.23 529 ASN B O 1
ATOM 8214 N N . GLY B 1 530 ? -13.023 -26.203 67.125 1 14.51 530 GLY B N 1
ATOM 8215 C CA . GLY B 1 530 ? -13.938 -27.328 67.125 1 14.51 530 GLY B CA 1
ATOM 8216 C C . GLY B 1 530 ? -14.477 -27.672 65.75 1 14.51 530 GLY B C 1
ATOM 8217 O O . GLY B 1 530 ? -14.359 -26.875 64.812 1 14.51 530 GLY B O 1
ATOM 8218 N N . ASN B 1 531 ? -15.445 -28.781 65.625 1 14.99 531 ASN B N 1
ATOM 8219 C CA . ASN B 1 531 ? -15.828 -30.016 64.938 1 14.99 531 ASN B CA 1
ATOM 8220 C C . ASN B 1 531 ? -16.906 -29.781 63.875 1 14.99 531 ASN B C 1
ATOM 8222 O O . ASN B 1 531 ? -16.812 -30.281 62.75 1 14.99 531 ASN B O 1
ATOM 8226 N N . GLY B 1 532 ? -18.156 -29.219 64.188 1 14.38 532 GLY B N 1
ATOM 8227 C CA . GLY B 1 532 ? -19.344 -30.062 64.188 1 14.38 532 GLY B CA 1
ATOM 8228 C C . GLY B 1 532 ? -19.891 -30.328 62.812 1 14.38 532 GLY B C 1
ATOM 8229 O O . GLY B 1 532 ? -19.516 -29.656 61.875 1 14.38 532 GLY B O 1
ATOM 8230 N N . ASP B 1 533 ? -21.25 -30.938 62.719 1 14.72 533 ASP B N 1
ATOM 8231 C CA . ASP B 1 533 ? -22.047 -32.062 62.281 1 14.72 533 ASP B CA 1
ATOM 8232 C C . ASP B 1 533 ? -22.828 -31.734 61 1 14.72 533 ASP B C 1
ATOM 8234 O O . ASP B 1 533 ? -22.766 -32.469 60.031 1 14.72 533 ASP B O 1
ATOM 8238 N N . ARG B 1 534 ? -24.141 -31.125 61.062 1 14.1 534 ARG B N 1
ATOM 8239 C CA . ARG B 1 534 ? -25.391 -31.891 61 1 14.1 534 ARG B CA 1
ATOM 8240 C C . ARG B 1 534 ? -25.859 -32.031 59.531 1 14.1 534 ARG B C 1
ATOM 8242 O O . ARG B 1 534 ? -25.375 -31.297 58.656 1 14.1 534 ARG B O 1
ATOM 8249 N N . ASN B 1 535 ? -27.438 -31.984 59.312 1 14.11 535 ASN B N 1
ATOM 8250 C CA . ASN B 1 535 ? -28.562 -32.844 59 1 14.11 535 ASN B CA 1
ATOM 8251 C C . ASN B 1 535 ? -29.031 -32.656 57.562 1 14.11 535 ASN B C 1
ATOM 8253 O O . ASN B 1 535 ? -28.672 -31.672 56.906 1 14.11 535 ASN B O 1
ATOM 8257 N N . SER B 1 536 ? -30.312 -33.344 57.125 1 14.18 536 SER B N 1
ATOM 8258 C CA . SER B 1 536 ? -31.047 -34.312 56.312 1 14.18 536 SER B CA 1
ATOM 8259 C C . SER B 1 536 ? -32 -33.594 55.375 1 14.18 536 SER B C 1
ATOM 8261 O O . SER B 1 536 ? -32.656 -34.219 54.531 1 14.18 536 SER B O 1
ATOM 8263 N N . ALA B 1 537 ? -32.312 -32.375 55.312 1 13.77 537 ALA B N 1
ATOM 8264 C CA . ALA B 1 537 ? -33.75 -32.25 55.188 1 13.77 537 ALA B CA 1
ATOM 8265 C C . ALA B 1 537 ? -34.25 -32.844 53.875 1 13.77 537 ALA B C 1
ATOM 8267 O O . ALA B 1 537 ? -33.469 -33 52.906 1 13.77 537 ALA B O 1
ATOM 8268 N N . GLU B 1 538 ? -35.75 -32.781 53.688 1 14.79 538 GLU B N 1
ATOM 8269 C CA . GLU B 1 538 ? -36.969 -33.469 53.344 1 14.79 538 GLU B CA 1
ATOM 8270 C C . GLU B 1 538 ? -37.281 -33.375 51.844 1 14.79 538 GLU B C 1
ATOM 8272 O O . GLU B 1 538 ? -36.75 -32.469 51.188 1 14.79 538 GLU B O 1
ATOM 8277 N N . ASN B 1 539 ? -38.469 -34.031 51.406 1 14.95 539 ASN B N 1
ATOM 8278 C CA . ASN B 1 539 ? -39.156 -34.938 50.5 1 14.95 539 ASN B CA 1
ATOM 8279 C C . ASN B 1 539 ? -39.938 -34.156 49.438 1 14.95 539 ASN B C 1
ATOM 8281 O O . ASN B 1 539 ? -40.375 -34.75 48.438 1 14.95 539 ASN B O 1
ATOM 8285 N N . ARG B 1 540 ? -40.25 -32.875 49.469 1 14.42 540 ARG B N 1
ATOM 8286 C CA . ARG B 1 540 ? -41.656 -32.75 49.188 1 14.42 540 ARG B CA 1
ATOM 8287 C C . ARG B 1 540 ? -41.969 -33.156 47.75 1 14.42 540 ARG B C 1
ATOM 8289 O O . ARG B 1 540 ? -41.188 -32.844 46.844 1 14.42 540 ARG B O 1
ATOM 8296 N N . ASN B 1 541 ? -43.156 -33.844 47.562 1 14.81 541 ASN B N 1
ATOM 8297 C CA . ASN B 1 541 ? -43.938 -34.75 46.719 1 14.81 541 ASN B CA 1
ATOM 8298 C C . ASN B 1 541 ? -44.469 -34.062 45.469 1 14.81 541 ASN B C 1
ATOM 8300 O O . ASN B 1 541 ? -44.25 -34.562 44.344 1 14.81 541 ASN B O 1
ATOM 8304 N N . GLY B 1 542 ? -45.562 -33.188 45.562 1 14.69 542 GLY B N 1
ATOM 8305 C CA . GLY B 1 542 ? -46.844 -33.625 45.062 1 14.69 542 GLY B CA 1
ATOM 8306 C C . GLY B 1 542 ? -47 -33.406 43.562 1 14.69 542 GLY B C 1
ATOM 8307 O O . GLY B 1 542 ? -46.188 -32.75 42.938 1 14.69 542 GLY B O 1
ATOM 8308 N N . PRO B 1 543 ? -48.312 -33.562 43.031 1 15.69 543 PRO B N 1
ATOM 8309 C CA . PRO B 1 543 ? -49.031 -34.312 42 1 15.69 543 PRO B CA 1
ATOM 8310 C C . PRO B 1 543 ? -49.094 -33.562 40.656 1 15.69 543 PRO B C 1
ATOM 8312 O O . PRO B 1 543 ? -48.594 -32.438 40.562 1 15.69 543 PRO B O 1
ATOM 8315 N N . SER B 1 544 ? -50.406 -33.594 40.031 1 14.82 544 SER B N 1
ATOM 8316 C CA . SER B 1 544 ? -51.156 -34.219 38.938 1 14.82 544 SER B CA 1
ATOM 8317 C C . SER B 1 544 ? -51.562 -33.188 37.906 1 14.82 544 SER B C 1
ATOM 8319 O O . SER B 1 544 ? -51.688 -33.5 36.719 1 14.82 544 SER B O 1
ATOM 8321 N N . LYS B 1 545 ? -51.969 -31.891 38.125 1 14.61 545 LYS B N 1
ATOM 8322 C CA . LYS B 1 545 ? -53.281 -31.562 37.594 1 14.61 545 LYS B CA 1
ATOM 8323 C C . LYS B 1 545 ? -53.281 -31.516 36.094 1 14.61 545 LYS B C 1
ATOM 8325 O O . LYS B 1 545 ? -52.312 -31.031 35.469 1 14.61 545 LYS B O 1
ATOM 8330 N N . ASN B 1 546 ? -54.469 -32.031 35.438 1 14.25 546 ASN B N 1
ATOM 8331 C CA . ASN B 1 546 ? -55.156 -32.531 34.219 1 14.25 546 ASN B CA 1
ATOM 8332 C C . ASN B 1 546 ? -55.594 -31.391 33.312 1 14.25 546 ASN B C 1
ATOM 8334 O O . ASN B 1 546 ? -56.344 -31.609 32.344 1 14.25 546 ASN B O 1
ATOM 8338 N N . ALA B 1 547 ? -55.125 -30.25 33.312 1 14.9 547 ALA B N 1
ATOM 8339 C CA . ALA B 1 547 ? -56.188 -29.391 32.781 1 14.9 547 ALA B CA 1
ATOM 8340 C C . ALA B 1 547 ? -56.688 -29.938 31.453 1 14.9 547 ALA B C 1
ATOM 8342 O O . ALA B 1 547 ? -56 -30.688 30.766 1 14.9 547 ALA B O 1
ATOM 8343 N N . ALA B 1 548 ? -57.531 -29 30.844 1 15.58 548 ALA B N 1
ATOM 8344 C CA . ALA B 1 548 ? -58.844 -28.844 30.234 1 15.58 548 ALA B CA 1
ATOM 8345 C C . ALA B 1 548 ? -58.844 -29.297 28.766 1 15.58 548 ALA B C 1
ATOM 8347 O O . ALA B 1 548 ? -57.781 -29.328 28.141 1 15.58 548 ALA B O 1
ATOM 8348 N N . GLY B 1 549 ? -60.062 -29.219 28.297 1 15.38 549 GLY B N 1
ATOM 8349 C CA . GLY B 1 549 ? -61.062 -29.875 27.5 1 15.38 549 GLY B CA 1
ATOM 8350 C C . GLY B 1 549 ? -60.844 -29.734 26 1 15.38 549 GLY B C 1
ATOM 8351 O O . GLY B 1 549 ? -59.969 -29 25.578 1 15.38 549 GLY B O 1
ATOM 8352 N N . ASP B 1 550 ? -62 -29.469 25.328 1 16.72 550 ASP B N 1
ATOM 8353 C CA . ASP B 1 550 ? -62.812 -30.172 24.328 1 16.72 550 ASP B CA 1
ATOM 8354 C C . ASP B 1 550 ? -62.438 -29.719 22.906 1 16.72 550 ASP B C 1
ATOM 8356 O O . ASP B 1 550 ? -62 -28.594 22.703 1 16.72 550 ASP B O 1
ATOM 8360 N N . ASP B 1 551 ? -62.5 -30.609 22 1 17.91 551 ASP B N 1
ATOM 8361 C CA . ASP B 1 551 ? -62.375 -31.078 20.625 1 17.91 551 ASP B CA 1
ATOM 8362 C C . ASP B 1 551 ? -63.375 -30.391 19.703 1 17.91 551 ASP B C 1
ATOM 8364 O O . ASP B 1 551 ? -63.094 -30.188 18.516 1 17.91 551 ASP B O 1
ATOM 8368 N N . ASP B 1 552 ? -64.75 -30.406 20.156 1 16.91 552 ASP B N 1
ATOM 8369 C CA . ASP B 1 552 ? -65.688 -31.078 19.234 1 16.91 552 ASP B CA 1
ATOM 8370 C C . ASP B 1 552 ? -65.812 -30.328 17.906 1 16.91 552 ASP B C 1
ATOM 8372 O O . ASP B 1 552 ? -65.625 -30.922 16.844 1 16.91 552 ASP B O 1
ATOM 8376 N N . GLU B 1 553 ? -67.125 -29.875 17.719 1 17.56 553 GLU B N 1
ATOM 8377 C CA . GLU B 1 553 ? -68.125 -30.453 16.859 1 17.56 553 GLU B CA 1
ATOM 8378 C C . GLU B 1 553 ? -68.062 -29.875 15.461 1 17.56 553 GLU B C 1
ATOM 8380 O O . GLU B 1 553 ? -67.938 -30.609 14.477 1 17.56 553 GLU B O 1
ATOM 8385 N N . PRO B 1 554 ? -69.375 -29.234 15.102 1 19.7 554 PRO B N 1
ATOM 8386 C CA . PRO B 1 554 ? -70.312 -29.406 13.992 1 19.7 554 PRO B CA 1
ATOM 8387 C C . PRO B 1 554 ? -70 -28.5 12.812 1 19.7 554 PRO B C 1
ATOM 8389 O O . PRO B 1 554 ? -69.938 -28.953 11.672 1 19.7 554 PRO B O 1
ATOM 8392 N N . ARG B 1 555 ? -70.5 -27.359 12.133 1 18.61 555 ARG B N 1
ATOM 8393 C CA . ARG B 1 555 ? -71 -27.844 10.852 1 18.61 555 ARG B CA 1
ATOM 8394 C C . ARG B 1 555 ? -69.875 -28.359 9.977 1 18.61 555 ARG B C 1
ATOM 8396 O O . ARG B 1 555 ? -68.75 -27.844 10.031 1 18.61 555 ARG B O 1
#

Solvent-accessible surface area (backbone atoms only — not comparable to full-atom values): 63074 Å² total; per-residue (Å²): 121,78,58,55,58,56,50,35,44,47,39,37,53,49,22,51,52,51,54,56,67,50,64,48,83,76,50,51,70,65,52,36,51,48,52,48,38,43,53,47,37,48,64,17,24,50,58,48,37,43,14,38,33,50,33,32,44,63,72,74,54,50,34,60,79,76,70,25,94,35,61,31,52,44,45,14,66,73,58,42,42,37,62,68,58,21,41,51,52,50,52,46,17,67,37,42,7,61,38,64,45,99,88,66,46,84,38,75,24,80,40,47,55,58,32,51,37,21,55,71,31,59,32,42,69,60,39,51,54,37,57,49,47,38,67,74,63,46,62,84,85,62,48,70,69,56,49,52,52,51,45,44,35,49,47,59,43,34,52,49,39,30,28,66,32,39,38,39,30,35,52,49,52,43,32,53,50,60,66,67,40,75,68,77,63,79,81,65,76,66,76,70,48,20,39,49,70,52,72,73,41,95,87,35,29,29,45,36,39,31,37,40,47,34,66,46,52,42,58,42,34,34,53,41,62,56,34,29,32,78,22,26,42,34,84,86,43,96,72,48,31,84,64,88,76,54,53,71,66,41,34,72,66,47,81,69,52,70,34,35,28,36,37,36,18,54,41,50,51,50,50,53,43,48,63,66,59,72,67,49,59,32,68,73,34,69,38,43,40,40,37,28,34,28,52,58,27,59,69,55,58,74,20,63,28,40,26,35,69,62,40,52,32,47,34,62,55,46,53,58,52,60,72,38,97,58,51,37,42,33,30,20,37,72,88,75,59,45,76,74,36,74,40,83,64,68,71,47,69,66,45,47,41,51,49,49,35,36,60,65,47,40,14,21,33,47,51,87,50,81,46,31,29,58,55,16,34,88,31,58,30,61,38,51,60,93,76,67,31,67,90,46,58,84,32,39,36,35,22,24,68,74,59,51,67,42,48,50,87,53,76,87,23,25,44,51,36,61,49,98,86,70,44,50,31,43,43,61,23,72,94,70,52,79,79,65,75,32,50,33,47,76,73,39,57,62,69,77,45,52,65,63,66,56,61,66,63,60,70,66,68,68,78,66,80,82,74,74,81,74,81,76,81,75,76,79,76,80,82,73,77,76,66,77,71,78,76,70,57,52,81,84,59,65,65,78,77,72,78,74,69,76,76,72,75,71,76,72,73,82,76,78,77,81,89,80,88,80,88,83,87,84,91,84,83,87,92,84,89,87,89,91,85,89,88,90,85,85,90,82,89,83,90,86,81,89,81,90,80,82,87,64,75,85,133,120,78,58,56,56,54,48,39,44,47,40,38,51,50,21,52,51,51,54,57,68,48,66,47,80,75,50,50,71,68,53,36,51,48,52,49,38,42,52,47,37,47,64,17,24,50,56,45,39,43,14,38,31,52,32,31,45,64,74,74,51,50,35,59,68,52,47,26,95,33,62,30,53,43,45,14,57,48,60,42,41,34,60,68,58,21,42,50,52,51,53,46,16,69,38,42,7,60,38,66,44,97,88,64,46,83,38,74,25,80,40,47,58,59,32,52,38,21,54,70,32,59,32,41,69,61,38,51,55,38,56,51,46,39,67,73,63,46,61,84,85,62,48,69,69,56,50,52,52,50,45,44,53,52,47,59,57,35,52,89,40,41,31,66,56,39,38,51,52,34,53,50,51,48,51,54,49,58,71,68,40,74,71,79,61,90,69,61,79,70,76,76,49,22,37,48,71,53,70,72,38,75,90,35,28,29,44,36,40,30,38,38,47,31,66,45,52,42,58,42,32,33,52,42,63,56,34,29,32,77,22,26,42,35,81,86,44,95,74,49,30,83,62,87,75,56,52,71,66,41,35,70,67,48,80,68,51,71,35,34,28,36,38,36,17,53,43,49,52,50,50,55,44,48,65,66,60,75,68,49,61,33,69,75,35,69,39,45,39,40,37,28,33,28,51,60,26,64,66,34,83,78,18,62,28,39,27,35,68,62,41,54,30,48,40,66,54,47,54,59,50,57,70,38,97,60,54,39,43,35,31,22,36,74,90,75,59,45,76,74,35,75,41,82,61,71,70,46,67,67,46,47,41,51,50,50,36,35,61,66,46,39,14,20,32,46,51,73,48,80,46,28,29,57,54,17,34,88,31,56,30,63,36,49,60,94,73,66,30,65,88,45,61,85,31,42,36,33,21,24,68,73,61,52,67,41,49,51,85,54,75,35,22,25,44,50,37,61,48,99,84,71,45,50,30,40,44,62,16,72,83,40,52,77,78,51,55,33,48,33,46,47,70,40,30,59,71,46,43,62,75,62,72,62,65,68,64,62,73,68,65,64,76,66,78,83,73,77,81,81,81,80,79,82,75,80,75,77,78,73,76,73,66,76,71,79,73,67,55,51,72,83,59,61,61,78,76,71,76,73,70,76,74,72,73,72,74,71,69,78,76,76,70,78,75,80,84,88,90,82,90,79,90,80,90,80,87,85,90,90,83,91,83,91,92,77,87,90,76,91,78,85,92,78,88,73,82,86,84,87,84,78,86,65,142

Secondary structure (DSSP, 8-state):
-HHHHHHHHHHHHHHHHHHHTS-GGGS-HHHHHHHHHHHHHHHHHHHHHHHHHHHHHHHH--HHHHT-SSHHHHHHHHHT--HHHHHHHHHHHHHHS-EE-TTS-EE--TTHHHHHHHHTT-S-HHHHHHHHHHHHHS-TTS-HHHHHHHHHHHHHHHTTS-HHHHHHHHHHHHHHHHHHSS---S-------EEEE-PPPTTS-EEEEEEE-HHHHHHHHHHHHHHTSTTBT-TTSSS-B-SS---HHHHHH----HHHHHHHHHHHHHHHHHHTTTT-EETTEESSEEEEEEHHHHHTSS-EEEETT--EEEHHHHHHHHTSTTEEEEEE-TTT--EEEE-S----HHHHHHHHHHHHH-B--STT---BGGGEEEEE-SS-GGGT---SGGGEEEEEHHHHTTBSSSTTSBEEEE-TTSPEEEE--GGG-SS--SS-GGG-THHHHHHHHHHHHHTTTT---------------------------HHHH--------------------------------------------------------------/-HHHHHHHHHHHHHHHHHHHTS-GGGS-HHHHHHHHHHHHHHHHHHHHHHHHHHHHHHHH--HHHHT-SSHHHHHHHHHT--HHHHHHHHHHHHHHS-EE-TTS-EE--TTHHHHHHHHTT-S-HHHHHHHHHHHHHS-TTS-HHHHHHHHHHHHHHHTTS-HHHHHHHHHHHHHHHHHHSSS--S-------EEEE-PPPTTS-EEEEEEE-HHHHHHHHHHHHHHTSTTBT-TTSSS-B-SS---HHHHHH----HHHHHHHHHHHHHHHHHHTTTT-EETTEESSEEEEEEHHHHHSTT-EEEETT--EEEHHHHHHHHTSTTEEEEEE-TTT--EEEE-S----HHHHHHHHHHHHH-B--STT---BGGGEEEEE-SS-GGGT---SGGGEEEEEHHHHTTBSSSTTSBEEEE-TTSPEEEE--GGG-SS--SS-GGG-THHHHTTTTGGGSTTTTT---------------------------HHHH--------------------------------------------------------------

Organism: Mycolicibacterium smegmatis (strain ATCC 700084 / mc(2)155) (NCBI:txid246196)

InterPro domains:
  IPR003615 HNH nuclease [cd00085] (353-408)
  IPR003870 Domain of unknown function DUF222 [PF02720] (39-361)

Radius of gyration: 39.78 Å; Cα contacts (8 Å, |Δi|>4): 1620; chains: 2; bounding box: 137×116×136 Å

Sequence (1110 aa):
MDDGVQDAVAALDAALNTLLTLPHSALTDAELLTICAGLQDARNRIPAVEHRAIAALSQQTTPAAIGAKSWPLVLATRLGISSKEARRRCTDAAELGPRVSMTGEALAPKREHIAAAQADGTLTPDHVAELFKFFTKCPDWVTYAEQCRLEEKLVTGAIGADPETVRQAVDHAVFLLDQDGPAPTDNPPTKPFGITFGPQQPDGSYHLRGKVSAEFKATFDPIDEKLAAPGMCNPTDQTPCISGTPSQQQIDSDQRGAPERRHDAMLTAMRLLLAHKDLGQINGLPATLLVTTTLQELEKAAGVAITAGGTKLSIPDLIRLASQALHYLAVYDEHTGIPLYLGRARRTASAGQRLAIWARDRGCTRPGCTANGYRCQAHHATTDYAKGGLTDADALALACGCDNRLVGEAPNKWTTRINNHGQCEWIPPDLLDRGQHRTNTYHHPETLLADINRDQKTDGDNREQHHTDTGADTGTVHVNGHGEKPAIPPELLDQGQQRTAPYHQAEVPPVNTRDTRSSTTTRDANRHNGNGDRNSAENRNGPSKNAAGDDDEPRMDDGVQDAVAALDAALNTLLTLPHSALTDAELLTICAGLQDARNRIPAVEHRAIAALSQQTTPAAIGAKSWPLVLATRLGISSKEARRRCTDAAELGPRVSMTGEALAPKREHIAAAQADGTLTPDHVAELFKFFTKCPDWVTYAEQCRLEEKLVTGAIGADPETVRQAVDHAVFLLDQDGPAPTDNPPTKPFGITFGPQQPDGSYHLRGKVSAEFKATFDPIDEKLAAPGMCNPTDQTPCISGTPSQQQIDSDQRGAPERRHDAMLTAMRLLLAHKDLGQINGLPATLLVTTTLQELEKAAGVAITAGGTKLSIPDLIRLASQALHYLAVYDEHTGIPLYLGRARRTASAGQRLAIWARDRGCTRPGCTANGYRCQAHHATTDYAKGGLTDADALALACGCDNRLVGEAPNKWTTRINNHGQCEWIPPDLLDRGQHRTNTYHHPETLLADINRDQKTDGDNREQHHTDTGADTGTVHVNGHGEKPAIPPELLDQGQQRTAPYHQAEVPPVNTRDTRSSTTTRDANRHNGNGDRNSAENRNGPSKNAAGDDDEPR

pLDDT: mean 72.78, std 27.6, range [13.54, 98.25]

Foldseek 3Di:
DVVPVVVVVVVVVVVVVVLVPDPQVPDDPVVNVVSVVVVQLCQLAVLLVVLQVLQVCVVPHACVVVPHPHQLVVCCVVVVHDSVVSVVSNVCSQQQPWDADPVGDTDAGLLNLSNVCSNVSQDGPLQVVLLVVLVVLADPVQDSVNNNVLSNVLSVVSRVDDSVVSNVSSVVVSVVNVVVDPDPDPCPPPPDWDKDWDDQDPVLDIDIDTDHDPVVCVVCVVLLCVQLQQLHQDLVDPDHHPDDDHDPVSNVPRPDDSVVSSVSSVVSVVQVVLVVQPVQAQQLERPFWEKEEEPVQLVVQQHWIATQQGRIDGNVRVLSVLLRPTYFYWYAHPVQLHTPDGPPPDDPVSNVLLSSQCNSQQAAWAAPDPGGNSQWHKAQAADHVVRPGDPGSLRTHIHGPVLSVQDDDDLQGWHWHQDPSSFIFIHGRPVPPPPDGRTYCNSPVVVVCVVVVVVVPPPPDPVPDPPVDDDDDPPPPPCPCPPDPPDPPCSSVVPDPPDPDPPPPPCPPDDDDDDDDDDDDDDDDDYDDDYYDDDDDDDDDDDDDDDDDDDPDDD/DVVPVVVVVVVVVVVVVVLVPDPQVPDDPVVNVVSVVVVQLCQLAVLLVVLQVLQVCVVPHACLLQQAPHQLVLCCLQVVDASVVSVVSNVCSQQQPWDADPVGDTDAGLLNLSNVCSNVSQAGPLQVVLLVVLVVLADPVQDSVNNNVVSNVLSVVRRVDDSVVSNVVSVVVSVVRVVVDDDPDPCPPPDDWDKDWDDQDPVLDIDIDTDHDPVVCVVCVVLLCVQLQQLAQDLVDPDHHPDDDHDPVSNVPRPDDSVVSSVSSVVSVVQVVLVVQPVQAQQLERPFWEKEEEPVQLVVQARWIATQQGRIDGNVRVLSVLLRPTYFYWYAHPQQLHTPDGPPPPDPVSNVLLSSQCNSQQAAWAAPDPGGNSQWHWAQQADHVVRVGDPHSLRIHIHGPSLSVQADDDLSGWHWDQDPSSGIFIHGRPSSDPPDGRTYCSSVVVVVVVPPPPPVPPPPPPVPDPPVDDDDDDPPPPPPCPPDPPPPPCSSVVPPPPPPPPPPPPPPDPPDPDDDDDDDDDDDDDDDDDDDDDDDDDDDDDDDDDDDDDDDDDD